Protein AF-A0A949SUU3-F1 (afdb_monomer)

Nearest PDB structures (foldseek):
  8pkp-assembly1_J  TM=4.947E-01  e=9.428E-07  Homo sapiens
  9gaw-assembly1_P  TM=3.288E-01  e=1.091E-07  Homo sapiens
  5dse-assembly1_A  TM=3.500E-01  e=6.026E-07  Homo sapiens
  5w5h-assembly1_C  TM=3.975E-01  e=6.923E-06  Homo sapiens
  3cvq-assembly1_A  TM=5.437E-01  e=7.454E-04  unclassified

Radius of gyration: 53.49 Å; Cα contacts (8 Å, |Δi|>4): 1576; chains: 1; bounding box: 116×85×164 Å

Structure (mmCIF, N/CA/C/O backbone):
data_AF-A0A949SUU3-F1
#
_entry.id   AF-A0A949SUU3-F1
#
loop_
_atom_site.group_PDB
_atom_site.id
_atom_site.type_symbol
_atom_site.label_atom_id
_atom_site.label_alt_id
_atom_site.label_comp_id
_atom_site.label_asym_id
_atom_site.label_entity_id
_atom_site.label_seq_id
_atom_site.pdbx_PDB_ins_code
_atom_site.Cartn_x
_atom_site.Cartn_y
_atom_site.Cartn_z
_atom_site.occupancy
_atom_site.B_iso_or_equiv
_atom_site.auth_seq_id
_atom_site.auth_comp_id
_atom_site.auth_asym_id
_atom_site.auth_atom_id
_atom_site.pdbx_PDB_model_num
ATOM 1 N N . MET A 1 1 ? 72.155 25.365 -31.871 1.00 32.31 1 MET A N 1
ATOM 2 C CA . MET A 1 1 ? 72.146 26.796 -32.247 1.00 32.31 1 MET A CA 1
ATOM 3 C C . MET A 1 1 ? 71.647 26.925 -33.678 1.00 32.31 1 MET A C 1
ATOM 5 O O . MET A 1 1 ? 71.960 26.063 -34.484 1.00 32.31 1 MET A O 1
ATOM 9 N N . THR A 1 2 ? 70.917 28.015 -33.933 1.00 30.42 2 THR A N 1
ATOM 10 C CA . THR A 1 2 ? 70.588 28.657 -35.224 1.00 30.42 2 THR A CA 1
ATOM 11 C C . THR A 1 2 ? 69.490 28.093 -36.150 1.00 30.42 2 THR A C 1
ATOM 13 O O . THR A 1 2 ? 69.734 27.182 -36.927 1.00 30.42 2 THR A O 1
ATOM 16 N N . ARG A 1 3 ? 68.389 28.880 -36.162 1.00 31.88 3 ARG A N 1
ATOM 17 C CA . ARG A 1 3 ? 67.504 29.305 -37.277 1.00 31.88 3 ARG A CA 1
ATOM 18 C C . ARG A 1 3 ? 66.413 28.346 -37.765 1.00 31.88 3 ARG A C 1
ATOM 20 O O . ARG A 1 3 ? 66.667 27.168 -37.917 1.00 31.88 3 ARG A O 1
ATOM 27 N N . LEU A 1 4 ? 65.226 28.791 -38.186 1.00 30.41 4 LEU A N 1
ATOM 28 C CA . LEU A 1 4 ? 64.354 29.962 -37.956 1.00 30.41 4 LEU A CA 1
ATOM 29 C C . LEU A 1 4 ? 63.080 29.631 -38.770 1.00 30.41 4 LEU A C 1
ATOM 31 O O . LEU A 1 4 ? 63.202 29.422 -39.970 1.00 30.41 4 LEU A O 1
ATOM 35 N N . LEU A 1 5 ? 61.917 29.675 -38.112 1.00 32.53 5 LEU A N 1
ATOM 36 C CA . LEU A 1 5 ? 60.579 30.043 -38.620 1.00 32.53 5 LEU A CA 1
ATOM 37 C C . LEU A 1 5 ? 59.870 29.224 -39.748 1.00 32.53 5 LEU A C 1
ATOM 39 O O . LEU A 1 5 ? 60.489 28.421 -40.437 1.00 32.53 5 LEU A O 1
ATOM 43 N N . PRO A 1 6 ? 58.526 29.365 -39.866 1.00 53.47 6 PRO A N 1
ATOM 44 C CA . PRO A 1 6 ? 57.589 28.335 -40.302 1.00 53.47 6 PRO A CA 1
ATOM 45 C C . PRO A 1 6 ? 56.978 28.627 -41.678 1.00 53.47 6 PRO A C 1
ATOM 47 O O . PRO A 1 6 ? 56.997 29.763 -42.135 1.00 53.47 6 PRO A O 1
ATOM 50 N N . TRP A 1 7 ? 56.342 27.619 -42.276 1.00 25.58 7 TRP A N 1
ATOM 51 C CA . TRP A 1 7 ? 55.120 27.753 -43.074 1.00 25.58 7 TRP A CA 1
ATOM 52 C C . TRP A 1 7 ? 54.517 26.365 -43.332 1.00 25.58 7 TRP A C 1
ATOM 54 O O . TRP A 1 7 ? 55.214 25.444 -43.736 1.00 25.58 7 TRP A O 1
ATOM 64 N N . LEU A 1 8 ? 53.213 26.286 -43.059 1.00 27.47 8 LEU A N 1
ATOM 65 C CA . LEU A 1 8 ? 52.173 25.602 -43.827 1.00 27.47 8 LEU A CA 1
ATOM 66 C C . LEU A 1 8 ? 52.361 24.141 -44.285 1.00 27.47 8 LEU A C 1
ATOM 68 O O . LEU A 1 8 ? 53.174 23.825 -45.140 1.00 27.47 8 LEU A O 1
ATOM 72 N N . VAL A 1 9 ? 51.409 23.317 -43.824 1.00 38.44 9 VAL A N 1
ATOM 73 C CA . VAL A 1 9 ? 50.543 22.475 -44.673 1.00 38.44 9 VAL A CA 1
ATOM 74 C C . VAL A 1 9 ? 51.281 21.611 -45.698 1.00 38.44 9 VAL A C 1
ATOM 76 O O . VAL A 1 9 ? 51.485 22.039 -46.826 1.00 38.44 9 VAL A O 1
ATOM 79 N N . LEU A 1 10 ? 51.606 20.376 -45.293 1.00 31.59 10 LEU A N 1
ATOM 80 C CA . LEU A 1 10 ? 51.608 19.124 -46.076 1.00 31.59 10 LEU A CA 1
ATOM 81 C C . LEU A 1 10 ? 52.492 18.104 -45.342 1.00 31.59 10 LEU A C 1
ATOM 83 O O . LEU A 1 10 ? 53.701 18.136 -45.520 1.00 31.59 10 LEU A O 1
ATOM 87 N N . LEU A 1 11 ? 51.899 17.242 -44.501 1.00 29.17 11 LEU A N 1
ATOM 88 C CA . LEU A 1 11 ? 52.388 15.892 -44.140 1.00 29.17 11 LEU A CA 1
ATOM 89 C C . LEU A 1 11 ? 51.470 15.273 -43.059 1.00 29.17 11 LEU A C 1
ATOM 91 O O . LEU A 1 11 ? 51.722 15.398 -41.864 1.00 29.17 11 LEU A O 1
ATOM 95 N N . PRO A 1 12 ? 50.395 14.589 -43.487 1.00 34.94 12 PRO A N 1
ATOM 96 C CA . PRO A 1 12 ? 50.188 13.216 -43.041 1.00 34.94 12 PRO A CA 1
ATOM 97 C C . PRO A 1 12 ? 50.059 12.320 -44.276 1.00 34.94 12 PRO A C 1
ATOM 99 O O . PRO A 1 12 ? 49.056 11.661 -44.508 1.00 34.94 12 PRO A O 1
ATOM 102 N N . LEU A 1 13 ? 51.084 12.343 -45.120 1.00 38.03 13 LEU A N 1
ATOM 103 C CA . LEU A 1 13 ? 51.287 11.392 -46.206 1.00 38.03 13 LEU A CA 1
ATOM 104 C C . LEU A 1 13 ? 52.779 11.084 -46.202 1.00 38.03 13 LEU A C 1
ATOM 106 O O . LEU A 1 13 ? 53.523 11.752 -46.905 1.00 38.03 13 LEU A O 1
ATOM 110 N N . LEU A 1 14 ? 53.186 10.172 -45.309 1.00 37.16 14 LEU A N 1
ATOM 111 C CA . LEU A 1 14 ? 54.427 9.371 -45.285 1.00 37.16 14 LEU A CA 1
ATOM 112 C C . LEU A 1 14 ? 54.864 9.100 -43.834 1.00 37.16 14 LEU A C 1
ATOM 114 O O . LEU A 1 14 ? 55.772 9.747 -43.325 1.00 37.16 14 LEU A O 1
ATOM 118 N N . ALA A 1 15 ? 54.200 8.134 -43.188 1.00 27.91 15 ALA A N 1
ATOM 119 C CA . ALA A 1 15 ? 54.829 7.165 -42.279 1.00 27.91 15 ALA A CA 1
ATOM 120 C C . ALA A 1 15 ? 53.819 6.088 -41.815 1.00 27.91 15 ALA A C 1
ATOM 122 O O . ALA A 1 15 ? 53.267 6.189 -40.722 1.00 27.91 15 ALA A O 1
ATOM 123 N N . PRO A 1 16 ? 53.617 5.009 -42.590 1.00 38.44 16 PRO A N 1
ATOM 124 C CA . PRO A 1 16 ? 53.361 3.698 -42.020 1.00 38.44 16 PRO A CA 1
ATOM 125 C C . PRO A 1 16 ? 54.525 2.794 -42.423 1.00 38.44 16 PRO A C 1
ATOM 127 O O . PRO A 1 16 ? 54.472 2.090 -43.424 1.00 38.44 16 PRO A O 1
ATOM 130 N N . ALA A 1 17 ? 55.628 2.863 -41.689 1.00 41.75 17 ALA A N 1
ATOM 131 C CA . ALA A 1 17 ? 56.696 1.887 -41.830 1.00 41.75 17 ALA A CA 1
ATOM 132 C C . ALA A 1 17 ? 57.518 1.857 -40.546 1.00 41.75 17 ALA A C 1
ATOM 134 O O . ALA A 1 17 ? 57.966 2.902 -40.083 1.00 41.75 17 ALA A O 1
ATOM 135 N N . LEU A 1 18 ? 57.754 0.638 -40.054 1.00 37.72 18 LEU A N 1
ATOM 136 C CA . LEU A 1 18 ? 58.714 0.259 -39.009 1.00 37.72 18 LEU A CA 1
ATOM 137 C C . LEU A 1 18 ? 58.188 0.140 -37.568 1.00 37.72 18 LEU A C 1
ATOM 139 O O . LEU A 1 18 ? 58.906 0.463 -36.637 1.00 37.72 18 LEU A O 1
ATOM 143 N N . PHE A 1 19 ? 57.008 -0.457 -37.377 1.00 39.97 19 PHE A N 1
ATOM 144 C CA . PHE A 1 19 ? 56.815 -1.491 -36.344 1.00 39.97 19 PHE A CA 1
ATOM 145 C C . PHE A 1 19 ? 55.882 -2.565 -36.927 1.00 39.97 19 PHE A C 1
ATOM 147 O O . PHE A 1 19 ? 54.781 -2.260 -37.374 1.00 39.97 19 PHE A O 1
ATOM 154 N N . GLY A 1 20 ? 56.401 -3.791 -37.056 1.00 47.00 20 GLY A N 1
ATOM 155 C CA . GLY A 1 20 ? 55.924 -4.822 -37.983 1.00 47.00 20 GLY A CA 1
ATOM 156 C C . GLY A 1 20 ? 54.469 -5.240 -37.796 1.00 47.00 20 GLY A C 1
ATOM 157 O O . GLY A 1 20 ? 54.159 -5.971 -36.862 1.00 47.00 20 GLY A O 1
ATOM 158 N N . GLN A 1 21 ? 53.605 -4.820 -38.718 1.00 52.97 21 GLN A N 1
ATOM 159 C CA . GLN A 1 21 ? 52.291 -5.422 -38.920 1.00 52.97 21 GLN A CA 1
ATOM 160 C C . GLN A 1 21 ? 52.477 -6.761 -39.642 1.00 52.97 21 GLN A C 1
ATOM 162 O O . GLN A 1 21 ? 53.215 -6.831 -40.628 1.00 52.97 21 GLN A O 1
ATOM 167 N N . ALA A 1 22 ? 51.813 -7.814 -39.162 1.00 56.56 22 ALA A N 1
ATOM 168 C CA . ALA A 1 22 ? 51.680 -9.035 -39.946 1.00 56.56 22 ALA A CA 1
ATOM 169 C C . ALA A 1 22 ? 50.938 -8.683 -41.251 1.00 56.56 22 ALA A C 1
ATOM 171 O O . ALA A 1 22 ? 49.958 -7.933 -41.195 1.00 56.56 22 ALA A O 1
ATOM 172 N N . PRO A 1 23 ? 51.399 -9.155 -42.421 1.00 61.25 23 PRO A N 1
ATOM 173 C CA . PRO A 1 23 ? 50.730 -8.870 -43.685 1.00 61.25 23 PRO A CA 1
ATOM 174 C C . PRO A 1 23 ? 49.283 -9.360 -43.615 1.00 61.25 23 PRO A C 1
ATOM 176 O O . PRO A 1 23 ? 49.043 -10.479 -43.158 1.00 61.25 23 PRO A O 1
ATOM 179 N N . LEU A 1 24 ? 48.327 -8.532 -44.049 1.00 60.06 24 LEU A N 1
ATOM 180 C CA . LEU A 1 24 ? 46.928 -8.950 -44.168 1.00 60.06 24 LEU A CA 1
ATOM 181 C C . LEU A 1 24 ? 46.867 -10.240 -45.004 1.00 60.06 24 LEU A C 1
ATOM 183 O O . LEU A 1 24 ? 47.617 -10.348 -45.982 1.00 60.06 24 LEU A O 1
ATOM 187 N N . PRO A 1 25 ? 46.028 -11.225 -44.630 1.00 62.03 25 PRO A N 1
ATOM 188 C CA . PRO A 1 25 ? 45.826 -12.397 -45.471 1.00 62.03 25 PRO A CA 1
ATOM 189 C C . PRO A 1 25 ? 45.420 -11.932 -46.877 1.00 62.03 25 PRO A C 1
ATOM 191 O O . PRO A 1 25 ? 44.693 -10.948 -47.017 1.00 62.03 25 PRO A O 1
ATOM 194 N N . ASP A 1 26 ? 45.962 -12.598 -47.900 1.00 56.84 26 ASP A N 1
ATOM 195 C CA . ASP A 1 26 ? 45.840 -12.197 -49.306 1.00 56.84 26 ASP A CA 1
ATOM 196 C C . ASP A 1 26 ? 44.380 -11.860 -49.665 1.00 56.84 26 ASP A C 1
ATOM 198 O O . ASP A 1 26 ? 43.456 -12.544 -49.215 1.00 56.84 26 ASP A O 1
ATOM 202 N N . ALA A 1 27 ? 44.153 -10.807 -50.463 1.00 47.91 27 ALA A N 1
ATOM 203 C CA . ALA A 1 27 ? 42.823 -10.206 -50.679 1.00 47.91 27 ALA A CA 1
ATOM 204 C C . ALA A 1 27 ? 41.784 -11.175 -51.287 1.00 47.91 27 ALA A C 1
ATOM 206 O O . ALA A 1 27 ? 40.587 -10.888 -51.324 1.00 47.91 27 ALA A O 1
ATOM 207 N N . THR A 1 28 ? 42.233 -12.345 -51.739 1.00 52.50 28 THR A N 1
ATOM 208 C CA . THR A 1 28 ? 41.409 -13.500 -52.082 1.00 52.50 28 THR A CA 1
ATOM 209 C C . THR A 1 28 ? 41.752 -14.669 -51.163 1.00 52.50 28 THR A C 1
ATOM 211 O O . THR A 1 28 ? 42.466 -15.590 -51.559 1.00 52.50 28 THR A O 1
ATOM 214 N N . LEU A 1 29 ? 41.241 -14.641 -49.931 1.00 59.34 29 LEU A N 1
ATOM 215 C CA . LEU A 1 29 ? 41.254 -15.804 -49.045 1.00 59.34 29 LEU A CA 1
ATOM 216 C C . LEU A 1 29 ? 40.692 -17.018 -49.792 1.00 59.34 29 LEU A C 1
ATOM 218 O O . LEU A 1 29 ? 39.578 -16.978 -50.328 1.00 59.34 29 LEU A O 1
ATOM 222 N N . GLU A 1 30 ? 41.468 -18.099 -49.848 1.00 63.09 30 GLU A N 1
ATOM 223 C CA . GLU A 1 30 ? 40.966 -19.343 -50.410 1.00 63.09 30 GLU A CA 1
ATOM 224 C C . GLU A 1 30 ? 39.794 -19.827 -49.561 1.00 63.09 30 GLU A C 1
ATOM 226 O O . GLU A 1 30 ? 39.931 -20.057 -48.362 1.00 63.09 30 GLU A O 1
ATOM 231 N N . LYS A 1 31 ? 38.630 -19.999 -50.183 1.00 71.62 31 LYS A N 1
ATOM 232 C CA . LYS A 1 31 ? 37.445 -20.496 -49.487 1.00 71.62 31 LYS A CA 1
ATOM 233 C C . LYS A 1 31 ? 37.677 -21.926 -48.986 1.00 71.62 31 LYS A C 1
ATOM 235 O O . LYS A 1 31 ? 38.454 -22.675 -49.600 1.00 71.62 31 LYS A O 1
ATOM 240 N N . PRO A 1 32 ? 36.993 -22.341 -47.905 1.00 76.44 32 PRO A N 1
ATOM 241 C CA . PRO A 1 32 ? 36.918 -23.747 -47.558 1.00 76.44 32 PRO A CA 1
ATOM 242 C C . PRO A 1 32 ? 36.422 -24.541 -48.760 1.00 76.44 32 PRO A C 1
ATOM 244 O O . PRO A 1 32 ? 35.521 -24.121 -49.482 1.00 76.44 32 PRO A O 1
ATOM 247 N N . ARG A 1 33 ? 37.010 -25.709 -48.974 1.00 79.06 33 ARG A N 1
ATOM 248 C CA . ARG A 1 33 ? 36.628 -26.602 -50.070 1.00 79.06 33 ARG A CA 1
ATOM 249 C C . ARG A 1 33 ? 36.589 -28.023 -49.571 1.00 79.06 33 ARG A C 1
ATOM 251 O O . ARG A 1 33 ? 37.419 -28.448 -48.772 1.00 79.06 33 ARG A O 1
ATOM 258 N N . THR A 1 34 ? 35.609 -28.768 -50.053 1.00 77.19 34 THR A N 1
ATOM 259 C CA . THR A 1 34 ? 35.357 -30.147 -49.623 1.00 77.19 34 THR A CA 1
ATOM 260 C C . THR A 1 34 ? 36.027 -31.182 -50.525 1.00 77.19 34 THR A C 1
ATOM 262 O O . THR A 1 34 ? 36.172 -32.334 -50.119 1.00 77.19 34 THR A O 1
ATOM 265 N N . ASN A 1 35 ? 36.474 -30.781 -51.721 1.00 87.94 35 ASN A N 1
ATOM 266 C CA . ASN A 1 35 ? 37.019 -31.662 -52.755 1.00 87.94 35 ASN A CA 1
ATOM 267 C C . ASN A 1 35 ? 38.428 -31.235 -53.193 1.00 87.94 35 ASN A C 1
ATOM 269 O O . ASN A 1 35 ? 38.845 -30.097 -52.974 1.00 87.94 35 ASN A O 1
ATOM 273 N N . LEU A 1 36 ? 39.157 -32.163 -53.819 1.00 90.06 36 LEU A N 1
ATOM 274 C CA . LEU A 1 36 ? 40.449 -31.884 -54.444 1.00 90.06 36 LEU A CA 1
ATOM 275 C C . LEU A 1 36 ? 40.214 -31.059 -55.709 1.00 90.06 36 LEU A C 1
ATOM 277 O O . LEU A 1 36 ? 39.346 -31.405 -56.508 1.00 90.06 36 LEU A O 1
ATOM 281 N N . VAL A 1 37 ? 41.000 -30.009 -55.916 1.00 90.81 37 VAL A N 1
ATOM 282 C CA . VAL A 1 37 ? 40.966 -29.213 -57.142 1.00 90.81 37 VAL A CA 1
ATOM 283 C C . VAL A 1 37 ? 42.176 -29.565 -57.981 1.00 90.81 37 VAL A C 1
ATOM 285 O O . VAL A 1 37 ? 43.317 -29.439 -57.532 1.00 90.81 37 VAL A O 1
ATOM 288 N N . ILE A 1 38 ? 41.925 -29.995 -59.209 1.00 91.88 38 ILE A N 1
ATOM 289 C CA . ILE A 1 38 ? 42.966 -30.334 -60.170 1.00 91.88 38 ILE A CA 1
ATOM 290 C C . ILE A 1 38 ? 42.775 -29.564 -61.472 1.00 91.88 38 ILE A C 1
ATOM 292 O O . ILE A 1 38 ? 41.660 -29.207 -61.854 1.00 91.88 38 ILE A O 1
ATOM 296 N N . ARG A 1 39 ? 43.873 -29.370 -62.196 1.00 91.50 39 ARG A N 1
ATOM 297 C CA . ARG A 1 39 ? 43.867 -28.927 -63.586 1.00 91.50 39 ARG A CA 1
ATOM 298 C C . ARG A 1 39 ? 44.523 -29.986 -64.442 1.00 91.50 39 ARG A C 1
ATOM 300 O O . ARG A 1 39 ? 45.684 -30.333 -64.250 1.00 91.50 39 ARG A O 1
ATOM 307 N N . VAL A 1 40 ? 43.763 -30.489 -65.404 1.00 91.00 40 VAL A N 1
ATOM 308 C CA . VAL A 1 40 ? 44.292 -31.394 -66.420 1.00 91.00 40 VAL A CA 1
ATOM 309 C C . VAL A 1 40 ? 44.917 -30.565 -67.537 1.00 91.00 40 VAL A C 1
ATOM 311 O O . VAL A 1 40 ? 44.355 -29.554 -67.959 1.00 91.00 40 VAL A O 1
ATOM 314 N N . GLN A 1 41 ? 46.088 -30.970 -68.019 1.00 88.06 41 GLN A N 1
ATOM 315 C CA . GLN A 1 41 ? 46.790 -30.292 -69.102 1.00 88.06 41 GLN A CA 1
ATOM 316 C C . GLN A 1 41 ? 45.894 -30.184 -70.347 1.00 88.06 41 GLN A C 1
ATOM 318 O O . GLN A 1 41 ? 45.417 -31.191 -70.867 1.00 88.06 41 GLN A O 1
ATOM 323 N N . GLY A 1 42 ? 45.671 -28.956 -70.823 1.00 83.94 42 GLY A N 1
ATOM 324 C CA . GLY A 1 42 ? 44.778 -28.659 -71.951 1.00 83.94 42 GLY A CA 1
ATOM 325 C C . GLY A 1 42 ? 43.311 -28.416 -71.572 1.00 83.94 42 GLY A C 1
ATOM 326 O O . GLY A 1 42 ? 42.526 -28.037 -72.437 1.00 83.94 42 GLY A O 1
ATOM 327 N N . ALA A 1 43 ? 42.924 -28.583 -70.302 1.00 86.62 43 ALA A N 1
ATOM 328 C CA . ALA A 1 43 ? 41.595 -28.203 -69.830 1.00 86.62 43 ALA A CA 1
ATOM 329 C C . ALA A 1 43 ? 41.458 -26.675 -69.704 1.00 86.62 43 ALA A C 1
ATOM 331 O O . ALA A 1 43 ? 42.377 -25.985 -69.265 1.00 86.62 43 ALA A O 1
ATOM 332 N N . THR A 1 44 ? 40.280 -26.150 -70.048 1.00 82.19 44 THR A N 1
ATOM 333 C CA . THR A 1 44 ? 39.958 -24.710 -70.003 1.00 82.19 44 THR A CA 1
ATOM 334 C C . THR A 1 44 ? 39.447 -24.222 -68.644 1.00 82.19 44 THR A C 1
ATOM 336 O O . THR A 1 44 ? 39.295 -23.021 -68.447 1.00 82.19 44 THR A O 1
ATOM 339 N N . ARG A 1 45 ? 39.164 -25.134 -67.706 1.00 86.12 45 ARG A N 1
ATOM 340 C CA . ARG A 1 45 ? 38.680 -24.832 -66.350 1.00 86.12 45 ARG A CA 1
ATOM 341 C C . ARG A 1 45 ? 39.208 -25.841 -65.337 1.00 86.12 45 ARG A C 1
ATOM 343 O O . ARG A 1 45 ? 39.531 -26.968 -65.713 1.00 86.12 45 ARG A O 1
ATOM 350 N N . ASP A 1 46 ? 39.205 -25.442 -64.071 1.00 91.62 46 ASP A N 1
ATOM 351 C CA . ASP A 1 46 ? 39.573 -26.293 -62.937 1.00 91.62 46 ASP A CA 1
ATOM 352 C C . ASP A 1 46 ? 38.483 -27.292 -62.607 1.00 91.62 46 ASP A C 1
ATOM 354 O O . ASP A 1 46 ? 37.293 -27.015 -62.790 1.00 91.62 46 ASP A O 1
ATOM 358 N N . TRP A 1 47 ? 38.902 -28.476 -62.169 1.00 91.81 47 TRP A N 1
ATOM 359 C CA . TRP A 1 47 ? 38.004 -29.573 -61.854 1.00 91.81 47 TRP A CA 1
ATOM 360 C C . TRP A 1 47 ? 38.057 -29.889 -60.370 1.00 91.81 47 TRP A C 1
ATOM 362 O O . TRP A 1 47 ? 39.113 -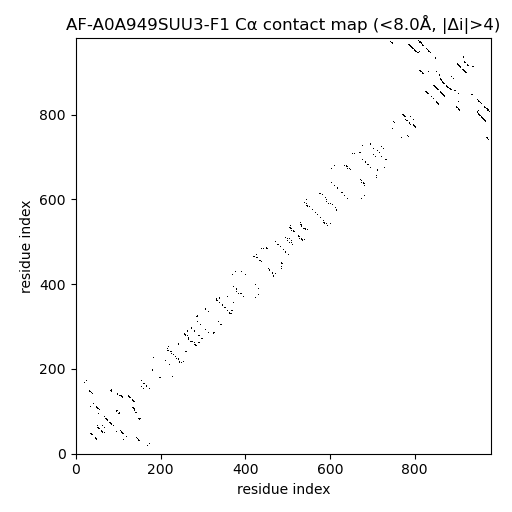30.205 -59.826 1.00 91.81 47 TRP A O 1
ATOM 372 N N . GLU A 1 48 ? 36.892 -29.868 -59.738 1.00 91.38 48 GLU A N 1
ATOM 373 C CA . GLU A 1 48 ? 36.698 -30.404 -58.400 1.00 91.38 48 GLU A CA 1
ATOM 374 C C . GLU A 1 48 ? 36.395 -31.891 -58.484 1.00 91.38 48 GLU A C 1
ATOM 376 O O . GLU A 1 48 ? 35.455 -32.321 -59.165 1.00 91.38 48 GLU A O 1
ATOM 381 N N . VAL A 1 49 ? 37.191 -32.685 -57.778 1.00 92.25 49 VAL A N 1
ATOM 382 C CA . VAL A 1 49 ? 37.183 -34.137 -57.890 1.00 92.25 49 VAL A CA 1
ATOM 383 C C . VAL A 1 49 ? 37.314 -34.807 -56.527 1.00 92.25 49 VAL A C 1
ATOM 385 O O . VAL A 1 49 ? 37.955 -34.306 -55.602 1.00 92.25 49 VAL A O 1
ATOM 388 N N . MET A 1 50 ? 36.709 -35.983 -56.412 1.00 91.12 50 MET A N 1
ATOM 389 C CA . MET A 1 50 ? 36.903 -36.895 -55.295 1.00 91.12 50 MET A CA 1
ATOM 390 C C . MET A 1 50 ? 37.839 -38.024 -55.751 1.00 91.12 50 MET A C 1
ATOM 392 O O . MET A 1 50 ? 37.457 -38.798 -56.634 1.00 91.12 50 MET A O 1
ATOM 396 N N . PRO A 1 51 ? 39.058 -38.124 -55.202 1.00 91.75 51 PRO A N 1
ATOM 397 C CA . PRO A 1 51 ? 40.032 -39.123 -55.633 1.00 91.75 51 PRO A CA 1
ATOM 398 C C . PRO A 1 51 ? 39.596 -40.549 -55.277 1.00 91.75 51 PRO A C 1
ATOM 400 O O . PRO A 1 51 ? 39.191 -40.821 -54.143 1.00 91.75 51 PRO A O 1
ATOM 403 N N . LEU A 1 52 ? 39.704 -41.460 -56.248 1.00 91.12 52 LEU A N 1
ATOM 404 C CA . LEU A 1 52 ? 39.351 -42.874 -56.098 1.00 91.12 52 LEU A CA 1
ATOM 405 C C . LEU A 1 52 ? 40.583 -43.770 -55.998 1.00 91.12 52 LEU A C 1
ATOM 407 O O . LEU A 1 52 ? 40.716 -44.544 -55.048 1.00 91.12 52 LEU A O 1
ATOM 411 N N . ALA A 1 53 ? 41.491 -43.667 -56.966 1.00 92.12 53 ALA A N 1
ATOM 412 C CA . ALA A 1 53 ? 42.713 -44.461 -56.992 1.00 92.12 53 ALA A CA 1
ATOM 413 C C . ALA A 1 53 ? 43.807 -43.814 -57.848 1.00 92.12 53 ALA A C 1
ATOM 415 O O . ALA A 1 53 ? 43.522 -43.062 -58.773 1.00 92.12 53 ALA A O 1
ATOM 416 N N . ILE A 1 54 ? 45.064 -44.161 -57.581 1.00 92.50 54 ILE A N 1
ATOM 417 C CA . ILE A 1 54 ? 46.171 -44.009 -58.529 1.00 92.50 54 ILE A CA 1
ATOM 418 C C . ILE A 1 54 ? 46.652 -45.410 -58.887 1.00 92.50 54 ILE A C 1
ATOM 420 O O . ILE A 1 54 ? 46.918 -46.222 -58.000 1.00 92.50 54 ILE A O 1
ATOM 424 N N . LYS A 1 55 ? 46.747 -45.712 -60.183 1.00 91.81 55 LYS A N 1
ATOM 425 C CA . LYS A 1 55 ? 47.124 -47.039 -60.689 1.00 91.81 55 LYS A CA 1
ATOM 426 C C . LYS A 1 55 ? 48.255 -46.954 -61.701 1.00 91.81 55 LYS A C 1
ATOM 428 O O . LYS A 1 55 ? 48.247 -46.074 -62.554 1.00 91.81 55 LYS A O 1
ATOM 433 N N . LYS A 1 56 ? 49.178 -47.913 -61.677 1.00 89.88 56 LYS A N 1
ATOM 434 C CA . LYS A 1 56 ? 50.270 -48.041 -62.656 1.00 89.88 56 LYS A CA 1
ATOM 435 C C . LYS A 1 56 ? 50.427 -49.510 -63.038 1.00 89.88 56 LYS A C 1
ATOM 437 O O . LYS A 1 56 ? 50.553 -50.358 -62.163 1.00 89.88 56 LYS A O 1
ATOM 442 N N . GLY A 1 57 ? 50.349 -49.823 -64.334 1.00 79.19 57 GLY A N 1
ATOM 443 C CA . GLY A 1 57 ? 50.502 -51.200 -64.835 1.00 79.19 57 GLY A CA 1
ATOM 444 C C . GLY A 1 57 ? 49.503 -52.224 -64.269 1.00 79.19 57 GLY A C 1
ATOM 445 O O . GLY A 1 57 ? 49.865 -53.376 -64.080 1.00 79.19 57 GLY A O 1
ATOM 446 N N . GLY A 1 58 ? 48.268 -51.812 -63.951 1.00 76.00 58 GLY A N 1
ATOM 447 C CA . GLY A 1 58 ? 47.237 -52.679 -63.352 1.00 76.00 58 GLY A CA 1
ATOM 448 C C . GLY A 1 58 ? 47.275 -52.766 -61.820 1.00 76.00 58 GLY A C 1
ATOM 449 O O . GLY A 1 58 ? 46.272 -53.132 -61.209 1.00 76.00 58 GLY A O 1
ATOM 450 N N . THR A 1 59 ? 48.371 -52.343 -61.188 1.00 85.38 59 THR A N 1
ATOM 451 C CA . THR A 1 59 ? 48.518 -52.290 -59.728 1.00 85.38 59 THR A CA 1
ATOM 452 C C . THR A 1 59 ? 47.924 -50.999 -59.166 1.00 85.38 59 THR A C 1
ATOM 454 O O . THR A 1 59 ? 48.154 -49.916 -59.710 1.00 85.38 59 THR A O 1
ATOM 457 N N . THR A 1 60 ? 47.180 -51.103 -58.061 1.00 90.06 60 THR A N 1
ATOM 458 C CA . THR A 1 60 ? 46.697 -49.935 -57.306 1.00 90.06 60 THR A CA 1
ATOM 459 C C . THR A 1 60 ? 47.795 -49.446 -56.375 1.00 90.06 60 THR A C 1
ATOM 461 O O . THR A 1 60 ? 48.207 -50.169 -55.476 1.00 90.06 60 THR A O 1
ATOM 464 N N . ILE A 1 61 ? 48.276 -48.232 -56.631 1.00 90.75 61 ILE A N 1
ATOM 465 C CA . ILE A 1 61 ? 49.350 -47.571 -55.885 1.00 90.75 61 ILE A CA 1
ATOM 466 C C . ILE A 1 61 ? 48.785 -46.859 -54.658 1.00 90.75 61 ILE A C 1
ATOM 468 O O . ILE A 1 61 ? 49.340 -46.974 -53.573 1.00 90.75 61 ILE A O 1
ATOM 472 N N . ALA A 1 62 ? 47.670 -46.153 -54.839 1.00 90.38 62 ALA A N 1
ATOM 473 C CA . ALA A 1 62 ? 46.952 -45.474 -53.770 1.00 90.38 62 ALA A CA 1
ATOM 474 C C . ALA A 1 62 ? 45.444 -45.551 -54.017 1.00 90.38 62 ALA A C 1
ATOM 476 O O . ALA A 1 62 ? 45.013 -45.640 -55.169 1.00 90.38 62 ALA A O 1
ATOM 477 N N . SER A 1 63 ? 44.627 -45.529 -52.964 1.00 91.25 63 SER A N 1
ATOM 478 C CA . SER A 1 63 ? 43.162 -45.637 -53.089 1.00 91.25 63 SER A CA 1
ATOM 479 C C . SER A 1 63 ? 42.393 -44.908 -51.991 1.00 91.25 63 SER A C 1
ATOM 481 O O . SER A 1 63 ? 42.937 -44.630 -50.925 1.00 91.25 63 SER A O 1
ATOM 483 N N . THR A 1 64 ? 41.095 -44.652 -52.192 1.00 85.12 64 THR A N 1
ATOM 484 C CA . THR A 1 64 ? 40.217 -44.062 -51.158 1.00 85.12 64 THR A CA 1
ATOM 485 C C . THR A 1 64 ? 40.139 -44.892 -49.884 1.00 85.12 64 THR A C 1
ATOM 487 O O . THR A 1 64 ? 39.928 -44.332 -48.812 1.00 85.12 64 THR A O 1
ATOM 490 N N . ALA A 1 65 ? 40.314 -46.213 -49.972 1.00 82.75 65 ALA A N 1
ATOM 491 C CA . ALA A 1 65 ? 40.251 -47.085 -48.804 1.00 82.75 65 ALA A CA 1
ATOM 492 C C . ALA A 1 65 ? 41.405 -46.829 -47.818 1.00 82.75 65 ALA A C 1
ATOM 494 O O . ALA A 1 65 ? 41.187 -46.886 -46.608 1.00 82.75 65 ALA A O 1
ATOM 495 N N . ASN A 1 66 ? 42.596 -46.500 -48.333 1.00 80.88 66 ASN A N 1
ATOM 496 C CA . ASN A 1 66 ? 43.831 -46.452 -47.546 1.00 80.88 66 ASN A CA 1
ATOM 497 C C . ASN A 1 66 ? 44.471 -45.056 -47.490 1.00 80.88 66 ASN A C 1
ATOM 499 O O . ASN A 1 66 ? 44.909 -44.621 -46.426 1.00 80.88 66 ASN A O 1
ATOM 503 N N . ASP A 1 67 ? 44.498 -44.345 -48.616 1.00 86.88 67 ASP A N 1
ATOM 504 C CA . ASP A 1 67 ? 45.347 -43.166 -48.819 1.00 86.88 67 ASP A CA 1
ATOM 505 C C . ASP A 1 67 ? 44.526 -41.892 -49.003 1.00 86.88 67 ASP A C 1
ATOM 507 O O . ASP A 1 67 ? 44.864 -40.847 -48.451 1.00 86.88 67 ASP A O 1
ATOM 511 N N . PHE A 1 68 ? 43.406 -41.991 -49.729 1.00 86.19 68 PHE A N 1
ATOM 512 C CA . PHE A 1 68 ? 42.511 -40.862 -49.992 1.00 86.19 68 PHE A CA 1
ATOM 513 C C . PHE A 1 68 ? 41.306 -40.805 -49.052 1.00 86.19 68 PHE A C 1
ATOM 515 O O . PHE A 1 68 ? 40.276 -40.210 -49.369 1.00 86.19 68 PHE A O 1
ATOM 522 N N . ARG A 1 69 ? 41.406 -41.423 -47.873 1.00 84.50 69 ARG A N 1
ATOM 523 C CA . ARG A 1 69 ? 40.411 -41.232 -46.819 1.00 84.50 69 ARG A CA 1
ATOM 524 C C . ARG A 1 69 ? 40.657 -39.876 -46.169 1.00 84.50 69 ARG A C 1
ATOM 526 O O . ARG A 1 69 ? 41.762 -39.601 -45.714 1.00 84.50 69 ARG A O 1
ATOM 533 N N . LEU A 1 70 ? 39.639 -39.019 -46.141 1.00 80.44 70 LEU A N 1
ATOM 534 C CA . LEU A 1 70 ? 39.753 -37.711 -45.500 1.00 80.44 70 LEU A CA 1
ATOM 535 C C . LEU A 1 70 ? 39.709 -37.889 -43.977 1.00 80.44 70 LEU A C 1
ATOM 537 O O . LEU A 1 70 ? 38.633 -38.044 -43.392 1.00 80.44 70 LEU A O 1
ATOM 541 N N . GLU A 1 71 ? 40.881 -37.912 -43.347 1.00 82.31 71 GLU A N 1
ATOM 542 C CA . GLU A 1 71 ? 41.013 -37.950 -41.892 1.00 82.31 71 GLU A CA 1
ATOM 543 C C . GLU A 1 71 ? 40.596 -36.597 -41.301 1.00 82.31 71 GLU A C 1
ATOM 545 O O . GLU A 1 71 ? 40.976 -35.532 -41.793 1.00 82.31 71 GLU A O 1
ATOM 550 N N . ARG A 1 72 ? 39.765 -36.639 -40.254 1.00 83.94 72 ARG A N 1
ATOM 551 C CA . ARG A 1 72 ? 39.182 -35.447 -39.631 1.00 83.94 72 ARG A CA 1
ATOM 552 C C . ARG A 1 72 ? 39.559 -35.428 -38.165 1.00 83.94 72 ARG A C 1
ATOM 554 O O . ARG A 1 72 ? 39.144 -36.320 -37.425 1.00 83.94 72 ARG A O 1
ATOM 561 N N . ASP A 1 73 ? 40.261 -34.387 -37.747 1.00 79.56 73 ASP A N 1
ATOM 562 C CA . ASP A 1 73 ? 40.294 -34.058 -36.329 1.00 79.56 73 ASP A CA 1
ATOM 563 C C . ASP A 1 73 ? 38.965 -33.426 -35.972 1.00 79.56 73 ASP A C 1
ATOM 565 O O . ASP A 1 73 ? 38.440 -32.605 -36.726 1.00 79.56 73 ASP A O 1
ATOM 569 N N . LYS A 1 74 ? 38.406 -33.830 -34.841 1.00 75.75 74 LYS A N 1
ATOM 570 C CA . LYS A 1 74 ? 37.121 -33.339 -34.360 1.00 75.75 74 LYS A CA 1
ATOM 571 C C . LYS A 1 74 ? 37.331 -32.477 -33.128 1.00 75.75 74 LYS A C 1
ATOM 573 O O . LYS A 1 74 ? 38.280 -32.680 -32.378 1.00 75.75 74 LYS A O 1
ATOM 578 N N . TRP A 1 75 ? 36.438 -31.522 -32.918 1.00 60.53 75 TRP A N 1
ATOM 579 C CA . TRP A 1 75 ? 36.362 -30.817 -31.644 1.00 60.53 75 TRP A CA 1
ATOM 580 C C . TRP A 1 75 ? 35.948 -31.801 -30.546 1.00 60.53 75 TRP A C 1
ATOM 582 O O . TRP A 1 75 ? 34.920 -32.461 -30.692 1.00 60.53 75 TRP A O 1
ATOM 592 N N . GLU A 1 76 ? 36.716 -31.886 -29.455 1.00 60.91 76 GLU A N 1
ATOM 593 C CA . GLU A 1 76 ? 36.448 -32.816 -28.340 1.00 60.91 76 GLU A CA 1
ATOM 594 C C . GLU A 1 76 ? 35.032 -32.660 -27.778 1.00 60.91 76 GLU A C 1
ATOM 596 O O . GLU A 1 76 ? 34.366 -33.648 -27.488 1.00 60.91 76 GLU A O 1
ATOM 601 N N . ARG A 1 77 ? 34.539 -31.419 -27.697 1.00 47.31 77 ARG A N 1
ATOM 602 C CA . ARG A 1 77 ? 33.238 -31.106 -27.096 1.00 47.31 77 ARG A CA 1
ATOM 603 C C . ARG A 1 77 ? 32.031 -31.449 -27.975 1.00 47.31 77 ARG A C 1
ATOM 605 O O . ARG A 1 77 ? 30.967 -31.732 -27.443 1.00 47.31 77 ARG A O 1
ATOM 612 N N . THR A 1 78 ? 32.152 -31.377 -29.302 1.00 51.78 78 THR A N 1
ATOM 613 C CA . THR A 1 78 ? 30.984 -31.458 -30.209 1.00 51.78 78 THR A CA 1
ATOM 614 C C . THR A 1 78 ? 31.068 -32.577 -31.238 1.00 51.78 78 THR A C 1
ATOM 616 O O . THR A 1 78 ? 30.079 -32.886 -31.895 1.00 51.78 78 THR A O 1
ATOM 619 N N . GLY A 1 79 ? 32.244 -33.174 -31.440 1.00 58.28 79 GLY A N 1
ATOM 620 C CA . GLY A 1 79 ? 32.458 -34.177 -32.482 1.00 58.28 79 GLY A CA 1
ATOM 621 C C . GLY A 1 79 ? 32.419 -33.627 -33.917 1.00 58.28 79 GLY A C 1
ATOM 622 O O . GLY A 1 79 ? 32.580 -34.407 -34.862 1.00 58.28 79 GLY A O 1
ATOM 623 N N . ALA A 1 80 ? 32.237 -32.312 -34.102 1.00 61.41 80 ALA A N 1
ATOM 624 C CA . ALA A 1 80 ? 32.248 -31.664 -35.411 1.00 61.41 80 ALA A CA 1
ATOM 625 C C . ALA A 1 80 ? 33.670 -31.658 -36.010 1.00 61.41 80 ALA A C 1
ATOM 627 O O . ALA A 1 80 ? 34.634 -31.499 -35.251 1.00 61.41 80 ALA A O 1
ATOM 628 N N . PRO A 1 81 ? 33.838 -31.810 -37.340 1.00 65.00 81 PRO A N 1
ATOM 629 C CA . PRO A 1 81 ? 35.144 -31.719 -37.989 1.00 65.00 81 PRO A CA 1
ATOM 630 C C . PRO A 1 81 ? 35.799 -30.357 -37.721 1.00 65.00 81 PRO A C 1
ATOM 632 O O . PRO A 1 81 ? 35.275 -29.317 -38.099 1.00 65.00 81 PRO A O 1
ATOM 635 N N . LYS A 1 82 ? 36.949 -30.371 -37.054 1.00 71.38 82 LYS A N 1
ATOM 636 C CA . LYS A 1 82 ? 37.802 -29.211 -36.797 1.00 71.38 82 LYS A CA 1
ATOM 637 C C . LYS A 1 82 ? 38.687 -28.934 -38.007 1.00 71.38 82 LYS A C 1
ATOM 639 O O . LYS A 1 82 ? 38.624 -27.861 -38.593 1.00 71.38 82 LYS A O 1
ATOM 644 N N . ARG A 1 83 ? 39.491 -29.917 -38.405 1.00 79.38 83 ARG A N 1
ATOM 645 C CA . ARG A 1 83 ? 40.450 -29.783 -39.509 1.00 79.38 83 ARG A CA 1
ATOM 646 C C . ARG A 1 83 ? 40.590 -31.082 -40.281 1.00 79.38 83 ARG A C 1
ATOM 648 O O . ARG A 1 83 ? 40.442 -32.168 -39.709 1.00 79.38 83 ARG A O 1
ATOM 655 N N . TYR A 1 84 ? 40.898 -30.964 -41.565 1.00 85.38 84 TYR A N 1
ATOM 656 C CA . TYR A 1 84 ? 41.269 -32.102 -42.397 1.00 85.38 84 TYR A CA 1
ATOM 657 C C . TYR A 1 84 ? 42.775 -32.351 -42.304 1.00 85.38 84 TYR A C 1
ATOM 659 O O . TYR A 1 84 ? 43.566 -31.416 -42.436 1.00 85.38 84 TYR A O 1
ATOM 667 N N . ARG A 1 85 ? 43.169 -33.609 -42.062 1.00 83.06 85 ARG A N 1
ATOM 668 C CA . ARG A 1 85 ? 44.571 -34.045 -42.128 1.00 83.06 85 ARG A CA 1
ATOM 669 C C . ARG A 1 85 ? 44.868 -34.532 -43.537 1.00 83.06 85 ARG A C 1
ATOM 671 O O . ARG A 1 85 ? 44.259 -35.491 -44.009 1.00 83.06 85 ARG A O 1
ATOM 678 N N . LEU A 1 86 ? 45.792 -33.853 -44.209 1.00 83.94 86 LEU A N 1
ATOM 679 C CA . LEU A 1 86 ? 46.064 -34.052 -45.634 1.00 83.94 86 LEU A CA 1
ATOM 680 C C . LEU A 1 86 ? 47.471 -34.569 -45.923 1.00 83.94 86 LEU A C 1
ATOM 682 O O . LEU A 1 86 ? 47.835 -34.679 -47.087 1.00 83.94 86 LEU A O 1
ATOM 686 N N . ASP A 1 87 ? 48.259 -34.919 -44.908 1.00 84.31 87 ASP A N 1
ATOM 687 C CA . ASP A 1 87 ? 49.667 -35.301 -45.082 1.00 84.31 87 ASP A CA 1
ATOM 688 C C . ASP A 1 87 ? 49.829 -36.486 -46.044 1.00 84.31 87 ASP A C 1
ATOM 690 O O . ASP A 1 87 ? 50.667 -36.463 -46.946 1.00 84.31 87 ASP A O 1
ATOM 694 N N . LYS A 1 88 ? 48.955 -37.495 -45.914 1.00 85.12 88 LYS A N 1
ATOM 695 C CA . LYS A 1 88 ? 48.917 -38.659 -46.813 1.00 85.12 88 LYS A CA 1
ATOM 696 C C . LYS A 1 88 ? 48.529 -38.277 -48.238 1.00 85.12 88 LYS A C 1
ATOM 698 O O . LYS A 1 88 ? 49.178 -38.725 -49.179 1.00 85.12 88 LYS A O 1
ATOM 703 N N . TRP A 1 89 ? 47.511 -37.428 -48.395 1.00 88.81 89 TRP A N 1
ATOM 704 C CA . TRP A 1 89 ? 47.081 -36.949 -49.708 1.00 88.81 89 TRP A CA 1
ATOM 705 C C . TRP A 1 89 ? 48.215 -36.174 -50.377 1.00 88.81 89 TRP A C 1
ATOM 707 O O . TRP A 1 89 ? 48.610 -36.521 -51.484 1.00 88.81 89 TRP A O 1
ATOM 717 N N . ARG A 1 90 ? 48.779 -35.178 -49.684 1.00 88.12 90 ARG A N 1
ATOM 718 C CA . ARG A 1 90 ? 49.871 -34.339 -50.191 1.00 88.12 90 ARG A CA 1
ATOM 719 C C . ARG A 1 90 ? 51.071 -35.180 -50.603 1.00 88.12 90 ARG A C 1
ATOM 721 O O . ARG A 1 90 ? 51.579 -34.987 -51.698 1.00 88.12 90 ARG A O 1
ATOM 728 N N . LYS A 1 91 ? 51.482 -36.148 -49.780 1.00 87.44 91 LYS A N 1
ATOM 729 C CA . LYS A 1 91 ? 52.581 -37.061 -50.119 1.00 87.44 91 LYS A CA 1
ATOM 730 C C . LYS A 1 91 ? 52.298 -37.838 -51.408 1.00 87.44 91 LYS A C 1
ATOM 732 O O . LYS A 1 91 ? 53.087 -37.774 -52.341 1.00 87.44 91 LYS A O 1
ATOM 737 N N . VAL A 1 92 ? 51.155 -38.522 -51.478 1.00 88.94 92 VAL A N 1
ATOM 738 C CA . VAL A 1 92 ? 50.801 -39.356 -52.637 1.00 88.94 92 VAL A CA 1
ATOM 739 C C . VAL A 1 92 ? 50.681 -38.528 -53.915 1.00 88.94 92 VAL A C 1
ATOM 741 O O . VAL A 1 92 ? 51.192 -38.933 -54.957 1.00 88.94 92 VAL A O 1
ATOM 744 N N . PHE A 1 93 ? 50.021 -37.372 -53.856 1.00 90.06 93 PHE A N 1
ATOM 745 C CA . PHE A 1 93 ? 49.871 -36.512 -55.025 1.00 90.06 93 PHE A CA 1
ATOM 746 C C . PHE A 1 93 ? 51.200 -35.869 -55.437 1.00 90.06 93 PHE A C 1
ATOM 748 O O . PHE A 1 93 ? 51.499 -35.857 -56.625 1.00 90.06 93 PHE A O 1
ATOM 755 N N . ASN A 1 94 ? 52.053 -35.439 -54.509 1.00 86.56 94 ASN A N 1
ATOM 756 C CA . ASN A 1 94 ? 53.380 -34.925 -54.865 1.00 86.56 94 ASN A CA 1
ATOM 757 C C . ASN A 1 94 ? 54.269 -35.994 -55.525 1.00 86.56 94 ASN A C 1
ATOM 759 O O . ASN A 1 94 ? 55.047 -35.675 -56.418 1.00 86.56 94 ASN A O 1
ATOM 763 N N . ASP A 1 95 ? 54.144 -37.257 -55.109 1.00 87.19 95 ASP A N 1
ATOM 764 C CA . ASP A 1 95 ? 54.938 -38.356 -55.667 1.00 87.19 95 ASP A CA 1
ATOM 765 C C . ASP A 1 95 ? 54.431 -38.795 -57.054 1.00 87.19 95 ASP A C 1
ATOM 767 O O . ASP A 1 95 ? 55.222 -39.214 -57.901 1.00 87.19 95 ASP A O 1
ATOM 771 N N . PHE A 1 96 ? 53.121 -38.695 -57.313 1.00 86.88 96 PHE A N 1
ATOM 772 C CA . PHE A 1 96 ? 52.487 -39.285 -58.498 1.00 86.88 96 PHE A CA 1
ATOM 773 C C . PHE A 1 96 ? 51.776 -38.308 -59.429 1.00 86.88 96 PHE A C 1
ATOM 775 O O . PHE A 1 96 ? 51.275 -38.769 -60.445 1.00 86.88 96 PHE A O 1
ATOM 782 N N . THR A 1 97 ? 51.737 -37.009 -59.151 1.00 81.88 97 THR A N 1
ATOM 783 C CA . THR A 1 97 ? 51.217 -35.955 -60.049 1.00 81.88 97 THR A CA 1
ATOM 784 C C . THR A 1 97 ? 52.260 -34.840 -60.211 1.00 81.88 97 THR A C 1
ATOM 786 O O . THR A 1 97 ? 53.351 -34.961 -59.669 1.00 81.88 97 THR A O 1
ATOM 789 N N . ASP A 1 98 ? 51.993 -33.795 -61.002 1.00 72.56 98 ASP A N 1
ATOM 790 C CA . ASP A 1 98 ? 52.903 -32.642 -61.173 1.00 72.56 98 ASP A CA 1
ATOM 791 C C . ASP A 1 98 ? 54.340 -32.985 -61.620 1.00 72.56 98 ASP A C 1
ATOM 793 O O . ASP A 1 98 ? 55.295 -32.918 -60.854 1.00 72.56 98 ASP A O 1
ATOM 797 N N . THR A 1 99 ? 54.540 -33.326 -62.899 1.00 72.88 99 THR A N 1
ATOM 798 C CA . THR A 1 99 ? 55.858 -33.649 -63.515 1.00 72.88 99 THR A CA 1
ATOM 799 C C . THR A 1 99 ? 56.724 -34.678 -62.767 1.00 72.88 99 THR A C 1
ATOM 801 O O . THR A 1 99 ? 57.870 -34.915 -63.157 1.00 72.88 99 THR A O 1
ATOM 804 N N . ALA A 1 100 ? 56.193 -35.323 -61.726 1.00 80.00 100 ALA A N 1
ATOM 805 C CA . ALA A 1 100 ? 56.940 -36.240 -60.895 1.00 80.00 100 ALA A CA 1
ATOM 806 C C . ALA A 1 100 ? 57.398 -37.445 -61.732 1.00 80.00 100 ALA A C 1
ATOM 808 O O . ALA A 1 100 ? 56.598 -38.018 -62.480 1.00 80.00 100 ALA A O 1
ATOM 809 N N . PRO A 1 101 ? 58.658 -37.897 -61.597 1.00 80.44 101 PRO A N 1
ATOM 810 C CA . PRO A 1 101 ? 59.169 -39.021 -62.382 1.00 80.44 101 PRO A CA 1
ATOM 811 C C . PRO A 1 101 ? 58.320 -40.293 -62.241 1.00 80.44 101 PRO A C 1
ATOM 813 O O . PRO A 1 101 ? 58.189 -41.078 -63.180 1.00 80.44 101 PRO A O 1
ATOM 816 N N . GLN A 1 102 ? 57.699 -40.496 -61.074 1.00 81.38 102 GLN A N 1
ATOM 817 C CA . GLN A 1 102 ? 56.888 -41.681 -60.789 1.00 81.38 102 GLN A CA 1
ATOM 818 C C . GLN A 1 102 ? 55.495 -41.621 -61.446 1.00 81.38 102 GLN A C 1
ATOM 820 O O . GLN A 1 102 ? 54.892 -42.680 -61.663 1.00 81.38 102 GLN A O 1
ATOM 825 N N . ALA A 1 103 ? 55.032 -40.426 -61.843 1.00 82.50 103 ALA A N 1
ATOM 826 C CA . ALA A 1 103 ? 53.755 -40.186 -62.518 1.00 82.50 103 ALA A CA 1
ATOM 827 C C . ALA A 1 103 ? 53.700 -40.787 -63.933 1.00 82.50 103 ALA A C 1
ATOM 829 O O . ALA A 1 103 ? 52.622 -41.132 -64.418 1.00 82.50 103 ALA A O 1
ATOM 830 N N . GLN A 1 104 ? 54.855 -40.966 -64.590 1.00 84.75 104 GLN A N 1
ATOM 831 C CA . GLN A 1 104 ? 54.917 -41.544 -65.934 1.00 84.75 104 GLN A CA 1
ATOM 832 C C . GLN A 1 104 ? 54.340 -42.966 -65.950 1.00 84.75 104 GLN A C 1
ATOM 834 O O . GLN A 1 104 ? 54.783 -43.853 -65.211 1.00 84.75 104 GLN A O 1
ATOM 839 N N . GLY A 1 105 ? 53.328 -43.185 -66.793 1.00 84.25 105 GLY A N 1
ATOM 840 C CA . GLY A 1 105 ? 52.604 -44.456 -66.907 1.00 84.25 105 GLY A CA 1
ATOM 841 C C . GLY A 1 105 ? 51.605 -44.745 -65.776 1.00 84.25 105 GLY A C 1
ATOM 842 O O . GLY A 1 105 ? 50.997 -45.820 -65.775 1.00 84.25 105 GLY A O 1
ATOM 843 N N . ALA A 1 106 ? 51.427 -43.825 -64.821 1.00 92.19 106 ALA A N 1
ATOM 844 C CA . ALA A 1 106 ? 50.388 -43.894 -63.798 1.00 92.19 106 ALA A CA 1
ATOM 845 C C . ALA A 1 106 ? 49.112 -43.163 -64.251 1.00 92.19 106 ALA A C 1
ATOM 847 O O . ALA A 1 106 ? 49.151 -42.241 -65.064 1.00 92.19 106 ALA A O 1
ATOM 848 N N . PHE A 1 107 ? 47.970 -43.579 -63.711 1.00 92.19 107 PHE A N 1
ATOM 849 C CA . PHE A 1 107 ? 46.665 -42.998 -63.996 1.00 92.19 107 PHE A CA 1
ATOM 850 C C . PHE A 1 107 ? 45.917 -42.679 -62.710 1.00 92.19 107 PHE A C 1
ATOM 852 O O . PHE A 1 107 ? 45.829 -43.522 -61.815 1.00 92.19 107 PHE A O 1
ATOM 859 N N . PHE A 1 108 ? 45.334 -41.489 -62.672 1.00 93.81 108 PHE A N 1
ATOM 860 C CA . PHE A 1 108 ? 44.494 -40.989 -61.604 1.00 93.81 108 PHE A CA 1
ATOM 861 C C . PHE A 1 108 ? 43.029 -41.270 -61.938 1.00 93.81 108 PHE A C 1
ATOM 863 O O . PHE A 1 108 ? 42.515 -40.810 -62.958 1.00 93.81 108 PHE A O 1
ATOM 870 N N . GLU A 1 109 ? 42.374 -42.050 -61.085 1.00 93.06 109 GLU A N 1
ATOM 871 C CA . GLU A 1 109 ? 40.943 -42.324 -61.115 1.00 93.06 109 GLU A CA 1
ATOM 872 C C . GLU A 1 109 ? 40.232 -41.441 -60.086 1.00 93.06 109 GLU A C 1
ATOM 874 O O . GLU A 1 109 ? 40.617 -41.405 -58.913 1.00 93.06 109 GLU A O 1
ATOM 879 N N . PHE A 1 110 ? 39.168 -40.757 -60.501 1.00 92.62 110 PHE A N 1
ATOM 880 C CA . PHE A 1 110 ? 38.398 -39.871 -59.632 1.00 92.62 110 PHE A CA 1
ATOM 881 C C . PHE A 1 110 ? 36.919 -39.808 -60.007 1.00 92.62 110 PHE A C 1
ATOM 883 O O . PHE A 1 110 ? 36.524 -40.087 -61.137 1.00 92.62 110 PHE A O 1
ATOM 890 N N . GLN A 1 111 ? 36.089 -39.375 -59.063 1.00 91.50 111 GLN A N 1
ATOM 891 C CA . GLN A 1 111 ? 34.706 -38.987 -59.317 1.00 91.50 111 GLN A CA 1
ATOM 892 C C . GLN A 1 111 ? 34.609 -37.465 -59.439 1.00 91.50 111 GLN A C 1
ATOM 894 O O . GLN A 1 111 ? 35.133 -36.737 -58.598 1.00 91.50 111 GLN A O 1
ATOM 899 N N . ALA A 1 112 ? 33.939 -36.968 -60.474 1.00 89.25 112 ALA A N 1
ATOM 900 C CA . ALA A 1 112 ? 33.847 -35.534 -60.719 1.00 89.25 112 ALA A CA 1
ATOM 901 C C . ALA A 1 112 ? 32.729 -34.870 -59.900 1.00 89.25 112 ALA A C 1
ATOM 903 O O . ALA A 1 112 ? 31.625 -35.408 -59.777 1.00 89.25 112 ALA A O 1
ATOM 904 N N . ARG A 1 113 ? 33.008 -33.684 -59.351 1.00 90.31 113 ARG A N 1
ATOM 905 C CA . ARG A 1 113 ? 32.046 -32.848 -58.615 1.00 90.31 113 ARG A CA 1
ATOM 906 C C . ARG A 1 113 ? 31.652 -31.625 -59.428 1.00 90.31 113 ARG A C 1
ATOM 908 O O . ARG A 1 113 ? 30.459 -31.391 -59.626 1.00 90.31 113 ARG A O 1
ATOM 915 N N . ALA A 1 114 ? 32.639 -30.920 -59.968 1.00 86.31 114 ALA A N 1
ATOM 916 C CA . ALA A 1 114 ? 32.435 -29.793 -60.865 1.00 86.31 114 ALA A CA 1
ATOM 917 C C . ALA A 1 114 ? 33.559 -29.752 -61.917 1.00 86.31 114 ALA A C 1
ATOM 919 O O . ALA A 1 114 ? 34.721 -29.659 -61.539 1.00 86.31 114 ALA A O 1
ATOM 920 N N . PRO A 1 115 ? 33.250 -29.815 -63.226 1.00 85.00 115 PRO A N 1
ATOM 921 C CA . PRO A 1 115 ? 31.948 -30.186 -63.789 1.00 85.00 115 PRO A CA 1
ATOM 922 C C . PRO A 1 115 ? 31.580 -31.645 -63.488 1.00 85.00 115 PRO A C 1
ATOM 924 O O . PRO A 1 115 ? 32.457 -32.476 -63.296 1.00 85.00 115 PRO A O 1
ATOM 927 N N . ARG A 1 116 ? 30.283 -31.984 -63.497 1.00 82.56 116 ARG A N 1
ATOM 928 C CA . ARG A 1 116 ? 29.815 -33.364 -63.236 1.00 82.56 116 ARG A CA 1
ATOM 929 C C . ARG A 1 116 ? 30.255 -34.380 -64.300 1.00 82.56 116 ARG A C 1
ATOM 931 O O . ARG A 1 116 ? 30.400 -35.556 -63.993 1.00 82.56 116 ARG A O 1
ATOM 938 N N . THR A 1 117 ? 30.480 -33.919 -65.527 1.00 82.62 117 THR A N 1
ATOM 939 C CA . THR A 1 117 ? 30.934 -34.720 -66.674 1.00 82.62 117 THR A CA 1
ATOM 940 C C . THR A 1 117 ? 32.164 -34.053 -67.302 1.00 82.62 117 THR A C 1
ATOM 942 O O . THR A 1 117 ? 32.033 -33.286 -68.262 1.00 82.62 117 THR A O 1
ATOM 945 N N . PRO A 1 118 ? 33.362 -34.224 -66.720 1.00 84.38 118 PRO A N 1
ATOM 946 C CA . PRO A 1 118 ? 34.591 -33.664 -67.261 1.00 84.38 118 PRO A CA 1
ATOM 947 C C . PRO A 1 118 ? 34.975 -34.390 -68.551 1.00 84.38 118 PRO A C 1
ATOM 949 O O . PRO A 1 118 ? 35.272 -35.580 -68.551 1.00 84.38 118 PRO A O 1
ATOM 952 N N . THR A 1 119 ? 34.991 -33.659 -69.663 1.00 79.75 119 THR A N 1
ATOM 953 C CA . THR A 1 119 ? 35.364 -34.188 -70.978 1.00 79.75 119 THR A CA 1
ATOM 954 C C . THR A 1 119 ? 36.598 -33.465 -71.499 1.00 79.75 119 THR A C 1
ATOM 956 O O . THR A 1 119 ? 36.577 -32.242 -71.652 1.00 79.75 119 THR A O 1
ATOM 959 N N . LEU A 1 120 ? 37.656 -34.214 -71.811 1.00 84.81 120 LEU A N 1
ATOM 960 C CA . LEU A 1 120 ? 38.819 -33.718 -72.548 1.00 84.81 120 LEU A CA 1
ATOM 961 C C . LEU A 1 120 ? 39.288 -34.815 -73.507 1.00 84.81 120 LEU A C 1
ATOM 963 O O . LEU A 1 120 ? 39.847 -35.831 -73.083 1.00 84.81 120 LEU A O 1
ATOM 967 N N . ALA A 1 121 ? 38.995 -34.627 -74.794 1.00 79.69 121 ALA A N 1
ATOM 968 C CA . ALA A 1 121 ? 39.205 -35.641 -75.819 1.00 79.69 121 ALA A CA 1
ATOM 969 C C . ALA A 1 121 ? 40.667 -36.119 -75.848 1.00 79.69 121 ALA A C 1
ATOM 971 O O . ALA A 1 121 ? 41.597 -35.315 -75.868 1.00 79.69 121 ALA A O 1
ATOM 972 N N . GLY A 1 122 ? 40.863 -37.440 -75.827 1.00 78.12 122 GLY A N 1
ATOM 973 C CA . GLY A 1 122 ? 42.188 -38.069 -75.880 1.00 78.12 122 GLY A CA 1
ATOM 974 C C . GLY A 1 122 ? 43.012 -37.991 -74.588 1.00 78.12 122 GLY A C 1
ATOM 975 O O . GLY A 1 122 ? 44.154 -38.450 -74.573 1.00 78.12 122 GLY A O 1
ATOM 976 N N . VAL A 1 123 ? 42.469 -37.423 -73.507 1.00 82.69 123 VAL A N 1
ATOM 977 C CA . VAL A 1 123 ? 43.172 -37.297 -72.217 1.00 82.69 123 VAL A CA 1
ATOM 978 C C . VAL A 1 123 ? 42.363 -37.879 -71.064 1.00 82.69 123 VAL A C 1
ATOM 980 O O . VAL A 1 123 ? 42.947 -38.475 -70.161 1.00 82.69 123 VAL A O 1
ATOM 983 N N . VAL A 1 124 ? 41.038 -37.728 -71.090 1.00 89.19 124 VAL A N 1
ATOM 984 C CA . VAL A 1 124 ? 40.154 -38.204 -70.022 1.00 89.19 124 VAL A CA 1
ATOM 985 C C . VAL A 1 124 ? 39.259 -39.312 -70.536 1.00 89.19 124 VAL A C 1
ATOM 987 O O . VAL A 1 124 ? 38.513 -39.125 -71.495 1.00 89.19 124 VAL A O 1
ATOM 990 N N . GLU A 1 125 ? 39.337 -40.462 -69.876 1.00 88.62 125 GLU A N 1
ATOM 991 C CA . GLU A 1 125 ? 38.492 -41.619 -70.149 1.00 88.62 125 GLU A CA 1
ATOM 992 C C . GLU A 1 125 ? 37.381 -41.713 -69.105 1.00 88.62 125 GLU A C 1
ATOM 994 O O . GLU A 1 125 ? 37.651 -41.777 -67.905 1.00 88.62 125 GLU A O 1
ATOM 999 N N . GLU A 1 126 ? 36.132 -41.776 -69.557 1.00 88.69 126 GLU A N 1
ATOM 1000 C CA . GLU A 1 126 ? 34.997 -42.116 -68.704 1.00 88.69 126 GLU A CA 1
ATOM 1001 C C . GLU A 1 126 ? 34.898 -43.637 -68.542 1.00 88.69 126 GLU A C 1
ATOM 1003 O O . GLU A 1 126 ? 35.008 -44.401 -69.505 1.00 88.69 126 GLU A O 1
ATOM 1008 N N . ARG A 1 127 ? 34.701 -44.092 -67.305 1.00 83.50 127 ARG A N 1
ATOM 1009 C CA . ARG A 1 127 ? 34.508 -45.499 -66.959 1.00 83.50 127 ARG A CA 1
ATOM 1010 C C . ARG A 1 127 ? 33.299 -45.626 -66.046 1.00 83.50 127 ARG A C 1
ATOM 1012 O O . ARG A 1 127 ? 33.186 -44.943 -65.030 1.00 83.50 127 ARG A O 1
ATOM 1019 N N . THR A 1 128 ? 32.412 -46.549 -66.384 1.00 77.06 128 THR A N 1
ATOM 1020 C CA . THR A 1 128 ? 31.231 -46.848 -65.574 1.00 77.06 128 THR A CA 1
ATOM 1021 C C . THR A 1 128 ? 31.389 -48.234 -64.973 1.00 77.06 128 THR A C 1
ATOM 1023 O O . THR A 1 128 ? 31.633 -49.204 -65.690 1.00 77.06 128 THR A O 1
ATOM 1026 N N . SER A 1 129 ? 31.260 -48.332 -63.652 1.00 72.81 129 SER A N 1
ATOM 1027 C CA . SER A 1 129 ? 31.235 -49.606 -62.935 1.00 72.81 129 SER A CA 1
ATOM 1028 C C . SER A 1 129 ? 30.010 -49.637 -62.025 1.00 72.81 129 SER A C 1
ATOM 1030 O O . SER A 1 129 ? 29.901 -48.872 -61.064 1.00 72.81 129 SER A O 1
ATOM 1032 N N . GLY A 1 130 ? 29.037 -50.486 -62.366 1.00 77.38 130 GLY A N 1
ATOM 1033 C CA . GLY A 1 130 ? 27.740 -50.532 -61.689 1.00 77.38 130 GLY A CA 1
ATOM 1034 C C . GLY A 1 130 ? 26.962 -49.215 -61.825 1.00 77.38 130 GLY A C 1
ATOM 1035 O O . GLY A 1 130 ? 26.749 -48.731 -62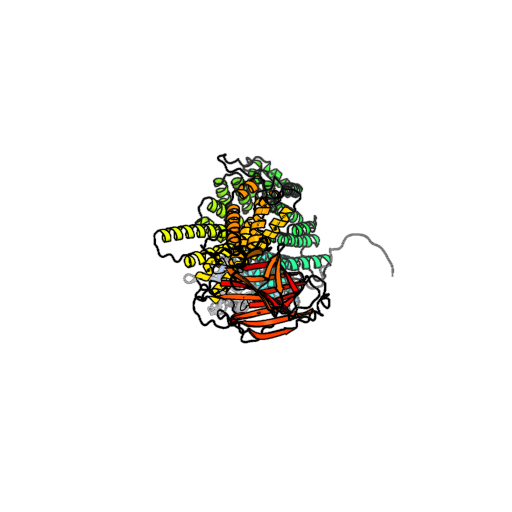.931 1.00 77.38 130 GLY A O 1
ATOM 1036 N N . ARG A 1 131 ? 26.531 -48.634 -60.694 1.00 67.38 131 ARG A N 1
ATOM 1037 C CA . ARG A 1 131 ? 25.827 -47.332 -60.637 1.00 67.38 131 ARG A CA 1
ATOM 1038 C C . ARG A 1 131 ? 26.764 -46.116 -60.547 1.00 67.38 131 ARG A C 1
ATOM 1040 O O . ARG A 1 131 ? 26.274 -44.995 -60.449 1.00 67.38 131 ARG A O 1
ATOM 1047 N N . SER A 1 132 ? 28.082 -46.321 -60.555 1.00 70.88 132 SER A N 1
ATOM 1048 C CA . SER A 1 132 ? 29.066 -45.257 -60.335 1.00 70.88 132 SER A CA 1
ATOM 1049 C C . SER A 1 132 ? 29.881 -44.986 -61.597 1.00 70.88 132 SER A C 1
ATOM 1051 O O . SER A 1 132 ? 30.552 -45.876 -62.122 1.00 70.88 132 SER A O 1
ATOM 1053 N N . THR A 1 133 ? 29.859 -43.734 -62.050 1.00 83.62 133 THR A N 1
ATOM 1054 C CA . THR A 1 133 ? 30.741 -43.226 -63.107 1.00 83.62 133 THR A CA 1
ATOM 1055 C C . THR A 1 133 ? 31.969 -42.577 -62.480 1.00 83.62 133 THR A C 1
ATOM 1057 O O . THR A 1 133 ? 31.850 -41.761 -61.562 1.00 83.62 133 THR A O 1
ATOM 1060 N N . TYR A 1 134 ? 33.146 -42.932 -62.984 1.00 89.75 134 TYR A N 1
ATOM 1061 C CA . TYR A 1 134 ? 34.416 -42.322 -62.622 1.00 89.75 134 TYR A CA 1
ATOM 1062 C C . TYR A 1 134 ? 35.255 -42.040 -63.866 1.00 89.75 134 TYR A C 1
ATOM 1064 O O . TYR A 1 134 ? 35.027 -42.588 -64.942 1.00 89.75 134 TYR A O 1
ATOM 1072 N N . PHE A 1 135 ? 36.230 -41.158 -63.714 1.00 93.19 135 PHE A N 1
ATOM 1073 C CA . PHE A 1 135 ? 37.064 -40.662 -64.795 1.00 93.19 135 PHE A CA 1
ATOM 1074 C C . PHE A 1 135 ? 38.511 -41.030 -64.529 1.00 93.19 135 PHE A C 1
ATOM 1076 O O . PHE A 1 135 ? 38.953 -41.043 -63.379 1.00 93.19 135 PHE A O 1
ATOM 1083 N N . ARG A 1 136 ? 39.240 -41.340 -65.597 1.00 91.50 136 ARG A N 1
ATOM 1084 C CA . ARG A 1 136 ? 40.645 -41.731 -65.557 1.00 91.50 136 ARG A CA 1
ATOM 1085 C C . ARG A 1 136 ? 41.475 -40.775 -66.400 1.00 91.50 136 ARG A C 1
ATOM 1087 O O . ARG A 1 136 ? 41.129 -40.511 -67.550 1.00 91.50 136 ARG A O 1
ATOM 1094 N N . VAL A 1 137 ? 42.582 -40.296 -65.839 1.00 92.75 137 VAL A N 1
ATOM 1095 C CA . VAL A 1 137 ? 43.501 -39.347 -66.488 1.00 92.75 137 VAL A CA 1
ATOM 1096 C C . VAL A 1 137 ? 44.948 -39.767 -66.222 1.00 92.75 137 VAL A C 1
ATOM 1098 O O . VAL A 1 137 ? 45.241 -40.164 -65.096 1.00 92.75 137 VAL A O 1
ATOM 1101 N N . PRO A 1 138 ? 45.866 -39.711 -67.205 1.00 92.06 138 PRO A N 1
ATOM 1102 C CA . PRO A 1 138 ? 47.296 -39.906 -66.956 1.00 92.06 138 PRO A CA 1
ATOM 1103 C C . PRO A 1 138 ? 47.801 -38.929 -65.891 1.00 92.06 138 PRO A C 1
ATOM 1105 O O . PRO A 1 138 ? 47.547 -37.728 -65.993 1.00 92.06 138 PRO A O 1
ATOM 1108 N N . CYS A 1 139 ? 48.475 -39.423 -64.851 1.00 92.19 139 CYS A N 1
ATOM 1109 C CA . CYS A 1 139 ? 48.816 -38.575 -63.711 1.00 92.19 139 CYS A CA 1
ATOM 1110 C C . CYS A 1 139 ? 49.828 -37.471 -64.052 1.00 92.19 139 CYS A C 1
ATOM 1112 O O . CYS A 1 139 ? 49.793 -36.403 -63.450 1.00 92.19 139 CYS A O 1
ATOM 1114 N N . ASP A 1 140 ? 50.699 -37.702 -65.033 1.00 89.06 140 ASP A N 1
ATOM 1115 C CA . ASP A 1 140 ? 51.666 -36.727 -65.554 1.00 89.06 140 ASP A CA 1
ATOM 1116 C C . ASP A 1 140 ? 51.002 -35.527 -66.251 1.00 89.06 140 ASP A C 1
ATOM 1118 O O . ASP A 1 140 ? 51.626 -34.480 -66.415 1.00 89.06 140 ASP A O 1
ATOM 1122 N N . LYS A 1 141 ? 49.719 -35.655 -66.611 1.00 90.50 141 LYS A N 1
ATOM 1123 C CA . LYS A 1 141 ? 48.882 -34.580 -67.159 1.00 90.50 141 LYS A CA 1
ATOM 1124 C C . LYS A 1 141 ? 48.008 -33.899 -66.107 1.00 90.50 141 LYS A C 1
ATOM 1126 O O . LYS A 1 141 ? 47.212 -33.033 -66.467 1.00 90.50 141 LYS A O 1
ATOM 1131 N N . VAL A 1 142 ? 48.104 -34.290 -64.838 1.00 91.69 142 VAL A N 1
ATOM 1132 C CA . VAL A 1 142 ? 47.315 -33.725 -63.739 1.00 91.69 142 VAL A CA 1
ATOM 1133 C C . VAL A 1 142 ? 48.205 -32.819 -62.899 1.00 91.69 142 VAL A C 1
ATOM 1135 O O . VAL A 1 142 ? 49.233 -33.252 -62.382 1.00 91.69 142 VAL A O 1
ATOM 1138 N N . LYS A 1 143 ? 47.765 -31.572 -62.733 1.00 91.31 143 LYS A N 1
ATOM 1139 C CA . LYS A 1 143 ? 48.318 -30.620 -61.775 1.00 91.31 143 LYS A CA 1
ATOM 1140 C C . LYS A 1 143 ? 47.362 -30.448 -60.609 1.00 91.31 143 LYS A C 1
ATOM 1142 O O . LYS A 1 143 ? 46.180 -30.171 -60.833 1.00 91.31 143 LYS A O 1
ATOM 1147 N N . VAL A 1 144 ? 47.847 -30.583 -59.380 1.00 90.44 144 VAL A N 1
ATOM 1148 C CA . VAL A 1 144 ? 47.019 -30.310 -58.201 1.00 90.44 144 VAL A CA 1
ATOM 1149 C C . VAL A 1 144 ? 47.043 -28.812 -57.921 1.00 90.44 144 VAL A C 1
ATOM 1151 O O . VAL A 1 144 ? 48.100 -28.194 -57.835 1.00 90.44 144 VAL A O 1
ATOM 1154 N N . LEU A 1 145 ? 45.861 -28.209 -57.817 1.00 86.81 145 LEU A N 1
ATOM 1155 C CA . LEU A 1 145 ? 45.705 -26.775 -57.566 1.00 86.81 145 LEU A CA 1
ATOM 1156 C C . LEU A 1 145 ? 45.285 -26.461 -56.134 1.00 86.81 145 LEU A C 1
ATOM 1158 O O . LEU A 1 145 ? 45.553 -25.368 -55.653 1.00 86.81 145 LEU A O 1
ATOM 1162 N N . GLY A 1 146 ? 44.628 -27.393 -55.448 1.00 85.81 146 GLY A N 1
ATOM 1163 C CA . GLY A 1 146 ? 44.235 -27.187 -54.062 1.00 85.81 146 GLY A CA 1
ATOM 1164 C C . GLY A 1 146 ? 43.644 -28.433 -53.429 1.00 85.81 146 GLY A C 1
ATOM 1165 O O . GLY A 1 146 ? 43.040 -29.266 -54.104 1.00 85.81 146 GLY A O 1
ATOM 1166 N N . TYR A 1 147 ? 43.819 -28.554 -52.118 1.00 88.19 147 TYR A N 1
ATOM 1167 C CA . TYR A 1 147 ? 43.334 -29.684 -51.332 1.00 88.19 147 TYR A CA 1
ATOM 1168 C C . TYR A 1 147 ? 42.075 -29.302 -50.533 1.00 88.19 147 TYR A C 1
ATOM 1170 O O . TYR A 1 147 ? 41.828 -28.113 -50.325 1.00 88.19 147 TYR A O 1
ATOM 1178 N N . PRO A 1 148 ? 41.276 -30.283 -50.065 1.00 86.75 148 PRO A N 1
ATOM 1179 C CA . PRO A 1 148 ? 40.151 -30.010 -49.175 1.00 86.75 148 PRO A CA 1
ATOM 1180 C C . PRO A 1 148 ? 40.593 -29.314 -47.881 1.00 86.75 148 PRO A C 1
ATOM 1182 O O . PRO A 1 148 ? 41.454 -29.826 -47.175 1.00 86.75 148 PRO A O 1
ATOM 1185 N N . GLN A 1 149 ? 39.971 -28.202 -47.507 1.00 84.62 149 GLN A N 1
ATOM 1186 C CA . GLN A 1 149 ? 40.364 -27.423 -46.328 1.00 84.62 149 GLN A CA 1
ATOM 1187 C C . GLN A 1 149 ? 39.151 -26.851 -45.596 1.00 84.62 149 GLN A C 1
ATOM 1189 O O . GLN A 1 149 ? 38.158 -26.489 -46.228 1.00 84.62 149 GLN A O 1
ATOM 1194 N N . THR A 1 150 ? 39.232 -26.789 -44.264 1.00 82.44 150 THR A N 1
ATOM 1195 C CA . THR A 1 150 ? 38.274 -26.074 -43.404 1.00 82.44 150 THR A CA 1
ATOM 1196 C C . THR A 1 150 ? 38.773 -24.660 -43.092 1.00 82.44 150 THR A C 1
ATOM 1198 O O . THR A 1 150 ? 39.944 -24.348 -43.309 1.00 82.44 150 THR A O 1
ATOM 1201 N N . TRP A 1 151 ? 37.923 -23.819 -42.496 1.00 77.69 151 TRP A N 1
ATOM 1202 C CA . TRP A 1 151 ? 38.342 -22.518 -41.957 1.00 77.69 151 TRP A CA 1
ATOM 1203 C C . TRP A 1 151 ? 39.499 -22.617 -40.951 1.00 77.69 151 TRP A C 1
ATOM 1205 O O . TRP A 1 151 ? 40.368 -21.750 -40.930 1.00 77.69 151 TRP A O 1
ATOM 1215 N N . VAL A 1 152 ? 39.572 -23.710 -40.179 1.00 77.19 152 VAL A N 1
ATOM 1216 C CA . VAL A 1 152 ? 40.698 -23.972 -39.267 1.00 77.19 152 VAL A CA 1
ATOM 1217 C C . VAL A 1 152 ? 41.984 -24.234 -40.040 1.00 77.19 152 VAL A C 1
ATOM 1219 O O . VAL A 1 152 ? 43.017 -23.715 -39.640 1.00 77.19 152 VAL A O 1
ATOM 1222 N N . ASN A 1 153 ? 41.938 -25.011 -41.130 1.00 82.50 153 ASN A N 1
ATOM 1223 C CA . ASN A 1 153 ? 43.121 -25.248 -41.960 1.00 82.50 153 ASN A CA 1
ATOM 1224 C C . ASN A 1 153 ? 43.665 -23.926 -42.524 1.00 82.50 153 ASN A C 1
ATOM 1226 O O . ASN A 1 153 ? 44.855 -23.673 -42.401 1.00 82.50 153 ASN A O 1
ATOM 1230 N N . ILE A 1 154 ? 42.793 -23.064 -43.060 1.00 80.88 154 ILE A N 1
ATOM 1231 C CA . ILE A 1 154 ? 43.195 -21.777 -43.656 1.00 80.88 154 ILE A CA 1
ATOM 1232 C C . ILE A 1 154 ? 43.772 -20.835 -42.585 1.00 80.88 154 ILE A C 1
ATOM 1234 O O . ILE A 1 154 ? 44.807 -20.205 -42.793 1.00 80.88 154 ILE A O 1
ATOM 1238 N N . TYR A 1 155 ? 43.135 -20.771 -41.414 1.00 78.75 155 TYR A N 1
ATOM 1239 C CA . TYR A 1 155 ? 43.614 -19.968 -40.290 1.00 78.75 155 TYR A CA 1
ATOM 1240 C C . TYR A 1 155 ? 44.948 -20.470 -39.725 1.00 78.75 155 TYR A C 1
ATOM 1242 O O . TYR A 1 155 ? 45.845 -19.670 -39.472 1.00 78.75 155 TYR A O 1
ATOM 1250 N N . GLU A 1 156 ? 45.097 -21.782 -39.514 1.00 75.94 156 GLU A N 1
ATOM 1251 C CA . GLU A 1 156 ? 46.344 -22.375 -39.014 1.00 75.94 156 GLU A CA 1
ATOM 1252 C C . GLU A 1 156 ? 47.480 -22.219 -40.033 1.00 75.94 156 GLU A C 1
ATOM 1254 O O . GLU A 1 156 ? 48.592 -21.896 -39.621 1.00 75.94 156 GLU A O 1
ATOM 1259 N N . ASP A 1 157 ? 47.207 -22.362 -41.333 1.00 78.56 157 ASP A N 1
ATOM 1260 C CA . ASP A 1 157 ? 48.194 -22.134 -42.394 1.00 78.56 157 ASP A CA 1
ATOM 1261 C C . ASP A 1 157 ? 48.658 -20.673 -42.431 1.00 78.56 157 ASP A C 1
ATOM 1263 O O . ASP A 1 157 ? 49.828 -20.419 -42.700 1.00 78.56 157 ASP A O 1
ATOM 1267 N N . TYR A 1 158 ? 47.780 -19.710 -42.133 1.00 80.62 158 TYR A N 1
ATOM 1268 C CA . TYR A 1 158 ? 48.142 -18.293 -42.051 1.00 80.62 158 TYR A CA 1
ATOM 1269 C C . TYR A 1 158 ? 48.876 -17.959 -40.744 1.00 80.62 158 TYR A C 1
ATOM 1271 O O . TYR A 1 158 ? 50.029 -17.533 -40.761 1.00 80.62 158 TYR A O 1
ATOM 1279 N N . VAL A 1 159 ? 48.250 -18.189 -39.587 1.00 76.25 159 VAL A N 1
ATOM 1280 C CA . VAL A 1 159 ? 48.808 -17.815 -38.274 1.00 76.25 159 VAL A CA 1
ATOM 1281 C C . VAL A 1 159 ? 50.031 -18.661 -37.910 1.00 76.25 159 VAL A C 1
ATOM 1283 O O . VAL A 1 159 ? 50.919 -18.189 -37.202 1.00 76.25 159 VAL A O 1
ATOM 1286 N N . GLY A 1 160 ? 50.101 -19.906 -38.384 1.00 75.56 160 GLY A N 1
ATOM 1287 C CA . GLY A 1 160 ? 51.207 -20.832 -38.137 1.00 75.56 160 GLY A CA 1
ATOM 1288 C C . GLY A 1 160 ? 52.536 -20.415 -38.768 1.00 75.56 160 GLY A C 1
ATOM 1289 O O . GLY A 1 160 ? 53.567 -20.958 -38.387 1.00 75.56 160 GLY A O 1
ATOM 1290 N N . GLN A 1 161 ? 52.534 -19.432 -39.673 1.00 79.69 161 GLN A N 1
ATOM 1291 C CA . GLN A 1 161 ? 53.751 -18.839 -40.241 1.00 79.69 161 GLN A CA 1
ATOM 1292 C C . GLN A 1 161 ? 54.444 -17.866 -39.278 1.00 79.69 161 GLN A C 1
ATOM 1294 O O . GLN A 1 161 ? 55.562 -17.424 -39.542 1.00 79.69 161 GLN A O 1
ATOM 1299 N N . PHE A 1 162 ? 53.789 -17.521 -38.167 1.00 78.12 162 PHE A N 1
ATOM 1300 C CA . PHE A 1 162 ? 54.245 -16.509 -37.227 1.00 78.12 162 PHE A CA 1
ATOM 1301 C C . PHE A 1 162 ? 54.443 -17.106 -35.828 1.00 78.12 162 PHE A C 1
ATOM 1303 O O . PHE A 1 162 ? 53.623 -17.880 -35.328 1.00 78.12 162 PHE A O 1
ATOM 1310 N N . GLU A 1 163 ? 55.512 -16.688 -35.152 1.00 72.19 163 GLU A N 1
ATOM 1311 C CA . GLU A 1 163 ? 55.831 -17.087 -33.778 1.00 72.19 163 GLU A CA 1
ATOM 1312 C C . GLU A 1 163 ? 55.870 -15.876 -32.832 1.00 72.19 163 GLU A C 1
ATOM 1314 O O . GLU A 1 163 ? 55.956 -14.723 -33.261 1.00 72.19 163 GLU A O 1
ATOM 1319 N N . GLY A 1 164 ? 55.770 -16.129 -31.524 1.00 72.12 164 GLY A N 1
ATOM 1320 C CA . GLY A 1 164 ? 55.843 -15.085 -30.496 1.00 72.12 164 GLY A CA 1
ATOM 1321 C C . GLY A 1 164 ? 54.821 -13.955 -30.688 1.00 72.12 164 GLY A C 1
ATOM 1322 O O . GLY A 1 164 ? 53.644 -14.197 -30.957 1.00 72.12 164 GLY A O 1
ATOM 1323 N N . ASP A 1 165 ? 55.264 -12.706 -30.550 1.00 63.88 165 ASP A N 1
ATOM 1324 C CA . ASP A 1 165 ? 54.397 -11.521 -30.653 1.00 63.88 165 ASP A CA 1
ATOM 1325 C C . ASP A 1 165 ? 53.878 -11.259 -32.070 1.00 63.88 165 ASP A C 1
ATOM 1327 O O . ASP A 1 165 ? 52.770 -10.748 -32.238 1.00 63.88 165 ASP A O 1
ATOM 1331 N N . GLN A 1 166 ? 54.618 -11.690 -33.094 1.00 70.12 166 GLN A N 1
ATOM 1332 C CA . GLN A 1 166 ? 54.169 -11.616 -34.487 1.00 70.12 166 GLN A CA 1
ATOM 1333 C C . GLN A 1 166 ? 52.948 -12.507 -34.729 1.00 70.12 166 GLN A C 1
ATOM 1335 O O . GLN A 1 166 ? 52.049 -12.134 -35.478 1.00 70.12 166 GLN A O 1
ATOM 1340 N N . ARG A 1 167 ? 52.844 -13.634 -34.012 1.00 72.62 167 ARG A N 1
ATOM 1341 C CA . ARG A 1 167 ? 51.650 -14.485 -34.052 1.00 72.62 167 ARG A CA 1
ATOM 1342 C C . ARG A 1 167 ? 50.411 -13.764 -33.532 1.00 72.62 167 ARG A C 1
ATOM 1344 O O . ARG A 1 167 ? 49.347 -13.893 -34.124 1.00 72.62 167 ARG A O 1
ATOM 1351 N N . ARG A 1 168 ? 50.541 -12.978 -32.457 1.00 64.31 168 ARG A N 1
ATOM 1352 C CA . ARG A 1 168 ? 49.425 -12.185 -31.906 1.00 64.31 168 ARG A CA 1
ATOM 1353 C C . ARG A 1 168 ? 48.946 -11.121 -32.893 1.00 64.31 168 ARG A C 1
ATOM 1355 O O . ARG A 1 168 ? 47.748 -10.900 -33.024 1.00 64.31 168 ARG A O 1
ATOM 1362 N N . LEU A 1 169 ? 49.877 -10.483 -33.597 1.00 68.19 169 LEU A N 1
ATOM 1363 C CA . LEU A 1 169 ? 49.563 -9.489 -34.624 1.00 68.19 169 LEU A CA 1
ATOM 1364 C C . LEU A 1 169 ? 48.916 -10.121 -35.862 1.00 68.19 169 LEU A C 1
ATOM 1366 O O . LEU A 1 169 ? 47.992 -9.533 -36.415 1.00 68.19 169 LEU A O 1
ATOM 1370 N N . ALA A 1 170 ? 49.335 -11.328 -36.248 1.00 70.50 170 ALA A N 1
ATOM 1371 C CA . ALA A 1 170 ? 48.695 -12.092 -37.317 1.00 70.50 170 ALA A CA 1
ATOM 1372 C C . ALA A 1 170 ? 47.242 -12.450 -36.973 1.00 70.50 170 ALA A C 1
ATOM 1374 O O . ALA A 1 170 ? 46.362 -12.282 -37.808 1.00 70.50 170 ALA A O 1
ATOM 1375 N N . VAL A 1 171 ? 46.953 -12.857 -35.732 1.00 69.75 171 VAL A N 1
ATOM 1376 C CA . VAL A 1 171 ? 45.563 -13.098 -35.293 1.00 69.75 171 VAL A CA 1
ATOM 1377 C C . VAL A 1 171 ? 44.698 -11.844 -35.470 1.00 69.75 171 VAL A C 1
ATOM 1379 O O . VAL A 1 171 ? 43.640 -11.925 -36.085 1.00 69.75 171 VAL A O 1
ATOM 1382 N N . LYS A 1 172 ? 45.188 -10.671 -35.049 1.00 66.94 172 LYS A N 1
ATOM 1383 C CA . LYS A 1 172 ? 44.465 -9.401 -35.241 1.00 66.94 172 LYS A CA 1
ATOM 1384 C C . LYS A 1 172 ? 44.270 -9.036 -36.713 1.00 66.94 172 LYS A C 1
ATOM 1386 O O . LYS A 1 172 ? 43.206 -8.569 -37.103 1.00 66.94 172 LYS A O 1
ATOM 1391 N N . ALA A 1 173 ? 45.292 -9.246 -37.541 1.00 73.12 173 ALA A N 1
ATOM 1392 C CA . ALA A 1 173 ? 45.201 -8.994 -38.977 1.00 73.12 173 ALA A CA 1
ATOM 1393 C C . ALA A 1 173 ? 44.182 -9.927 -39.657 1.00 73.12 173 ALA A C 1
ATOM 1395 O O . ALA A 1 173 ? 43.451 -9.500 -40.549 1.00 73.12 173 ALA A O 1
ATOM 1396 N N . TRP A 1 174 ? 44.094 -11.182 -39.205 1.00 75.88 174 TRP A N 1
ATOM 1397 C CA . TRP A 1 174 ? 43.075 -12.132 -39.647 1.00 75.88 174 TRP A CA 1
ATOM 1398 C C . TRP A 1 174 ? 41.662 -11.679 -39.264 1.00 75.88 174 TRP A C 1
ATOM 1400 O O . TRP A 1 174 ? 40.755 -11.744 -40.092 1.00 75.88 174 TRP A O 1
ATOM 1410 N N . GLU A 1 175 ? 41.467 -11.207 -38.035 1.00 69.50 175 GLU A N 1
ATOM 1411 C CA . GLU A 1 175 ? 40.178 -10.690 -37.557 1.00 69.50 175 GLU A CA 1
ATOM 1412 C C . GLU A 1 175 ? 39.722 -9.470 -38.363 1.00 69.50 175 GLU A C 1
ATOM 1414 O O . GLU A 1 175 ? 38.596 -9.447 -38.860 1.00 69.50 175 GLU A O 1
ATOM 1419 N N . GLU A 1 176 ? 40.613 -8.499 -38.574 1.00 69.81 176 GLU A N 1
ATOM 1420 C CA . GLU A 1 176 ? 40.333 -7.289 -39.356 1.00 69.81 176 GLU A CA 1
ATOM 1421 C C . GLU A 1 176 ? 39.933 -7.626 -40.799 1.00 69.81 176 GLU A C 1
ATOM 1423 O O . GLU A 1 176 ? 38.921 -7.137 -41.302 1.00 69.81 176 GLU A O 1
ATOM 1428 N N . ALA A 1 177 ? 40.688 -8.516 -41.453 1.00 72.44 177 ALA A N 1
ATOM 1429 C CA . ALA A 1 177 ? 40.438 -8.912 -42.837 1.00 72.44 177 ALA A CA 1
ATOM 1430 C C . ALA A 1 177 ? 39.096 -9.637 -43.031 1.00 72.44 177 ALA A C 1
ATOM 1432 O O . ALA A 1 177 ? 38.539 -9.618 -44.128 1.00 72.44 177 ALA A O 1
ATOM 1433 N N . ASN A 1 178 ? 38.565 -10.263 -41.978 1.00 71.88 178 ASN A N 1
ATOM 1434 C CA . ASN A 1 178 ? 37.332 -11.045 -42.035 1.00 71.88 178 ASN A CA 1
ATOM 1435 C C . ASN A 1 178 ? 36.149 -10.388 -41.305 1.00 71.88 178 ASN A C 1
ATOM 1437 O O . ASN A 1 178 ? 35.073 -10.985 -41.250 1.00 71.88 178 ASN A O 1
ATOM 1441 N N . ARG A 1 179 ? 36.299 -9.158 -40.791 1.00 69.00 179 ARG A N 1
ATOM 1442 C CA . ARG A 1 179 ? 35.260 -8.445 -40.024 1.00 69.00 179 ARG A CA 1
ATOM 1443 C C . ARG A 1 179 ? 33.910 -8.398 -40.744 1.00 69.00 179 ARG A C 1
ATOM 1445 O O . ARG A 1 179 ? 32.883 -8.714 -40.153 1.00 69.00 179 ARG A O 1
ATOM 1452 N N . SER A 1 180 ? 33.913 -8.114 -42.044 1.00 66.25 180 SER A N 1
ATOM 1453 C CA . SER A 1 180 ? 32.688 -8.041 -42.853 1.00 66.25 180 SER A CA 1
ATOM 1454 C C . SER A 1 180 ? 31.926 -9.372 -42.957 1.00 66.25 180 SER A C 1
ATOM 1456 O O . SER A 1 180 ? 30.704 -9.358 -43.115 1.00 66.25 180 SER A O 1
ATOM 1458 N N . LEU A 1 181 ? 32.615 -10.516 -42.844 1.00 67.00 181 LEU A N 1
ATOM 1459 C CA . LEU A 1 181 ? 32.003 -11.850 -42.802 1.00 67.00 181 LEU A CA 1
ATOM 1460 C C . LEU A 1 181 ? 31.422 -12.170 -41.417 1.00 67.00 181 LEU A C 1
ATOM 1462 O O . LEU A 1 181 ? 30.428 -12.889 -41.333 1.00 67.00 181 LEU A O 1
ATOM 1466 N N . ILE A 1 182 ? 32.018 -11.626 -40.351 1.00 62.41 182 ILE A N 1
ATOM 1467 C CA . ILE A 1 182 ? 31.545 -11.755 -38.961 1.00 62.41 182 ILE A CA 1
ATOM 1468 C C . ILE A 1 182 ? 30.245 -10.959 -38.768 1.00 62.41 182 ILE A C 1
ATOM 1470 O O . ILE A 1 182 ? 29.280 -11.475 -38.192 1.00 62.41 182 ILE A O 1
ATOM 1474 N N . GLU A 1 183 ? 30.215 -9.733 -39.298 1.00 57.25 183 GLU A N 1
ATOM 1475 C CA . GLU A 1 183 ? 29.095 -8.788 -39.194 1.00 57.25 183 GLU A CA 1
ATOM 1476 C C . GLU A 1 183 ? 27.890 -9.185 -40.074 1.00 57.25 183 GLU A C 1
ATOM 1478 O O . GLU A 1 183 ? 26.748 -8.984 -39.672 1.00 57.25 183 GLU A O 1
ATOM 1483 N N . ASN A 1 184 ? 28.106 -9.809 -41.244 1.00 59.31 184 ASN A N 1
ATOM 1484 C CA . ASN A 1 184 ? 27.051 -10.100 -42.237 1.00 59.31 184 ASN A CA 1
ATOM 1485 C C . ASN A 1 184 ? 26.702 -11.595 -42.394 1.00 59.31 184 ASN A C 1
ATOM 1487 O O . ASN A 1 184 ? 26.527 -12.096 -43.512 1.00 59.31 184 ASN A O 1
ATOM 1491 N N . ALA A 1 185 ? 26.573 -12.349 -41.301 1.00 54.62 185 ALA A N 1
ATOM 1492 C CA . ALA A 1 185 ? 26.136 -13.749 -41.409 1.00 54.62 185 ALA A CA 1
ATOM 1493 C C . ALA A 1 185 ? 24.704 -13.885 -41.974 1.00 54.62 185 ALA A C 1
ATOM 1495 O O . ALA A 1 185 ? 24.439 -14.823 -42.724 1.00 54.62 185 ALA A O 1
ATOM 1496 N N . ASP A 1 186 ? 23.835 -12.897 -41.721 1.00 52.09 186 ASP A N 1
ATOM 1497 C CA . ASP A 1 186 ? 22.407 -12.939 -42.078 1.00 52.09 186 ASP A CA 1
ATOM 1498 C C . ASP A 1 186 ? 22.044 -12.161 -43.369 1.00 52.09 186 ASP A C 1
ATOM 1500 O O . ASP A 1 186 ? 20.916 -12.251 -43.852 1.00 52.09 186 ASP A O 1
ATOM 1504 N N . GLN A 1 187 ? 22.987 -11.432 -43.990 1.00 55.03 187 GLN A N 1
ATOM 1505 C CA . GLN A 1 187 ? 22.780 -10.660 -45.237 1.00 55.03 187 GLN A CA 1
ATOM 1506 C C . GLN A 1 187 ? 23.865 -10.927 -46.283 1.00 55.03 187 GLN A C 1
ATOM 1508 O O . GLN A 1 187 ? 24.958 -11.336 -45.933 1.00 55.03 187 GLN A O 1
ATOM 1513 N N . VAL A 1 188 ? 23.583 -10.733 -47.577 1.00 52.25 188 VAL A N 1
ATOM 1514 C CA . VAL A 1 188 ? 24.450 -11.142 -48.705 1.00 52.25 188 VAL A CA 1
ATOM 1515 C C . VAL A 1 188 ? 25.814 -10.427 -48.697 1.00 52.25 188 VAL A C 1
ATOM 1517 O O . VAL A 1 188 ? 26.011 -9.436 -49.396 1.00 52.25 188 VAL A O 1
ATOM 1520 N N . ALA A 1 189 ? 26.795 -10.969 -47.970 1.00 56.88 189 ALA A N 1
ATOM 1521 C CA . ALA A 1 189 ? 28.203 -10.717 -48.254 1.00 56.88 189 ALA A CA 1
ATOM 1522 C C . ALA A 1 189 ? 28.497 -11.280 -49.654 1.00 56.88 189 ALA A C 1
ATOM 1524 O O . ALA A 1 189 ? 28.275 -12.467 -49.920 1.00 56.88 189 ALA A O 1
ATOM 1525 N N . SER A 1 190 ? 28.919 -10.424 -50.586 1.00 58.16 190 SER A N 1
ATOM 1526 C CA . SER A 1 190 ? 29.113 -10.828 -51.977 1.00 58.16 190 SER A CA 1
ATOM 1527 C C . SER A 1 190 ? 30.175 -11.929 -52.070 1.00 58.16 190 SER A C 1
ATOM 1529 O O . SER A 1 190 ? 31.297 -11.802 -51.592 1.00 58.16 190 SER A O 1
ATOM 1531 N N . GLY A 1 191 ? 29.802 -13.056 -52.679 1.00 64.25 191 GLY A N 1
ATOM 1532 C CA . GLY A 1 191 ? 30.725 -14.154 -52.951 1.00 64.25 191 GLY A CA 1
ATOM 1533 C C . GLY A 1 191 ? 30.751 -15.312 -51.947 1.00 64.25 191 GLY A C 1
ATOM 1534 O O . GLY A 1 191 ? 31.415 -16.290 -52.270 1.00 64.25 191 GLY A O 1
ATOM 1535 N N . PHE A 1 192 ? 30.031 -15.295 -50.819 1.00 65.31 192 PHE A N 1
ATOM 1536 C CA . PHE A 1 192 ? 29.941 -16.451 -49.900 1.00 65.31 192 PHE A CA 1
ATOM 1537 C C . PHE A 1 192 ? 28.509 -16.988 -49.774 1.00 65.31 192 PHE A C 1
ATOM 1539 O O . PHE A 1 192 ? 27.539 -16.227 -49.707 1.00 65.31 192 PHE A O 1
ATOM 1546 N N . SER A 1 193 ? 28.361 -18.311 -49.709 1.00 67.81 193 SER A N 1
ATOM 1547 C CA . SER A 1 193 ? 27.077 -18.955 -49.423 1.00 67.81 193 SER A CA 1
ATOM 1548 C C . SER A 1 193 ? 26.661 -18.734 -47.959 1.00 67.81 193 SER A C 1
ATOM 1550 O O . SER A 1 193 ? 27.462 -18.326 -47.117 1.00 67.81 193 SER A O 1
ATOM 1552 N N . ALA A 1 194 ? 25.381 -18.945 -47.639 1.00 62.91 194 ALA A N 1
ATOM 1553 C CA . ALA A 1 194 ? 24.906 -18.869 -46.251 1.00 62.91 194 ALA A CA 1
ATOM 1554 C C . ALA A 1 194 ? 25.523 -19.976 -45.372 1.00 62.91 194 ALA A C 1
ATOM 1556 O O . ALA A 1 194 ? 25.846 -19.742 -44.212 1.00 62.91 194 ALA A O 1
ATOM 1557 N N . GLU A 1 195 ? 25.749 -21.160 -45.946 1.00 67.31 195 GLU A N 1
ATOM 1558 C CA . GLU A 1 195 ? 26.367 -22.304 -45.268 1.00 67.31 195 GLU A CA 1
ATOM 1559 C C . GLU A 1 195 ? 27.831 -22.014 -44.903 1.00 67.31 195 GLU A C 1
ATOM 1561 O O . GLU A 1 195 ? 28.222 -22.171 -43.752 1.00 67.31 195 GLU A O 1
ATOM 1566 N N . GLU A 1 196 ? 28.612 -21.453 -45.833 1.00 69.44 196 GLU A N 1
ATOM 1567 C CA . GLU A 1 196 ? 30.019 -21.081 -45.598 1.00 69.44 196 GLU A CA 1
ATOM 1568 C C . GLU A 1 196 ? 30.182 -20.024 -44.496 1.00 69.44 196 GLU A C 1
ATOM 1570 O O . GLU A 1 196 ? 31.177 -20.032 -43.766 1.00 69.44 196 GLU A O 1
ATOM 1575 N N . ARG A 1 197 ? 29.208 -19.115 -44.373 1.00 68.38 197 ARG A N 1
ATOM 1576 C CA . ARG A 1 197 ? 29.183 -18.071 -43.340 1.00 68.38 197 ARG A CA 1
ATOM 1577 C C . ARG A 1 197 ? 28.779 -18.614 -41.980 1.00 68.38 197 ARG A C 1
ATOM 1579 O O . ARG A 1 197 ? 29.379 -18.225 -40.983 1.00 68.38 197 ARG A O 1
ATOM 1586 N N . ASN A 1 198 ? 27.828 -19.542 -41.936 1.00 67.31 198 ASN A N 1
ATOM 1587 C CA . ASN A 1 198 ? 27.486 -20.251 -40.706 1.00 67.31 198 ASN A CA 1
ATOM 1588 C C . ASN A 1 198 ? 28.670 -21.086 -40.202 1.00 67.31 198 ASN A C 1
ATOM 1590 O O . ASN A 1 198 ? 29.002 -21.014 -39.020 1.00 67.31 198 ASN A O 1
ATOM 1594 N N . ASP A 1 199 ? 29.370 -21.781 -41.101 1.00 69.00 199 ASP A N 1
ATOM 1595 C CA . ASP A 1 199 ? 30.596 -22.517 -40.778 1.00 69.00 199 ASP A CA 1
ATOM 1596 C C . ASP A 1 199 ? 31.711 -21.585 -40.276 1.00 69.00 199 ASP A C 1
ATOM 1598 O O . ASP A 1 199 ? 32.448 -21.933 -39.349 1.00 69.00 199 ASP A O 1
ATOM 1602 N N . PHE A 1 200 ? 31.839 -20.387 -40.860 1.00 71.12 200 PHE A N 1
ATOM 1603 C CA . PHE A 1 200 ? 32.805 -19.379 -40.415 1.00 71.12 200 PHE A CA 1
ATOM 1604 C C . PHE A 1 200 ? 32.460 -18.820 -39.030 1.00 71.12 200 PHE A C 1
ATOM 1606 O O . PHE A 1 200 ? 33.329 -18.745 -38.163 1.00 71.12 200 PHE A O 1
ATOM 1613 N N . ALA A 1 201 ? 31.191 -18.483 -38.792 1.00 66.81 201 ALA A N 1
ATOM 1614 C CA . ALA A 1 201 ? 30.707 -18.010 -37.499 1.00 66.81 201 ALA A CA 1
ATOM 1615 C C . ALA A 1 201 ? 30.894 -19.073 -36.402 1.00 66.81 201 ALA A C 1
ATOM 1617 O O . ALA A 1 201 ? 31.354 -18.758 -35.303 1.00 66.81 201 ALA A O 1
ATOM 1618 N N . GLU A 1 202 ? 30.612 -20.345 -36.706 1.00 69.12 202 GLU A N 1
ATOM 1619 C CA . GLU A 1 202 ? 30.827 -21.457 -35.776 1.00 69.12 202 GLU A CA 1
ATOM 1620 C C . GLU A 1 202 ? 32.326 -21.679 -35.498 1.00 69.12 202 GLU A C 1
ATOM 1622 O O . GLU A 1 202 ? 32.728 -21.917 -34.356 1.00 69.12 202 GLU A O 1
ATOM 1627 N N . PHE A 1 203 ? 33.181 -21.567 -36.518 1.00 72.62 203 PHE A N 1
ATOM 1628 C CA . PHE A 1 203 ? 34.634 -21.571 -36.350 1.00 72.62 203 PHE A CA 1
ATOM 1629 C C . PHE A 1 203 ? 35.109 -20.427 -35.444 1.00 72.62 203 PHE A C 1
ATOM 1631 O O . PHE A 1 203 ? 35.893 -20.674 -34.525 1.00 72.62 203 PHE A O 1
ATOM 1638 N N . TYR A 1 204 ? 34.622 -19.206 -35.667 1.00 70.12 204 TYR A N 1
ATOM 1639 C CA . TYR A 1 204 ? 35.027 -18.013 -34.925 1.00 70.12 204 TYR A CA 1
ATOM 1640 C C . TYR A 1 204 ? 34.623 -18.090 -33.445 1.00 70.12 204 TYR A C 1
ATOM 1642 O O . TYR A 1 204 ? 35.457 -17.897 -32.562 1.00 70.12 204 TYR A O 1
ATOM 1650 N N . GLN A 1 205 ? 33.392 -18.521 -33.146 1.00 66.44 205 GLN A N 1
ATOM 1651 C CA . GLN A 1 205 ? 32.962 -18.805 -31.769 1.00 66.44 205 GLN A CA 1
ATOM 1652 C C . GLN A 1 205 ? 33.833 -19.874 -31.089 1.00 66.44 205 GLN A C 1
ATOM 1654 O O . GLN A 1 205 ? 34.139 -19.782 -29.901 1.00 66.44 205 GLN A O 1
ATOM 1659 N N . LYS A 1 206 ? 34.271 -20.901 -31.826 1.00 69.56 206 LYS A N 1
ATOM 1660 C CA . LYS A 1 206 ? 35.161 -21.944 -31.285 1.00 69.56 206 LYS A CA 1
ATOM 1661 C C . LYS A 1 206 ? 36.595 -21.449 -31.082 1.00 69.56 206 LYS A C 1
ATOM 1663 O O . LYS A 1 206 ? 37.250 -21.895 -30.139 1.00 69.56 206 LYS A O 1
ATOM 1668 N N . GLN A 1 207 ? 37.082 -20.539 -31.928 1.00 67.75 207 GLN A N 1
ATOM 1669 C CA . GLN A 1 207 ? 38.354 -19.842 -31.714 1.00 67.75 207 GLN A CA 1
ATOM 1670 C C . GLN A 1 207 ? 38.301 -19.009 -30.438 1.00 67.75 207 GLN A C 1
ATOM 1672 O O . GLN A 1 207 ? 39.199 -19.151 -29.615 1.00 67.75 207 GLN A O 1
ATOM 1677 N N . PHE A 1 208 ? 37.225 -18.246 -30.221 1.00 65.00 208 PHE A N 1
ATOM 1678 C CA . PHE A 1 208 ? 37.011 -17.514 -28.972 1.00 65.00 208 PHE A CA 1
ATOM 1679 C C . PHE A 1 208 ? 37.174 -18.429 -27.755 1.00 65.00 208 PHE A C 1
ATOM 1681 O O . PHE A 1 208 ? 37.992 -18.137 -26.890 1.00 65.00 208 PHE A O 1
ATOM 1688 N N . VAL A 1 209 ? 36.468 -19.570 -27.715 1.00 65.94 209 VAL A N 1
ATOM 1689 C CA . VAL A 1 209 ? 36.527 -20.502 -26.571 1.00 65.94 209 VAL A CA 1
ATOM 1690 C C . VAL A 1 209 ? 37.962 -20.966 -26.330 1.00 65.94 209 VAL A C 1
ATOM 1692 O O . VAL A 1 209 ? 38.447 -20.938 -25.207 1.00 65.94 209 VAL A O 1
ATOM 1695 N N . TYR A 1 210 ? 38.677 -21.324 -27.395 1.00 66.19 210 TYR A N 1
ATOM 1696 C CA . TYR A 1 210 ? 40.068 -21.749 -27.298 1.00 66.19 210 TYR A CA 1
ATOM 1697 C C . TYR A 1 210 ? 41.018 -20.637 -26.818 1.00 66.19 210 TYR A C 1
ATOM 1699 O O . TYR A 1 210 ? 41.907 -20.898 -26.004 1.00 66.19 210 TYR A O 1
ATOM 1707 N N . VAL A 1 211 ? 40.868 -19.406 -27.319 1.00 64.44 211 VAL A N 1
ATOM 1708 C CA . VAL A 1 211 ? 41.724 -18.273 -26.929 1.00 64.44 211 VAL A CA 1
ATOM 1709 C C . VAL A 1 211 ? 41.408 -17.832 -25.500 1.00 64.44 211 VAL A C 1
ATOM 1711 O O . VAL A 1 211 ? 42.350 -17.599 -24.739 1.00 64.44 211 VAL A O 1
ATOM 1714 N N . ARG A 1 212 ? 40.125 -17.797 -25.120 1.00 70.62 212 ARG A N 1
ATOM 1715 C CA . ARG A 1 212 ? 39.639 -17.556 -23.756 1.00 70.62 212 ARG A CA 1
ATOM 1716 C C . ARG A 1 212 ? 40.211 -18.581 -22.785 1.00 70.62 212 ARG A C 1
ATOM 1718 O O . ARG A 1 212 ? 40.850 -18.187 -21.822 1.00 70.62 212 ARG A O 1
ATOM 1725 N N . ASP A 1 213 ? 40.079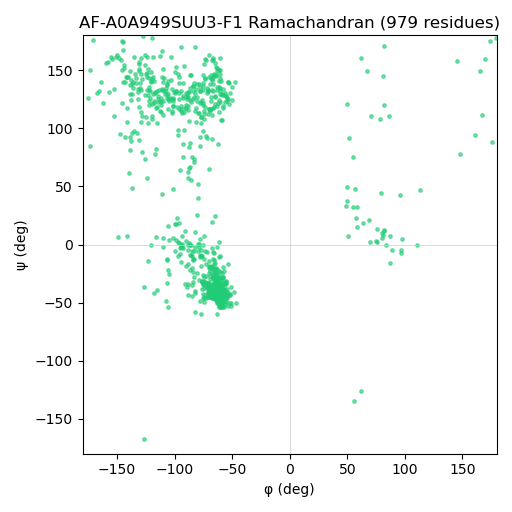 -19.878 -23.062 1.00 72.75 213 ASP A N 1
ATOM 1726 C CA . ASP A 1 213 ? 40.578 -20.937 -22.168 1.00 72.75 213 ASP A CA 1
ATOM 1727 C C . ASP A 1 213 ? 42.102 -20.852 -21.960 1.00 72.75 213 ASP A C 1
ATOM 1729 O O . ASP A 1 213 ? 42.623 -21.236 -20.914 1.00 72.75 213 ASP A O 1
ATOM 1733 N N . ARG A 1 214 ? 42.838 -20.316 -22.942 1.00 71.94 214 ARG A N 1
ATOM 1734 C CA . ARG A 1 214 ? 44.284 -20.065 -22.828 1.00 71.94 214 ARG A CA 1
ATOM 1735 C C . ARG A 1 214 ? 44.643 -18.721 -22.198 1.00 71.94 214 ARG A C 1
ATOM 1737 O O . ARG A 1 214 ? 45.765 -18.577 -21.722 1.00 71.94 214 ARG A O 1
ATOM 1744 N N . ASN A 1 215 ? 43.739 -17.746 -22.222 1.00 74.00 215 ASN A N 1
ATOM 1745 C CA . ASN A 1 215 ? 43.948 -16.384 -21.728 1.00 74.00 215 ASN A CA 1
ATOM 1746 C C . ASN A 1 215 ? 42.688 -15.887 -20.992 1.00 74.00 215 ASN A C 1
ATOM 1748 O O . ASN A 1 215 ? 42.083 -14.898 -21.411 1.00 74.00 215 ASN A O 1
ATOM 1752 N N . PRO A 1 216 ? 42.281 -16.545 -19.890 1.00 78.81 216 PRO A N 1
ATOM 1753 C CA . PRO A 1 216 ? 40.963 -16.337 -19.280 1.00 78.81 216 PRO A CA 1
ATOM 1754 C C . PRO A 1 216 ? 40.764 -14.925 -18.718 1.00 78.81 216 PRO A C 1
ATOM 1756 O O . PRO A 1 216 ? 39.636 -14.467 -18.580 1.00 78.81 216 PRO A O 1
ATOM 1759 N N . GLN A 1 217 ? 41.856 -14.211 -18.442 1.00 86.69 217 GLN A N 1
ATOM 1760 C CA . GLN A 1 217 ? 41.858 -12.855 -17.890 1.00 86.69 217 GLN A CA 1
ATOM 1761 C C . GLN A 1 217 ? 41.939 -11.744 -18.952 1.00 86.69 217 GLN A C 1
ATOM 1763 O O . GLN A 1 217 ? 41.977 -10.566 -18.599 1.00 86.69 217 GLN A O 1
ATOM 1768 N N . LEU A 1 218 ? 41.993 -12.074 -20.248 1.00 84.12 218 LEU A N 1
ATOM 1769 C CA . LEU A 1 218 ? 42.099 -11.069 -21.306 1.00 84.12 218 LEU A CA 1
ATOM 1770 C C . LEU A 1 218 ? 40.721 -10.470 -21.633 1.00 84.12 218 LEU A C 1
ATOM 1772 O O . LEU A 1 218 ? 39.904 -11.095 -22.302 1.00 84.12 218 LEU A O 1
ATOM 1776 N N . ALA A 1 219 ? 40.483 -9.235 -21.187 1.00 83.19 219 ALA A N 1
ATOM 1777 C CA . ALA A 1 219 ? 39.184 -8.563 -21.282 1.00 83.19 219 ALA A CA 1
ATOM 1778 C C . ALA A 1 219 ? 38.643 -8.390 -22.714 1.00 83.19 219 ALA A C 1
ATOM 1780 O O . ALA A 1 219 ? 37.447 -8.577 -22.936 1.00 83.19 219 ALA A O 1
ATOM 1781 N N . SER A 1 220 ? 39.512 -8.056 -23.680 1.00 79.50 220 SER A N 1
ATOM 1782 C CA . SER A 1 220 ? 39.102 -7.720 -25.055 1.00 79.50 220 SER A CA 1
ATOM 1783 C C . SER A 1 220 ? 38.320 -8.847 -25.729 1.00 79.50 220 SER A C 1
ATOM 1785 O O . SER A 1 220 ? 37.372 -8.587 -26.459 1.00 79.50 220 SER A O 1
ATOM 1787 N N . ILE A 1 221 ? 38.666 -10.096 -25.404 1.00 79.81 221 ILE A N 1
ATOM 1788 C CA . ILE A 1 221 ? 37.993 -11.300 -25.895 1.00 79.81 221 ILE A CA 1
ATOM 1789 C C . ILE A 1 221 ? 36.496 -11.248 -25.547 1.00 79.81 221 ILE A C 1
ATOM 1791 O O . ILE A 1 221 ? 35.646 -11.350 -26.430 1.00 79.81 221 ILE A O 1
ATOM 1795 N N . TYR A 1 222 ? 36.167 -11.041 -24.269 1.00 85.44 222 TYR A N 1
ATOM 1796 C CA . TYR A 1 222 ? 34.781 -10.995 -23.796 1.00 85.44 222 TYR A CA 1
ATOM 1797 C C . TYR A 1 222 ? 34.022 -9.775 -24.327 1.00 85.44 222 TYR A C 1
ATOM 1799 O O . TYR A 1 222 ? 32.844 -9.898 -24.648 1.00 85.44 222 TYR A O 1
ATOM 1807 N N . GLN A 1 223 ? 34.677 -8.615 -24.446 1.00 84.38 223 GLN A N 1
ATOM 1808 C CA . GLN A 1 223 ? 34.052 -7.403 -24.994 1.00 84.38 223 GLN A CA 1
ATOM 1809 C C . GLN A 1 223 ? 33.618 -7.603 -26.449 1.00 84.38 223 GLN A C 1
ATOM 1811 O O . GLN A 1 223 ? 32.473 -7.311 -26.790 1.00 84.38 223 GLN A O 1
ATOM 1816 N N . GLU A 1 224 ? 34.501 -8.150 -27.285 1.00 79.44 224 GLU A N 1
ATOM 1817 C CA . GLU A 1 224 ? 34.218 -8.405 -28.701 1.00 79.44 224 GLU A CA 1
ATOM 1818 C C . GLU A 1 224 ? 33.108 -9.447 -28.882 1.00 79.44 224 GLU A C 1
ATOM 1820 O O . GLU A 1 224 ? 32.204 -9.255 -29.698 1.00 79.44 224 GLU A O 1
ATOM 1825 N N . LEU A 1 225 ? 33.112 -10.523 -28.086 1.00 78.75 225 LEU A N 1
ATOM 1826 C CA . LEU A 1 225 ? 32.055 -11.532 -28.167 1.00 78.75 225 LEU A CA 1
ATOM 1827 C C . LEU A 1 225 ? 30.707 -11.014 -27.644 1.00 78.75 225 LEU A C 1
ATOM 1829 O O . LEU A 1 225 ? 29.664 -11.312 -28.230 1.00 78.75 225 LEU A O 1
ATOM 1833 N N . ALA A 1 226 ? 30.704 -10.237 -26.561 1.00 83.94 226 ALA A N 1
ATOM 1834 C CA . ALA A 1 226 ? 29.477 -9.648 -26.039 1.00 83.94 226 ALA A CA 1
ATOM 1835 C C . ALA A 1 226 ? 28.859 -8.676 -27.054 1.00 83.94 226 ALA A C 1
ATOM 1837 O O . ALA A 1 226 ? 27.653 -8.729 -27.291 1.00 83.94 226 ALA A O 1
ATOM 1838 N N . GLU A 1 227 ? 29.680 -7.857 -27.716 1.00 80.75 227 GLU A N 1
ATOM 1839 C CA . GLU A 1 227 ? 29.235 -6.970 -28.793 1.00 80.75 227 GLU A CA 1
ATOM 1840 C C . GLU A 1 227 ? 28.693 -7.765 -29.992 1.00 80.75 227 GLU A C 1
ATOM 1842 O O . GLU A 1 227 ? 27.611 -7.468 -30.498 1.00 80.75 227 GLU A O 1
ATOM 1847 N N . TYR A 1 228 ? 29.362 -8.855 -30.379 1.00 75.12 228 TYR A N 1
ATOM 1848 C CA . TYR A 1 228 ? 28.858 -9.777 -31.400 1.00 75.12 228 TYR A CA 1
ATOM 1849 C C . TYR A 1 228 ? 27.474 -10.353 -31.044 1.00 75.12 228 TYR A C 1
ATOM 1851 O O . TYR A 1 228 ? 26.582 -10.425 -31.894 1.00 75.12 228 TYR A O 1
ATOM 1859 N N . HIS A 1 229 ? 27.257 -10.754 -29.788 1.00 78.62 229 HIS A N 1
ATOM 1860 C CA . HIS A 1 229 ? 25.956 -11.252 -29.334 1.00 78.62 229 HIS A CA 1
ATOM 1861 C C . HIS A 1 229 ? 24.892 -10.154 -29.275 1.00 78.62 229 HIS A C 1
ATOM 1863 O O . HIS A 1 229 ? 23.753 -10.391 -29.693 1.00 78.62 229 HIS A O 1
ATOM 1869 N N . ARG A 1 230 ? 25.268 -8.950 -28.836 1.00 81.00 230 ARG A N 1
ATOM 1870 C CA . ARG A 1 230 ? 24.400 -7.770 -28.793 1.00 81.00 230 ARG A CA 1
ATOM 1871 C C . ARG A 1 230 ? 23.870 -7.407 -30.174 1.00 81.00 230 ARG A C 1
ATOM 1873 O O . ARG A 1 230 ? 22.666 -7.209 -30.320 1.00 81.00 230 ARG A O 1
ATOM 1880 N N . GLN A 1 231 ? 24.735 -7.369 -31.187 1.00 75.81 231 GLN A N 1
ATOM 1881 C CA . GLN A 1 231 ? 24.356 -7.040 -32.569 1.00 75.81 231 GLN A CA 1
ATOM 1882 C C . GLN A 1 231 ? 23.342 -8.026 -33.157 1.00 75.81 231 GLN A C 1
ATOM 1884 O O . GLN A 1 231 ? 22.510 -7.652 -33.979 1.00 75.81 231 GLN A O 1
ATOM 1889 N N . ARG A 1 232 ? 23.360 -9.277 -32.689 1.00 72.75 232 ARG A N 1
ATOM 1890 C CA . ARG A 1 232 ? 22.402 -10.322 -33.081 1.00 72.75 232 ARG A CA 1
ATOM 1891 C C . ARG A 1 232 ? 21.158 -10.381 -32.196 1.00 72.75 232 ARG A C 1
ATOM 1893 O O . ARG A 1 232 ? 20.344 -11.286 -32.354 1.00 72.75 232 ARG A O 1
ATOM 1900 N N . GLY A 1 233 ? 21.029 -9.469 -31.232 1.00 75.00 233 GLY A N 1
ATOM 1901 C CA . GLY A 1 233 ? 19.938 -9.471 -30.260 1.00 75.00 233 GLY A CA 1
ATOM 1902 C C . GLY A 1 233 ? 19.924 -10.700 -29.344 1.00 75.00 233 GLY A C 1
ATOM 1903 O O . GLY A 1 233 ? 18.892 -10.993 -28.743 1.00 75.00 233 GLY A O 1
ATOM 1904 N N . ASN A 1 234 ? 21.037 -11.435 -29.227 1.00 80.38 234 ASN A N 1
ATOM 1905 C CA . ASN A 1 234 ? 21.120 -12.633 -28.393 1.00 80.38 234 ASN A CA 1
ATOM 1906 C C . ASN A 1 234 ? 21.505 -12.260 -26.956 1.00 80.38 234 ASN A C 1
ATOM 1908 O O . ASN A 1 234 ? 22.675 -12.302 -26.572 1.00 80.38 234 ASN A O 1
ATOM 1912 N N . LEU A 1 235 ? 20.490 -11.887 -26.175 1.00 83.69 235 LEU A N 1
ATOM 1913 C CA . LEU A 1 235 ? 20.650 -11.423 -24.799 1.00 83.69 235 LEU A CA 1
ATOM 1914 C C . LEU A 1 235 ? 21.297 -12.465 -23.878 1.00 83.69 235 LEU A C 1
ATOM 1916 O O . LEU A 1 235 ? 22.178 -12.114 -23.096 1.00 83.69 235 LEU A O 1
ATOM 1920 N N . ASP A 1 236 ? 20.886 -13.730 -23.973 1.00 78.44 236 ASP A N 1
ATOM 1921 C CA . ASP A 1 236 ? 21.381 -14.788 -23.085 1.00 78.44 236 ASP A CA 1
ATOM 1922 C C . ASP A 1 236 ? 22.884 -15.008 -23.274 1.00 78.44 236 ASP A C 1
ATOM 1924 O O . ASP A 1 236 ? 23.634 -15.153 -22.307 1.00 78.44 236 ASP A O 1
ATOM 1928 N N . ALA A 1 237 ? 23.342 -14.975 -24.527 1.00 78.88 237 ALA A N 1
ATOM 1929 C CA . ALA A 1 237 ? 24.749 -15.138 -24.854 1.00 78.88 237 ALA A CA 1
ATOM 1930 C C . ALA A 1 237 ? 25.584 -13.887 -24.518 1.00 78.88 237 ALA A C 1
ATOM 1932 O O . ALA A 1 237 ? 26.706 -14.022 -24.026 1.00 78.88 237 ALA A O 1
ATOM 1933 N N . GLU A 1 238 ? 25.038 -12.680 -24.713 1.00 89.00 238 GLU A N 1
ATOM 1934 C CA . GLU A 1 238 ? 25.659 -11.419 -24.272 1.00 89.00 238 GLU A CA 1
ATOM 1935 C C . GLU A 1 238 ? 25.883 -11.431 -22.750 1.00 89.00 238 GLU A C 1
ATOM 1937 O O . GLU A 1 238 ? 27.004 -11.250 -22.272 1.00 89.00 238 GLU A O 1
ATOM 1942 N N . LEU A 1 239 ? 24.829 -11.730 -21.988 1.00 91.12 239 LEU A N 1
ATOM 1943 C CA . LEU A 1 239 ? 24.871 -11.817 -20.532 1.00 91.12 239 LEU A CA 1
ATOM 1944 C C . LEU A 1 239 ? 25.848 -12.898 -20.054 1.00 91.12 239 LEU A C 1
ATOM 1946 O O . LEU A 1 239 ? 26.683 -12.635 -19.187 1.00 91.12 239 LEU A O 1
ATOM 1950 N N . SER A 1 240 ? 25.768 -14.102 -20.631 1.00 88.00 240 SER A N 1
ATOM 1951 C CA . SER A 1 240 ? 26.662 -15.210 -20.283 1.00 88.00 240 SER A CA 1
ATOM 1952 C C . SER A 1 240 ? 28.128 -14.858 -20.524 1.00 88.00 240 SER A C 1
ATOM 1954 O O . SER A 1 240 ? 28.976 -15.302 -19.759 1.00 88.00 240 SER A O 1
ATOM 1956 N N . THR A 1 241 ? 28.433 -14.063 -21.553 1.00 88.88 241 THR A N 1
ATOM 1957 C CA . THR A 1 241 ? 29.808 -13.656 -21.877 1.00 88.88 241 THR A CA 1
ATOM 1958 C C . THR A 1 241 ? 30.386 -12.728 -20.810 1.00 88.88 241 THR A C 1
ATOM 1960 O O . THR A 1 241 ? 31.517 -12.928 -20.369 1.00 88.88 241 THR A O 1
ATOM 1963 N N . TYR A 1 242 ? 29.613 -11.741 -20.341 1.00 94.25 242 TYR A N 1
ATOM 1964 C CA . TYR A 1 242 ? 30.067 -10.862 -19.259 1.00 94.25 242 TYR A CA 1
ATOM 1965 C C . TYR A 1 242 ? 30.213 -11.605 -17.927 1.00 94.25 242 TYR A C 1
ATOM 1967 O O . TYR A 1 242 ? 31.195 -11.390 -17.216 1.00 94.25 242 TYR A O 1
ATOM 1975 N N . LEU A 1 243 ? 29.275 -12.501 -17.600 1.00 93.56 243 LEU A N 1
ATOM 1976 C CA . LEU A 1 243 ? 29.351 -13.330 -16.392 1.00 93.56 243 LEU A CA 1
ATOM 1977 C C . LEU A 1 243 ? 30.584 -14.242 -16.401 1.00 93.56 243 LEU A C 1
ATOM 1979 O O . LEU A 1 243 ? 31.283 -14.321 -15.394 1.00 93.56 243 LEU A O 1
ATOM 1983 N N . ASP A 1 244 ? 30.892 -14.854 -17.543 1.00 89.62 244 ASP A N 1
ATOM 1984 C CA . ASP A 1 244 ? 32.083 -15.687 -17.731 1.00 89.62 244 ASP A CA 1
ATOM 1985 C C . ASP A 1 244 ? 33.375 -14.868 -17.552 1.00 89.62 244 ASP A C 1
ATOM 1987 O O . ASP A 1 244 ? 34.297 -15.292 -16.857 1.00 89.62 244 ASP A O 1
ATOM 1991 N N . GLY A 1 245 ? 33.431 -13.636 -18.072 1.00 90.75 245 GLY A N 1
ATOM 1992 C CA . GLY A 1 245 ? 34.557 -12.726 -17.825 1.00 90.75 245 GLY A CA 1
ATOM 1993 C C . GLY A 1 245 ? 34.742 -12.364 -16.344 1.00 90.75 245 GLY A C 1
ATOM 1994 O O . GLY A 1 245 ? 35.873 -12.298 -15.851 1.00 90.75 245 GLY A O 1
ATOM 1995 N N . ILE A 1 246 ? 33.642 -12.171 -15.609 1.00 94.31 246 ILE A N 1
ATOM 1996 C CA . ILE A 1 246 ? 33.667 -11.918 -14.158 1.00 94.31 246 ILE A CA 1
ATOM 1997 C C . ILE A 1 246 ? 34.161 -13.161 -13.403 1.00 94.31 246 ILE A C 1
ATOM 1999 O O . ILE A 1 246 ? 35.041 -13.046 -12.545 1.00 94.31 246 ILE A O 1
ATOM 2003 N N . GLU A 1 247 ? 33.651 -14.347 -13.739 1.00 93.56 247 GLU A N 1
ATOM 2004 C CA . GLU A 1 247 ? 34.041 -15.623 -13.122 1.00 93.56 247 GLU A CA 1
ATOM 2005 C C . GLU A 1 247 ? 35.535 -15.920 -13.320 1.00 93.56 247 GLU A C 1
ATOM 2007 O O . GLU A 1 247 ? 36.232 -16.325 -12.384 1.00 93.56 247 GLU A O 1
ATOM 2012 N N . ASN A 1 248 ? 36.060 -15.606 -14.505 1.00 90.06 248 ASN A N 1
ATOM 2013 C CA . ASN A 1 248 ? 37.474 -15.758 -14.847 1.00 90.06 248 ASN A CA 1
ATOM 2014 C C . ASN A 1 248 ? 38.390 -14.655 -14.282 1.00 90.06 248 ASN A C 1
ATOM 2016 O O . ASN A 1 248 ? 39.600 -14.666 -14.529 1.00 90.06 248 ASN A O 1
ATOM 2020 N N . LYS A 1 249 ? 37.852 -13.734 -13.472 1.00 92.12 249 LYS A N 1
ATOM 2021 C CA . LYS A 1 249 ? 38.599 -12.679 -12.769 1.00 92.12 249 LYS A CA 1
ATOM 2022 C C . LYS A 1 249 ? 39.409 -11.781 -13.708 1.00 92.12 249 LYS A C 1
ATOM 2024 O O . LYS A 1 249 ? 40.590 -11.528 -13.460 1.00 92.12 249 LYS A O 1
ATOM 2029 N N . VAL A 1 250 ? 38.779 -11.304 -14.782 1.00 90.56 250 VAL A N 1
ATOM 2030 C CA . VAL A 1 250 ? 39.351 -10.258 -15.646 1.00 90.56 250 VAL A CA 1
ATOM 2031 C C . VAL A 1 250 ? 39.834 -9.072 -14.786 1.00 90.56 250 VAL A C 1
ATOM 2033 O O . VAL A 1 250 ? 39.123 -8.685 -13.867 1.00 90.56 250 VAL A O 1
ATOM 2036 N N . PRO A 1 251 ? 41.025 -8.492 -15.014 1.00 87.12 251 PRO A N 1
ATOM 2037 C CA . PRO A 1 251 ? 41.524 -7.386 -14.197 1.00 87.12 251 PRO A CA 1
ATOM 2038 C C . PRO A 1 251 ? 40.649 -6.123 -14.287 1.00 87.12 251 PRO A C 1
ATOM 2040 O O . PRO A 1 251 ? 40.051 -5.833 -15.323 1.00 87.12 251 PRO A O 1
ATOM 2043 N N . SER A 1 252 ? 40.603 -5.334 -13.209 1.00 82.56 252 SER A N 1
ATOM 2044 C CA . SER A 1 252 ? 40.031 -3.979 -13.240 1.00 82.56 252 SER A CA 1
ATOM 2045 C C . SER A 1 252 ? 40.871 -3.049 -14.135 1.00 82.56 252 SER A C 1
ATOM 2047 O O . SER A 1 252 ? 42.097 -3.198 -14.168 1.00 82.56 252 SER A O 1
ATOM 2049 N N . PRO A 1 253 ? 40.255 -2.070 -14.831 1.00 83.62 253 PRO A N 1
ATOM 2050 C CA . PRO A 1 253 ? 38.869 -1.594 -14.679 1.00 83.62 253 PRO A CA 1
ATOM 2051 C C . PRO A 1 253 ? 37.802 -2.375 -15.468 1.00 83.62 253 PRO A C 1
ATOM 2053 O O . PRO A 1 253 ? 36.613 -2.175 -15.231 1.00 83.62 253 PRO A O 1
ATOM 2056 N N . GLN A 1 254 ? 38.178 -3.290 -16.367 1.00 90.56 254 GLN A N 1
ATOM 2057 C CA . GLN A 1 254 ? 37.213 -3.982 -17.239 1.00 90.56 254 GLN A CA 1
ATOM 2058 C C . GLN A 1 254 ? 36.247 -4.886 -16.463 1.00 90.56 254 GLN A C 1
ATOM 2060 O O . GLN A 1 254 ? 35.099 -5.050 -16.864 1.00 90.56 254 GLN A O 1
ATOM 2065 N N . MET A 1 255 ? 36.665 -5.418 -15.311 1.00 92.25 255 MET A N 1
ATOM 2066 C CA . MET A 1 255 ? 35.753 -6.122 -14.404 1.00 92.25 255 MET A CA 1
ATOM 2067 C C . MET A 1 255 ? 34.571 -5.248 -13.965 1.00 92.25 255 MET A C 1
ATOM 2069 O O . MET A 1 255 ? 33.439 -5.726 -13.914 1.00 92.25 255 MET A O 1
ATOM 2073 N N . GLU A 1 256 ? 34.815 -3.982 -13.633 1.00 92.12 256 GLU A N 1
ATOM 2074 C CA . GLU A 1 256 ? 33.771 -3.060 -13.174 1.00 92.12 256 GLU A CA 1
ATOM 2075 C C . GLU A 1 256 ? 32.821 -2.709 -14.325 1.00 92.12 256 GLU A C 1
ATOM 2077 O O . GLU A 1 256 ? 31.607 -2.687 -14.141 1.00 92.12 256 GLU A O 1
ATOM 2082 N N . GLU A 1 257 ? 33.357 -2.554 -15.537 1.00 93.25 257 GLU A N 1
ATOM 2083 C CA . GLU A 1 257 ? 32.575 -2.376 -16.765 1.00 93.25 257 GLU A CA 1
ATOM 2084 C C . GLU A 1 257 ? 31.682 -3.598 -17.064 1.00 93.25 257 GLU A C 1
ATOM 2086 O O . GLU A 1 257 ? 30.511 -3.454 -17.419 1.00 93.25 257 GLU A O 1
ATOM 2091 N N . PHE A 1 258 ? 32.191 -4.820 -16.870 1.00 95.81 258 PHE A N 1
ATOM 2092 C CA . PHE A 1 258 ? 31.404 -6.045 -17.072 1.00 95.81 258 PHE A CA 1
ATOM 2093 C C . PHE A 1 258 ? 30.273 -6.139 -16.050 1.00 95.81 258 PHE A C 1
ATOM 2095 O O . PHE A 1 258 ? 29.138 -6.440 -16.414 1.00 95.81 258 PHE A O 1
ATOM 2102 N N . ASN A 1 259 ? 30.558 -5.815 -14.787 1.00 96.88 259 ASN A N 1
ATOM 2103 C CA . ASN A 1 259 ? 29.547 -5.734 -13.737 1.00 96.88 259 ASN A CA 1
ATOM 2104 C C . ASN A 1 259 ? 28.474 -4.674 -14.052 1.00 96.88 259 ASN A C 1
ATOM 2106 O O . ASN A 1 259 ? 27.284 -4.947 -13.881 1.00 96.88 259 ASN A O 1
ATOM 2110 N N . LEU A 1 260 ? 28.858 -3.503 -14.578 1.00 96.12 260 LEU A N 1
ATOM 2111 C CA . LEU A 1 260 ? 27.908 -2.482 -15.032 1.00 96.12 260 LEU A CA 1
ATOM 2112 C C . LEU A 1 260 ? 27.008 -3.018 -16.150 1.00 96.12 260 LEU A C 1
ATOM 2114 O O . LEU A 1 260 ? 25.793 -2.847 -16.081 1.00 96.12 260 LEU A O 1
ATOM 2118 N N . ASN A 1 261 ? 27.569 -3.697 -17.153 1.00 95.44 261 ASN A N 1
ATOM 2119 C CA . ASN A 1 261 ? 26.795 -4.240 -18.274 1.00 95.44 261 ASN A CA 1
ATOM 2120 C C . ASN A 1 261 ? 25.841 -5.368 -17.847 1.00 95.44 261 ASN A C 1
ATOM 2122 O O . ASN A 1 261 ? 24.689 -5.385 -18.285 1.00 95.44 261 ASN A O 1
ATOM 2126 N N . VAL A 1 262 ? 26.258 -6.254 -16.935 1.00 96.69 262 VAL A N 1
ATOM 2127 C CA . VAL A 1 262 ? 25.358 -7.250 -16.318 1.00 96.69 262 VAL A CA 1
ATOM 2128 C C . VAL A 1 262 ? 24.228 -6.552 -15.560 1.00 96.69 262 VAL A C 1
ATOM 2130 O O . VAL A 1 262 ? 23.056 -6.874 -15.761 1.00 96.69 262 VAL A O 1
ATOM 2133 N N . GLY A 1 263 ? 24.559 -5.547 -14.743 1.00 96.50 263 GLY A N 1
ATOM 2134 C CA . GLY A 1 263 ? 23.576 -4.739 -14.023 1.00 96.50 263 GLY A CA 1
ATOM 2135 C C . GLY A 1 263 ? 22.583 -4.045 -14.962 1.00 96.50 263 GLY A C 1
ATOM 2136 O O . GLY A 1 263 ? 21.375 -4.143 -14.755 1.00 96.50 263 GLY A O 1
ATOM 2137 N N . ARG A 1 264 ? 23.065 -3.419 -16.044 1.00 95.12 264 ARG A N 1
ATOM 2138 C CA . ARG A 1 264 ? 22.238 -2.812 -17.104 1.00 95.12 264 ARG A CA 1
ATOM 2139 C C . ARG A 1 264 ? 21.268 -3.831 -17.693 1.00 95.12 264 ARG A C 1
ATOM 2141 O O . ARG A 1 264 ? 20.075 -3.542 -17.765 1.00 95.12 264 ARG A O 1
ATOM 2148 N N . ILE A 1 265 ? 21.739 -5.020 -18.073 1.00 93.50 265 ILE A N 1
ATOM 2149 C CA . ILE A 1 265 ? 20.897 -6.089 -18.634 1.00 93.50 265 ILE A CA 1
ATOM 2150 C C . ILE A 1 265 ? 19.820 -6.525 -17.634 1.00 93.50 265 ILE A C 1
ATOM 2152 O O . ILE A 1 265 ? 18.640 -6.589 -17.991 1.00 93.50 265 ILE A O 1
ATOM 2156 N N . PHE A 1 266 ? 20.200 -6.773 -16.379 1.00 94.06 266 PHE A N 1
ATOM 2157 C CA . PHE A 1 266 ? 19.262 -7.206 -15.342 1.00 94.06 266 PHE A CA 1
ATOM 2158 C C . PHE A 1 266 ? 18.178 -6.168 -15.079 1.00 94.06 266 PHE A C 1
ATOM 2160 O O . PHE A 1 266 ? 17.012 -6.535 -14.957 1.00 94.06 266 PHE A O 1
ATOM 2167 N N . VAL A 1 267 ? 18.530 -4.883 -15.047 1.00 92.06 267 VAL A N 1
ATOM 2168 C CA . VAL A 1 267 ? 17.563 -3.807 -14.800 1.00 92.06 267 VAL A CA 1
ATOM 2169 C C . VAL A 1 267 ? 16.694 -3.520 -16.016 1.00 92.06 267 VAL A C 1
ATOM 2171 O O . VAL A 1 267 ? 15.489 -3.360 -15.869 1.00 92.06 267 VAL A O 1
ATOM 2174 N N . THR A 1 268 ? 17.284 -3.413 -17.207 1.00 88.38 268 THR A N 1
ATOM 2175 C CA . THR A 1 268 ? 16.582 -2.868 -18.384 1.00 88.38 268 THR A CA 1
ATOM 2176 C C . THR A 1 268 ? 15.873 -3.923 -19.220 1.00 88.38 268 THR A C 1
ATOM 2178 O O . THR A 1 268 ? 14.821 -3.626 -19.776 1.00 88.38 268 THR A O 1
ATOM 2181 N N . ARG A 1 269 ? 16.425 -5.140 -19.320 1.00 86.81 269 ARG A N 1
ATOM 2182 C CA . ARG A 1 269 ? 15.876 -6.199 -20.182 1.00 86.81 269 ARG A CA 1
ATOM 2183 C C . ARG A 1 269 ? 15.183 -7.314 -19.405 1.00 86.81 269 ARG A C 1
ATOM 2185 O O . ARG A 1 269 ? 14.222 -7.874 -19.918 1.00 86.81 269 ARG A O 1
ATOM 2192 N N . LEU A 1 270 ? 15.650 -7.634 -18.194 1.00 87.38 270 LEU A N 1
ATOM 2193 C CA . LEU A 1 270 ? 15.121 -8.759 -17.406 1.00 87.38 270 LEU A CA 1
ATOM 2194 C C . LEU A 1 270 ? 14.253 -8.349 -16.203 1.00 87.38 270 LEU A C 1
ATOM 2196 O O . LEU A 1 270 ? 13.587 -9.208 -15.636 1.00 87.38 270 LEU A O 1
ATOM 2200 N N . LEU A 1 271 ? 14.251 -7.067 -15.812 1.00 87.31 271 LEU A N 1
ATOM 2201 C CA . LEU A 1 271 ? 13.525 -6.539 -14.640 1.00 87.31 271 LEU A CA 1
ATOM 2202 C C . LEU A 1 271 ? 13.861 -7.271 -13.318 1.00 87.31 271 LEU A C 1
ATOM 2204 O O . LEU A 1 271 ? 13.043 -7.400 -12.409 1.00 87.31 271 LEU A O 1
ATOM 2208 N N . LEU A 1 272 ? 15.100 -7.750 -13.197 1.00 89.81 272 LEU A N 1
ATOM 2209 C CA . LEU A 1 272 ? 15.624 -8.504 -12.056 1.00 89.81 272 LEU A CA 1
ATOM 2210 C C . LEU A 1 272 ? 16.348 -7.574 -11.069 1.00 89.81 272 LEU A C 1
ATOM 2212 O O . LEU A 1 272 ? 17.561 -7.658 -10.865 1.00 89.81 272 LEU A O 1
ATOM 2216 N N . HIS A 1 273 ? 15.597 -6.651 -10.459 1.00 91.25 273 HIS A N 1
ATOM 2217 C CA . HIS A 1 273 ? 16.147 -5.557 -9.642 1.00 91.25 273 HIS A CA 1
ATOM 2218 C C . HIS A 1 273 ? 17.016 -6.036 -8.476 1.00 91.25 273 HIS A C 1
ATOM 2220 O O . HIS A 1 273 ? 18.100 -5.499 -8.248 1.00 91.25 273 HIS A O 1
ATOM 2226 N N . ARG A 1 274 ? 16.586 -7.085 -7.763 1.00 93.75 274 ARG A N 1
ATOM 2227 C CA . ARG A 1 274 ? 17.333 -7.604 -6.609 1.00 93.75 274 ARG A CA 1
ATOM 2228 C C . ARG A 1 274 ? 18.609 -8.334 -7.016 1.00 93.75 274 ARG A C 1
ATOM 2230 O O . ARG A 1 274 ? 19.623 -8.191 -6.340 1.00 93.75 274 ARG A O 1
ATOM 2237 N N . GLN A 1 275 ? 18.582 -9.081 -8.122 1.00 94.75 275 GLN A N 1
ATOM 2238 C CA . GLN A 1 275 ? 19.777 -9.737 -8.655 1.00 94.75 275 GLN A CA 1
ATOM 2239 C C . GLN A 1 275 ? 20.775 -8.735 -9.250 1.00 94.75 275 GLN A C 1
ATOM 2241 O O . GLN A 1 275 ? 21.959 -9.044 -9.305 1.00 94.75 275 GLN A O 1
ATOM 2246 N N . ALA A 1 276 ? 20.332 -7.548 -9.684 1.00 96.12 276 ALA A N 1
ATOM 2247 C CA . ALA A 1 276 ? 21.207 -6.522 -10.257 1.00 96.12 276 ALA A CA 1
ATOM 2248 C C . ALA A 1 276 ? 22.114 -5.843 -9.219 1.00 96.12 276 ALA A C 1
ATOM 2250 O O . ALA A 1 276 ? 23.240 -5.468 -9.544 1.00 96.12 276 ALA A O 1
ATOM 2251 N N . LEU A 1 277 ? 21.642 -5.692 -7.976 1.00 96.69 277 LEU A N 1
ATOM 2252 C CA . LEU A 1 277 ? 22.314 -4.900 -6.938 1.00 96.69 277 LEU A CA 1
ATOM 2253 C C . LEU A 1 277 ? 23.782 -5.297 -6.674 1.00 96.69 277 LEU A C 1
ATOM 2255 O O . LEU A 1 277 ? 24.612 -4.389 -6.653 1.00 96.69 277 LEU A O 1
ATOM 2259 N N . PRO A 1 278 ? 24.161 -6.586 -6.533 1.00 97.25 278 PRO A N 1
ATOM 2260 C CA . PRO A 1 278 ? 25.558 -6.960 -6.291 1.00 97.25 278 PRO A CA 1
ATOM 2261 C C . PRO A 1 278 ? 26.503 -6.530 -7.421 1.00 97.25 278 PRO A C 1
ATOM 2263 O O . PRO A 1 278 ? 27.600 -6.043 -7.155 1.00 97.25 278 PRO A O 1
ATOM 2266 N N . TYR A 1 279 ? 26.060 -6.654 -8.676 1.00 97.44 279 TYR A N 1
ATOM 2267 C CA . TYR A 1 279 ? 26.841 -6.250 -9.847 1.00 97.44 279 TYR A CA 1
ATOM 2268 C C . TYR A 1 279 ? 26.960 -4.724 -9.926 1.00 97.44 279 TYR A C 1
ATOM 2270 O O . TYR A 1 279 ? 28.049 -4.183 -10.091 1.00 97.44 279 TYR A O 1
ATOM 2278 N N . LEU A 1 280 ? 25.862 -3.998 -9.709 1.00 97.12 280 LEU A N 1
ATOM 2279 C CA . LEU A 1 280 ? 25.883 -2.532 -9.698 1.00 97.12 280 LEU A CA 1
ATOM 2280 C C . LEU A 1 280 ? 26.740 -1.974 -8.548 1.00 97.12 280 LEU A C 1
ATOM 2282 O O . LEU A 1 280 ? 27.436 -0.976 -8.722 1.00 97.12 280 LEU A O 1
ATOM 2286 N N . GLN A 1 281 ? 26.759 -2.645 -7.394 1.00 95.56 281 GLN A N 1
ATOM 2287 C CA . GLN A 1 281 ? 27.629 -2.292 -6.273 1.00 95.56 281 GLN A CA 1
ATOM 2288 C C . GLN A 1 281 ? 29.109 -2.552 -6.587 1.00 95.56 281 GLN A C 1
ATOM 2290 O O . GLN A 1 281 ? 29.960 -1.737 -6.223 1.00 95.56 281 GLN A O 1
ATOM 2295 N N . ALA A 1 282 ? 29.422 -3.647 -7.285 1.00 94.31 282 ALA A N 1
ATOM 2296 C CA . ALA A 1 282 ? 30.769 -3.923 -7.782 1.00 94.31 282 ALA A CA 1
ATOM 2297 C C . ALA A 1 282 ? 31.222 -2.899 -8.840 1.00 94.31 282 ALA A C 1
ATOM 2299 O O . ALA A 1 282 ? 32.407 -2.598 -8.924 1.00 94.31 282 ALA A O 1
ATOM 2300 N N . ALA A 1 283 ? 30.284 -2.302 -9.580 1.00 95.44 283 ALA A N 1
ATOM 2301 C CA . ALA A 1 283 ? 30.527 -1.254 -10.572 1.00 95.44 283 ALA A CA 1
ATOM 2302 C C . ALA A 1 283 ? 30.333 0.182 -10.042 1.00 95.44 283 ALA A C 1
ATOM 2304 O O . ALA A 1 283 ? 30.169 1.119 -10.822 1.00 95.44 283 ALA A O 1
ATOM 2305 N N . ARG A 1 284 ? 30.351 0.399 -8.718 1.00 93.12 284 ARG A N 1
ATOM 2306 C CA . ARG A 1 284 ? 30.044 1.705 -8.092 1.00 93.12 284 ARG A CA 1
ATOM 2307 C C . ARG A 1 284 ? 30.974 2.861 -8.484 1.00 93.12 284 ARG A C 1
ATOM 2309 O O . ARG A 1 284 ? 30.692 3.995 -8.095 1.00 93.12 284 ARG A O 1
ATOM 2316 N N . ALA A 1 285 ? 32.089 2.605 -9.165 1.00 91.94 285 ALA A N 1
ATOM 2317 C CA . ALA A 1 285 ? 32.924 3.660 -9.737 1.00 91.94 285 ALA A CA 1
ATOM 2318 C C . ALA A 1 285 ? 32.183 4.424 -10.846 1.00 91.94 285 ALA A C 1
ATOM 2320 O O . ALA A 1 285 ? 32.430 5.606 -11.039 1.00 91.94 285 ALA A O 1
ATOM 2321 N N . PHE A 1 286 ? 31.218 3.795 -11.520 1.00 95.50 286 PHE A N 1
ATOM 2322 C CA . PHE A 1 286 ? 30.409 4.430 -12.553 1.00 95.50 286 PHE A CA 1
ATOM 2323 C C . PHE A 1 286 ? 29.173 5.109 -11.955 1.00 95.50 286 PHE A C 1
ATOM 2325 O O . PHE A 1 286 ? 28.402 4.509 -11.199 1.00 95.50 286 PHE A O 1
ATOM 2332 N N . SER A 1 287 ? 28.949 6.364 -12.336 1.00 95.06 287 SER A N 1
ATOM 2333 C CA . SER A 1 287 ? 27.744 7.131 -11.986 1.00 95.06 287 SER A CA 1
ATOM 2334 C C . SER A 1 287 ? 26.454 6.398 -12.370 1.00 95.06 287 SER A C 1
ATOM 2336 O O . SER A 1 287 ? 25.547 6.281 -11.545 1.00 95.06 287 SER A O 1
ATOM 2338 N N . GLU A 1 288 ? 26.397 5.809 -13.568 1.00 94.94 288 GLU A N 1
ATOM 2339 C CA . GLU A 1 288 ? 25.232 5.049 -14.021 1.00 94.94 288 GLU A CA 1
ATOM 2340 C C . GLU A 1 288 ? 24.944 3.820 -13.154 1.00 94.94 288 GLU A C 1
ATOM 2342 O O . GLU A 1 288 ? 23.777 3.538 -12.885 1.00 94.94 288 GLU A O 1
ATOM 2347 N N . ALA A 1 289 ? 25.971 3.129 -12.643 1.00 96.06 289 ALA A N 1
ATOM 2348 C CA . ALA A 1 289 ? 25.765 1.995 -11.745 1.00 96.06 289 ALA A CA 1
ATOM 2349 C C . ALA A 1 289 ? 25.017 2.422 -10.474 1.00 96.06 289 ALA A C 1
ATOM 2351 O O . ALA A 1 289 ? 24.081 1.748 -10.045 1.00 96.06 289 ALA A O 1
ATOM 2352 N N . ARG A 1 290 ? 25.385 3.580 -9.905 1.00 95.94 290 ARG A N 1
ATOM 2353 C CA . ARG A 1 290 ? 24.719 4.151 -8.722 1.00 95.94 290 ARG A CA 1
ATOM 2354 C C . ARG A 1 290 ? 23.295 4.608 -9.037 1.00 95.94 290 ARG A C 1
ATOM 2356 O O . ARG A 1 290 ? 22.396 4.379 -8.236 1.00 95.94 290 ARG A O 1
ATOM 2363 N N . VAL A 1 291 ? 23.067 5.204 -10.209 1.00 95.88 291 VAL A N 1
ATOM 2364 C CA . VAL A 1 291 ? 21.721 5.595 -10.670 1.00 95.88 291 VAL A CA 1
ATOM 2365 C C . VAL A 1 291 ? 20.818 4.367 -10.848 1.00 95.88 291 VAL A C 1
ATOM 2367 O O . VAL A 1 291 ? 19.681 4.364 -10.375 1.00 95.88 291 VAL A O 1
ATOM 2370 N N . LEU A 1 292 ? 21.315 3.307 -11.491 1.00 96.31 292 LEU A N 1
ATOM 2371 C CA . LEU A 1 292 ? 20.573 2.058 -11.682 1.00 96.31 292 LEU A CA 1
ATOM 2372 C C . LEU A 1 292 ? 20.330 1.329 -10.358 1.00 96.31 292 LEU A C 1
ATOM 2374 O O . LEU A 1 292 ? 19.236 0.812 -10.155 1.00 96.31 292 LEU A O 1
ATOM 2378 N N . ALA A 1 293 ? 21.301 1.322 -9.442 1.00 96.44 293 ALA A N 1
ATOM 2379 C CA . ALA A 1 293 ? 21.134 0.715 -8.124 1.00 96.44 293 ALA A CA 1
ATOM 2380 C C . ALA A 1 293 ? 20.093 1.473 -7.291 1.00 96.44 293 ALA A C 1
ATOM 2382 O O . ALA A 1 293 ? 19.209 0.847 -6.709 1.00 96.44 293 ALA A O 1
ATOM 2383 N N . ALA A 1 294 ? 20.114 2.810 -7.314 1.00 96.12 294 ALA A N 1
ATOM 2384 C CA . ALA A 1 294 ? 19.067 3.620 -6.698 1.00 96.12 294 ALA A CA 1
ATOM 2385 C C . ALA A 1 294 ? 17.689 3.305 -7.296 1.00 96.12 294 ALA A C 1
ATOM 2387 O O . ALA A 1 294 ? 16.723 3.146 -6.554 1.00 96.12 294 ALA A O 1
ATOM 2388 N N . ARG A 1 295 ? 17.593 3.134 -8.623 1.00 94.56 295 ARG A N 1
ATOM 2389 C CA . ARG A 1 295 ? 16.351 2.695 -9.271 1.00 94.56 295 ARG A CA 1
ATOM 2390 C C . ARG A 1 295 ? 15.909 1.313 -8.787 1.00 94.56 295 ARG A C 1
ATOM 2392 O O . ARG A 1 295 ? 14.742 1.157 -8.460 1.00 94.56 295 ARG A O 1
ATOM 2399 N N . CYS A 1 296 ? 16.812 0.337 -8.679 1.00 94.06 296 CYS A N 1
ATOM 2400 C CA . CYS A 1 296 ? 16.484 -0.976 -8.113 1.00 94.06 296 CYS A CA 1
ATOM 2401 C C . CYS A 1 296 ? 15.919 -0.867 -6.696 1.00 94.06 296 CYS A C 1
ATOM 2403 O O . CYS A 1 296 ? 14.908 -1.495 -6.407 1.00 94.06 296 CYS A O 1
ATOM 2405 N N . HIS A 1 297 ? 16.533 -0.055 -5.833 1.00 93.12 297 HIS A N 1
ATOM 2406 C CA . HIS A 1 297 ? 16.027 0.177 -4.480 1.00 93.12 297 HIS A CA 1
ATOM 2407 C C . HIS A 1 297 ? 14.635 0.822 -4.487 1.00 93.12 297 HIS A C 1
ATOM 2409 O O . HIS A 1 297 ? 13.784 0.415 -3.702 1.00 93.12 297 HIS A O 1
ATOM 2415 N N . ILE A 1 298 ? 14.359 1.761 -5.401 1.00 88.81 298 ILE A N 1
ATOM 2416 C CA . ILE A 1 298 ? 13.015 2.343 -5.571 1.00 88.81 298 ILE A CA 1
ATOM 2417 C C . ILE A 1 298 ? 11.993 1.262 -5.942 1.00 88.81 298 ILE A C 1
ATOM 2419 O O . ILE A 1 298 ? 10.964 1.158 -5.280 1.00 88.81 298 ILE A O 1
ATOM 2423 N N . GLU A 1 299 ? 12.286 0.431 -6.946 1.00 85.69 299 GLU A N 1
ATOM 2424 C CA . GLU A 1 299 ? 11.386 -0.652 -7.386 1.00 85.69 299 GLU A CA 1
ATOM 2425 C C . GLU A 1 299 ? 11.185 -1.724 -6.296 1.00 85.69 299 GLU A C 1
ATOM 2427 O O . GLU A 1 299 ? 10.137 -2.361 -6.221 1.00 85.69 299 GLU A O 1
ATOM 2432 N N . LEU A 1 300 ? 12.169 -1.907 -5.409 1.00 85.50 300 LEU A N 1
ATOM 2433 C CA . LEU A 1 300 ? 12.080 -2.794 -4.244 1.00 85.50 300 LEU A CA 1
ATOM 2434 C C . LEU A 1 300 ? 11.397 -2.142 -3.024 1.00 85.50 300 LEU A C 1
ATOM 2436 O O . LEU A 1 300 ? 11.166 -2.823 -2.025 1.00 85.50 300 LEU A O 1
ATOM 2440 N N . GLY A 1 301 ? 11.066 -0.847 -3.085 1.00 81.75 301 GLY A N 1
ATOM 2441 C CA . GLY A 1 301 ? 10.482 -0.085 -1.974 1.00 81.75 301 GLY A CA 1
ATOM 2442 C C . GLY A 1 301 ? 11.474 0.299 -0.866 1.00 81.75 301 GLY A C 1
ATOM 2443 O O . GLY A 1 301 ? 11.065 0.718 0.215 1.00 81.75 301 GLY A O 1
ATOM 2444 N N . GLU A 1 302 ? 12.776 0.176 -1.114 1.00 90.00 302 GLU A N 1
ATOM 2445 C CA . GLU A 1 302 ? 13.883 0.489 -0.200 1.00 90.00 302 GLU A CA 1
ATOM 2446 C C . GLU A 1 302 ? 14.289 1.974 -0.331 1.00 90.00 302 GLU A C 1
ATOM 2448 O O . GLU A 1 302 ? 15.427 2.320 -0.655 1.00 90.00 302 GLU A O 1
ATOM 2453 N N . LEU A 1 303 ? 13.325 2.873 -0.107 1.00 89.31 303 LEU A N 1
ATOM 2454 C CA . LEU A 1 303 ? 13.428 4.304 -0.432 1.00 89.31 303 LEU A CA 1
ATOM 2455 C C . LEU A 1 303 ? 14.572 5.035 0.290 1.00 89.31 303 LEU A C 1
ATOM 2457 O O . LEU A 1 303 ? 15.239 5.877 -0.314 1.00 89.31 303 LEU A O 1
ATOM 2461 N N . ASP A 1 304 ? 14.859 4.681 1.544 1.00 90.56 304 ASP A N 1
ATOM 2462 C CA . ASP A 1 304 ? 15.969 5.274 2.299 1.00 90.56 304 ASP A CA 1
ATOM 2463 C C . ASP A 1 304 ? 17.339 4.934 1.702 1.00 90.56 304 ASP A C 1
ATOM 2465 O O . ASP A 1 304 ? 18.202 5.808 1.594 1.00 90.56 304 ASP A O 1
ATOM 2469 N N . GLN A 1 305 ? 17.520 3.694 1.236 1.00 93.31 305 GLN A N 1
ATOM 2470 C CA . GLN A 1 305 ? 18.759 3.264 0.582 1.00 93.31 305 GLN A CA 1
ATOM 2471 C C . GLN A 1 305 ? 18.938 3.988 -0.755 1.00 93.31 305 GLN A C 1
ATOM 2473 O O . GLN A 1 305 ? 20.028 4.478 -1.060 1.00 93.31 305 GLN A O 1
ATOM 2478 N N . ALA A 1 306 ? 17.851 4.135 -1.522 1.00 95.38 306 ALA A N 1
ATOM 2479 C CA . ALA A 1 306 ? 17.858 4.924 -2.751 1.00 95.38 306 ALA A CA 1
ATOM 2480 C C . ALA A 1 306 ? 18.243 6.389 -2.478 1.00 95.38 306 ALA A C 1
ATOM 2482 O O . ALA A 1 306 ? 19.107 6.946 -3.160 1.00 95.38 306 ALA A O 1
ATOM 2483 N N . ARG A 1 307 ? 17.647 7.010 -1.452 1.00 95.00 307 ARG A N 1
ATOM 2484 C CA . ARG A 1 307 ? 17.921 8.395 -1.044 1.00 95.00 307 ARG A CA 1
ATOM 2485 C C . ARG A 1 307 ? 19.381 8.597 -0.646 1.00 95.00 307 ARG A C 1
ATOM 2487 O O . ARG A 1 307 ? 20.004 9.556 -1.106 1.00 95.00 307 ARG A O 1
ATOM 2494 N N . GLU A 1 308 ? 19.923 7.734 0.210 1.00 95.50 308 GLU A N 1
ATOM 2495 C CA . GLU A 1 308 ? 21.316 7.816 0.664 1.00 95.50 308 GLU A CA 1
ATOM 2496 C C . GLU A 1 308 ? 22.285 7.693 -0.517 1.00 95.50 308 GLU A C 1
ATOM 2498 O O . GLU A 1 308 ? 23.192 8.515 -0.677 1.00 95.50 308 GLU A O 1
ATOM 2503 N N . MET A 1 309 ? 22.035 6.729 -1.404 1.00 95.31 309 MET A N 1
ATOM 2504 C CA . MET A 1 309 ? 22.856 6.490 -2.586 1.00 95.31 309 MET A CA 1
ATOM 2505 C C . MET A 1 309 ? 22.851 7.678 -3.556 1.00 95.31 309 MET A C 1
ATOM 2507 O O . MET A 1 309 ? 23.913 8.097 -4.021 1.00 95.31 309 MET A O 1
ATOM 2511 N N . LEU A 1 310 ? 21.681 8.264 -3.830 1.00 97.12 310 LEU A N 1
ATOM 2512 C CA . LEU A 1 310 ? 21.554 9.431 -4.710 1.00 97.12 310 LEU A CA 1
ATOM 2513 C C . LEU A 1 310 ? 22.233 10.668 -4.114 1.00 97.12 310 LEU A C 1
ATOM 2515 O O . LEU A 1 310 ? 22.947 11.376 -4.824 1.00 97.12 310 LEU A O 1
ATOM 2519 N N . LYS A 1 311 ? 22.081 10.909 -2.805 1.00 96.50 311 LYS A N 1
ATOM 2520 C CA . LYS A 1 311 ? 22.776 12.009 -2.112 1.00 96.50 311 LYS A CA 1
ATOM 2521 C C . LYS A 1 311 ? 24.293 11.823 -2.130 1.00 96.50 311 LYS A C 1
ATOM 2523 O O . LYS A 1 311 ? 25.018 12.788 -2.365 1.00 96.50 311 LYS A O 1
ATOM 2528 N N . SER A 1 312 ? 24.772 10.594 -1.935 1.00 95.56 312 SER A N 1
ATOM 2529 C CA . SER A 1 312 ? 26.195 10.255 -2.038 1.00 95.56 312 SER A CA 1
ATOM 2530 C C . SER A 1 312 ? 26.743 10.498 -3.450 1.00 95.56 312 SER A C 1
ATOM 2532 O O . SER A 1 312 ? 27.805 11.102 -3.601 1.00 95.56 312 SER A O 1
ATOM 2534 N N . LEU A 1 313 ? 26.005 10.097 -4.493 1.00 96.25 313 LEU A N 1
ATOM 2535 C CA . LEU A 1 313 ? 26.370 10.374 -5.886 1.00 96.25 313 LEU A CA 1
ATOM 2536 C C . LEU A 1 313 ? 26.438 11.882 -6.161 1.00 96.25 313 LEU A C 1
ATOM 2538 O O . LEU A 1 313 ? 27.439 12.350 -6.694 1.00 96.25 313 LEU A O 1
ATOM 2542 N N . LEU A 1 314 ? 25.421 12.648 -5.759 1.00 96.62 314 LEU A N 1
ATOM 2543 C CA . LEU A 1 314 ? 25.396 14.104 -5.933 1.00 96.62 314 LEU A CA 1
ATOM 2544 C C . LEU A 1 314 ? 26.583 14.788 -5.241 1.00 96.62 314 LEU A C 1
ATOM 2546 O O . LEU A 1 314 ? 27.204 15.675 -5.825 1.00 96.62 314 LEU A O 1
ATOM 2550 N N . ALA A 1 315 ? 26.941 14.351 -4.030 1.00 95.81 315 ALA A N 1
ATOM 2551 C CA . ALA A 1 315 ? 28.111 14.861 -3.319 1.00 95.81 315 ALA A CA 1
ATOM 2552 C C . ALA A 1 315 ? 29.424 14.547 -4.057 1.00 95.81 315 ALA A C 1
ATOM 2554 O O . ALA A 1 315 ? 30.297 15.409 -4.133 1.00 95.81 315 ALA A O 1
ATOM 2555 N N . ALA A 1 316 ? 29.551 13.344 -4.627 1.00 95.00 316 ALA A N 1
ATOM 2556 C CA . ALA A 1 316 ? 30.724 12.934 -5.397 1.00 95.00 316 ALA A CA 1
ATOM 2557 C C . ALA A 1 316 ? 30.852 13.681 -6.739 1.00 95.00 316 ALA A C 1
ATOM 2559 O O . ALA A 1 316 ? 31.962 14.030 -7.138 1.00 95.00 316 ALA A O 1
ATOM 2560 N N . ILE A 1 317 ? 29.731 13.974 -7.410 1.00 95.06 317 ILE A N 1
ATOM 2561 C CA . ILE A 1 317 ? 29.715 14.820 -8.615 1.00 95.06 317 ILE A CA 1
ATOM 2562 C C . ILE A 1 317 ? 30.144 16.247 -8.253 1.00 95.06 317 ILE A C 1
ATOM 2564 O O . ILE A 1 317 ? 31.002 16.818 -8.919 1.00 95.06 317 ILE A O 1
ATOM 2568 N N . ALA A 1 318 ? 29.589 16.813 -7.176 1.00 93.44 318 ALA A N 1
ATOM 2569 C CA . ALA A 1 318 ? 29.883 18.181 -6.749 1.00 93.44 318 ALA A CA 1
ATOM 2570 C C . ALA A 1 318 ? 31.347 18.385 -6.324 1.00 93.44 318 ALA A C 1
ATOM 2572 O O . ALA A 1 318 ? 31.888 19.477 -6.494 1.00 93.44 318 ALA A O 1
ATOM 2573 N N . SER A 1 319 ? 31.990 17.352 -5.773 1.00 94.19 319 SER A N 1
ATOM 2574 C CA . SER A 1 319 ? 33.405 17.384 -5.392 1.00 94.19 319 SER A CA 1
ATOM 2575 C C . SER A 1 319 ? 34.363 16.979 -6.515 1.00 94.19 319 SER A C 1
ATOM 2577 O O . SER A 1 319 ? 35.573 16.987 -6.289 1.00 94.19 319 SER A O 1
ATOM 2579 N N . SER A 1 320 ? 33.853 16.635 -7.706 1.00 91.69 320 SER A N 1
ATOM 2580 C CA . SER A 1 320 ? 34.643 16.090 -8.819 1.00 91.69 320 SER A CA 1
ATOM 2581 C C . SER A 1 320 ? 35.527 14.919 -8.375 1.00 91.69 320 SER A C 1
ATOM 2583 O O . SER A 1 320 ? 36.737 14.912 -8.613 1.00 91.69 320 SER A O 1
ATOM 2585 N N . ALA A 1 321 ? 34.928 13.958 -7.666 1.00 89.62 321 ALA A N 1
ATOM 2586 C CA . ALA A 1 321 ? 35.636 12.817 -7.097 1.00 89.62 321 ALA A CA 1
ATOM 2587 C C . ALA A 1 321 ? 36.445 12.062 -8.170 1.00 89.62 321 ALA A C 1
ATOM 2589 O O . ALA A 1 321 ? 35.908 11.658 -9.199 1.00 89.62 321 ALA A O 1
ATOM 2590 N N . ALA A 1 322 ? 37.746 11.876 -7.927 1.00 83.19 322 ALA A N 1
ATOM 2591 C CA . ALA A 1 322 ? 38.680 11.329 -8.916 1.00 83.19 322 ALA A CA 1
ATOM 2592 C C . ALA A 1 322 ? 38.421 9.852 -9.273 1.00 83.19 322 ALA A C 1
ATOM 2594 O O . ALA A 1 322 ? 38.881 9.381 -10.309 1.00 83.19 322 ALA A O 1
ATOM 2595 N N . ASP A 1 323 ? 37.710 9.125 -8.413 1.00 86.69 323 ASP A N 1
ATOM 2596 C CA . ASP A 1 323 ? 37.328 7.719 -8.562 1.00 86.69 323 ASP A CA 1
ATOM 2597 C C . ASP A 1 323 ? 35.929 7.527 -9.179 1.00 86.69 323 ASP A C 1
ATOM 2599 O O . ASP A 1 323 ? 35.489 6.390 -9.355 1.00 86.69 323 ASP A O 1
ATOM 2603 N N . LEU A 1 324 ? 35.223 8.617 -9.505 1.00 92.69 324 LEU A N 1
ATOM 2604 C CA . LEU A 1 324 ? 33.902 8.579 -10.127 1.00 92.69 324 LEU A CA 1
ATOM 2605 C C . LEU A 1 324 ? 34.006 8.766 -11.647 1.00 92.69 324 LEU A C 1
ATOM 2607 O O . LEU A 1 324 ? 34.400 9.822 -12.139 1.00 92.69 324 LEU A O 1
ATOM 2611 N N . VAL A 1 325 ? 33.563 7.760 -12.394 1.00 93.81 325 VAL A N 1
ATOM 2612 C CA . VAL A 1 325 ? 33.420 7.808 -13.850 1.00 93.81 325 VAL A CA 1
ATOM 2613 C C . VAL A 1 325 ? 32.018 8.308 -14.203 1.00 93.81 325 VAL A C 1
ATOM 2615 O O . VAL A 1 325 ? 31.000 7.699 -13.852 1.00 93.81 325 VAL A O 1
ATOM 2618 N N . LEU A 1 326 ? 31.958 9.452 -14.884 1.00 92.38 326 LEU A N 1
ATOM 2619 C CA . LEU A 1 326 ? 30.712 10.023 -15.391 1.00 92.38 326 LEU A CA 1
ATOM 2620 C C . LEU A 1 326 ? 30.425 9.482 -16.796 1.00 92.38 326 LEU A C 1
ATOM 2622 O O . LEU A 1 326 ? 31.270 9.611 -17.678 1.00 92.38 326 LEU A O 1
ATOM 2626 N N . GLU A 1 327 ? 29.244 8.892 -17.001 1.00 90.62 327 GLU A N 1
ATOM 2627 C CA . GLU A 1 327 ? 28.810 8.418 -18.328 1.00 90.62 327 GLU A CA 1
ATOM 2628 C C . GLU A 1 327 ? 28.214 9.570 -19.155 1.00 90.62 327 GLU A C 1
ATOM 2630 O O . GLU A 1 327 ? 28.289 9.578 -20.383 1.00 90.62 327 GLU A O 1
ATOM 2635 N N . LEU A 1 328 ? 27.644 10.573 -18.478 1.00 92.62 328 LEU A N 1
ATOM 2636 C CA . LEU A 1 328 ? 27.126 11.805 -19.068 1.00 92.62 328 LEU A CA 1
ATOM 2637 C C . LEU A 1 328 ? 27.849 13.039 -18.513 1.00 92.62 328 LEU A C 1
ATOM 2639 O O . LEU A 1 328 ? 28.702 12.959 -17.631 1.00 92.62 328 LEU A O 1
ATOM 2643 N N . THR A 1 329 ? 27.490 14.222 -19.018 1.00 94.19 329 THR A N 1
ATOM 2644 C CA . THR A 1 329 ? 28.014 15.474 -18.456 1.00 94.19 329 THR A CA 1
ATOM 2645 C C . THR A 1 329 ? 27.612 15.615 -16.978 1.00 94.19 329 THR A C 1
ATOM 2647 O O . THR A 1 329 ? 26.534 15.137 -16.599 1.00 94.19 329 THR A O 1
ATOM 2650 N N . PRO A 1 330 ? 28.416 16.297 -16.136 1.00 93.75 330 PRO A N 1
ATOM 2651 C CA . PRO A 1 330 ? 28.090 16.507 -14.724 1.00 93.75 330 PRO A CA 1
ATOM 2652 C C . PRO A 1 330 ? 26.680 17.069 -14.504 1.00 93.75 330 PRO A C 1
ATOM 2654 O O . PRO A 1 330 ? 25.983 16.671 -13.572 1.00 93.75 330 PRO A O 1
ATOM 2657 N N . GLU A 1 331 ? 26.218 17.950 -15.393 1.00 94.12 331 GLU A N 1
ATOM 2658 C CA . GLU A 1 331 ? 24.883 18.553 -15.349 1.00 94.12 331 GLU A CA 1
ATOM 2659 C C . GLU A 1 331 ? 23.778 17.526 -15.628 1.00 94.12 331 GLU A C 1
ATOM 2661 O O . GLU A 1 331 ? 22.727 17.548 -14.983 1.00 94.12 331 GLU A O 1
ATOM 2666 N N . ASN A 1 332 ? 24.002 16.611 -16.575 1.00 94.69 332 ASN A N 1
ATOM 2667 C CA . ASN A 1 332 ? 23.048 15.554 -16.901 1.00 94.69 332 ASN A CA 1
ATOM 2668 C C . ASN A 1 332 ? 22.976 14.499 -15.794 1.00 94.69 332 ASN A C 1
ATOM 2670 O O . ASN A 1 332 ? 21.870 14.121 -15.409 1.00 94.69 332 ASN A O 1
ATOM 2674 N N . GLU A 1 333 ? 24.110 14.090 -15.219 1.00 94.50 333 GLU A N 1
ATOM 2675 C CA . GLU A 1 333 ? 24.110 13.163 -14.077 1.00 94.50 333 GLU A CA 1
ATOM 2676 C C . GLU A 1 333 ? 23.474 13.789 -12.832 1.00 94.50 333 GLU A C 1
ATOM 2678 O O . GLU A 1 333 ? 22.651 13.158 -12.165 1.00 94.50 333 GLU A O 1
ATOM 2683 N N . THR A 1 334 ? 23.765 15.066 -12.567 1.00 95.81 334 THR A N 1
ATOM 2684 C CA . THR A 1 334 ? 23.112 15.830 -11.492 1.00 95.81 334 THR A CA 1
ATOM 2685 C C . THR A 1 334 ? 21.600 15.888 -11.701 1.00 95.81 334 THR A C 1
ATOM 2687 O O . THR A 1 334 ? 20.833 15.684 -10.759 1.00 95.81 334 THR A O 1
ATOM 2690 N N . GLY A 1 335 ? 21.152 16.134 -12.936 1.00 95.88 335 GLY A N 1
ATOM 2691 C CA . GLY A 1 335 ? 19.731 16.165 -13.271 1.00 95.88 335 GLY A CA 1
ATOM 2692 C C . GLY A 1 335 ? 19.035 14.818 -13.080 1.00 95.88 335 GLY A C 1
ATOM 2693 O O . GLY A 1 335 ? 17.989 14.777 -12.434 1.00 95.88 335 GLY A O 1
ATOM 2694 N N . ARG A 1 336 ? 19.631 13.714 -13.555 1.00 95.62 336 ARG A N 1
ATOM 2695 C CA . ARG A 1 336 ? 19.096 12.350 -13.374 1.00 95.62 336 ARG A CA 1
ATOM 2696 C C . ARG A 1 336 ? 18.986 11.971 -11.900 1.00 95.62 336 ARG A C 1
ATOM 2698 O O . ARG A 1 336 ? 17.952 11.457 -11.471 1.00 95.62 336 ARG A O 1
ATOM 2705 N N . ALA A 1 337 ? 20.033 12.243 -11.122 1.00 96.31 337 ALA A N 1
ATOM 2706 C CA . ALA A 1 337 ? 20.066 11.914 -9.702 1.00 96.31 337 ALA A CA 1
ATOM 2707 C C . ALA A 1 337 ? 19.036 12.727 -8.901 1.00 96.31 337 ALA A C 1
ATOM 2709 O O . ALA A 1 337 ? 18.287 12.154 -8.108 1.00 96.31 337 ALA A O 1
ATOM 2710 N N . ASN A 1 338 ? 18.934 14.039 -9.150 1.00 97.56 338 ASN A N 1
ATOM 2711 C CA . ASN A 1 338 ? 17.915 14.880 -8.517 1.00 97.56 338 ASN A CA 1
ATOM 2712 C C . ASN A 1 338 ? 16.494 14.500 -8.955 1.00 97.56 338 ASN A C 1
ATOM 2714 O O . ASN A 1 338 ? 15.593 14.502 -8.123 1.00 97.56 338 ASN A O 1
ATOM 2718 N N . LEU A 1 339 ? 16.272 14.115 -10.215 1.00 96.44 339 LEU A N 1
ATOM 2719 C CA . LEU A 1 339 ? 14.958 13.652 -10.667 1.00 96.44 339 LEU A CA 1
ATOM 2720 C C . LEU A 1 339 ? 14.508 12.389 -9.920 1.00 96.44 339 LEU A C 1
ATOM 2722 O O . LEU A 1 339 ? 13.377 12.333 -9.440 1.00 96.44 339 LEU A O 1
ATOM 2726 N N . LEU A 1 340 ? 15.381 11.385 -9.782 1.00 95.81 340 LEU A N 1
ATOM 2727 C CA . LEU A 1 340 ? 15.067 10.176 -9.011 1.00 95.81 340 LEU A CA 1
ATOM 2728 C C . LEU A 1 340 ? 14.857 10.485 -7.528 1.00 95.81 340 LEU A C 1
ATOM 2730 O O . LEU A 1 340 ? 13.924 9.963 -6.925 1.00 95.81 340 LEU A O 1
ATOM 2734 N N . LEU A 1 341 ? 15.669 11.375 -6.955 1.00 96.25 341 LEU A N 1
ATOM 2735 C CA . LEU A 1 341 ? 15.514 11.793 -5.564 1.00 96.25 341 LEU A CA 1
ATOM 2736 C C . LEU A 1 341 ? 14.173 12.510 -5.356 1.00 96.25 341 LEU A C 1
ATOM 2738 O O . LEU A 1 341 ? 13.464 12.209 -4.403 1.00 96.25 341 LEU A O 1
ATOM 2742 N N . ALA A 1 342 ? 13.768 13.382 -6.282 1.00 95.31 342 ALA A N 1
ATOM 2743 C CA . ALA A 1 342 ? 12.460 14.025 -6.248 1.00 95.31 342 ALA A CA 1
ATOM 2744 C C . ALA A 1 342 ? 11.310 13.010 -6.345 1.00 95.31 342 ALA A C 1
ATOM 2746 O O . ALA A 1 342 ? 10.301 13.177 -5.665 1.00 95.31 342 ALA A O 1
ATOM 2747 N N . ARG A 1 343 ? 11.458 11.939 -7.142 1.00 93.50 343 ARG A N 1
ATOM 2748 C CA . ARG A 1 343 ? 10.476 10.840 -7.201 1.00 93.50 343 ARG A CA 1
ATOM 2749 C C . ARG A 1 343 ? 10.380 10.089 -5.874 1.00 93.50 343 ARG A C 1
ATOM 2751 O O . ARG A 1 343 ? 9.268 9.777 -5.462 1.00 93.50 343 ARG A O 1
ATOM 2758 N N . VAL A 1 344 ? 11.506 9.850 -5.196 1.00 90.81 344 VAL A N 1
ATOM 2759 C CA . VAL A 1 344 ? 11.525 9.257 -3.846 1.00 90.81 344 VAL A CA 1
ATOM 2760 C C . VAL A 1 344 ? 10.765 10.147 -2.865 1.00 90.81 344 VAL A C 1
ATOM 2762 O O . VAL A 1 344 ? 9.801 9.688 -2.257 1.00 90.81 344 VAL A O 1
ATOM 2765 N N . GLU A 1 345 ? 11.117 11.433 -2.776 1.00 90.44 345 GLU A N 1
ATOM 2766 C CA . GLU A 1 345 ? 10.432 12.376 -1.878 1.00 90.44 345 GLU A CA 1
ATOM 2767 C C . GLU A 1 345 ? 8.929 12.475 -2.198 1.00 90.44 345 GLU A C 1
ATOM 2769 O O . GLU A 1 345 ? 8.090 12.493 -1.296 1.00 90.44 345 GLU A O 1
ATOM 2774 N N . PHE A 1 346 ? 8.562 12.479 -3.482 1.00 87.44 346 PHE A N 1
ATOM 2775 C CA . PHE A 1 346 ? 7.164 12.505 -3.905 1.00 87.44 346 PHE A CA 1
ATOM 2776 C C . PHE A 1 346 ? 6.408 11.223 -3.529 1.00 87.44 346 PHE A C 1
ATOM 2778 O O . PHE A 1 346 ? 5.268 11.306 -3.070 1.00 87.44 346 PHE A O 1
ATOM 2785 N N . SER A 1 347 ? 7.036 10.051 -3.668 1.00 81.31 347 SER A N 1
ATOM 2786 C CA . SER A 1 347 ? 6.429 8.762 -3.307 1.00 81.31 347 SER A CA 1
ATOM 2787 C C . SER A 1 347 ? 6.096 8.648 -1.815 1.00 81.31 347 SER A C 1
ATOM 2789 O O . SER A 1 347 ? 5.126 7.987 -1.454 1.00 81.31 347 SER A O 1
ATOM 2791 N N . GLU A 1 348 ? 6.825 9.368 -0.958 1.00 78.19 348 GLU A N 1
ATOM 2792 C CA . GLU A 1 348 ? 6.566 9.472 0.484 1.00 78.19 348 GLU A CA 1
ATOM 2793 C C . GLU A 1 348 ? 5.647 10.651 0.852 1.00 78.19 348 GLU A C 1
ATOM 2795 O O . GLU A 1 348 ? 5.519 11.011 2.021 1.00 78.19 348 GLU A O 1
ATOM 2800 N N . ALA A 1 349 ? 5.008 11.282 -0.141 1.00 76.06 349 ALA A N 1
ATOM 2801 C CA . ALA A 1 349 ? 4.182 12.478 0.020 1.00 76.06 349 ALA A CA 1
ATOM 2802 C C . ALA A 1 349 ? 4.920 13.679 0.658 1.00 76.06 349 ALA A C 1
ATOM 2804 O O . ALA A 1 349 ? 4.287 14.602 1.180 1.00 76.06 349 ALA A O 1
ATOM 2805 N N . ASN A 1 350 ? 6.254 13.730 0.571 1.00 82.25 350 ASN A N 1
ATOM 2806 C CA . ASN A 1 350 ? 7.058 14.882 0.974 1.00 82.25 350 ASN A CA 1
ATOM 2807 C C . ASN A 1 350 ? 7.099 15.935 -0.148 1.00 82.25 350 ASN A C 1
ATOM 2809 O O . ASN A 1 350 ? 8.122 16.166 -0.794 1.00 82.25 350 ASN A O 1
ATOM 2813 N N . TYR A 1 351 ? 5.963 16.600 -0.372 1.00 83.06 351 TYR A N 1
ATOM 2814 C CA . TYR A 1 351 ? 5.785 17.605 -1.429 1.00 83.06 351 TYR A CA 1
ATOM 2815 C C . TYR A 1 351 ? 6.824 18.737 -1.381 1.00 83.06 351 TYR A C 1
ATOM 2817 O O . TYR A 1 351 ? 7.320 19.175 -2.416 1.00 83.06 351 TYR A O 1
ATOM 2825 N N . ALA A 1 352 ? 7.162 19.212 -0.179 1.00 85.81 352 ALA A N 1
ATOM 2826 C CA . ALA A 1 352 ? 8.128 20.294 0.001 1.00 85.81 352 ALA A CA 1
ATOM 2827 C C . ALA A 1 352 ? 9.558 19.847 -0.342 1.00 85.81 352 ALA A C 1
ATOM 2829 O O . ALA A 1 352 ? 10.288 20.584 -1.006 1.00 85.81 352 ALA A O 1
ATOM 2830 N N . GLY A 1 353 ? 9.940 18.634 0.076 1.00 88.31 353 GLY A N 1
ATOM 2831 C CA . GLY A 1 353 ? 11.221 18.029 -0.288 1.00 88.31 353 GLY A CA 1
ATOM 2832 C C . GLY A 1 353 ? 11.332 17.797 -1.792 1.00 88.31 353 GLY A C 1
ATOM 2833 O O . GLY A 1 353 ? 12.306 18.230 -2.401 1.00 88.31 353 GLY A O 1
ATOM 2834 N N . ALA A 1 354 ? 10.300 17.214 -2.404 1.00 91.00 354 ALA A N 1
ATOM 2835 C CA . ALA A 1 354 ? 10.251 16.981 -3.845 1.00 91.00 354 ALA A CA 1
ATOM 2836 C C . ALA A 1 354 ? 10.371 18.289 -4.646 1.00 91.00 354 ALA A C 1
ATOM 2838 O O . ALA A 1 354 ? 11.188 18.370 -5.562 1.00 91.00 354 ALA A O 1
ATOM 2839 N N . GLU A 1 355 ? 9.636 19.345 -4.273 1.00 92.50 355 GLU A N 1
ATOM 2840 C CA . GLU A 1 355 ? 9.759 20.667 -4.905 1.00 92.50 355 GLU A CA 1
ATOM 2841 C C . GLU A 1 355 ? 11.181 21.233 -4.785 1.00 92.50 355 GLU A C 1
ATOM 2843 O O . GLU A 1 355 ? 11.734 21.744 -5.764 1.00 92.50 355 GLU A O 1
ATOM 2848 N N . ALA A 1 356 ? 11.782 21.150 -3.594 1.00 94.31 356 ALA A N 1
ATOM 2849 C CA . ALA A 1 356 ? 13.139 21.629 -3.365 1.00 94.31 356 ALA A CA 1
ATOM 2850 C C . ALA A 1 356 ? 14.145 20.889 -4.256 1.00 94.31 356 ALA A C 1
ATOM 2852 O O . ALA A 1 356 ? 14.983 21.532 -4.883 1.00 94.31 356 ALA A O 1
ATOM 2853 N N . THR A 1 357 ? 14.025 19.566 -4.376 1.00 95.06 357 THR A N 1
ATOM 2854 C CA . THR A 1 357 ? 14.902 18.752 -5.223 1.00 95.06 357 THR A CA 1
ATOM 2855 C C . THR A 1 357 ? 14.697 19.025 -6.714 1.00 95.06 357 THR A C 1
ATOM 2857 O O . THR A 1 357 ? 15.678 19.122 -7.449 1.00 95.06 357 THR A O 1
ATOM 2860 N N . ILE A 1 358 ? 13.459 19.222 -7.181 1.00 95.31 358 ILE A N 1
ATOM 2861 C CA . ILE A 1 358 ? 13.179 19.547 -8.593 1.00 95.31 358 ILE A CA 1
ATOM 2862 C C . ILE A 1 358 ? 13.847 20.866 -8.998 1.00 95.31 358 ILE A C 1
ATOM 2864 O O . ILE A 1 358 ? 14.397 20.966 -10.094 1.00 95.31 358 ILE A O 1
ATOM 2868 N N . LYS A 1 359 ? 13.874 21.865 -8.106 1.00 95.19 359 LYS A N 1
ATOM 2869 C CA . LYS A 1 359 ? 14.570 23.144 -8.347 1.00 95.19 359 LYS A CA 1
ATOM 2870 C C . LYS A 1 359 ? 16.086 22.993 -8.502 1.00 95.19 359 LYS A C 1
ATOM 2872 O O . LYS A 1 359 ? 16.714 23.877 -9.076 1.00 95.19 359 LYS A O 1
ATOM 2877 N N . LEU A 1 360 ? 16.665 21.896 -8.011 1.00 95.69 360 LEU A N 1
ATOM 2878 C CA . LEU A 1 360 ? 18.089 21.583 -8.161 1.00 95.69 360 LEU A CA 1
ATOM 2879 C C . LEU A 1 360 ? 18.412 20.884 -9.490 1.00 95.69 360 LEU A C 1
ATOM 2881 O O . LEU A 1 360 ? 19.588 20.672 -9.785 1.00 95.69 360 LEU A O 1
ATOM 2885 N N . ILE A 1 361 ? 17.412 20.524 -10.303 1.00 96.06 361 ILE A N 1
ATOM 2886 C CA . ILE A 1 361 ? 17.638 19.949 -11.635 1.00 96.06 361 ILE A CA 1
ATOM 2887 C C . ILE A 1 361 ? 18.103 21.070 -12.583 1.00 96.06 361 ILE A C 1
ATOM 2889 O O . ILE A 1 361 ? 17.343 22.017 -12.818 1.00 96.06 361 ILE A O 1
ATOM 2893 N N . PRO A 1 362 ? 19.317 20.991 -13.165 1.00 94.94 362 PRO A N 1
ATOM 2894 C CA . PRO A 1 362 ? 19.819 22.036 -14.058 1.00 94.94 362 PRO A CA 1
ATOM 2895 C C . PRO A 1 362 ? 18.933 22.194 -15.299 1.00 94.94 362 PRO A C 1
ATOM 2897 O O . PRO A 1 362 ? 18.599 21.201 -15.934 1.00 94.94 362 PRO A O 1
ATOM 2900 N N . GLN A 1 363 ? 18.610 23.427 -15.706 1.00 90.56 363 GLN A N 1
ATOM 2901 C CA . GLN A 1 363 ? 17.779 23.683 -16.900 1.00 90.56 363 GLN A CA 1
ATOM 2902 C C . GLN A 1 363 ? 18.373 23.125 -18.201 1.00 90.56 363 GLN A C 1
ATOM 2904 O O . GLN A 1 363 ? 17.634 22.743 -19.102 1.00 90.56 363 GLN A O 1
ATOM 2909 N N . ALA A 1 364 ? 19.704 23.063 -18.292 1.00 90.31 364 ALA A N 1
ATOM 2910 C CA . ALA A 1 364 ? 20.412 22.484 -19.432 1.00 90.31 364 ALA A CA 1
ATOM 2911 C C . ALA A 1 364 ? 20.415 20.940 -19.433 1.00 90.31 364 ALA A C 1
ATOM 2913 O O . ALA A 1 364 ? 20.838 20.335 -20.415 1.00 90.31 364 ALA A O 1
ATOM 2914 N N . SER A 1 365 ? 19.975 20.299 -18.343 1.00 92.88 365 SER A N 1
ATOM 2915 C CA . SER A 1 365 ? 19.890 18.843 -18.245 1.00 92.88 365 SER A CA 1
ATOM 2916 C C . SER A 1 365 ? 18.732 18.301 -19.079 1.00 92.88 365 SER A C 1
ATOM 2918 O O . SER A 1 365 ? 17.631 18.852 -19.087 1.00 92.88 365 SER A O 1
ATOM 2920 N N . THR A 1 366 ? 18.949 17.144 -19.696 1.00 90.88 366 THR A N 1
ATOM 2921 C CA . THR A 1 366 ? 17.900 16.362 -20.371 1.00 90.88 366 THR A CA 1
ATOM 2922 C C . THR A 1 366 ? 16.744 15.979 -19.438 1.00 90.88 366 THR A C 1
ATOM 2924 O O . THR A 1 366 ? 15.602 15.894 -19.883 1.00 90.88 366 THR A O 1
ATOM 2927 N N . SER A 1 367 ? 16.997 15.844 -18.131 1.00 92.38 367 SER A N 1
ATOM 2928 C CA . SER A 1 367 ? 15.985 15.515 -17.116 1.00 92.38 367 SER A CA 1
ATOM 2929 C C . SER A 1 367 ? 15.122 16.703 -16.675 1.00 92.38 367 SER A C 1
ATOM 2931 O O . SER A 1 367 ? 14.183 16.519 -15.901 1.00 92.38 367 SER A O 1
ATOM 2933 N N . TRP A 1 368 ? 15.409 17.929 -17.129 1.00 93.12 368 TRP A N 1
ATOM 2934 C CA . TRP A 1 368 ? 14.701 19.118 -16.645 1.00 93.12 368 TRP A CA 1
ATOM 2935 C C . TRP A 1 368 ? 13.205 19.104 -16.971 1.00 93.12 368 TRP A C 1
ATOM 2937 O O . TRP A 1 368 ? 12.390 19.371 -16.089 1.00 93.12 368 TRP A O 1
ATOM 2947 N N . GLN A 1 369 ? 12.832 18.746 -18.206 1.00 91.00 369 GLN A N 1
ATOM 2948 C CA . GLN A 1 369 ? 11.420 18.686 -18.610 1.00 91.00 369 GLN A CA 1
ATOM 2949 C C . GLN A 1 369 ? 10.651 17.625 -17.816 1.00 91.00 369 GLN A C 1
ATOM 2951 O O . GLN A 1 369 ? 9.542 17.889 -17.361 1.00 91.00 369 GLN A O 1
ATOM 2956 N N . GLU A 1 370 ? 11.256 16.457 -17.588 1.00 91.31 370 GLU A N 1
ATOM 2957 C CA . GLU A 1 370 ? 10.675 15.409 -16.739 1.00 91.31 370 GLU A CA 1
ATOM 2958 C C . GLU A 1 370 ? 10.512 15.875 -15.287 1.00 91.31 370 GLU A C 1
ATOM 2960 O O . GLU A 1 370 ? 9.514 15.554 -14.646 1.00 91.31 370 GLU A O 1
ATOM 2965 N N . GLY A 1 371 ? 11.439 16.694 -14.781 1.00 93.56 371 GLY A N 1
ATOM 2966 C CA . GLY A 1 371 ? 11.300 17.356 -13.484 1.00 93.56 371 GLY A CA 1
ATOM 2967 C C . GLY A 1 371 ? 10.094 18.297 -13.420 1.00 93.56 371 GLY A C 1
ATOM 2968 O O . GLY A 1 371 ? 9.374 18.296 -12.423 1.00 93.56 371 GLY A O 1
ATOM 2969 N N . GLN A 1 372 ? 9.826 19.060 -14.487 1.00 94.31 372 GLN A N 1
ATOM 2970 C CA . GLN A 1 372 ? 8.642 19.928 -14.565 1.00 94.31 372 GLN A CA 1
ATOM 2971 C C . GLN A 1 372 ? 7.337 19.122 -14.652 1.00 94.31 372 GLN A C 1
ATOM 2973 O O . GLN A 1 372 ? 6.353 19.481 -14.005 1.00 94.31 372 GLN A O 1
ATOM 2978 N N . LEU A 1 373 ? 7.330 18.009 -15.393 1.00 93.25 373 LEU A N 1
ATOM 2979 C CA . LEU A 1 373 ? 6.188 17.087 -15.436 1.00 93.25 373 LEU A CA 1
ATOM 2980 C C . LEU A 1 373 ? 5.915 16.472 -14.063 1.00 93.25 373 LEU A C 1
ATOM 2982 O O . LEU A 1 373 ? 4.776 16.500 -13.602 1.00 93.25 373 LEU A O 1
ATOM 2986 N N . LEU A 1 374 ? 6.958 16.018 -13.362 1.00 93.06 374 LEU A N 1
ATOM 2987 C CA . LEU A 1 374 ? 6.839 15.508 -11.996 1.00 93.06 374 LEU A CA 1
ATOM 2988 C C . LEU A 1 374 ? 6.293 16.578 -11.038 1.00 93.06 374 LEU A C 1
ATOM 2990 O O . LEU A 1 374 ? 5.433 16.279 -10.211 1.00 93.06 374 LEU A O 1
ATOM 2994 N N . PHE A 1 375 ? 6.737 17.832 -11.173 1.00 93.38 375 PHE A N 1
ATOM 2995 C CA . PHE A 1 375 ? 6.209 18.948 -10.386 1.00 93.38 375 PHE A CA 1
ATOM 2996 C C . PHE A 1 375 ? 4.717 19.184 -10.659 1.00 93.38 375 PHE A C 1
ATOM 2998 O O . PHE A 1 375 ? 3.926 19.310 -9.725 1.00 93.38 375 PHE A O 1
ATOM 3005 N N . ALA A 1 376 ? 4.305 19.175 -11.927 1.00 92.62 376 ALA A N 1
ATOM 3006 C CA . ALA A 1 376 ? 2.904 19.304 -12.319 1.00 92.62 376 ALA A CA 1
ATOM 3007 C C . ALA A 1 376 ? 2.042 18.122 -11.831 1.00 92.62 376 ALA A C 1
ATOM 3009 O O . ALA A 1 376 ? 0.927 18.335 -11.342 1.00 92.62 376 ALA A O 1
ATOM 3010 N N . ALA A 1 377 ? 2.560 16.891 -11.892 1.00 89.88 377 ALA A N 1
ATOM 3011 C CA . ALA A 1 377 ? 1.901 15.697 -11.362 1.00 89.88 377 ALA A CA 1
ATOM 3012 C C . ALA A 1 377 ? 1.687 15.810 -9.853 1.00 89.88 377 ALA A C 1
ATOM 3014 O O . ALA A 1 377 ? 0.588 15.583 -9.345 1.00 89.88 377 ALA A O 1
ATOM 3015 N N . MET A 1 378 ? 2.722 16.260 -9.151 1.00 89.00 378 MET A N 1
ATOM 3016 C CA . MET A 1 378 ? 2.698 16.496 -7.720 1.00 89.00 378 MET A CA 1
ATOM 3017 C C . MET A 1 378 ? 1.660 17.556 -7.321 1.00 89.00 378 MET A C 1
ATOM 3019 O O . MET A 1 378 ? 0.868 17.326 -6.406 1.00 89.00 378 MET A O 1
ATOM 3023 N N . LEU A 1 379 ? 1.619 18.693 -8.019 1.00 86.25 379 LEU A N 1
ATOM 3024 C CA . LEU A 1 379 ? 0.618 19.744 -7.802 1.00 86.25 379 LEU A CA 1
ATOM 3025 C C . LEU A 1 379 ? -0.805 19.233 -8.057 1.00 86.25 379 LEU A C 1
ATOM 3027 O O . LEU A 1 379 ? -1.715 19.498 -7.275 1.00 86.25 379 LEU A O 1
ATOM 3031 N N . THR A 1 380 ? -0.992 18.451 -9.119 1.00 85.00 380 THR A N 1
ATOM 3032 C CA . THR A 1 380 ? -2.297 17.869 -9.453 1.00 85.00 380 THR A CA 1
ATOM 3033 C C . THR A 1 380 ? -2.767 16.869 -8.398 1.00 85.00 380 THR A C 1
ATOM 3035 O O . THR A 1 380 ? -3.949 16.849 -8.054 1.00 85.00 380 THR A O 1
ATOM 3038 N N . GLN A 1 381 ? -1.850 16.072 -7.842 1.00 82.00 381 GLN A N 1
ATOM 3039 C CA . GLN A 1 381 ? -2.147 15.143 -6.752 1.00 82.00 381 GLN A CA 1
ATOM 3040 C C . GLN A 1 381 ? -2.462 15.867 -5.437 1.00 82.00 381 GLN A C 1
ATOM 3042 O O . GLN A 1 381 ? -3.357 15.435 -4.713 1.00 82.00 381 GLN A O 1
ATOM 3047 N N . ARG A 1 382 ? -1.759 16.967 -5.137 1.00 79.88 382 ARG A N 1
ATOM 3048 C CA . ARG A 1 382 ? -2.011 17.787 -3.943 1.00 79.88 382 ARG A CA 1
ATOM 3049 C C . ARG A 1 382 ? -3.358 18.511 -4.021 1.00 79.88 382 ARG A C 1
ATOM 3051 O O . ARG A 1 382 ? -4.063 18.594 -3.020 1.00 79.88 382 ARG A O 1
ATOM 3058 N N . GLY A 1 383 ? -3.728 18.990 -5.210 1.00 71.25 383 GLY A N 1
ATOM 3059 C CA . GLY A 1 383 ? -5.086 19.423 -5.536 1.00 71.25 383 GLY A CA 1
ATOM 3060 C C . GLY A 1 383 ? -5.569 20.692 -4.828 1.00 71.25 383 GLY A C 1
ATOM 3061 O O . GLY A 1 383 ? -6.782 20.897 -4.747 1.00 71.25 383 GLY A O 1
ATOM 3062 N N . LEU A 1 384 ? -4.669 21.548 -4.325 1.00 75.25 384 LEU A N 1
ATOM 3063 C CA . LEU A 1 384 ? -5.068 22.831 -3.733 1.00 75.25 384 LEU A CA 1
ATOM 3064 C C . LEU A 1 384 ? -5.631 23.768 -4.808 1.00 75.25 384 LEU A C 1
ATOM 3066 O O . LEU A 1 384 ? -5.333 23.646 -5.997 1.00 75.25 384 LEU A O 1
ATOM 3070 N N . ARG A 1 385 ? -6.422 24.760 -4.386 1.00 68.25 385 ARG A N 1
ATOM 3071 C CA . ARG A 1 385 ? -7.070 25.723 -5.293 1.00 68.25 385 ARG A CA 1
ATOM 3072 C C . ARG A 1 385 ? -6.087 26.394 -6.262 1.00 68.25 385 ARG A C 1
ATOM 3074 O O . ARG A 1 385 ? -6.392 26.499 -7.449 1.00 68.25 385 ARG A O 1
ATOM 3081 N N . ASP A 1 386 ? -4.913 26.781 -5.769 1.00 77.00 386 ASP A N 1
ATOM 3082 C CA . ASP A 1 386 ? -3.885 27.478 -6.553 1.00 77.00 386 ASP A CA 1
ATOM 3083 C C . ASP A 1 386 ? -2.997 26.527 -7.377 1.00 77.00 386 ASP A C 1
ATOM 3085 O O . ASP A 1 386 ? -2.270 26.968 -8.269 1.00 77.00 386 ASP A O 1
ATOM 3089 N N . ASP A 1 387 ? -3.051 25.217 -7.116 1.00 83.94 387 ASP A N 1
ATOM 3090 C CA . ASP A 1 387 ? -2.152 24.240 -7.739 1.00 83.94 387 ASP A CA 1
ATOM 3091 C C . ASP A 1 387 ? -2.453 24.054 -9.221 1.00 83.94 387 ASP A C 1
ATOM 3093 O O . ASP A 1 387 ? -1.538 23.998 -10.034 1.00 83.94 387 ASP A O 1
ATOM 3097 N N . PHE A 1 388 ? -3.727 24.044 -9.608 1.00 84.00 388 PHE A N 1
ATOM 3098 C CA . PHE A 1 388 ? -4.115 23.854 -11.007 1.00 84.00 388 PHE A CA 1
ATOM 3099 C C . PHE A 1 388 ? -3.673 25.000 -11.919 1.00 84.00 388 PHE A C 1
ATOM 3101 O O . PHE A 1 388 ? -3.389 24.775 -13.094 1.00 84.00 388 PHE A O 1
ATOM 3108 N N . GLN A 1 389 ? -3.611 26.224 -11.390 1.00 87.81 389 GLN A N 1
ATOM 3109 C CA . GLN A 1 389 ? -3.087 27.364 -12.136 1.00 87.81 389 GLN A CA 1
ATOM 3110 C C . GLN A 1 389 ? -1.567 27.234 -12.302 1.00 87.81 389 GLN A C 1
ATOM 3112 O O . GLN A 1 389 ? -1.061 27.359 -13.416 1.00 87.81 389 GLN A O 1
ATOM 3117 N N . LYS A 1 390 ? -0.861 26.852 -11.231 1.00 89.81 390 LYS A N 1
ATOM 3118 C CA . LYS A 1 390 ? 0.581 26.565 -11.276 1.00 89.81 390 LYS A CA 1
ATOM 3119 C C . LYS A 1 390 ? 0.931 25.407 -12.212 1.00 89.81 390 LYS A C 1
ATOM 3121 O O . LYS A 1 390 ? 1.962 25.462 -12.873 1.00 89.81 390 LYS A O 1
ATOM 3126 N N . VAL A 1 391 ? 0.081 24.382 -12.317 1.00 91.56 391 VAL A N 1
ATOM 3127 C CA . VAL A 1 391 ? 0.244 23.292 -13.297 1.00 91.56 391 VAL A CA 1
ATOM 3128 C C . VAL A 1 391 ? 0.270 23.856 -14.714 1.00 91.56 391 VAL A C 1
ATOM 3130 O O . VAL A 1 391 ? 1.183 23.542 -15.472 1.00 91.56 391 VAL A O 1
ATOM 3133 N N . LYS A 1 392 ? -0.672 24.739 -15.071 1.00 90.75 392 LYS A N 1
ATOM 3134 C CA . LYS A 1 392 ? -0.671 25.381 -16.395 1.00 90.75 392 LYS A CA 1
ATOM 3135 C C . LYS A 1 392 ? 0.586 26.216 -16.614 1.00 90.75 392 LYS A C 1
ATOM 3137 O O . LYS A 1 392 ? 1.236 26.054 -17.637 1.00 90.75 392 LYS A O 1
ATOM 3142 N N . GLU A 1 393 ? 0.963 27.039 -15.639 1.00 92.81 393 GLU A N 1
ATOM 3143 C CA . GLU A 1 393 ? 2.173 27.876 -15.697 1.00 92.81 393 GLU A CA 1
ATOM 3144 C C . GLU A 1 393 ? 3.461 27.055 -15.843 1.00 92.81 393 GLU A C 1
ATOM 3146 O O . GLU A 1 393 ? 4.391 27.486 -16.520 1.00 92.81 393 GLU A O 1
ATOM 3151 N N . THR A 1 394 ? 3.500 25.862 -15.247 1.00 92.81 394 THR A N 1
ATOM 3152 C CA . THR A 1 394 ? 4.627 24.924 -15.345 1.00 92.81 394 THR A CA 1
ATOM 3153 C C . THR A 1 394 ? 4.682 24.253 -16.716 1.00 92.81 394 THR A C 1
ATOM 3155 O O . THR A 1 394 ? 5.759 24.107 -17.290 1.00 92.81 394 THR A O 1
ATOM 3158 N N . LEU A 1 395 ? 3.531 23.827 -17.247 1.00 93.50 395 LEU A N 1
ATOM 3159 C CA . LEU A 1 395 ? 3.463 23.037 -18.478 1.00 93.50 395 LEU A CA 1
ATOM 3160 C C . LEU A 1 395 ? 3.475 23.893 -19.749 1.00 93.50 395 LEU A C 1
ATOM 3162 O O . LEU A 1 395 ? 4.061 23.481 -20.746 1.00 93.50 395 LEU A O 1
ATOM 3166 N N . ASP A 1 396 ? 2.860 25.077 -19.740 1.00 91.62 396 ASP A N 1
ATOM 3167 C CA . ASP A 1 396 ? 2.707 25.938 -20.922 1.00 91.62 396 ASP A CA 1
ATOM 3168 C C . ASP A 1 396 ? 4.028 26.318 -21.624 1.00 91.62 396 ASP A C 1
ATOM 3170 O O . ASP A 1 396 ? 4.040 26.327 -22.859 1.00 91.62 396 ASP A O 1
ATOM 3174 N N . PRO A 1 397 ? 5.137 26.599 -20.910 1.00 90.88 397 PRO A N 1
ATOM 3175 C CA . PRO A 1 397 ? 6.426 26.911 -21.530 1.00 90.88 397 PRO A CA 1
ATOM 3176 C C . PRO A 1 397 ? 7.147 25.694 -22.123 1.00 90.88 397 PRO A C 1
ATOM 3178 O O . PRO A 1 397 ? 8.144 25.866 -22.827 1.00 90.88 397 PRO A O 1
ATOM 3181 N N . LEU A 1 398 ? 6.706 24.467 -21.821 1.00 89.75 398 LEU A N 1
ATOM 3182 C CA . LEU A 1 398 ? 7.411 23.264 -22.254 1.00 89.75 398 LEU A CA 1
ATOM 3183 C C . LEU A 1 398 ? 7.252 23.064 -23.771 1.00 89.75 398 LEU A C 1
ATOM 3185 O O . LEU A 1 398 ? 6.123 23.071 -24.272 1.00 89.75 398 LEU A O 1
ATOM 3189 N N . PRO A 1 399 ? 8.344 22.792 -24.515 1.00 86.25 399 PRO A N 1
ATOM 3190 C CA . PRO A 1 399 ? 8.275 22.535 -25.955 1.00 86.25 399 PRO A CA 1
ATOM 3191 C C . PRO A 1 399 ? 7.272 21.433 -26.321 1.00 86.25 399 PRO A C 1
ATOM 3193 O O . PRO A 1 399 ? 6.471 21.606 -27.241 1.00 86.25 399 PRO A O 1
ATOM 3196 N N . LYS A 1 400 ? 7.248 20.347 -25.534 1.00 83.31 400 LYS A N 1
ATOM 3197 C CA . LYS A 1 400 ? 6.304 19.232 -25.698 1.00 83.31 400 LYS A CA 1
ATOM 3198 C C . LYS A 1 400 ? 4.847 19.669 -25.564 1.00 83.31 400 LYS A C 1
ATOM 3200 O O . LYS A 1 400 ? 3.996 19.200 -26.309 1.00 83.31 400 LYS A O 1
ATOM 3205 N N . MET A 1 401 ? 4.551 20.602 -24.659 1.00 88.75 401 MET A N 1
ATOM 3206 C CA . MET A 1 401 ? 3.193 21.111 -24.474 1.00 88.75 401 MET A CA 1
ATOM 3207 C C . MET A 1 401 ? 2.758 22.007 -25.639 1.00 88.75 401 MET A C 1
ATOM 3209 O O . MET A 1 401 ? 1.603 21.961 -26.062 1.00 88.75 401 MET A O 1
ATOM 3213 N N . ALA A 1 402 ? 3.674 22.804 -26.196 1.00 85.88 402 ALA A N 1
ATOM 3214 C CA . ALA A 1 402 ? 3.391 23.609 -27.382 1.00 85.88 402 ALA A CA 1
ATOM 3215 C C . ALA A 1 402 ? 3.028 22.730 -28.593 1.00 85.88 402 ALA A C 1
ATOM 3217 O O . ALA A 1 402 ? 2.088 23.046 -29.326 1.00 85.88 402 ALA A O 1
ATOM 3218 N N . GLU A 1 403 ? 3.732 21.613 -28.780 1.00 84.50 403 GLU A N 1
ATOM 3219 C CA . GLU A 1 403 ? 3.415 20.607 -29.798 1.00 84.50 403 GLU A CA 1
ATOM 3220 C C . GLU A 1 403 ? 2.089 19.890 -29.509 1.00 84.50 403 GLU A C 1
ATOM 3222 O O . GLU A 1 403 ? 1.220 19.831 -30.381 1.00 84.50 403 GLU A O 1
ATOM 3227 N N . ALA A 1 404 ? 1.871 19.460 -28.263 1.00 85.75 404 ALA A N 1
ATOM 3228 C CA . ALA A 1 404 ? 0.629 18.824 -27.830 1.00 85.75 404 ALA A CA 1
ATOM 3229 C C . ALA A 1 404 ? -0.601 19.701 -28.119 1.00 85.75 404 ALA A C 1
ATOM 3231 O O . ALA A 1 404 ? -1.597 19.244 -28.683 1.00 85.75 404 ALA A O 1
ATOM 3232 N N . LYS A 1 405 ? -0.523 21.005 -27.815 1.00 84.38 405 LYS A N 1
ATOM 3233 C CA . LYS A 1 405 ? -1.606 21.960 -28.098 1.00 84.38 405 LYS A CA 1
ATOM 3234 C C . LYS A 1 405 ? -1.919 22.059 -29.590 1.00 84.38 405 LYS A C 1
ATOM 3236 O O . LYS A 1 405 ? -3.096 22.134 -29.945 1.00 84.38 405 LYS A O 1
ATOM 3241 N N . ARG A 1 406 ? -0.912 22.000 -30.470 1.00 83.88 406 ARG A N 1
ATOM 3242 C CA . ARG A 1 406 ? -1.136 21.975 -31.928 1.00 83.88 406 ARG A CA 1
ATOM 3243 C C . ARG A 1 406 ? -1.970 20.757 -32.329 1.00 83.88 406 ARG A C 1
ATOM 3245 O O . ARG A 1 406 ? -3.001 20.947 -32.973 1.00 83.88 406 ARG A O 1
ATOM 3252 N N . LEU A 1 407 ? -1.601 19.562 -31.862 1.00 83.81 407 LEU A N 1
ATOM 3253 C CA . LEU A 1 407 ? -2.323 18.306 -32.132 1.00 83.81 407 LEU A CA 1
ATOM 3254 C C . LEU A 1 407 ? -3.762 18.308 -31.590 1.00 83.81 407 LEU A C 1
ATOM 3256 O O . LEU A 1 407 ? -4.664 17.746 -32.207 1.00 83.81 407 LEU A O 1
ATOM 3260 N N . THR A 1 408 ? -4.016 18.978 -30.464 1.00 83.12 408 THR A N 1
ATOM 3261 C CA . THR A 1 408 ? -5.386 19.103 -29.921 1.00 83.12 408 THR A CA 1
ATOM 3262 C C . THR A 1 408 ? -6.259 20.101 -30.696 1.00 83.12 408 THR A C 1
ATOM 3264 O O . THR A 1 408 ? -7.486 19.973 -30.710 1.00 83.12 408 THR A O 1
ATOM 3267 N N . SER A 1 409 ? -5.642 21.089 -31.360 1.00 75.50 409 SER A N 1
ATOM 3268 C CA . SER A 1 409 ? -6.339 22.139 -32.121 1.00 75.50 409 SER A CA 1
ATOM 3269 C C . SER A 1 409 ? -6.714 21.739 -33.550 1.00 75.50 409 SER A C 1
ATOM 3271 O O . SER A 1 409 ? -7.665 22.287 -34.115 1.00 75.50 409 SER A O 1
ATOM 3273 N N . THR A 1 410 ? -6.020 20.763 -34.137 1.00 64.94 410 THR A N 1
ATOM 3274 C CA . THR A 1 410 ? -6.417 20.167 -35.414 1.00 64.94 410 THR A CA 1
ATOM 3275 C C . THR A 1 410 ? -7.750 19.443 -35.225 1.00 64.94 410 THR A C 1
ATOM 3277 O O . THR A 1 410 ? -7.894 18.576 -34.364 1.00 64.94 410 THR A O 1
ATOM 3280 N N . LYS A 1 411 ? -8.790 19.825 -35.980 1.00 56.47 411 LYS A N 1
ATOM 3281 C CA . LYS A 1 411 ? -10.055 19.072 -35.985 1.00 56.47 411 LYS A CA 1
ATOM 3282 C C . LYS A 1 411 ? -9.735 17.625 -36.379 1.00 56.47 411 LYS A C 1
ATOM 3284 O O . LYS A 1 411 ? -9.064 17.437 -37.385 1.00 56.47 411 LYS A O 1
ATOM 3289 N N . SER A 1 412 ? -10.195 16.642 -35.593 1.00 52.69 412 SER A N 1
ATOM 3290 C CA . SER A 1 412 ? -9.893 15.198 -35.712 1.00 52.69 412 SER A CA 1
ATOM 3291 C C . SER A 1 412 ? -10.419 14.532 -36.998 1.00 52.69 412 SER A C 1
ATOM 3293 O O . SER A 1 412 ? -10.699 13.339 -37.032 1.00 52.69 412 SER A O 1
ATOM 3295 N N . THR A 1 413 ? -10.617 15.315 -38.054 1.00 52.62 413 THR A N 1
ATOM 3296 C CA . THR A 1 413 ? -11.147 14.912 -39.352 1.00 52.62 413 THR A CA 1
ATOM 3297 C C . THR A 1 413 ? -10.052 14.678 -40.387 1.00 52.62 413 THR A C 1
ATOM 3299 O O . THR A 1 413 ? -10.397 14.444 -41.539 1.00 52.62 413 THR A O 1
ATOM 3302 N N . ASP A 1 414 ? -8.767 14.772 -40.024 1.00 61.38 414 ASP A N 1
ATOM 3303 C CA . ASP A 1 414 ? -7.676 14.331 -40.896 1.00 61.38 414 ASP A CA 1
ATOM 3304 C C . ASP A 1 414 ? -7.335 12.860 -40.589 1.00 61.38 414 ASP A C 1
ATOM 3306 O O . ASP A 1 414 ? -6.623 12.588 -39.620 1.00 61.38 414 ASP A O 1
ATOM 3310 N N . PRO A 1 415 ? -7.848 11.893 -41.374 1.00 58.69 415 PRO A N 1
ATOM 3311 C CA . PRO A 1 415 ? -7.565 10.472 -41.179 1.00 58.69 415 PRO A CA 1
ATOM 3312 C C . PRO A 1 415 ? -6.094 10.100 -41.428 1.00 58.69 415 PRO A C 1
ATOM 3314 O O . PRO A 1 415 ? -5.718 8.964 -41.154 1.00 58.69 415 PRO A O 1
ATOM 3317 N N . ASN A 1 416 ? -5.265 11.027 -41.927 1.00 66.38 416 ASN A N 1
ATOM 3318 C CA . ASN A 1 416 ? -3.831 10.825 -42.143 1.00 66.38 416 ASN A CA 1
ATOM 3319 C C . ASN A 1 416 ? -2.959 11.458 -41.045 1.00 66.38 416 ASN A C 1
ATOM 3321 O O . ASN A 1 416 ? -1.734 11.461 -41.176 1.00 66.38 416 ASN A O 1
ATOM 3325 N N . LEU A 1 417 ? -3.554 12.014 -39.983 1.00 70.94 417 LEU A N 1
ATOM 3326 C CA . LEU A 1 417 ? -2.795 12.587 -38.875 1.00 70.94 417 LEU A CA 1
ATOM 3327 C C . LEU A 1 417 ? -2.060 11.474 -38.112 1.00 70.94 417 LEU A C 1
ATOM 3329 O O . LEU A 1 417 ? -2.677 10.643 -37.447 1.00 70.94 417 LEU A O 1
ATOM 3333 N N . ILE A 1 418 ? -0.731 11.467 -38.210 1.00 76.12 418 ILE A N 1
ATOM 3334 C CA . ILE A 1 418 ? 0.135 10.534 -37.484 1.00 76.12 418 ILE A CA 1
ATOM 3335 C C . ILE A 1 418 ? 0.510 11.171 -36.148 1.00 76.12 418 ILE A C 1
ATOM 3337 O O . ILE A 1 418 ? 1.135 12.232 -36.115 1.00 76.12 418 ILE A O 1
ATOM 3341 N N . TYR A 1 419 ? 0.146 10.513 -35.049 1.00 83.00 419 TYR A N 1
ATOM 3342 C CA . TYR A 1 419 ? 0.553 10.928 -33.711 1.00 83.00 419 TYR A CA 1
ATOM 3343 C C . TYR A 1 419 ? 1.962 10.402 -33.403 1.00 83.00 419 TYR A C 1
ATOM 3345 O O . TYR A 1 419 ? 2.222 9.214 -33.617 1.00 83.00 419 TYR A O 1
ATOM 3353 N N . PRO A 1 420 ? 2.886 11.251 -32.918 1.00 85.44 420 PRO A N 1
ATOM 3354 C CA . PRO A 1 420 ? 4.188 10.782 -32.469 1.00 85.44 420 PRO A CA 1
ATOM 3355 C C . PRO A 1 420 ? 4.022 9.948 -31.196 1.00 85.44 420 PRO A C 1
ATOM 3357 O O . PRO A 1 420 ? 3.206 10.290 -30.341 1.00 85.44 420 PRO A O 1
ATOM 3360 N N . TYR A 1 421 ? 4.814 8.885 -31.050 1.00 88.69 421 TYR A N 1
ATOM 3361 C CA . TYR A 1 421 ? 4.920 8.188 -29.772 1.00 88.69 421 TYR A CA 1
ATOM 3362 C C . TYR A 1 421 ? 5.759 9.029 -28.796 1.00 88.69 421 TYR A C 1
ATOM 3364 O O . TYR A 1 421 ? 6.971 9.151 -28.981 1.00 88.69 421 TYR A O 1
ATOM 3372 N N . ASP A 1 422 ? 5.128 9.628 -27.781 1.00 89.19 422 ASP A N 1
ATOM 3373 C CA . ASP A 1 422 ? 5.806 10.418 -26.735 1.00 89.19 422 ASP A CA 1
ATOM 3374 C C . ASP A 1 422 ? 5.075 10.304 -25.377 1.00 89.19 422 ASP A C 1
ATOM 3376 O O . ASP A 1 422 ? 4.159 11.083 -25.086 1.00 89.19 422 ASP A O 1
ATOM 3380 N N . PRO A 1 423 ? 5.502 9.381 -24.493 1.00 89.31 423 PRO A N 1
ATOM 3381 C CA . PRO A 1 423 ? 4.897 9.196 -23.170 1.00 89.31 423 PRO A CA 1
ATOM 3382 C C . PRO A 1 423 ? 4.849 10.468 -22.313 1.00 89.31 423 PRO A C 1
ATOM 3384 O O . PRO A 1 423 ? 3.887 10.695 -21.580 1.00 89.31 423 PRO A O 1
ATOM 3387 N N . ALA A 1 424 ? 5.850 11.345 -22.432 1.00 88.19 424 ALA A N 1
ATOM 3388 C CA . ALA A 1 424 ? 5.906 12.575 -21.645 1.00 88.19 424 ALA A CA 1
ATOM 3389 C C . ALA A 1 424 ? 4.890 13.613 -22.151 1.00 88.19 424 ALA A C 1
ATOM 3391 O O . ALA A 1 424 ? 4.341 14.390 -21.370 1.00 88.19 424 ALA A O 1
ATOM 3392 N N . MET A 1 425 ? 4.616 13.624 -23.460 1.00 91.81 425 MET A N 1
ATOM 3393 C CA . MET A 1 425 ? 3.535 14.423 -24.038 1.00 91.81 425 MET A CA 1
ATOM 3394 C C . MET A 1 425 ? 2.163 13.895 -23.601 1.00 91.81 425 MET A C 1
ATOM 3396 O O . MET A 1 425 ? 1.298 14.696 -23.241 1.00 91.81 425 MET A O 1
ATOM 3400 N N . CYS A 1 426 ? 1.972 12.571 -23.585 1.00 92.62 426 CYS A N 1
ATOM 3401 C CA . CYS A 1 426 ? 0.767 11.951 -23.029 1.00 92.62 426 CYS A CA 1
ATOM 3402 C C . CYS A 1 426 ? 0.550 12.382 -21.568 1.00 92.62 426 CYS A C 1
ATOM 3404 O O . CYS A 1 426 ? -0.523 12.884 -21.228 1.00 92.62 426 CYS A O 1
ATOM 3406 N N . GLU A 1 427 ? 1.576 12.264 -20.719 1.00 92.25 427 GLU A N 1
ATOM 3407 C CA . GLU A 1 427 ? 1.518 12.701 -19.318 1.00 92.25 427 GLU A CA 1
ATOM 3408 C C . GLU A 1 427 ? 1.172 14.194 -19.200 1.00 92.25 427 GLU A C 1
ATOM 3410 O O . GLU A 1 427 ? 0.245 14.555 -18.472 1.00 92.25 427 GLU A O 1
ATOM 3415 N N . ALA A 1 428 ? 1.834 15.064 -19.972 1.00 92.88 428 ALA A N 1
ATOM 3416 C CA . ALA A 1 428 ? 1.555 16.501 -19.985 1.00 92.88 428 ALA A CA 1
ATOM 3417 C C . ALA A 1 428 ? 0.092 16.811 -20.338 1.00 92.88 428 ALA A C 1
ATOM 3419 O O . ALA A 1 428 ? -0.545 17.624 -19.667 1.00 92.88 428 ALA A O 1
ATOM 3420 N N . LEU A 1 429 ? -0.457 16.153 -21.365 1.00 93.62 429 LEU A N 1
ATOM 3421 C CA . LEU A 1 429 ? -1.848 16.322 -21.791 1.00 93.62 429 LEU A CA 1
ATOM 3422 C C . LEU A 1 429 ? -2.835 15.876 -20.714 1.00 93.62 429 LEU A C 1
ATOM 3424 O O . LEU A 1 429 ? -3.813 16.580 -20.463 1.00 93.62 429 LEU A O 1
ATOM 3428 N N . VAL A 1 430 ? -2.574 14.745 -20.054 1.00 94.19 430 VAL A N 1
ATOM 3429 C CA . VAL A 1 430 ? -3.415 14.244 -18.958 1.00 94.19 430 VAL A CA 1
ATOM 3430 C C . VAL A 1 430 ? -3.407 15.214 -17.777 1.00 94.19 430 VAL A C 1
ATOM 3432 O O . VAL A 1 430 ? -4.475 15.582 -17.281 1.00 94.19 430 VAL A O 1
ATOM 3435 N N . LEU A 1 431 ? -2.228 15.674 -17.351 1.00 92.81 431 LEU A N 1
ATOM 3436 C CA . LEU A 1 431 ? -2.090 16.638 -16.257 1.00 92.81 431 LEU A CA 1
ATOM 3437 C C . LEU A 1 431 ? -2.764 17.968 -16.595 1.00 92.81 431 LEU A C 1
ATOM 3439 O O . LEU A 1 431 ? -3.491 18.529 -15.774 1.00 92.81 431 LEU A O 1
ATOM 3443 N N . TYR A 1 432 ? -2.589 18.452 -17.824 1.00 92.62 432 TYR A N 1
ATOM 3444 C CA . TYR A 1 432 ? -3.227 19.681 -18.277 1.00 92.62 432 TYR A CA 1
ATOM 3445 C C . TYR A 1 432 ? -4.750 19.549 -18.324 1.00 92.62 432 TYR A C 1
ATOM 3447 O O . TYR A 1 432 ? -5.456 20.430 -17.832 1.00 92.62 432 TYR A O 1
ATOM 3455 N N . ALA A 1 433 ? -5.271 18.436 -18.846 1.00 92.12 433 ALA A N 1
ATOM 3456 C CA . ALA A 1 433 ? -6.700 18.135 -18.870 1.00 92.12 433 ALA A CA 1
ATOM 3457 C C . ALA A 1 433 ? -7.308 18.151 -17.456 1.00 92.12 433 ALA A C 1
ATOM 3459 O O . ALA A 1 433 ? -8.378 18.722 -17.247 1.00 92.12 433 ALA A O 1
ATOM 3460 N N . GLN A 1 434 ? -6.591 17.617 -16.462 1.00 90.31 434 GLN A N 1
ATOM 3461 C CA . GLN A 1 434 ? -7.015 17.592 -15.056 1.00 90.31 434 GLN A CA 1
ATOM 3462 C C . GLN A 1 434 ? -7.114 18.983 -14.403 1.00 90.31 434 GLN A C 1
ATOM 3464 O O . GLN A 1 434 ? -7.731 19.121 -13.344 1.00 90.31 434 GLN A O 1
ATOM 3469 N N . THR A 1 435 ? -6.575 20.034 -15.032 1.00 88.88 435 THR A N 1
ATOM 3470 C CA . THR A 1 435 ? -6.740 21.424 -14.566 1.00 88.88 435 THR A CA 1
ATOM 3471 C C . THR A 1 435 ? -8.099 22.038 -14.905 1.00 88.88 435 THR A C 1
ATOM 3473 O O . THR A 1 435 ? -8.425 23.121 -14.391 1.00 88.88 435 THR A O 1
ATOM 3476 N N . ASP A 1 436 ? -8.901 21.378 -15.744 1.00 88.56 436 ASP A N 1
ATOM 3477 C CA . ASP A 1 436 ? -10.238 21.838 -16.108 1.00 88.56 436 ASP A CA 1
ATOM 3478 C C . ASP A 1 436 ? -11.160 21.939 -14.878 1.00 88.56 436 ASP A C 1
ATOM 3480 O O . ASP A 1 436 ? -11.056 21.184 -13.908 1.00 88.56 436 ASP A O 1
ATOM 3484 N N . ALA A 1 437 ? -12.070 22.914 -14.891 1.00 81.94 437 ALA A N 1
ATOM 3485 C CA . ALA A 1 437 ? -12.981 23.148 -13.775 1.00 81.94 437 ALA A CA 1
ATOM 3486 C C . ALA A 1 437 ? -13.941 21.974 -13.528 1.00 81.94 437 ALA A C 1
ATOM 3488 O O . ALA A 1 437 ? -14.356 21.781 -12.386 1.00 81.94 437 ALA A O 1
ATOM 3489 N N . GLN A 1 438 ? -14.249 21.163 -14.541 1.00 84.56 438 GLN A N 1
ATOM 3490 C CA . GLN A 1 438 ? -15.091 19.971 -14.417 1.00 84.56 438 GLN A CA 1
ATOM 3491 C C . GLN A 1 438 ? -14.459 18.873 -13.556 1.00 84.56 438 GLN A C 1
ATOM 3493 O O . GLN A 1 438 ? -15.176 18.072 -12.964 1.00 84.56 438 GLN A O 1
ATOM 3498 N N . PHE A 1 439 ? -13.133 18.879 -13.381 1.00 81.50 439 PHE A N 1
ATOM 3499 C CA . PHE A 1 439 ? -12.493 18.043 -12.369 1.00 81.50 439 PHE A CA 1
ATOM 3500 C C . PHE A 1 439 ? -12.735 18.573 -10.946 1.00 81.50 439 PHE A C 1
ATOM 3502 O O . PHE A 1 439 ? -12.546 17.827 -9.996 1.00 81.50 439 PHE A O 1
ATOM 3509 N N . ARG A 1 440 ? -13.158 19.822 -10.742 1.00 72.25 440 ARG A N 1
ATOM 3510 C CA . ARG A 1 440 ? -13.334 20.412 -9.402 1.00 72.25 440 ARG A CA 1
ATOM 3511 C C . ARG A 1 440 ? -14.784 20.562 -8.958 1.00 72.25 440 ARG A C 1
ATOM 3513 O O . ARG A 1 440 ? -15.011 20.690 -7.761 1.00 72.25 440 ARG A O 1
ATOM 3520 N N . GLN A 1 441 ? -15.746 20.603 -9.879 1.00 62.50 441 GLN A N 1
ATOM 3521 C CA . GLN A 1 441 ? -17.137 20.894 -9.527 1.00 62.50 441 GLN A CA 1
ATOM 3522 C C . GLN A 1 441 ? -17.737 19.766 -8.666 1.00 62.50 441 GLN A C 1
ATOM 3524 O O . GLN A 1 441 ? -17.839 18.636 -9.147 1.00 62.50 441 GLN A O 1
ATOM 3529 N N . PRO A 1 442 ? -18.146 20.037 -7.410 1.00 51.59 442 PRO A N 1
ATOM 3530 C CA . PRO A 1 442 ? -18.949 19.091 -6.656 1.00 51.59 442 PRO A CA 1
ATOM 3531 C C . PRO A 1 442 ? -20.328 19.035 -7.310 1.00 51.59 442 PRO A C 1
ATOM 3533 O O . PRO A 1 442 ? -21.050 20.032 -7.336 1.00 51.59 442 PRO A O 1
ATOM 3536 N N . ILE A 1 443 ? -20.694 17.886 -7.868 1.00 54.78 443 ILE A N 1
ATOM 3537 C CA . ILE A 1 443 ? -22.059 17.694 -8.345 1.00 54.78 443 ILE A CA 1
ATOM 3538 C C . ILE A 1 443 ? -22.923 17.325 -7.149 1.00 54.78 443 ILE A C 1
ATOM 3540 O O . ILE A 1 443 ? -22.709 16.303 -6.498 1.00 54.78 443 ILE A O 1
ATOM 3544 N N . GLU A 1 444 ? -23.901 18.181 -6.860 1.00 48.50 444 GLU A N 1
ATOM 3545 C CA . GLU A 1 444 ? -25.019 17.832 -5.995 1.00 48.50 444 GLU A CA 1
ATOM 3546 C C . GLU A 1 444 ? -25.742 16.639 -6.620 1.00 48.50 444 GLU A C 1
ATOM 3548 O O . GLU A 1 444 ? -26.420 16.768 -7.642 1.00 48.50 444 GLU A O 1
ATOM 3553 N N . THR A 1 445 ? -25.579 15.469 -6.013 1.00 45.97 445 THR A N 1
ATOM 3554 C CA . THR A 1 445 ? -26.360 14.279 -6.332 1.00 45.97 445 THR A CA 1
ATOM 3555 C C . THR A 1 445 ? -27.806 14.522 -5.901 1.00 45.97 445 THR A C 1
ATOM 3557 O O . THR A 1 445 ? -28.175 14.299 -4.750 1.00 45.97 445 THR A O 1
ATOM 3560 N N . GLY A 1 446 ? -28.597 15.047 -6.829 1.00 53.22 446 GLY A N 1
ATOM 3561 C CA . GLY A 1 446 ? -30.053 14.942 -6.874 1.00 53.22 446 GLY A CA 1
ATOM 3562 C C . GLY A 1 446 ? -30.465 14.392 -8.243 1.00 53.22 446 GLY A C 1
ATOM 3563 O O . GLY A 1 446 ? -29.602 13.980 -9.014 1.00 53.22 446 GLY A O 1
ATOM 3564 N N . ASP A 1 447 ? -31.750 14.455 -8.594 1.00 54.56 447 ASP A N 1
ATOM 3565 C CA . ASP A 1 447 ? -32.308 13.953 -9.872 1.00 54.56 447 ASP A CA 1
ATOM 3566 C C . ASP A 1 447 ? -31.860 14.726 -11.138 1.00 54.56 447 ASP A C 1
ATOM 3568 O O . ASP A 1 447 ? -32.519 14.694 -12.180 1.00 54.56 447 ASP A O 1
ATOM 3572 N N . LYS A 1 448 ? -30.756 15.479 -11.078 1.00 61.72 448 LYS A N 1
ATOM 3573 C CA . LYS A 1 448 ? -30.248 16.236 -12.225 1.00 61.72 448 LYS A CA 1
ATOM 3574 C C . LYS A 1 448 ? -29.496 15.294 -13.180 1.00 61.72 448 LYS A C 1
ATOM 3576 O O . LYS A 1 448 ? -28.721 14.457 -12.720 1.00 61.72 448 LYS A O 1
ATOM 3581 N N . PRO A 1 449 ? -29.684 15.437 -14.504 1.00 61.44 449 PRO A N 1
ATOM 3582 C CA . PRO A 1 449 ? -28.966 14.633 -15.486 1.00 61.44 449 PRO A CA 1
ATOM 3583 C C . PRO A 1 449 ? -27.450 14.896 -15.423 1.00 61.44 449 PRO A C 1
ATOM 3585 O O . PRO A 1 449 ? -27.041 16.005 -15.061 1.00 61.44 449 PRO A O 1
ATOM 3588 N N . PRO A 1 450 ? -26.615 13.908 -15.802 1.00 67.38 450 PRO A N 1
ATOM 3589 C CA . PRO A 1 450 ? -25.164 14.050 -15.786 1.00 67.38 450 PRO A CA 1
ATOM 3590 C C . PRO A 1 450 ? -24.715 15.202 -16.689 1.00 67.38 450 PRO A C 1
ATOM 3592 O O . PRO A 1 450 ? -25.253 15.424 -17.780 1.00 67.38 450 PRO A O 1
ATOM 3595 N N . VAL A 1 451 ? -23.712 15.947 -16.230 1.00 78.69 451 VAL A N 1
ATOM 3596 C CA . VAL A 1 451 ? -23.139 17.065 -16.986 1.00 78.69 451 VAL A CA 1
ATOM 3597 C C . VAL A 1 451 ? -22.212 16.498 -18.062 1.00 78.69 451 VAL A C 1
ATOM 3599 O O . VAL A 1 451 ? -21.376 15.645 -17.782 1.00 78.69 451 VAL A O 1
ATOM 3602 N N . LYS A 1 452 ? -22.331 16.959 -19.311 1.00 81.81 452 LYS A N 1
ATOM 3603 C CA . LYS A 1 452 ? -21.462 16.468 -20.391 1.00 81.81 452 LYS A CA 1
ATOM 3604 C C . LYS A 1 452 ? -20.009 16.948 -20.208 1.00 81.81 452 LYS A C 1
ATOM 3606 O O . LYS A 1 452 ? -19.809 18.124 -19.882 1.00 81.81 452 LYS A O 1
ATOM 3611 N N . PRO A 1 453 ? -18.998 16.087 -20.441 1.00 85.00 453 PRO A N 1
ATOM 3612 C CA . PRO A 1 453 ? -17.599 16.506 -20.441 1.00 85.00 453 PRO A CA 1
ATOM 3613 C C . PRO A 1 453 ? -17.308 17.561 -21.518 1.00 85.00 453 PRO A C 1
ATOM 3615 O O . PRO A 1 453 ? -17.941 17.579 -22.570 1.00 85.00 453 PRO A O 1
ATOM 3618 N N . SER A 1 454 ? -16.335 18.428 -21.255 1.00 86.88 454 SER A N 1
ATOM 3619 C CA . SER A 1 454 ? -15.837 19.440 -22.185 1.00 86.88 454 SER A CA 1
ATOM 3620 C C . SER A 1 454 ? -15.182 18.787 -23.401 1.00 86.88 454 SER A C 1
ATOM 3622 O O . SER A 1 454 ? -14.252 17.990 -23.255 1.00 86.88 454 SER A O 1
ATOM 3624 N N . ASP A 1 455 ? -15.604 19.183 -24.605 1.00 85.38 455 ASP A N 1
ATOM 3625 C CA . ASP A 1 455 ? -15.025 18.699 -25.867 1.00 85.38 455 ASP A CA 1
ATOM 3626 C C . ASP A 1 455 ? -13.510 18.947 -25.943 1.00 85.38 455 ASP A C 1
ATOM 3628 O O . ASP A 1 455 ? -12.769 18.146 -26.510 1.00 85.38 455 ASP A O 1
ATOM 3632 N N . ALA A 1 456 ? -13.028 20.046 -25.353 1.00 87.06 456 ALA A N 1
ATOM 3633 C CA . ALA A 1 456 ? -11.602 20.357 -25.310 1.00 87.06 456 ALA A CA 1
ATOM 3634 C C . ALA A 1 456 ? -10.827 19.355 -24.440 1.00 87.06 456 ALA A C 1
ATOM 3636 O O . ALA A 1 456 ? -9.742 18.920 -24.820 1.00 87.06 456 ALA A O 1
ATOM 3637 N N . VAL A 1 457 ? -11.400 18.961 -23.300 1.00 90.25 457 VAL A N 1
ATOM 3638 C CA . VAL A 1 457 ? -10.799 17.991 -22.374 1.00 90.25 457 VAL A CA 1
ATOM 3639 C C . VAL A 1 457 ? -10.801 16.594 -22.986 1.00 90.25 457 VAL A C 1
ATOM 3641 O O . VAL A 1 457 ? -9.772 15.923 -22.965 1.00 90.25 457 VAL A O 1
ATOM 3644 N N . LEU A 1 458 ? -11.920 16.170 -23.584 1.00 90.31 458 LEU A N 1
ATOM 3645 C CA . LEU A 1 458 ? -12.004 14.874 -24.262 1.00 90.31 458 LEU A CA 1
ATOM 3646 C C . LEU A 1 458 ? -10.981 14.768 -25.393 1.00 90.31 458 LEU A C 1
ATOM 3648 O O . LEU A 1 458 ? -10.260 13.778 -25.456 1.00 90.31 458 LEU A O 1
ATOM 3652 N N . ARG A 1 459 ? -10.820 15.819 -26.206 1.00 88.19 459 ARG A N 1
ATOM 3653 C CA . ARG A 1 459 ? -9.784 15.858 -27.250 1.00 88.19 459 ARG A CA 1
ATOM 3654 C C . ARG A 1 459 ? -8.371 15.740 -26.700 1.00 88.19 459 ARG A C 1
ATOM 3656 O O . ARG A 1 459 ? -7.558 15.037 -27.286 1.00 88.19 459 ARG A O 1
ATOM 3663 N N . MET A 1 460 ? -8.053 16.420 -25.598 1.00 91.62 460 MET A N 1
ATOM 3664 C CA . MET A 1 460 ? -6.735 16.283 -24.965 1.00 91.62 460 MET A CA 1
ATOM 3665 C C . MET A 1 460 ? -6.468 14.836 -24.545 1.00 91.62 460 MET A C 1
ATOM 3667 O O . MET A 1 460 ? -5.377 14.327 -24.785 1.00 91.62 460 MET A O 1
ATOM 3671 N N . LEU A 1 461 ? -7.469 14.164 -23.972 1.00 93.50 461 LEU A N 1
ATOM 3672 C CA . LEU A 1 461 ? -7.361 12.763 -23.567 1.00 93.50 461 LEU A CA 1
ATOM 3673 C C . LEU A 1 461 ? -7.302 11.809 -24.771 1.00 93.50 461 LEU A C 1
ATOM 3675 O O . LEU A 1 461 ? -6.564 10.832 -24.722 1.00 93.50 461 LEU A O 1
ATOM 3679 N N . GLU A 1 462 ? -8.021 12.088 -25.860 1.00 91.75 462 GLU A N 1
ATOM 3680 C CA . GLU A 1 462 ? -7.929 11.333 -27.119 1.00 91.75 462 GLU A CA 1
ATOM 3681 C C . GLU A 1 462 ? -6.535 11.431 -27.743 1.00 91.75 462 GLU A C 1
ATOM 3683 O O . GLU A 1 462 ? -5.949 10.407 -28.091 1.00 91.75 462 GLU A O 1
ATOM 3688 N N . VAL A 1 463 ? -5.973 12.641 -27.826 1.00 90.62 463 VAL A N 1
ATOM 3689 C CA . VAL A 1 463 ? -4.597 12.839 -28.304 1.00 90.62 463 VAL A CA 1
ATOM 3690 C C . VAL A 1 463 ? -3.611 12.132 -27.376 1.00 90.62 463 VAL A C 1
ATOM 3692 O O . VAL A 1 463 ? -2.732 11.437 -27.868 1.00 90.62 463 VAL A O 1
ATOM 3695 N N . ALA A 1 464 ? -3.788 12.214 -26.053 1.00 92.62 464 ALA A N 1
ATOM 3696 C CA . ALA A 1 464 ? -2.925 11.511 -25.103 1.00 92.62 464 ALA A CA 1
ATOM 3697 C C . ALA A 1 464 ? -2.921 9.987 -25.335 1.00 92.62 464 ALA A C 1
ATOM 3699 O O . ALA A 1 464 ? -1.850 9.388 -25.398 1.00 92.62 464 ALA A O 1
ATOM 3700 N N . LYS A 1 465 ? -4.094 9.372 -25.552 1.00 93.06 465 LYS A N 1
ATOM 3701 C CA . LYS A 1 465 ? -4.210 7.941 -25.901 1.00 93.06 465 LYS A CA 1
ATOM 3702 C C . LYS A 1 465 ? -3.528 7.592 -27.223 1.00 93.06 465 LYS A C 1
ATOM 3704 O O . LYS A 1 465 ? -2.997 6.498 -27.358 1.00 93.06 465 LYS A O 1
ATOM 3709 N N . ALA A 1 466 ? -3.587 8.484 -28.211 1.00 89.88 466 ALA A N 1
ATOM 3710 C CA . ALA A 1 466 ? -2.972 8.251 -29.514 1.00 89.88 466 ALA A CA 1
ATOM 3711 C C . ALA A 1 466 ? -1.442 8.408 -29.473 1.00 89.88 466 ALA A C 1
ATOM 3713 O O . ALA A 1 466 ? -0.728 7.688 -30.166 1.00 89.88 466 ALA A O 1
ATOM 3714 N N . THR A 1 467 ? -0.950 9.330 -28.646 1.00 89.25 467 THR A N 1
ATOM 3715 C CA . THR A 1 467 ? 0.475 9.601 -28.427 1.00 89.25 467 THR A CA 1
ATOM 3716 C C . THR A 1 467 ? 1.150 8.533 -27.562 1.00 89.25 467 THR A C 1
ATOM 3718 O O . THR A 1 467 ? 2.326 8.245 -27.762 1.00 89.25 467 THR A O 1
ATOM 3721 N N . ASP A 1 468 ? 0.434 7.915 -26.623 1.00 90.50 468 ASP A N 1
ATOM 3722 C CA . ASP A 1 468 ? 0.924 6.742 -25.893 1.00 90.50 468 ASP A CA 1
ATOM 3723 C C . ASP A 1 468 ? -0.181 5.682 -25.739 1.00 90.50 468 ASP A C 1
ATOM 3725 O O . ASP A 1 468 ? -0.904 5.661 -24.736 1.00 90.50 468 ASP A O 1
ATOM 3729 N N . PRO A 1 469 ? -0.309 4.766 -26.720 1.00 89.25 469 PRO A N 1
ATOM 3730 C CA . PRO A 1 469 ? -1.314 3.705 -26.687 1.00 89.25 469 PRO A CA 1
ATOM 3731 C C . PRO A 1 469 ? -1.129 2.689 -25.554 1.00 89.25 469 PRO A C 1
ATOM 3733 O O . PRO A 1 469 ? -2.049 1.921 -25.274 1.00 89.25 469 PRO A O 1
ATOM 3736 N N . LEU A 1 470 ? 0.050 2.656 -24.923 1.00 90.12 470 LEU A N 1
ATOM 3737 C CA . LEU A 1 470 ? 0.373 1.743 -23.826 1.00 90.12 470 LEU A CA 1
ATOM 3738 C C . LEU A 1 470 ? 0.127 2.380 -22.451 1.00 90.12 470 LEU A C 1
ATOM 3740 O O . LEU A 1 470 ? 0.275 1.710 -21.429 1.00 90.12 470 LEU A O 1
ATOM 3744 N N . SER A 1 471 ? -0.282 3.651 -22.404 1.00 90.81 471 SER A N 1
ATOM 3745 C CA . SER A 1 471 ? -0.593 4.337 -21.155 1.00 90.81 471 SER A CA 1
ATOM 3746 C C . SER A 1 471 ? -2.044 4.144 -20.733 1.00 90.81 471 SER A C 1
ATOM 3748 O O . SER A 1 471 ? -2.992 4.463 -21.454 1.00 90.81 471 SER A O 1
ATOM 3750 N N . ALA A 1 472 ? -2.228 3.693 -19.493 1.00 94.06 472 ALA A N 1
ATOM 3751 C CA . ALA A 1 472 ? -3.539 3.599 -18.860 1.00 94.06 472 ALA A CA 1
ATOM 3752 C C . ALA A 1 472 ? -4.004 4.931 -18.222 1.00 94.06 472 ALA A C 1
ATOM 3754 O O . ALA A 1 472 ? -5.180 5.081 -17.875 1.00 94.06 472 ALA A O 1
ATOM 3755 N N . GLU A 1 473 ? -3.116 5.926 -18.078 1.00 92.94 473 GLU A N 1
ATOM 3756 C CA . GLU A 1 473 ? -3.416 7.198 -17.396 1.00 92.94 473 GLU A CA 1
ATOM 3757 C C . GLU A 1 473 ? -4.513 8.041 -18.071 1.00 92.94 473 GLU A C 1
ATOM 3759 O O . GLU A 1 473 ? -5.372 8.560 -17.348 1.00 92.94 473 GLU A O 1
ATOM 3764 N N . PRO A 1 474 ? -4.574 8.173 -19.413 1.00 95.06 474 PRO A N 1
ATOM 3765 C CA . PRO A 1 474 ? -5.655 8.912 -20.066 1.00 95.06 474 PRO A CA 1
ATOM 3766 C C . PRO A 1 474 ? -7.038 8.316 -19.783 1.00 95.06 474 PRO A C 1
ATOM 3768 O O . PRO A 1 474 ? -8.001 9.051 -19.568 1.00 95.06 474 PRO A O 1
ATOM 3771 N N . TYR A 1 475 ? -7.133 6.985 -19.727 1.00 96.38 475 TYR A N 1
ATOM 3772 C CA . TYR A 1 475 ? -8.366 6.265 -19.406 1.00 96.38 475 TYR A CA 1
ATOM 3773 C C . TYR A 1 475 ? -8.782 6.471 -17.946 1.00 96.38 475 TYR A C 1
ATOM 3775 O O . TYR A 1 475 ? -9.954 6.724 -17.661 1.00 96.38 475 TYR A O 1
ATOM 3783 N N . LEU A 1 476 ? -7.820 6.441 -17.017 1.00 94.75 476 LEU A N 1
ATOM 3784 C CA . LEU A 1 476 ? -8.052 6.781 -15.612 1.00 94.75 476 LEU A CA 1
ATOM 3785 C C . LEU A 1 476 ? -8.548 8.227 -15.460 1.00 94.75 476 LEU A C 1
ATOM 3787 O O . LEU A 1 476 ? -9.476 8.486 -14.693 1.00 94.75 476 LEU A O 1
ATOM 3791 N N . ALA A 1 477 ? -7.951 9.178 -16.179 1.00 93.50 477 ALA A N 1
ATOM 3792 C CA . ALA A 1 477 ? -8.358 10.579 -16.135 1.00 93.50 477 ALA A CA 1
ATOM 3793 C C . ALA A 1 477 ? -9.764 10.794 -16.716 1.00 93.50 477 ALA A C 1
ATOM 3795 O O . ALA A 1 477 ? -10.570 11.495 -16.101 1.00 93.50 477 ALA A O 1
ATOM 3796 N N . GLU A 1 478 ? -10.087 10.156 -17.843 1.00 94.94 478 GLU A N 1
ATOM 3797 C CA . GLU A 1 478 ? -11.425 10.211 -18.441 1.00 94.94 478 GLU A CA 1
ATOM 3798 C C . GLU A 1 478 ? -12.484 9.599 -17.521 1.00 94.94 478 GLU A C 1
ATOM 3800 O O . GLU A 1 478 ? -13.526 10.212 -17.284 1.00 94.94 478 GLU A O 1
ATOM 3805 N N . GLY A 1 479 ? -12.214 8.419 -16.957 1.00 93.75 479 GLY A N 1
ATOM 3806 C CA . GLY A 1 479 ? -13.140 7.776 -16.031 1.00 93.75 479 GLY A CA 1
ATOM 3807 C C . GLY A 1 479 ? -13.379 8.628 -14.785 1.00 93.75 479 GLY A C 1
ATOM 3808 O O . GLY A 1 479 ? -14.524 8.803 -14.371 1.00 93.75 479 GLY A O 1
ATOM 3809 N N . ARG A 1 480 ? -12.330 9.266 -14.241 1.00 90.81 480 ARG A N 1
ATOM 3810 C CA . ARG A 1 480 ? -12.453 10.207 -13.111 1.00 90.81 480 ARG A CA 1
ATOM 3811 C C . ARG A 1 480 ? -13.308 11.414 -13.460 1.00 90.81 480 ARG A C 1
ATOM 3813 O O . ARG A 1 480 ? -14.117 11.833 -12.634 1.00 90.81 480 ARG A O 1
ATOM 3820 N N . LEU A 1 481 ? -13.136 11.966 -14.659 1.00 91.06 481 LEU A N 1
ATOM 3821 C CA . LEU A 1 481 ? -13.946 13.076 -15.149 1.00 91.06 481 LEU A CA 1
ATOM 3822 C C . LEU A 1 481 ? -15.419 12.672 -15.230 1.00 91.06 481 LEU A C 1
ATOM 3824 O O . LEU A 1 481 ? -16.257 13.316 -14.608 1.00 91.06 481 LEU A O 1
ATOM 3828 N N . LYS A 1 482 ? -15.735 11.572 -15.920 1.00 90.31 482 LYS A N 1
ATOM 3829 C CA . LYS A 1 482 ? -17.113 11.072 -16.061 1.00 90.31 482 LYS A CA 1
ATOM 3830 C C . LYS A 1 482 ? -17.750 10.738 -14.713 1.00 90.31 482 LYS A C 1
ATOM 3832 O O . LYS A 1 482 ? -18.880 11.143 -14.457 1.00 90.31 482 LYS A O 1
ATOM 3837 N N . GLN A 1 483 ? -16.996 10.107 -13.810 1.00 88.62 483 GLN A N 1
ATOM 3838 C CA . GLN A 1 483 ? -17.456 9.794 -12.458 1.00 88.62 483 GLN A CA 1
ATOM 3839 C C . GLN A 1 483 ? -17.789 11.065 -11.673 1.00 88.62 483 GLN A C 1
ATOM 3841 O O . GLN A 1 483 ? -18.822 11.122 -11.009 1.00 88.62 483 GLN A O 1
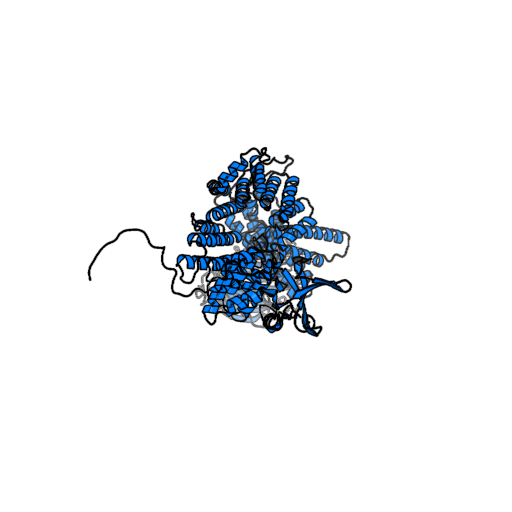ATOM 3846 N N . ARG A 1 484 ? -16.931 12.093 -11.746 1.00 84.19 484 ARG A N 1
ATOM 3847 C CA . ARG A 1 484 ? -17.199 13.403 -11.132 1.00 84.19 484 ARG A CA 1
ATOM 3848 C C . ARG A 1 484 ? -18.417 14.080 -11.750 1.00 84.19 484 ARG A C 1
ATOM 3850 O O . ARG A 1 484 ? -19.158 14.737 -11.032 1.00 84.19 484 ARG A O 1
ATOM 3857 N N . LEU A 1 485 ? -18.636 13.873 -13.047 1.00 86.00 485 LEU A N 1
ATOM 3858 C CA . LEU A 1 485 ? -19.764 14.414 -13.797 1.00 86.00 485 LEU A CA 1
ATOM 3859 C C . LEU A 1 485 ? -21.091 13.643 -13.612 1.00 86.00 485 LEU A C 1
ATOM 3861 O O . LEU A 1 485 ? -22.115 14.042 -14.171 1.00 86.00 485 LEU A O 1
ATOM 3865 N N . GLY A 1 486 ? -21.090 12.580 -12.800 1.00 83.75 486 GLY A N 1
ATOM 3866 C CA . GLY A 1 486 ? -22.260 11.745 -12.508 1.00 83.75 486 GLY A CA 1
ATOM 3867 C C . GLY A 1 486 ? -22.541 10.657 -13.551 1.00 83.75 486 GLY A C 1
ATOM 3868 O O . GLY A 1 486 ? -23.477 9.879 -13.382 1.00 83.75 486 GLY A O 1
ATOM 3869 N N . ASP A 1 487 ? -21.729 10.557 -14.605 1.00 87.75 487 ASP A N 1
ATOM 3870 C CA . ASP A 1 487 ? -21.796 9.485 -15.601 1.00 87.75 487 ASP A CA 1
ATOM 3871 C C . ASP A 1 487 ? -21.034 8.248 -15.098 1.00 87.75 487 ASP A C 1
ATOM 3873 O O . ASP A 1 487 ? -19.914 7.945 -15.517 1.00 87.75 487 ASP A O 1
ATOM 3877 N N . PHE A 1 488 ? -21.629 7.546 -14.131 1.00 88.56 488 PHE A N 1
ATOM 3878 C CA . PHE A 1 488 ? -21.054 6.323 -13.566 1.00 88.56 488 PHE A CA 1
ATOM 3879 C C . PHE A 1 488 ? -20.880 5.189 -14.594 1.00 88.56 488 PHE A C 1
ATOM 3881 O O . PHE A 1 488 ? -19.826 4.549 -14.561 1.00 88.56 488 PHE A O 1
ATOM 3888 N N . PRO A 1 489 ? -21.832 4.926 -15.516 1.00 90.00 489 PRO A N 1
ATOM 3889 C CA . PRO A 1 489 ? -21.643 3.914 -16.555 1.00 90.00 489 PRO A CA 1
ATOM 3890 C C . PRO A 1 489 ? -20.467 4.242 -17.480 1.00 90.00 489 PRO A C 1
ATOM 3892 O O . PRO A 1 489 ? -19.575 3.411 -17.646 1.00 90.00 489 PRO A O 1
ATOM 3895 N N . GLY A 1 490 ? -20.397 5.470 -18.006 1.00 90.94 490 GLY A N 1
ATOM 3896 C CA . GLY A 1 490 ? -19.299 5.879 -18.880 1.00 90.94 490 GLY A CA 1
ATOM 3897 C C . GLY A 1 490 ? -17.949 5.939 -18.161 1.00 90.94 490 GLY A C 1
ATOM 3898 O O . GLY A 1 490 ? -16.907 5.714 -18.783 1.00 90.94 490 GLY A O 1
ATOM 3899 N N . ALA A 1 491 ? -17.940 6.214 -16.852 1.00 93.00 491 ALA A N 1
ATOM 3900 C CA . ALA A 1 491 ? -16.739 6.122 -16.027 1.00 93.00 491 ALA A CA 1
ATOM 3901 C C . ALA A 1 491 ? -16.226 4.685 -15.914 1.00 93.00 491 ALA A C 1
ATOM 3903 O O . ALA A 1 491 ? -15.030 4.447 -16.083 1.00 93.00 491 ALA A O 1
ATOM 3904 N N . LEU A 1 492 ? -17.128 3.732 -15.658 1.00 94.31 492 LEU A N 1
ATOM 3905 C CA . LEU A 1 492 ? -16.792 2.314 -15.582 1.00 94.31 492 LEU A CA 1
ATOM 3906 C C . LEU A 1 492 ? -16.215 1.813 -16.909 1.00 94.31 492 LEU A C 1
ATOM 3908 O O . LEU A 1 492 ? -15.182 1.151 -16.897 1.00 94.31 492 LEU A O 1
ATOM 3912 N N . GLU A 1 493 ? -16.829 2.173 -18.038 1.00 95.25 493 GLU A N 1
ATOM 3913 C CA . GLU A 1 493 ? -16.324 1.831 -19.375 1.00 95.25 493 GLU A CA 1
ATOM 3914 C C . GLU A 1 493 ? -14.903 2.358 -19.604 1.00 95.25 493 GLU A C 1
ATOM 3916 O O . GLU A 1 493 ? -14.023 1.605 -20.024 1.00 95.25 493 GLU A O 1
ATOM 3921 N N . ALA A 1 494 ? -14.649 3.630 -19.274 1.00 95.56 494 ALA A N 1
ATOM 3922 C CA . ALA A 1 494 ? -13.323 4.225 -19.410 1.00 95.56 494 ALA A CA 1
ATOM 3923 C C . ALA A 1 494 ? -12.290 3.531 -18.507 1.00 95.56 494 ALA A C 1
ATOM 3925 O O . ALA A 1 494 ? -11.200 3.194 -18.969 1.00 95.56 494 ALA A O 1
ATOM 3926 N N . TYR A 1 495 ? -12.628 3.253 -17.243 1.00 96.75 495 TYR A N 1
ATOM 3927 C CA . TYR A 1 495 ? -11.727 2.535 -16.340 1.00 96.75 495 TYR A CA 1
ATOM 3928 C C . TYR A 1 495 ? -11.440 1.106 -16.809 1.00 96.75 495 TYR A C 1
ATOM 3930 O O . TYR A 1 495 ? -10.291 0.669 -16.767 1.00 96.75 495 TYR A O 1
ATOM 3938 N N . MET A 1 496 ? -12.458 0.385 -17.284 1.00 95.44 496 MET A N 1
ATOM 3939 C CA . MET A 1 496 ? -12.293 -0.964 -17.822 1.00 95.44 496 MET A CA 1
ATOM 3940 C C . MET A 1 496 ? -11.420 -0.968 -19.077 1.00 95.44 496 MET A C 1
ATOM 3942 O O . MET A 1 496 ? -10.563 -1.838 -19.197 1.00 95.44 496 MET A O 1
ATOM 3946 N N . ALA A 1 497 ? -11.566 0.017 -19.968 1.00 95.31 497 ALA A N 1
ATOM 3947 C CA . ALA A 1 497 ? -10.679 0.174 -21.120 1.00 95.31 497 ALA A CA 1
ATOM 3948 C C . ALA A 1 497 ? -9.218 0.390 -20.689 1.00 95.31 497 ALA A C 1
ATOM 3950 O O . ALA A 1 497 ? -8.319 -0.231 -21.247 1.00 95.31 497 ALA A O 1
ATOM 3951 N N . GLY A 1 498 ? -8.977 1.183 -19.640 1.00 94.88 498 GLY A N 1
ATOM 3952 C CA . GLY A 1 498 ? -7.643 1.328 -19.051 1.00 94.88 498 GLY A CA 1
ATOM 3953 C C . GLY A 1 498 ? -7.086 0.019 -18.476 1.00 94.88 498 GLY A C 1
ATOM 3954 O O . GLY A 1 498 ? -5.908 -0.272 -18.654 1.00 94.88 498 GLY A O 1
ATOM 3955 N N . LEU A 1 499 ? -7.929 -0.801 -17.838 1.00 93.75 499 LEU A N 1
ATOM 3956 C CA . LEU A 1 499 ? -7.533 -2.113 -17.301 1.00 93.75 499 LEU A CA 1
ATOM 3957 C C . LEU A 1 499 ? -7.237 -3.156 -18.386 1.00 93.75 499 LEU A C 1
ATOM 3959 O O . LEU A 1 499 ? -6.561 -4.139 -18.097 1.00 93.75 499 LEU A O 1
ATOM 3963 N N . VAL A 1 500 ? -7.724 -2.969 -19.617 1.00 95.38 500 VAL A N 1
ATOM 3964 C CA . VAL A 1 500 ? -7.302 -3.793 -20.764 1.00 95.38 500 VAL A CA 1
ATOM 3965 C C . VAL A 1 500 ? -5.847 -3.494 -21.134 1.00 95.38 500 VAL A C 1
ATOM 3967 O O . VAL A 1 500 ? -5.121 -4.414 -21.500 1.00 95.38 500 VAL A O 1
ATOM 3970 N N . ILE A 1 501 ? -5.421 -2.232 -21.016 1.00 92.25 501 ILE A N 1
ATOM 3971 C CA . ILE A 1 501 ? -4.043 -1.802 -21.294 1.00 92.25 501 ILE A CA 1
ATOM 3972 C C . ILE A 1 501 ? -3.102 -2.237 -20.167 1.00 92.25 501 ILE A C 1
ATOM 3974 O O . ILE A 1 501 ? -2.074 -2.858 -20.423 1.00 92.25 501 ILE A O 1
ATOM 3978 N N . ASP A 1 502 ? -3.480 -1.952 -18.920 1.00 89.12 502 ASP A N 1
ATOM 3979 C CA . ASP A 1 502 ? -2.716 -2.318 -17.728 1.00 89.12 502 ASP A CA 1
ATOM 3980 C C . ASP A 1 502 ? -3.627 -2.990 -16.681 1.00 89.12 502 ASP A C 1
ATOM 3982 O O . ASP A 1 502 ? -4.187 -2.321 -15.802 1.00 89.12 502 ASP A O 1
ATOM 3986 N N . PRO A 1 503 ? -3.767 -4.331 -16.726 1.00 89.38 503 PRO A N 1
ATOM 3987 C CA . PRO A 1 503 ? -4.508 -5.088 -15.712 1.00 89.38 503 PRO A CA 1
ATOM 3988 C C . PRO A 1 503 ? -3.895 -4.956 -14.308 1.00 89.38 503 PRO A C 1
ATOM 3990 O O . PRO A 1 503 ? -4.566 -5.173 -13.291 1.00 89.38 503 PRO A O 1
ATOM 3993 N N . GLY A 1 504 ? -2.603 -4.615 -14.264 1.00 86.31 504 GLY A N 1
ATOM 3994 C CA . GLY A 1 504 ? -1.774 -4.397 -13.090 1.00 86.31 504 GLY A CA 1
ATOM 3995 C C . GLY A 1 504 ? -1.975 -3.038 -12.419 1.00 86.31 504 GLY A C 1
ATOM 3996 O O . GLY A 1 504 ? -1.338 -2.755 -11.408 1.00 86.31 504 GLY A O 1
ATOM 3997 N N . ASN A 1 505 ? -2.832 -2.173 -12.966 1.00 88.75 505 ASN A N 1
ATOM 3998 C CA . ASN A 1 505 ? -2.902 -0.798 -12.506 1.00 88.75 505 ASN A CA 1
ATOM 3999 C C . ASN A 1 505 ? -3.668 -0.672 -11.182 1.00 88.75 505 ASN A C 1
ATOM 4001 O O . ASN A 1 505 ? -4.898 -0.791 -11.132 1.00 88.75 505 ASN A O 1
ATOM 4005 N N . VAL A 1 506 ? -2.951 -0.360 -10.103 1.00 90.94 506 VAL A N 1
ATOM 4006 C CA . VAL A 1 506 ? -3.516 -0.238 -8.749 1.00 90.94 506 VAL A CA 1
ATOM 4007 C C . VAL A 1 506 ? -4.620 0.827 -8.673 1.00 90.94 506 VAL A C 1
ATOM 4009 O O . VAL A 1 506 ? -5.654 0.601 -8.041 1.00 90.94 506 VAL A O 1
ATOM 4012 N N . ARG A 1 507 ? -4.438 1.979 -9.339 1.00 91.38 507 ARG A N 1
ATOM 4013 C CA . ARG A 1 507 ? -5.391 3.105 -9.296 1.00 91.38 507 ARG A CA 1
ATOM 4014 C C . ARG A 1 507 ? -6.688 2.787 -10.032 1.00 91.38 507 ARG A C 1
ATOM 4016 O O . ARG A 1 507 ? -7.753 3.157 -9.541 1.00 91.38 507 ARG A O 1
ATOM 4023 N N . LEU A 1 508 ? -6.607 2.113 -11.178 1.00 94.50 508 LEU A N 1
ATOM 4024 C CA . LEU A 1 508 ? -7.788 1.688 -11.931 1.00 94.50 508 LEU A CA 1
ATOM 4025 C C . LEU A 1 508 ? -8.542 0.562 -11.224 1.00 94.50 508 LEU A C 1
ATOM 4027 O O . LEU A 1 508 ? -9.759 0.662 -11.085 1.00 94.50 508 LEU A O 1
ATOM 4031 N N . ASN A 1 509 ? -7.839 -0.460 -10.716 1.00 95.00 509 ASN A N 1
ATOM 4032 C CA . ASN A 1 509 ? -8.468 -1.529 -9.931 1.00 95.00 509 ASN A CA 1
ATOM 4033 C C . ASN A 1 509 ? -9.240 -0.939 -8.739 1.00 95.00 509 ASN A C 1
ATOM 4035 O O . ASN A 1 509 ? -10.396 -1.294 -8.519 1.00 95.00 509 ASN A O 1
ATOM 4039 N N . TYR A 1 510 ? -8.653 0.036 -8.035 1.00 95.94 510 TYR A N 1
ATOM 4040 C CA . TYR A 1 510 ? -9.327 0.744 -6.947 1.00 95.94 510 TYR A CA 1
ATOM 4041 C C . TYR A 1 510 ? -10.524 1.575 -7.423 1.00 95.94 510 TYR A C 1
ATOM 4043 O O . TYR A 1 510 ? -11.580 1.530 -6.797 1.00 95.94 510 TYR A O 1
ATOM 4051 N N . ALA A 1 511 ? -10.390 2.325 -8.521 1.00 94.25 511 ALA A N 1
ATOM 4052 C CA . ALA A 1 511 ? -11.479 3.151 -9.041 1.00 94.25 511 ALA A CA 1
ATOM 4053 C C . ALA A 1 511 ? -12.706 2.303 -9.419 1.00 94.25 511 ALA A C 1
ATOM 4055 O O . ALA A 1 511 ? -13.834 2.661 -9.072 1.00 94.25 511 ALA A O 1
ATOM 4056 N N . VAL A 1 512 ? -12.485 1.147 -10.054 1.00 95.94 512 VAL A N 1
ATOM 4057 C CA . VAL A 1 512 ? -13.549 0.179 -10.351 1.00 95.94 512 VAL A CA 1
ATOM 4058 C C . VAL A 1 512 ? -14.093 -0.437 -9.063 1.00 95.94 512 VAL A C 1
ATOM 4060 O O . VAL A 1 512 ? -15.309 -0.469 -8.892 1.00 95.94 512 VAL A O 1
ATOM 4063 N N . ALA A 1 513 ? -13.233 -0.856 -8.127 1.00 95.69 513 ALA A N 1
ATOM 4064 C CA . ALA A 1 513 ? -13.660 -1.415 -6.843 1.00 95.69 513 ALA A CA 1
ATOM 4065 C C . ALA A 1 513 ? -14.582 -0.456 -6.076 1.00 95.69 513 ALA A C 1
ATOM 4067 O O . ALA A 1 513 ? -15.672 -0.841 -5.659 1.00 95.69 513 ALA A O 1
ATOM 4068 N N . ALA A 1 514 ? -14.187 0.812 -5.950 1.00 92.81 514 ALA A N 1
ATOM 4069 C CA . ALA A 1 514 ? -14.964 1.839 -5.266 1.00 92.81 514 ALA A CA 1
ATOM 4070 C C . ALA A 1 514 ? -16.315 2.090 -5.955 1.00 92.81 514 ALA A C 1
ATOM 4072 O O . ALA A 1 514 ? -17.332 2.276 -5.285 1.00 92.81 514 ALA A O 1
ATOM 4073 N N . LEU A 1 515 ? -16.351 2.074 -7.291 1.00 92.00 515 LEU A N 1
ATOM 4074 C CA . LEU A 1 515 ? -17.587 2.257 -8.049 1.00 92.00 515 LEU A CA 1
ATOM 4075 C C . LEU A 1 515 ? -18.525 1.047 -7.920 1.00 92.00 515 LEU A C 1
ATOM 4077 O O . LEU A 1 515 ? -19.726 1.221 -7.720 1.00 92.00 515 LEU A O 1
ATOM 4081 N N . ARG A 1 516 ? -17.979 -0.173 -7.965 1.00 93.12 516 ARG A N 1
ATOM 4082 C CA . ARG A 1 516 ? -18.719 -1.424 -7.738 1.00 93.12 516 ARG A CA 1
ATOM 4083 C C . ARG A 1 516 ? -19.271 -1.515 -6.323 1.00 93.12 516 ARG A C 1
ATOM 4085 O O . ARG A 1 516 ? -20.424 -1.906 -6.162 1.00 93.12 516 ARG A O 1
ATOM 4092 N N . TYR A 1 517 ? -18.496 -1.092 -5.326 1.00 93.38 517 TYR A N 1
ATOM 4093 C CA . TYR A 1 517 ? -18.944 -1.036 -3.938 1.00 93.38 517 TYR A CA 1
ATOM 4094 C C . TYR A 1 517 ? -20.137 -0.089 -3.780 1.00 93.38 517 TYR A C 1
ATOM 4096 O O . TYR A 1 517 ? -21.172 -0.488 -3.253 1.00 93.38 517 TYR A O 1
ATOM 4104 N N . LYS A 1 518 ? -20.056 1.122 -4.352 1.00 88.06 518 LYS A N 1
ATOM 4105 C CA . LYS A 1 518 ? -21.184 2.073 -4.383 1.00 88.06 518 LYS A CA 1
ATOM 4106 C C . LYS A 1 518 ? -22.406 1.545 -5.135 1.00 88.06 518 LYS A C 1
ATOM 4108 O O . LYS A 1 518 ? -23.526 1.892 -4.783 1.00 88.06 518 LYS A O 1
ATOM 4113 N N . ALA A 1 519 ? -22.200 0.706 -6.148 1.00 87.88 519 ALA A N 1
ATOM 4114 C CA . ALA A 1 519 ? -23.271 0.030 -6.877 1.00 87.88 519 ALA A CA 1
ATOM 4115 C C . ALA A 1 519 ? -23.843 -1.203 -6.140 1.00 87.88 519 ALA A C 1
ATOM 4117 O O . ALA A 1 519 ? -24.731 -1.864 -6.672 1.00 87.88 519 ALA A O 1
ATOM 4118 N N . GLY A 1 520 ? -23.338 -1.541 -4.946 1.00 89.00 520 GLY A N 1
ATOM 4119 C CA . GLY A 1 520 ? -23.774 -2.697 -4.154 1.00 89.00 520 GLY A CA 1
ATOM 4120 C C . GLY A 1 520 ? -23.181 -4.042 -4.594 1.00 89.00 520 GLY A C 1
ATOM 4121 O O . GLY A 1 520 ? -23.533 -5.080 -4.037 1.00 89.00 520 GLY A O 1
ATOM 4122 N N . VAL A 1 521 ? -22.256 -4.057 -5.559 1.00 93.38 521 VAL A N 1
ATOM 4123 C CA . VAL A 1 521 ? -21.585 -5.276 -6.047 1.00 93.38 521 VAL A CA 1
ATOM 4124 C C . VAL A 1 521 ? -20.358 -5.573 -5.174 1.00 93.38 521 VAL A C 1
ATOM 4126 O O . VAL A 1 521 ? -19.207 -5.460 -5.601 1.00 93.38 521 VAL A O 1
ATOM 4129 N N . VAL A 1 522 ? -20.611 -5.920 -3.909 1.00 93.12 522 VAL A N 1
ATOM 4130 C CA . VAL A 1 522 ? -19.582 -6.020 -2.854 1.00 93.12 522 VAL A CA 1
ATOM 4131 C C . VAL A 1 522 ? -18.515 -7.080 -3.159 1.00 93.12 522 VAL A C 1
ATOM 4133 O O . VAL A 1 522 ? -17.331 -6.836 -2.942 1.00 93.12 522 VAL A O 1
ATOM 4136 N N . SER A 1 523 ? -18.893 -8.236 -3.714 1.00 91.94 523 SER A N 1
ATOM 4137 C CA . SER A 1 523 ? -17.949 -9.331 -3.989 1.00 91.94 523 SER A CA 1
ATOM 4138 C C . SER A 1 523 ? -16.884 -8.959 -5.026 1.00 91.94 523 SER A C 1
ATOM 4140 O O . SER A 1 523 ? -15.706 -9.254 -4.836 1.00 91.94 523 SER A O 1
ATOM 4142 N N . GLU A 1 524 ? -17.285 -8.282 -6.107 1.00 93.44 524 GLU A N 1
ATOM 4143 C CA . GLU A 1 524 ? -16.366 -7.803 -7.148 1.00 93.44 524 GLU A CA 1
ATOM 4144 C C . GLU A 1 524 ? -15.474 -6.681 -6.604 1.00 93.44 524 GLU A C 1
ATOM 4146 O O . GLU A 1 524 ? -14.265 -6.680 -6.837 1.00 93.44 524 GLU A O 1
ATOM 4151 N N . ALA A 1 525 ? -16.046 -5.768 -5.810 1.00 94.88 525 ALA A N 1
ATOM 4152 C CA . ALA A 1 525 ? -15.289 -4.709 -5.155 1.00 94.88 525 ALA A CA 1
ATOM 4153 C C . ALA A 1 525 ? -14.197 -5.262 -4.224 1.00 94.88 525 ALA A C 1
ATOM 4155 O O . ALA A 1 525 ? -13.056 -4.801 -4.283 1.00 94.88 525 ALA A O 1
ATOM 4156 N N . LYS A 1 526 ? -14.516 -6.284 -3.416 1.00 95.06 526 LYS A N 1
ATOM 4157 C CA . LYS A 1 526 ? -13.556 -6.931 -2.508 1.00 95.06 526 LYS A CA 1
ATOM 4158 C C . LYS A 1 526 ? -12.416 -7.611 -3.271 1.00 95.06 526 LYS A C 1
ATOM 4160 O O . LYS A 1 526 ? -11.261 -7.456 -2.872 1.00 95.06 526 LYS A O 1
ATOM 4165 N N . ASP A 1 527 ? -12.692 -8.313 -4.375 1.00 94.81 527 ASP A N 1
ATOM 4166 C CA . ASP A 1 527 ? -11.629 -8.926 -5.193 1.00 94.81 527 ASP A CA 1
ATOM 4167 C C . ASP A 1 527 ? -10.716 -7.869 -5.826 1.00 94.81 527 ASP A C 1
ATOM 4169 O O . ASP A 1 527 ? -9.492 -7.955 -5.703 1.00 94.81 527 ASP A O 1
ATOM 4173 N N . LEU A 1 528 ? -11.291 -6.835 -6.445 1.00 94.69 528 LEU A N 1
ATOM 4174 C CA . LEU A 1 528 ? -10.524 -5.763 -7.084 1.00 94.69 528 LEU A CA 1
ATOM 4175 C C . LEU A 1 528 ? -9.676 -4.975 -6.075 1.00 94.69 528 LEU A C 1
ATOM 4177 O O . LEU A 1 528 ? -8.493 -4.742 -6.320 1.00 94.69 528 LEU A O 1
ATOM 4181 N N . ALA A 1 529 ? -10.222 -4.634 -4.905 1.00 94.44 529 ALA A N 1
ATOM 4182 C CA . ALA A 1 529 ? -9.454 -3.980 -3.846 1.00 94.44 529 ALA A CA 1
ATOM 4183 C C . ALA A 1 529 ? -8.353 -4.901 -3.282 1.00 94.44 529 ALA A C 1
ATOM 4185 O O . ALA A 1 529 ? -7.249 -4.449 -2.982 1.00 94.44 529 ALA A O 1
ATOM 4186 N N . SER A 1 530 ? -8.598 -6.213 -3.220 1.00 93.25 530 SER A N 1
ATOM 4187 C CA . SER A 1 530 ? -7.571 -7.192 -2.843 1.00 93.25 530 SER A CA 1
ATOM 4188 C C . SER A 1 530 ? -6.457 -7.301 -3.892 1.00 93.25 530 SER A C 1
ATOM 4190 O O . SER A 1 530 ? -5.298 -7.497 -3.527 1.00 93.25 530 SER A O 1
ATOM 4192 N N . ARG A 1 531 ? -6.758 -7.143 -5.192 1.00 91.56 531 ARG A N 1
ATOM 4193 C CA . ARG A 1 531 ? -5.734 -7.045 -6.256 1.00 91.56 531 ARG A CA 1
ATOM 4194 C C . ARG A 1 531 ? -4.835 -5.832 -6.050 1.00 91.56 531 ARG A C 1
ATOM 4196 O O . ARG A 1 531 ? -3.622 -5.980 -6.176 1.00 91.56 531 ARG A O 1
ATOM 4203 N N . CYS A 1 532 ? -5.405 -4.686 -5.665 1.00 92.12 532 CYS A N 1
ATOM 4204 C CA . CYS A 1 532 ? -4.624 -3.495 -5.326 1.00 92.12 532 CYS A CA 1
ATOM 4205 C C . CYS A 1 532 ? -3.587 -3.801 -4.243 1.00 92.12 532 CYS A C 1
ATOM 4207 O O . CYS A 1 532 ? -2.426 -3.449 -4.415 1.00 92.12 532 CYS A O 1
ATOM 4209 N N . LEU A 1 533 ? -3.974 -4.503 -3.170 1.00 90.56 533 LEU A N 1
ATOM 4210 C CA . LEU A 1 533 ? -3.049 -4.853 -2.085 1.00 90.56 533 LEU A CA 1
ATOM 4211 C C . LEU A 1 533 ? -2.043 -5.948 -2.457 1.00 90.56 533 LEU A C 1
ATOM 4213 O O . LEU A 1 533 ? -0.940 -5.961 -1.920 1.00 90.56 533 LEU A O 1
ATOM 4217 N N . ARG A 1 534 ? -2.373 -6.847 -3.394 1.00 88.00 534 ARG A N 1
ATOM 4218 C CA . ARG A 1 534 ? -1.395 -7.810 -3.935 1.00 88.00 534 ARG A CA 1
ATOM 4219 C C . ARG A 1 534 ? -0.281 -7.119 -4.720 1.00 88.00 534 ARG A C 1
ATOM 4221 O O . ARG A 1 534 ? 0.857 -7.566 -4.664 1.00 88.00 534 ARG A O 1
ATOM 4228 N N . GLN A 1 535 ? -0.617 -6.062 -5.455 1.00 81.38 535 GLN A N 1
ATOM 4229 C CA . GLN A 1 535 ? 0.337 -5.285 -6.254 1.00 81.38 535 GLN A CA 1
ATOM 4230 C C . GLN A 1 535 ? 1.085 -4.251 -5.410 1.00 81.38 535 GLN A C 1
ATOM 4232 O O . GLN A 1 535 ? 2.290 -4.085 -5.552 1.00 81.38 535 GLN A O 1
ATOM 4237 N N . ASN A 1 536 ? 0.375 -3.566 -4.517 1.00 80.50 536 ASN A N 1
ATOM 4238 C CA . ASN A 1 536 ? 0.931 -2.594 -3.591 1.00 80.50 536 ASN A CA 1
ATOM 4239 C C . ASN A 1 536 ? 0.298 -2.791 -2.200 1.00 80.50 536 ASN A C 1
ATOM 4241 O O . ASN A 1 536 ? -0.766 -2.230 -1.922 1.00 80.50 536 ASN A O 1
ATOM 4245 N N . PRO A 1 537 ? 0.961 -3.546 -1.302 1.00 85.81 537 PRO A N 1
ATOM 4246 C CA . PRO A 1 537 ? 0.448 -3.840 0.040 1.00 85.81 537 PRO A CA 1
ATOM 4247 C C . PRO A 1 537 ? 0.178 -2.604 0.902 1.00 85.81 537 PRO A C 1
ATOM 4249 O O . PRO A 1 537 ? -0.644 -2.656 1.812 1.00 85.81 537 PRO A O 1
ATOM 4252 N N . LYS A 1 538 ? 0.852 -1.487 0.610 1.00 84.38 538 LYS A N 1
ATOM 4253 C CA . LYS A 1 538 ? 0.702 -0.207 1.312 1.00 84.38 538 LYS A CA 1
ATOM 4254 C C . LYS A 1 538 ? -0.217 0.762 0.561 1.00 84.38 538 LYS A C 1
ATOM 4256 O O . LYS A 1 538 ? -0.189 1.963 0.818 1.00 84.38 538 LYS A O 1
ATOM 4261 N N . PHE A 1 539 ? -1.035 0.283 -0.381 1.00 85.94 539 PHE A N 1
ATOM 4262 C CA . PHE A 1 539 ? -1.958 1.149 -1.107 1.00 85.94 539 PHE A CA 1
ATOM 4263 C C . PHE A 1 539 ? -3.127 1.584 -0.218 1.00 85.94 539 PHE A C 1
ATOM 4265 O O . PHE A 1 539 ? -4.159 0.918 -0.111 1.00 85.94 539 PHE A O 1
ATOM 4272 N N . HIS A 1 540 ? -2.943 2.749 0.396 1.00 88.75 540 HIS A N 1
ATOM 4273 C CA . HIS A 1 540 ? -3.832 3.321 1.395 1.00 88.75 540 HIS A CA 1
ATOM 4274 C C . HIS A 1 540 ? -5.335 3.293 1.022 1.00 88.75 540 HIS A C 1
ATOM 4276 O O . HIS A 1 540 ? -6.120 2.771 1.815 1.00 88.75 540 HIS A O 1
ATOM 4282 N N . PRO A 1 541 ? -5.774 3.752 -0.172 1.00 90.44 541 PRO A N 1
ATOM 4283 C CA . PRO A 1 541 ? -7.201 3.773 -0.497 1.00 90.44 541 PRO A CA 1
ATOM 4284 C C . PRO A 1 541 ? -7.860 2.386 -0.522 1.00 90.44 541 PRO A C 1
ATOM 4286 O O . PRO A 1 541 ? -9.035 2.267 -0.181 1.00 90.44 541 PRO A O 1
ATOM 4289 N N . ALA A 1 542 ? -7.126 1.330 -0.896 1.00 93.12 542 ALA A N 1
ATOM 4290 C CA . ALA A 1 542 ? -7.667 -0.030 -0.874 1.00 93.12 542 ALA A CA 1
ATOM 4291 C C . ALA A 1 542 ? -7.754 -0.603 0.545 1.00 93.12 542 ALA A C 1
ATOM 4293 O O . ALA A 1 542 ? -8.708 -1.323 0.825 1.00 93.12 542 ALA A O 1
ATOM 4294 N N . LEU A 1 543 ? -6.816 -0.262 1.439 1.00 95.56 543 LEU A N 1
ATOM 4295 C CA . LEU A 1 543 ? -6.900 -0.632 2.859 1.00 95.56 543 LEU A CA 1
ATOM 4296 C C . LEU A 1 543 ? -8.158 -0.036 3.499 1.00 95.56 543 LEU A C 1
ATOM 4298 O O . LEU A 1 543 ? -8.911 -0.760 4.143 1.00 95.56 543 LEU A O 1
ATOM 4302 N N . VAL A 1 544 ? -8.431 1.251 3.258 1.00 93.88 544 VAL A N 1
ATOM 4303 C CA . VAL A 1 544 ? -9.653 1.907 3.755 1.00 93.88 544 VAL A CA 1
ATOM 4304 C C . VAL A 1 544 ? -10.906 1.262 3.167 1.00 93.88 544 VAL A C 1
ATOM 4306 O O . VAL A 1 544 ? -11.791 0.882 3.925 1.00 93.88 544 VAL A O 1
ATOM 4309 N N . LEU A 1 545 ? -10.964 1.056 1.845 1.00 94.94 545 LEU A N 1
ATOM 4310 C CA . LEU A 1 545 ? -12.129 0.447 1.192 1.00 94.94 545 LEU A CA 1
ATOM 4311 C C . LEU A 1 545 ? -12.401 -0.984 1.685 1.00 94.94 545 LEU A C 1
ATOM 4313 O O . LEU A 1 545 ? -13.551 -1.351 1.901 1.00 94.94 545 LEU A O 1
ATOM 4317 N N . LEU A 1 546 ? -11.363 -1.800 1.882 1.00 97.06 546 LEU A N 1
ATOM 4318 C CA . LEU A 1 546 ? -11.522 -3.143 2.447 1.00 97.06 546 LEU A CA 1
ATOM 4319 C C . LEU A 1 546 ? -11.949 -3.098 3.916 1.00 97.06 546 LEU A C 1
ATOM 4321 O O . LEU A 1 546 ? -12.759 -3.927 4.322 1.00 97.06 546 LEU A O 1
ATOM 4325 N N . GLY A 1 547 ? -11.466 -2.120 4.686 1.00 95.88 547 GLY A N 1
ATOM 4326 C CA . GLY A 1 547 ? -11.952 -1.846 6.037 1.00 95.88 547 GLY A CA 1
ATOM 4327 C C . GLY A 1 547 ? -13.437 -1.477 6.056 1.00 95.88 547 GLY A C 1
ATOM 4328 O O . GLY A 1 547 ? -14.190 -2.039 6.845 1.00 95.88 547 GLY A O 1
ATOM 4329 N N . GLU A 1 548 ? -13.887 -0.599 5.156 1.00 94.31 548 GLU A N 1
ATOM 4330 C CA . GLU A 1 548 ? -15.301 -0.223 5.001 1.00 94.31 548 GLU A CA 1
ATOM 4331 C C . GLU A 1 548 ? -16.177 -1.414 4.592 1.00 94.31 548 GLU A C 1
ATOM 4333 O O . GLU A 1 548 ? -17.242 -1.620 5.174 1.00 94.31 548 GLU A O 1
ATOM 4338 N N . ILE A 1 549 ? -15.720 -2.227 3.633 1.00 95.69 549 ILE A N 1
ATOM 4339 C CA . ILE A 1 549 ? -16.406 -3.464 3.232 1.00 95.69 549 ILE A CA 1
ATOM 4340 C C . ILE A 1 549 ? -16.509 -4.416 4.431 1.00 95.69 549 ILE A C 1
ATOM 4342 O O . ILE A 1 549 ? -17.591 -4.921 4.716 1.00 95.69 549 ILE A O 1
ATOM 4346 N N . ALA A 1 550 ? -15.413 -4.620 5.168 1.00 95.50 550 ALA A N 1
ATOM 4347 C CA . ALA A 1 550 ? -15.390 -5.491 6.339 1.00 95.50 550 ALA A CA 1
ATOM 4348 C C . ALA A 1 550 ? -16.305 -4.985 7.467 1.00 95.50 550 ALA A C 1
ATOM 4350 O O . ALA A 1 550 ? -16.944 -5.794 8.135 1.00 95.50 550 ALA A O 1
ATOM 4351 N N . LEU A 1 551 ? -16.421 -3.666 7.663 1.00 93.62 551 LEU A N 1
ATOM 4352 C CA . LEU A 1 551 ? -17.396 -3.080 8.590 1.00 93.62 551 LEU A CA 1
ATOM 4353 C C . LEU A 1 551 ? -18.834 -3.334 8.156 1.00 93.62 551 LEU A C 1
ATOM 4355 O O . LEU A 1 551 ? -19.656 -3.710 8.983 1.00 93.62 551 LEU A O 1
ATOM 4359 N N . SER A 1 552 ? -19.140 -3.148 6.872 1.00 92.62 552 SER A N 1
ATOM 4360 C CA . SER A 1 552 ? -20.488 -3.395 6.358 1.00 92.62 552 SER A CA 1
ATOM 4361 C C . SER A 1 552 ? -20.875 -4.872 6.479 1.00 92.62 552 SER A C 1
ATOM 4363 O O . SER A 1 552 ? -21.993 -5.182 6.897 1.00 92.62 552 SER A O 1
ATOM 4365 N N . ASP A 1 553 ? -19.941 -5.781 6.184 1.00 92.50 553 ASP A N 1
ATOM 4366 C CA . ASP A 1 553 ? -20.118 -7.223 6.378 1.00 92.50 553 ASP A CA 1
ATOM 4367 C C . ASP A 1 553 ? -20.309 -7.568 7.866 1.00 92.50 553 ASP A C 1
ATOM 4369 O O . ASP A 1 553 ? -21.181 -8.371 8.205 1.00 92.50 553 ASP A O 1
ATOM 4373 N N . LEU A 1 554 ? -19.542 -6.933 8.760 1.00 93.00 554 LEU A N 1
ATOM 4374 C CA . LEU A 1 554 ? -19.663 -7.081 10.213 1.00 93.00 554 LEU A CA 1
ATOM 4375 C C . LEU A 1 554 ? -21.029 -6.603 10.726 1.00 93.00 554 LEU A C 1
ATOM 4377 O O . LEU A 1 554 ? -21.652 -7.299 11.526 1.00 93.00 554 LEU A O 1
ATOM 4381 N N . ASP A 1 555 ? -21.508 -5.445 10.272 1.00 89.81 555 ASP A N 1
ATOM 4382 C CA . ASP A 1 555 ? -22.813 -4.905 10.662 1.00 89.81 555 ASP A CA 1
ATOM 4383 C C . ASP A 1 555 ? -23.950 -5.816 10.186 1.00 89.81 555 ASP A C 1
ATOM 4385 O O . ASP A 1 555 ? -24.831 -6.167 10.971 1.00 89.81 555 ASP A O 1
ATOM 4389 N N . ARG A 1 556 ? -23.886 -6.289 8.935 1.00 91.81 556 ARG A N 1
ATOM 4390 C CA . ARG A 1 556 ? -24.855 -7.251 8.393 1.00 91.81 556 ARG A CA 1
ATOM 4391 C C . ARG A 1 556 ? -24.841 -8.571 9.161 1.00 91.81 556 ARG A C 1
ATOM 4393 O O . ARG A 1 556 ? -25.906 -9.119 9.441 1.00 91.81 556 ARG A O 1
ATOM 4400 N N . LEU A 1 557 ? -23.658 -9.092 9.487 1.00 93.56 557 LEU A N 1
ATOM 4401 C CA . LEU A 1 557 ? -23.525 -10.296 10.304 1.00 93.56 557 LEU A CA 1
ATOM 4402 C C . LEU A 1 557 ? -24.146 -10.071 11.682 1.00 93.56 557 LEU A C 1
ATOM 4404 O O . LEU A 1 557 ? -24.914 -10.900 12.152 1.00 93.56 557 LEU A O 1
ATOM 4408 N N . ARG A 1 558 ? -23.869 -8.934 12.321 1.00 90.62 558 ARG A N 1
ATOM 4409 C CA . ARG A 1 558 ? -24.446 -8.600 13.625 1.00 90.62 558 ARG A CA 1
ATOM 4410 C C . ARG A 1 558 ? -25.975 -8.578 13.578 1.00 90.62 558 ARG A C 1
ATOM 4412 O O . ARG A 1 558 ? -26.605 -9.126 14.481 1.00 90.62 558 ARG A O 1
ATOM 4419 N N . ASP A 1 559 ? -26.559 -7.987 12.541 1.00 90.38 559 ASP A N 1
ATOM 4420 C CA . ASP A 1 559 ? -28.011 -7.939 12.354 1.00 90.38 559 ASP A CA 1
ATOM 4421 C C . ASP A 1 559 ? -28.613 -9.336 12.141 1.00 90.38 559 ASP A C 1
ATOM 4423 O O . ASP A 1 559 ? -29.617 -9.668 12.776 1.00 90.38 559 ASP A O 1
ATOM 4427 N N . ASP A 1 560 ? -27.972 -10.186 11.332 1.00 93.69 560 ASP A N 1
ATOM 4428 C CA . ASP A 1 560 ? -28.358 -11.595 11.152 1.00 93.69 560 ASP A CA 1
ATOM 4429 C C . ASP A 1 560 ? -28.324 -12.368 12.480 1.00 93.69 560 ASP A C 1
ATOM 4431 O O . ASP A 1 560 ? -29.307 -13.002 12.871 1.00 93.69 560 ASP A O 1
ATOM 4435 N N . LEU A 1 561 ? -27.230 -12.247 13.237 1.00 91.62 561 LEU A N 1
ATOM 4436 C CA . LEU A 1 561 ? -27.079 -12.900 14.539 1.00 91.62 561 LEU A CA 1
ATOM 4437 C C . LEU A 1 561 ? -28.122 -12.404 15.550 1.00 91.62 561 LEU A C 1
ATOM 4439 O O . LEU A 1 561 ? -28.649 -13.199 16.334 1.00 91.62 561 LEU A O 1
ATOM 4443 N N . MET A 1 562 ? -28.455 -11.108 15.532 1.00 87.62 562 MET A N 1
ATOM 4444 C CA . MET A 1 562 ? -29.523 -10.545 16.363 1.00 87.62 562 MET A CA 1
ATOM 4445 C C . MET A 1 562 ? -30.896 -11.119 15.990 1.00 87.62 562 MET A C 1
ATOM 4447 O O . MET A 1 562 ? -31.660 -11.482 16.888 1.00 87.62 562 MET A O 1
ATOM 4451 N N . GLN A 1 563 ? -31.204 -11.258 14.698 1.00 91.50 563 GLN A N 1
ATOM 4452 C CA . GLN A 1 563 ? -32.461 -11.854 14.232 1.00 91.50 563 GLN A CA 1
ATOM 4453 C C . GLN A 1 563 ? -32.567 -13.335 14.605 1.00 91.50 563 GLN A C 1
ATOM 4455 O O . GLN A 1 563 ? -33.586 -13.758 15.152 1.00 91.50 563 GLN A O 1
ATOM 4460 N N . ARG A 1 564 ? -31.502 -14.113 14.392 1.00 92.19 564 ARG A N 1
ATOM 4461 C CA . ARG A 1 564 ? -31.431 -15.535 14.767 1.00 92.19 564 ARG A CA 1
ATOM 4462 C C . ARG A 1 564 ? -31.606 -15.736 16.271 1.00 92.19 564 ARG A C 1
ATOM 4464 O O . ARG A 1 564 ? -32.394 -16.579 16.701 1.00 92.19 564 ARG A O 1
ATOM 4471 N N . ARG A 1 565 ? -30.956 -14.900 17.089 1.00 89.00 565 ARG A N 1
ATOM 4472 C CA . ARG A 1 565 ? -31.138 -14.901 18.550 1.00 89.00 565 ARG A CA 1
ATOM 4473 C C . ARG A 1 565 ? -32.575 -14.556 18.945 1.00 89.00 565 ARG A C 1
ATOM 4475 O O . ARG A 1 565 ? -33.129 -15.208 19.828 1.00 89.00 565 ARG A O 1
ATOM 4482 N N . ALA A 1 566 ? -33.191 -13.564 18.300 1.00 88.44 566 ALA A N 1
ATOM 4483 C CA . ALA A 1 566 ? -34.591 -13.207 18.536 1.00 88.44 566 ALA A CA 1
ATOM 4484 C C . ALA A 1 566 ? -35.564 -14.330 18.124 1.00 88.44 566 ALA A C 1
ATOM 4486 O O . ALA A 1 566 ? -36.602 -14.501 18.759 1.00 88.44 566 ALA A O 1
ATOM 4487 N N . ALA A 1 567 ? -35.202 -15.136 17.122 1.00 92.44 567 ALA A N 1
ATOM 4488 C CA . ALA A 1 567 ? -35.926 -16.342 16.716 1.00 92.44 567 ALA A CA 1
ATOM 4489 C C . ALA A 1 567 ? -35.719 -17.545 17.664 1.00 92.44 567 ALA A C 1
ATOM 4491 O O . ALA A 1 567 ? -36.301 -18.607 17.448 1.00 92.44 567 ALA A O 1
ATOM 4492 N N . GLY A 1 568 ? -34.922 -17.392 18.728 1.00 90.62 568 GLY A N 1
ATOM 4493 C CA . GLY A 1 568 ? -34.667 -18.429 19.729 1.00 90.62 568 GLY A CA 1
ATOM 4494 C C . GLY A 1 568 ? -33.517 -19.380 19.386 1.00 90.62 568 GLY A C 1
ATOM 4495 O O . GLY A 1 568 ? -33.304 -20.353 20.114 1.00 90.62 568 GLY A O 1
ATOM 4496 N N . GLU A 1 569 ? -32.756 -19.121 18.317 1.00 92.88 569 GLU A N 1
ATOM 4497 C CA . GLU A 1 569 ? -31.554 -19.897 18.011 1.00 92.88 569 GLU A CA 1
ATOM 4498 C C . GLU A 1 569 ? -30.464 -19.661 19.065 1.00 92.88 569 GLU A C 1
ATOM 4500 O O . GLU A 1 569 ? -30.247 -18.545 19.548 1.00 92.88 569 GLU A O 1
ATOM 4505 N N . LYS A 1 570 ? -29.723 -20.722 19.402 1.00 89.69 570 LYS A N 1
ATOM 4506 C CA . LYS A 1 570 ? -28.492 -20.592 20.186 1.00 89.69 570 LYS A CA 1
ATOM 4507 C C . LYS A 1 570 ? -27.380 -20.094 19.269 1.00 89.69 570 LYS A C 1
ATOM 4509 O O . LYS A 1 570 ? -26.854 -20.865 18.473 1.00 89.69 570 LYS A O 1
ATOM 4514 N N . VAL A 1 571 ? -27.033 -18.821 19.407 1.00 88.50 571 VAL A N 1
ATOM 4515 C CA . VAL A 1 571 ? -25.994 -18.151 18.617 1.00 88.50 571 VAL A CA 1
ATOM 4516 C C . VAL A 1 571 ? -24.768 -17.896 19.490 1.00 88.50 571 VAL A C 1
ATOM 4518 O O . VAL A 1 571 ? -24.901 -17.378 20.601 1.00 88.50 571 VAL A O 1
ATOM 4521 N N . ALA A 1 572 ? -23.578 -18.234 18.991 1.00 89.12 572 ALA A N 1
ATOM 4522 C CA . ALA A 1 572 ? -22.313 -17.950 19.666 1.00 89.12 572 ALA A CA 1
ATOM 4523 C C . ALA A 1 572 ? -21.818 -16.550 19.267 1.00 89.12 572 ALA A C 1
ATOM 4525 O O . ALA A 1 572 ? -20.806 -16.403 18.583 1.00 89.12 572 ALA A O 1
ATOM 4526 N N . PHE A 1 573 ? -22.575 -15.527 19.674 1.00 88.56 573 PHE A N 1
ATOM 4527 C CA . PHE A 1 573 ? -22.471 -14.150 19.178 1.00 88.56 573 PHE A CA 1
ATOM 4528 C C . PHE A 1 573 ? -21.038 -13.598 19.227 1.00 88.56 573 PHE A C 1
ATOM 4530 O O . PHE A 1 573 ? -20.513 -13.126 18.221 1.00 88.56 573 PHE A O 1
ATOM 4537 N N . GLU A 1 574 ? -20.373 -13.714 20.374 1.00 86.75 574 GLU A N 1
ATOM 4538 C CA . GLU A 1 574 ? -19.017 -13.208 20.586 1.00 86.75 574 GLU A CA 1
ATOM 4539 C C . GLU A 1 574 ? -17.986 -13.952 19.728 1.00 86.75 574 GLU A C 1
ATOM 4541 O O . GLU A 1 574 ? -17.095 -13.338 19.142 1.00 86.75 574 GLU A O 1
ATOM 4546 N N . SER A 1 575 ? -18.127 -15.274 19.601 1.00 88.62 575 SER A N 1
ATOM 4547 C CA . SER A 1 575 ? -17.209 -16.094 18.806 1.00 88.62 575 SER A CA 1
ATOM 4548 C C . SER A 1 575 ? -17.351 -15.842 17.304 1.00 88.62 575 SER A C 1
ATOM 4550 O O . SER A 1 575 ? -16.344 -15.853 16.598 1.00 88.62 575 SER A O 1
ATOM 4552 N N . GLU A 1 576 ? -18.573 -15.639 16.808 1.00 92.81 576 GLU A N 1
ATOM 4553 C CA . GLU A 1 576 ? -18.843 -15.410 15.381 1.00 92.81 576 GLU A CA 1
ATOM 4554 C C . GLU A 1 576 ? -18.403 -14.005 14.932 1.00 92.81 576 GLU A C 1
ATOM 4556 O O . GLU A 1 576 ? -17.900 -13.847 13.820 1.00 92.81 576 GLU A O 1
ATOM 4561 N N . LEU A 1 577 ? -18.501 -12.993 15.805 1.00 92.31 577 LEU A N 1
ATOM 4562 C CA . LEU A 1 577 ? -18.082 -11.619 15.495 1.00 92.31 577 LEU A CA 1
ATOM 4563 C C . LEU A 1 577 ? -16.574 -11.375 15.629 1.00 92.31 577 LEU A C 1
ATOM 4565 O O . LEU A 1 577 ? -16.049 -10.461 14.991 1.00 92.31 577 LEU A O 1
ATOM 4569 N N . LEU A 1 578 ? -15.856 -12.165 16.437 1.00 92.62 578 LEU A N 1
ATOM 4570 C CA . LEU A 1 578 ? -14.444 -11.905 16.743 1.00 92.62 578 LEU A CA 1
ATOM 4571 C C . LEU A 1 578 ? -13.546 -11.889 15.495 1.00 92.62 578 LEU A C 1
ATOM 4573 O O . LEU A 1 578 ? -12.657 -11.044 15.389 1.00 92.62 578 LEU A O 1
ATOM 4577 N N . GLY A 1 579 ? -13.755 -12.824 14.566 1.00 94.44 579 GLY A N 1
ATOM 4578 C CA . GLY A 1 579 ? -12.978 -12.916 13.325 1.00 94.44 579 GLY A CA 1
ATOM 4579 C C . GLY A 1 579 ? -13.161 -11.683 12.430 1.00 94.44 579 GLY A C 1
ATOM 4580 O O . GLY A 1 579 ? -12.180 -10.975 12.192 1.00 94.44 579 GLY A O 1
ATOM 4581 N N . PRO A 1 580 ? -14.397 -11.379 11.995 1.00 94.88 580 PRO A N 1
ATOM 4582 C CA . PRO A 1 580 ? -14.695 -10.202 11.174 1.00 94.88 580 PRO A CA 1
ATOM 4583 C C . PRO A 1 580 ? -14.278 -8.876 11.825 1.00 94.88 580 PRO A C 1
ATOM 4585 O O . PRO A 1 580 ? -13.754 -7.984 11.160 1.00 94.88 580 PRO A O 1
ATOM 4588 N N . LEU A 1 581 ? -14.424 -8.757 13.147 1.00 93.94 581 LEU A N 1
ATOM 4589 C CA . LEU A 1 581 ? -14.002 -7.568 13.882 1.00 93.94 581 LEU A CA 1
ATOM 4590 C C . LEU A 1 581 ? -12.475 -7.379 13.854 1.00 93.94 581 LEU A C 1
ATOM 4592 O O . LEU A 1 581 ? -11.986 -6.257 13.687 1.00 93.94 581 LEU A O 1
ATOM 4596 N N . LYS A 1 582 ? -11.706 -8.472 13.969 1.00 95.31 582 LYS A N 1
ATOM 4597 C CA . LYS A 1 582 ? -10.244 -8.451 13.802 1.00 95.31 582 LYS A CA 1
ATOM 4598 C C . LYS A 1 582 ? -9.835 -8.129 12.364 1.00 95.31 582 LYS A C 1
ATOM 4600 O O . LYS A 1 582 ? -8.880 -7.378 12.189 1.00 95.31 582 LYS A O 1
ATOM 4605 N N . GLU A 1 583 ? -10.550 -8.649 11.365 1.00 95.19 583 GLU A N 1
ATOM 4606 C CA . GLU A 1 583 ? -10.317 -8.344 9.943 1.00 95.19 583 GLU A CA 1
ATOM 4607 C C . GLU A 1 583 ? -10.479 -6.840 9.668 1.00 95.19 583 GLU A C 1
ATOM 4609 O O . GLU A 1 583 ? -9.538 -6.203 9.192 1.00 95.19 583 GLU A O 1
ATOM 4614 N N . ALA A 1 584 ? -11.613 -6.243 10.054 1.00 96.31 584 ALA A N 1
ATOM 4615 C CA . ALA A 1 584 ? -11.847 -4.804 9.893 1.00 96.31 584 ALA A CA 1
ATOM 4616 C C . ALA A 1 584 ? -10.782 -3.963 10.622 1.00 96.31 584 ALA A C 1
ATOM 4618 O O . ALA A 1 584 ? -10.227 -3.015 10.065 1.00 96.31 584 ALA A O 1
ATOM 4619 N N . THR A 1 585 ? -10.443 -4.352 11.857 1.00 96.75 585 THR A N 1
ATOM 4620 C CA . THR A 1 585 ? -9.406 -3.691 12.666 1.00 96.75 585 THR A CA 1
ATOM 4621 C C . THR A 1 585 ? -8.043 -3.712 11.970 1.00 96.75 585 THR A C 1
ATOM 4623 O O . THR A 1 585 ? -7.365 -2.686 11.942 1.00 96.75 585 THR A O 1
ATOM 4626 N N . ALA A 1 586 ? -7.648 -4.845 11.381 1.00 96.00 586 ALA A N 1
ATOM 4627 C CA . ALA A 1 586 ? -6.363 -4.993 10.699 1.00 96.00 586 ALA A CA 1
ATOM 4628 C C . ALA A 1 586 ? -6.249 -4.083 9.466 1.00 96.00 586 ALA A C 1
ATOM 4630 O O . ALA A 1 586 ? -5.209 -3.456 9.260 1.00 96.00 586 ALA A O 1
ATOM 4631 N N . PHE A 1 587 ? -7.319 -3.950 8.675 1.00 96.75 587 PHE A N 1
ATOM 4632 C CA . PHE A 1 587 ? -7.316 -3.059 7.512 1.00 96.75 587 PHE A CA 1
ATOM 4633 C C . PHE A 1 587 ? -7.150 -1.586 7.903 1.00 96.75 587 PHE A C 1
ATOM 4635 O O . PHE A 1 587 ? -6.316 -0.890 7.320 1.00 96.75 587 PHE A O 1
ATOM 4642 N N . PHE A 1 588 ? -7.870 -1.109 8.924 1.00 96.06 588 PHE A N 1
ATOM 4643 C CA . PHE A 1 588 ? -7.717 0.275 9.390 1.00 96.06 588 PHE A CA 1
ATOM 4644 C C . PHE A 1 588 ? -6.391 0.531 10.108 1.00 96.06 588 PHE A C 1
ATOM 4646 O O . PHE A 1 588 ? -5.838 1.621 9.979 1.00 96.06 588 PHE A O 1
ATOM 4653 N N . GLN A 1 589 ? -5.847 -0.458 10.825 1.00 95.44 589 GLN A N 1
ATOM 4654 C CA . GLN A 1 589 ? -4.482 -0.381 11.356 1.00 95.44 589 GLN A CA 1
ATOM 4655 C C . GLN A 1 589 ? -3.473 -0.187 10.224 1.00 95.44 589 GLN A C 1
ATOM 4657 O O . GLN A 1 589 ? -2.729 0.790 10.248 1.00 95.44 589 GLN A O 1
ATOM 4662 N N . GLY A 1 590 ? -3.510 -1.042 9.196 1.00 92.81 590 GLY A N 1
ATOM 4663 C CA . GLY A 1 590 ? -2.638 -0.910 8.029 1.00 92.81 590 GLY A CA 1
ATOM 4664 C C . GLY A 1 590 ? -2.808 0.438 7.323 1.00 92.81 590 GLY A C 1
ATOM 4665 O O . GLY A 1 590 ? -1.827 1.054 6.915 1.00 92.81 590 GLY A O 1
ATOM 4666 N N . ALA A 1 591 ? -4.038 0.954 7.222 1.00 92.00 591 ALA A N 1
ATOM 4667 C CA . ALA A 1 591 ? -4.285 2.276 6.645 1.00 92.00 591 ALA A CA 1
ATOM 4668 C C . ALA A 1 591 ? -3.596 3.402 7.443 1.00 92.00 591 ALA A C 1
ATOM 4670 O O . ALA A 1 591 ? -3.002 4.302 6.845 1.00 92.00 591 ALA A O 1
ATOM 4671 N N . LEU A 1 592 ? -3.624 3.341 8.780 1.00 90.88 592 LEU A N 1
ATOM 4672 C CA . LEU A 1 592 ? -2.959 4.323 9.645 1.00 90.88 592 LEU A CA 1
ATOM 4673 C C . LEU A 1 592 ? -1.439 4.163 9.702 1.00 90.88 592 LEU A C 1
ATOM 4675 O O . LEU A 1 592 ? -0.751 5.161 9.906 1.00 90.88 592 LEU A O 1
ATOM 4679 N N . GLU A 1 593 ? -0.912 2.953 9.504 1.00 89.62 593 GLU A N 1
ATOM 4680 C CA . GLU A 1 593 ? 0.531 2.730 9.340 1.00 89.62 593 GLU A CA 1
ATOM 4681 C C . GLU A 1 593 ? 1.067 3.434 8.089 1.00 89.62 593 GLU A C 1
ATOM 4683 O O . GLU A 1 593 ? 2.176 3.965 8.109 1.00 89.62 593 GLU A O 1
ATOM 4688 N N . VAL A 1 594 ? 0.276 3.473 7.009 1.00 82.12 594 VAL A N 1
ATOM 4689 C CA . VAL A 1 594 ? 0.642 4.184 5.775 1.00 82.12 594 VAL A CA 1
ATOM 4690 C C . VAL A 1 594 ? 0.422 5.689 5.912 1.00 82.12 594 VAL A C 1
ATOM 4692 O O . VAL A 1 594 ? 1.302 6.475 5.570 1.00 82.12 594 VAL A O 1
ATOM 4695 N N . GLN A 1 595 ? -0.746 6.109 6.403 1.00 82.88 595 GLN A N 1
ATOM 4696 C CA . GLN A 1 595 ? -1.090 7.522 6.550 1.00 82.88 595 GLN A CA 1
ATOM 4697 C C . GLN A 1 595 ? -1.683 7.796 7.945 1.00 82.88 595 GLN A C 1
ATOM 4699 O O . GLN A 1 595 ? -2.896 7.682 8.143 1.00 82.88 595 GLN A O 1
ATOM 4704 N N . PRO A 1 596 ? -0.859 8.244 8.915 1.00 84.25 596 PRO A N 1
ATOM 4705 C CA . PRO A 1 596 ? -1.304 8.450 10.297 1.00 84.25 596 PRO A CA 1
ATOM 4706 C C . PRO A 1 596 ? -2.289 9.613 10.489 1.00 84.25 596 PRO A C 1
ATOM 4708 O O . PRO A 1 596 ? -3.019 9.664 11.479 1.00 84.25 596 PRO A O 1
ATOM 4711 N N . ALA A 1 597 ? -2.305 10.593 9.585 1.00 81.62 597 ALA A N 1
ATOM 4712 C CA . ALA A 1 597 ? -3.091 11.820 9.723 1.00 81.62 597 ALA A CA 1
ATOM 4713 C C . ALA A 1 597 ? -4.515 11.671 9.155 1.00 81.62 597 ALA A C 1
ATOM 4715 O O . ALA A 1 597 ? -4.877 12.349 8.196 1.00 81.62 597 ALA A O 1
ATOM 4716 N N . GLN A 1 598 ? -5.317 10.772 9.735 1.00 85.25 598 GLN A N 1
ATOM 4717 C CA . GLN A 1 598 ? -6.681 10.486 9.271 1.00 85.25 598 GLN A CA 1
ATOM 4718 C C . GLN A 1 598 ? -7.680 10.388 10.425 1.00 85.25 598 GLN A C 1
ATOM 4720 O O . GLN A 1 598 ? -7.793 9.338 11.063 1.00 85.25 598 GLN A O 1
ATOM 4725 N N . PRO A 1 599 ? -8.415 11.473 10.712 1.00 89.69 599 PRO A N 1
ATOM 4726 C CA . PRO A 1 599 ? -9.310 11.512 11.859 1.00 89.69 599 PRO A CA 1
ATOM 4727 C C . PRO A 1 599 ? -10.424 10.468 11.850 1.00 89.69 599 PRO A C 1
ATOM 4729 O O . PRO A 1 599 ? -10.692 9.853 12.879 1.00 89.69 599 PRO A O 1
ATOM 4732 N N . GLU A 1 600 ? -11.052 10.253 10.697 1.00 88.56 600 GLU A N 1
ATOM 4733 C CA . GLU A 1 600 ? -12.176 9.326 10.548 1.00 88.56 600 GLU A CA 1
ATOM 4734 C C . GLU A 1 600 ? -11.742 7.866 10.723 1.00 88.56 600 GLU A C 1
ATOM 4736 O O . GLU A 1 600 ? -12.349 7.123 11.497 1.00 88.56 600 GLU A O 1
ATOM 4741 N N . VAL A 1 601 ? -10.626 7.478 10.098 1.00 92.31 601 VAL A N 1
ATOM 4742 C CA . VAL A 1 601 ? -10.039 6.139 10.252 1.00 92.31 601 VAL A CA 1
ATOM 4743 C C . VAL A 1 601 ? -9.605 5.898 11.701 1.00 92.31 601 VAL A C 1
ATOM 4745 O O . VAL A 1 601 ? -9.895 4.840 12.259 1.00 92.31 601 VAL A O 1
ATOM 4748 N N . LYS A 1 602 ? -8.977 6.888 12.356 1.00 94.44 602 LYS A N 1
ATOM 4749 C CA . LYS A 1 602 ? -8.617 6.805 13.784 1.00 94.44 602 LYS A CA 1
ATOM 4750 C C . LYS A 1 602 ? -9.834 6.613 14.680 1.00 94.44 602 LYS A C 1
ATOM 4752 O O . LYS A 1 602 ? -9.796 5.774 15.577 1.00 94.44 602 LYS A O 1
ATOM 4757 N N . LEU A 1 603 ? -10.904 7.374 14.451 1.00 93.44 603 LEU A N 1
ATOM 4758 C CA . LEU A 1 603 ? -12.128 7.286 15.246 1.00 93.44 603 LEU A CA 1
ATOM 4759 C C . LEU A 1 603 ? -12.814 5.925 15.071 1.00 93.44 603 LEU A C 1
ATOM 4761 O O . LEU A 1 603 ? -13.268 5.321 16.046 1.00 93.44 603 LEU A O 1
ATOM 4765 N N . THR A 1 604 ? -12.848 5.436 13.833 1.00 94.25 604 THR A N 1
ATOM 4766 C CA . THR A 1 604 ? -13.390 4.122 13.478 1.00 94.25 604 THR A CA 1
ATOM 4767 C C . THR A 1 604 ? -12.588 3.010 14.147 1.00 94.25 604 THR A C 1
ATOM 4769 O O . THR A 1 604 ? -13.160 2.178 14.848 1.00 94.25 604 THR A O 1
ATOM 4772 N N . LEU A 1 605 ? -11.257 3.046 14.045 1.00 96.44 605 LEU A N 1
ATOM 4773 C CA . LEU A 1 605 ? -10.379 2.078 14.701 1.00 96.44 605 LEU A CA 1
ATOM 4774 C C . LEU A 1 605 ? -10.513 2.111 16.232 1.00 96.44 605 LEU A C 1
ATOM 4776 O O . LEU A 1 605 ? -10.580 1.060 16.867 1.00 96.44 605 LEU A O 1
ATOM 4780 N N . ALA A 1 606 ? -10.605 3.299 16.836 1.00 95.62 606 ALA A N 1
ATOM 4781 C CA . ALA A 1 606 ? -10.834 3.436 18.273 1.00 95.62 606 ALA A CA 1
ATOM 4782 C C . ALA A 1 606 ? -12.177 2.814 18.700 1.00 95.62 606 ALA A C 1
ATOM 4784 O O . ALA A 1 606 ? -12.251 2.144 19.730 1.00 95.62 606 ALA A O 1
ATOM 4785 N N . SER A 1 607 ? -13.220 2.966 17.881 1.00 94.25 607 SER A N 1
ATOM 4786 C CA . SER A 1 607 ? -14.529 2.344 18.114 1.00 94.25 607 SER A CA 1
ATOM 4787 C C . SER A 1 607 ? -14.479 0.818 17.972 1.00 94.25 607 SER A C 1
ATOM 4789 O O . SER A 1 607 ? -15.079 0.110 18.780 1.00 94.25 607 SER A O 1
ATOM 4791 N N . LEU A 1 608 ? -13.719 0.291 17.006 1.00 95.44 608 LEU A N 1
ATOM 4792 C CA . LEU A 1 608 ? -13.499 -1.153 16.860 1.00 95.44 608 LEU A CA 1
ATOM 4793 C C . LEU A 1 608 ? -12.726 -1.741 18.039 1.00 95.44 608 LEU A C 1
ATOM 4795 O O . LEU A 1 608 ? -13.044 -2.837 18.492 1.00 95.44 608 LEU A O 1
ATOM 4799 N N . TYR A 1 609 ? -11.760 -1.006 18.595 1.00 96.94 609 TYR A N 1
ATOM 4800 C CA . TYR A 1 609 ? -11.088 -1.433 19.819 1.00 96.94 609 TYR A CA 1
ATOM 4801 C C . TYR A 1 609 ? -12.022 -1.488 21.028 1.00 96.94 609 TYR A C 1
ATOM 4803 O O . TYR A 1 609 ? -11.874 -2.405 21.831 1.00 96.94 609 TYR A O 1
ATOM 4811 N N . LEU A 1 610 ? -13.001 -0.583 21.154 1.00 91.94 610 LEU A N 1
ATOM 4812 C CA . LEU A 1 610 ? -14.035 -0.716 22.189 1.00 91.94 610 LEU A CA 1
ATOM 4813 C C . LEU A 1 610 ? -14.832 -2.014 22.010 1.00 91.94 610 LEU A C 1
ATOM 4815 O O . LEU A 1 610 ? -14.977 -2.775 22.959 1.00 91.94 610 LEU A O 1
ATOM 4819 N N . GLN A 1 611 ? -15.263 -2.320 20.783 1.00 91.62 611 GLN A N 1
ATOM 4820 C CA . GLN A 1 611 ? -15.976 -3.571 20.500 1.00 91.62 611 GLN A CA 1
ATOM 4821 C C . GLN A 1 611 ? -15.105 -4.809 20.778 1.00 91.62 611 GLN A C 1
ATOM 4823 O O . GLN A 1 611 ? -15.585 -5.794 21.337 1.00 91.62 611 GLN A O 1
ATOM 4828 N N . LEU A 1 612 ? -13.810 -4.764 20.443 1.00 92.12 612 LEU A N 1
ATOM 4829 C CA . LEU A 1 612 ? -12.866 -5.848 20.741 1.00 92.12 612 LEU A CA 1
ATOM 4830 C C . LEU A 1 612 ? -12.643 -6.013 22.244 1.00 92.12 612 LEU A C 1
ATOM 4832 O O . LEU A 1 612 ? -12.477 -7.147 22.695 1.00 92.12 612 LEU A O 1
ATOM 4836 N N . ALA A 1 613 ? -12.646 -4.921 23.009 1.00 88.88 613 ALA A N 1
ATOM 4837 C CA . ALA A 1 613 ? -12.547 -4.964 24.462 1.00 88.88 613 ALA A CA 1
ATOM 4838 C C . ALA A 1 613 ? -13.757 -5.658 25.102 1.00 88.88 613 ALA A C 1
ATOM 4840 O O . ALA A 1 613 ? -13.596 -6.314 26.128 1.00 88.88 613 ALA A O 1
ATOM 4841 N N . ASP A 1 614 ? -14.938 -5.552 24.494 1.00 85.19 614 ASP A N 1
ATOM 4842 C CA . ASP A 1 614 ? -16.153 -6.200 24.993 1.00 85.19 614 ASP A CA 1
ATOM 4843 C C . ASP A 1 614 ? -16.247 -7.673 24.557 1.00 85.19 614 ASP A C 1
ATOM 4845 O O . ASP A 1 614 ? -16.613 -8.533 25.356 1.00 85.19 614 ASP A O 1
ATOM 4849 N N . ILE A 1 615 ? -15.867 -7.988 23.312 1.00 85.31 615 ILE A N 1
ATOM 4850 C CA . ILE A 1 615 ? -16.061 -9.320 22.709 1.00 85.31 615 ILE A CA 1
ATOM 4851 C C . ILE A 1 615 ? -14.897 -10.280 22.988 1.00 85.31 615 ILE A C 1
ATOM 4853 O O . ILE A 1 615 ? -15.119 -11.447 23.307 1.00 85.31 615 ILE A O 1
ATOM 4857 N N . THR A 1 616 ? -13.644 -9.824 22.872 1.00 85.06 616 THR A N 1
ATOM 4858 C CA . THR A 1 616 ? -12.470 -10.717 22.962 1.00 85.06 616 THR A CA 1
ATOM 4859 C C . THR A 1 616 ? -12.394 -11.464 24.299 1.00 85.06 616 THR A C 1
ATOM 4861 O O . THR A 1 616 ? -12.237 -12.687 24.267 1.00 85.06 616 THR A O 1
ATOM 4864 N N . PRO A 1 617 ? -12.562 -10.803 25.465 1.00 82.19 617 PRO A N 1
ATOM 4865 C CA . PRO A 1 617 ? -12.473 -11.467 26.769 1.00 82.19 617 PRO A CA 1
ATOM 4866 C C . PRO A 1 617 ? -13.490 -12.600 26.946 1.00 82.19 617 PRO A C 1
ATOM 4868 O O . PRO A 1 617 ? -13.176 -13.613 27.562 1.00 82.19 617 PRO A O 1
ATOM 4871 N N . ALA A 1 618 ? -14.688 -12.462 26.367 1.00 79.31 618 ALA A N 1
ATOM 4872 C CA . ALA A 1 618 ? -15.758 -13.456 26.460 1.00 79.31 618 ALA A CA 1
ATOM 4873 C C . ALA A 1 618 ? -15.432 -14.776 25.735 1.00 79.31 618 ALA A C 1
ATOM 4875 O O . ALA A 1 618 ? -16.042 -15.804 26.017 1.00 79.31 618 ALA A O 1
ATOM 4876 N N . THR A 1 619 ? -14.456 -14.760 24.824 1.00 81.50 619 THR A N 1
ATOM 4877 C CA . THR A 1 619 ? -13.998 -15.945 24.077 1.00 81.50 619 THR A CA 1
ATOM 4878 C C . THR A 1 619 ? -12.778 -16.630 24.704 1.00 81.50 619 THR A C 1
ATOM 4880 O O . THR A 1 619 ? -12.317 -17.653 24.198 1.00 81.50 619 THR A O 1
ATOM 4883 N N . MET A 1 620 ? -12.228 -16.076 25.791 1.00 75.94 620 MET A N 1
ATOM 4884 C CA . MET A 1 620 ? -11.004 -16.564 26.431 1.00 75.94 620 MET A CA 1
ATOM 4885 C C . MET A 1 620 ? -11.301 -17.493 27.614 1.00 75.94 620 MET A C 1
ATOM 4887 O O . MET A 1 620 ? -12.223 -17.269 28.391 1.00 75.94 620 MET A O 1
ATOM 4891 N N . ASN A 1 621 ? -10.463 -18.520 27.791 1.00 78.38 621 ASN A N 1
ATOM 4892 C CA . ASN A 1 621 ? -10.636 -19.522 28.853 1.00 78.38 621 ASN A CA 1
ATOM 4893 C C . ASN A 1 621 ? -10.041 -19.101 30.211 1.00 78.38 621 ASN A C 1
ATOM 4895 O O . ASN A 1 621 ? -10.408 -19.665 31.241 1.00 78.38 621 ASN A O 1
ATOM 4899 N N . VAL A 1 622 ? -9.108 -18.143 30.227 1.00 74.75 622 VAL A N 1
ATOM 4900 C CA . VAL A 1 622 ? -8.392 -17.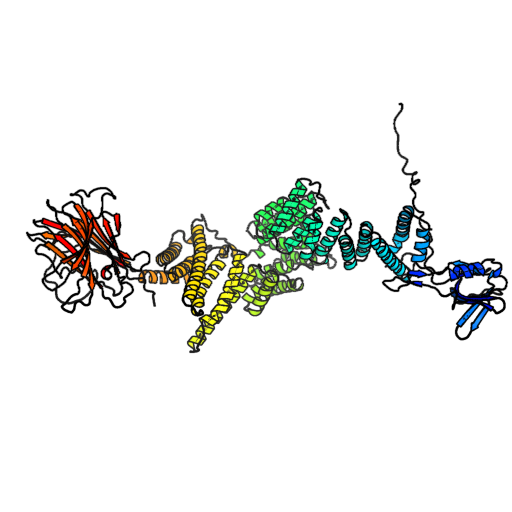701 31.433 1.00 74.75 622 VAL A CA 1
ATOM 4901 C C . VAL A 1 622 ? -8.813 -16.277 31.778 1.00 74.75 622 VAL A C 1
ATOM 4903 O O . VAL A 1 622 ? -8.619 -15.356 30.992 1.00 74.75 622 VAL A O 1
ATOM 4906 N N . LYS A 1 623 ? -9.384 -16.093 32.974 1.00 63.53 623 LYS A N 1
ATOM 4907 C CA . LYS A 1 623 ? -9.970 -14.813 33.400 1.00 63.53 623 LYS A CA 1
ATOM 4908 C C . LYS A 1 623 ? -8.945 -13.682 33.552 1.00 63.53 623 LYS A C 1
ATOM 4910 O O . LYS A 1 623 ? -9.247 -12.559 33.173 1.00 63.53 623 LYS A O 1
ATOM 4915 N N . ALA A 1 624 ? -7.756 -13.973 34.088 1.00 52.59 624 ALA A N 1
ATOM 4916 C CA . ALA A 1 624 ? -6.696 -12.972 34.243 1.00 52.59 624 ALA A CA 1
ATOM 4917 C C . ALA A 1 624 ? -6.248 -12.426 32.874 1.00 52.59 624 ALA A C 1
ATOM 4919 O O . ALA A 1 624 ? -6.297 -11.221 32.646 1.00 52.59 624 ALA A O 1
ATOM 4920 N N . ASP A 1 625 ? -5.957 -13.325 31.930 1.00 75.19 625 ASP A N 1
ATOM 4921 C CA . ASP A 1 625 ? -5.600 -12.964 30.555 1.00 75.19 625 ASP A CA 1
ATOM 4922 C C . ASP A 1 625 ? -6.726 -12.180 29.856 1.00 75.19 625 ASP A C 1
ATOM 4924 O O . ASP A 1 625 ? -6.465 -11.254 29.090 1.00 75.19 625 ASP A O 1
ATOM 4928 N N . ALA A 1 626 ? -7.989 -12.525 30.130 1.00 69.88 626 ALA A N 1
ATOM 4929 C CA . ALA A 1 626 ? -9.156 -11.843 29.576 1.00 69.88 626 ALA A CA 1
ATOM 4930 C C . ALA A 1 626 ? -9.263 -10.379 30.051 1.00 69.88 626 ALA A C 1
ATOM 4932 O O . ALA A 1 626 ? -9.532 -9.489 29.238 1.00 69.88 626 ALA A O 1
ATOM 4933 N N . ASP A 1 627 ? -9.009 -10.112 31.337 1.00 71.62 627 ASP A N 1
ATOM 4934 C CA . ASP A 1 627 ? -9.009 -8.756 31.905 1.00 71.62 627 ASP A CA 1
ATOM 4935 C C . ASP A 1 627 ? -7.829 -7.916 31.378 1.00 71.62 627 ASP A C 1
ATOM 4937 O O . ASP A 1 627 ? -8.004 -6.735 31.053 1.00 71.62 627 ASP A O 1
ATOM 4941 N N . ASP A 1 628 ? -6.651 -8.524 31.209 1.00 78.00 628 ASP A N 1
ATOM 4942 C CA . ASP A 1 628 ? -5.476 -7.863 30.630 1.00 78.00 628 ASP A CA 1
ATOM 4943 C C . ASP A 1 628 ? -5.688 -7.510 29.150 1.00 78.00 628 ASP A C 1
ATOM 4945 O O . ASP A 1 628 ? -5.424 -6.377 28.729 1.00 78.00 628 ASP A O 1
ATOM 4949 N N . VAL A 1 629 ? -6.240 -8.437 28.358 1.00 82.38 629 VAL A N 1
ATOM 4950 C CA . VAL A 1 629 ? -6.582 -8.202 26.944 1.00 82.38 629 VAL A CA 1
ATOM 4951 C C . VAL A 1 629 ? -7.656 -7.125 26.810 1.00 82.38 629 VAL A C 1
ATOM 4953 O O . VAL A 1 629 ? -7.515 -6.219 25.982 1.00 82.38 629 VAL A O 1
ATOM 4956 N N . ARG A 1 630 ? -8.698 -7.167 27.653 1.00 84.62 630 ARG A N 1
ATOM 4957 C CA . ARG A 1 630 ? -9.722 -6.113 27.725 1.00 84.62 630 ARG A CA 1
ATOM 4958 C C . ARG A 1 630 ? -9.074 -4.754 27.944 1.00 84.62 630 ARG A C 1
ATOM 4960 O O . ARG A 1 630 ? -9.317 -3.816 27.185 1.00 84.62 630 ARG A O 1
ATOM 4967 N N . ARG A 1 631 ? -8.223 -4.648 28.967 1.00 82.81 631 ARG A N 1
ATOM 4968 C CA . ARG A 1 631 ? -7.551 -3.397 29.325 1.00 82.81 631 ARG A CA 1
ATOM 4969 C C . ARG A 1 631 ? -6.644 -2.898 28.203 1.00 82.81 631 ARG A C 1
ATOM 4971 O O . ARG A 1 631 ? -6.657 -1.704 27.920 1.00 82.81 631 ARG A O 1
ATOM 4978 N N . ALA A 1 632 ? -5.916 -3.785 27.528 1.00 89.50 632 ALA A N 1
ATOM 4979 C CA . ALA A 1 632 ? -5.053 -3.419 26.407 1.00 89.50 632 ALA A CA 1
ATOM 4980 C C . ALA A 1 632 ? -5.835 -2.763 25.254 1.00 89.50 632 ALA A C 1
ATOM 4982 O O . ALA A 1 632 ? -5.391 -1.753 24.706 1.00 89.50 632 ALA A O 1
ATOM 4983 N N . TYR A 1 633 ? -7.012 -3.289 24.902 1.00 93.81 633 TYR A N 1
ATOM 4984 C CA . TYR A 1 633 ? -7.862 -2.679 23.875 1.00 93.81 633 TYR A CA 1
ATOM 4985 C C . TYR A 1 633 ? -8.476 -1.346 24.322 1.00 93.81 633 TYR A C 1
ATOM 4987 O O . TYR A 1 633 ? -8.480 -0.395 23.540 1.00 93.81 633 TYR A O 1
ATOM 4995 N N . LEU A 1 634 ? -8.917 -1.232 25.580 1.00 88.69 634 LEU A N 1
ATOM 4996 C CA . LEU A 1 634 ? -9.439 0.031 26.125 1.00 88.69 634 LEU A CA 1
ATOM 4997 C C . LEU A 1 634 ? -8.381 1.142 26.129 1.00 88.69 634 LEU A C 1
ATOM 4999 O O . LEU A 1 634 ? -8.696 2.279 25.781 1.00 88.69 634 LEU A O 1
ATOM 5003 N N . VAL A 1 635 ? -7.126 0.818 26.457 1.00 92.06 635 VAL A N 1
ATOM 5004 C CA . VAL A 1 635 ? -6.005 1.770 26.377 1.00 92.06 635 VAL A CA 1
ATOM 5005 C C . VAL A 1 635 ? -5.797 2.232 24.934 1.00 92.06 635 VAL A C 1
ATOM 5007 O O . VAL A 1 635 ? -5.777 3.434 24.686 1.00 92.06 635 VAL A O 1
ATOM 5010 N N . LYS A 1 636 ? -5.757 1.310 23.960 1.00 95.81 636 LYS A N 1
ATOM 5011 C CA . LYS A 1 636 ? -5.637 1.668 22.532 1.00 95.81 636 LYS A CA 1
ATOM 5012 C C . LYS A 1 636 ? -6.779 2.572 22.051 1.00 95.81 636 LYS A C 1
ATOM 5014 O O . LYS A 1 636 ? -6.529 3.527 21.317 1.00 95.81 636 LYS A O 1
ATOM 5019 N N . ALA A 1 637 ? -8.018 2.290 22.463 1.00 94.50 637 ALA A N 1
ATOM 5020 C CA . ALA A 1 637 ? -9.179 3.117 22.135 1.00 94.50 637 ALA A CA 1
ATOM 5021 C C . ALA A 1 637 ? -9.074 4.523 22.751 1.00 94.50 637 ALA A C 1
ATOM 5023 O O . ALA A 1 637 ? -9.283 5.518 22.053 1.00 94.50 637 ALA A O 1
ATOM 5024 N N . ARG A 1 638 ? -8.716 4.607 24.042 1.00 95.88 638 ARG A N 1
ATOM 5025 C CA . ARG A 1 638 ? -8.532 5.872 24.766 1.00 95.88 638 ARG A CA 1
ATOM 5026 C C . ARG A 1 638 ? -7.449 6.727 24.118 1.00 95.88 638 ARG A C 1
ATOM 5028 O O . ARG A 1 638 ? -7.679 7.912 23.896 1.00 95.88 638 ARG A O 1
ATOM 5035 N N . ASP A 1 639 ? -6.296 6.147 23.814 1.00 95.69 639 ASP A N 1
ATOM 5036 C CA . ASP A 1 639 ? -5.139 6.897 23.327 1.00 95.69 639 ASP A CA 1
ATOM 5037 C C . ASP A 1 639 ? -5.411 7.477 21.924 1.00 95.69 639 ASP A C 1
ATOM 5039 O O . ASP A 1 639 ? -5.251 8.682 21.718 1.00 95.69 639 ASP A O 1
ATOM 5043 N N . LEU A 1 640 ? -5.967 6.676 21.000 1.00 94.94 640 LEU A N 1
ATOM 5044 C CA . LEU A 1 640 ? -6.389 7.159 19.675 1.00 94.94 640 LEU A CA 1
ATOM 5045 C C . LEU A 1 640 ? -7.457 8.258 19.762 1.00 94.94 640 LEU A C 1
ATOM 5047 O O . LEU A 1 640 ? -7.368 9.272 19.066 1.00 94.94 640 LEU A O 1
ATOM 5051 N N . ALA A 1 641 ? -8.471 8.083 20.615 1.00 95.12 641 ALA A N 1
ATOM 5052 C CA . ALA A 1 641 ? -9.510 9.091 20.804 1.00 95.12 641 ALA A CA 1
ATOM 5053 C C . ALA A 1 641 ? -8.959 10.374 21.457 1.00 95.12 641 ALA A C 1
ATOM 5055 O O . ALA A 1 641 ? -9.372 11.475 21.092 1.00 95.12 641 ALA A O 1
ATOM 5056 N N . GLY A 1 642 ? -7.990 10.249 22.367 1.00 95.31 642 GLY A N 1
ATOM 5057 C CA . GLY A 1 642 ? -7.310 11.366 23.022 1.00 95.31 642 GLY A CA 1
ATOM 5058 C C . GLY A 1 642 ? -6.490 12.220 22.052 1.00 95.31 642 GLY A C 1
ATOM 5059 O O . GLY A 1 642 ? -6.552 13.451 22.116 1.00 95.31 642 GLY A O 1
ATOM 5060 N N . GLU A 1 643 ? -5.787 11.595 21.100 1.00 93.94 643 GLU A N 1
ATOM 5061 C CA . GLU A 1 643 ? -5.112 12.311 20.007 1.00 93.94 643 GLU A CA 1
ATOM 5062 C C . GLU A 1 643 ? -6.101 13.145 19.180 1.00 93.94 643 GLU A C 1
ATOM 5064 O O . GLU A 1 643 ? -5.834 14.307 18.856 1.00 93.94 643 GLU A O 1
ATOM 5069 N N . LEU A 1 644 ? -7.271 12.579 18.869 1.00 94.25 644 LEU A N 1
ATOM 5070 C CA . LEU A 1 644 ? -8.321 13.289 18.138 1.00 94.25 644 LEU A CA 1
ATOM 5071 C C . LEU A 1 644 ? -8.914 14.438 18.952 1.00 94.25 644 LEU A C 1
ATOM 5073 O O . LEU A 1 644 ? -9.113 15.519 18.401 1.00 94.25 644 LEU A O 1
ATOM 5077 N N . MET A 1 645 ? -9.136 14.260 20.256 1.00 94.88 645 MET A N 1
ATOM 5078 C CA . MET A 1 645 ? -9.593 15.340 21.138 1.00 94.88 645 MET A CA 1
ATOM 5079 C C . MET A 1 645 ? -8.616 16.522 21.131 1.00 94.88 645 MET A C 1
ATOM 5081 O O . MET A 1 645 ? -9.044 17.672 21.039 1.00 94.88 645 MET A O 1
ATOM 5085 N N . ALA A 1 646 ? -7.304 16.264 21.169 1.00 92.94 646 ALA A N 1
ATOM 5086 C CA . ALA A 1 646 ? -6.292 17.315 21.051 1.00 92.94 646 ALA A CA 1
ATOM 5087 C C . ALA A 1 646 ? -6.381 18.052 19.701 1.00 92.94 646 ALA A C 1
ATOM 5089 O O . ALA A 1 646 ? -6.312 19.284 19.661 1.00 92.94 646 ALA A O 1
ATOM 5090 N N . ALA A 1 647 ? -6.612 17.323 18.605 1.00 90.56 647 ALA A N 1
ATOM 5091 C CA . ALA A 1 647 ? -6.824 17.920 17.289 1.00 90.56 647 ALA A CA 1
ATOM 5092 C C . ALA A 1 647 ? -8.109 18.774 17.231 1.00 90.56 647 ALA A C 1
ATOM 5094 O O . ALA A 1 647 ? -8.078 19.885 16.699 1.00 90.56 647 ALA A O 1
ATOM 5095 N N . VAL A 1 648 ? -9.215 18.319 17.834 1.00 92.25 648 VAL A N 1
ATOM 5096 C CA . VAL A 1 648 ? -10.475 19.087 17.928 1.00 92.25 648 VAL A CA 1
ATOM 5097 C C . VAL A 1 648 ? -10.302 20.364 18.752 1.00 92.25 648 VAL A C 1
ATOM 5099 O O . VAL A 1 648 ? -10.844 21.406 18.375 1.00 92.25 648 VAL A O 1
ATOM 5102 N N . ARG A 1 649 ? -9.540 20.322 19.852 1.00 92.44 649 ARG A N 1
ATOM 5103 C CA . ARG A 1 649 ? -9.229 21.514 20.663 1.00 92.44 649 ARG A CA 1
ATOM 5104 C C . ARG A 1 649 ? -8.472 22.556 19.846 1.00 92.44 649 ARG A C 1
ATOM 5106 O O . ARG A 1 649 ? -8.905 23.704 19.791 1.00 92.44 649 ARG A O 1
ATOM 5113 N N . LYS A 1 650 ? -7.431 22.133 19.120 1.00 88.81 650 LYS A N 1
ATOM 5114 C CA . LYS A 1 650 ? -6.636 23.002 18.237 1.00 88.81 650 LYS A CA 1
ATOM 5115 C C . LYS A 1 650 ? -7.482 23.670 17.147 1.00 88.81 650 LYS A C 1
ATOM 5117 O O . LYS A 1 650 ? -7.254 24.829 16.815 1.00 88.81 650 LYS A O 1
ATOM 5122 N N . LEU A 1 651 ? -8.499 22.986 16.612 1.00 86.62 651 LEU A N 1
ATOM 5123 C CA . LEU A 1 651 ? -9.437 23.607 15.665 1.00 86.62 651 LEU A CA 1
ATOM 5124 C C . LEU A 1 651 ? -10.215 24.779 16.277 1.00 86.62 651 LEU A C 1
ATOM 5126 O O . LEU A 1 651 ? -10.498 25.746 15.574 1.00 86.62 651 LEU A O 1
ATOM 5130 N N . GLY A 1 652 ? -10.537 24.727 17.571 1.00 84.25 652 GLY A N 1
ATOM 5131 C CA . GLY A 1 652 ? -11.243 25.804 18.275 1.00 84.25 652 GLY A CA 1
ATOM 5132 C C . GLY A 1 652 ? -10.475 27.126 18.334 1.00 84.25 652 GLY A C 1
ATOM 5133 O O . GLY A 1 652 ? -11.086 28.186 18.488 1.00 84.25 652 GLY A O 1
ATOM 5134 N N . GLU A 1 653 ? -9.154 27.075 18.164 1.00 86.44 653 GLU A N 1
ATOM 5135 C CA . GLU A 1 653 ? -8.247 28.226 18.221 1.00 86.44 653 GLU A CA 1
ATOM 5136 C C . GLU A 1 653 ? -8.144 28.979 16.885 1.00 86.44 653 GLU A C 1
ATOM 5138 O O . GLU A 1 653 ? -7.595 30.081 16.841 1.00 86.44 653 GLU A O 1
ATOM 5143 N N . ARG A 1 654 ? -8.686 28.432 15.785 1.00 83.44 654 ARG A N 1
ATOM 5144 C CA . ARG A 1 654 ? -8.567 29.063 14.461 1.00 83.44 654 ARG A CA 1
ATOM 5145 C C . ARG A 1 654 ? -9.264 30.426 14.396 1.00 83.44 654 ARG A C 1
ATOM 5147 O O . ARG A 1 654 ? -10.313 30.652 15.008 1.00 83.44 654 ARG A O 1
ATOM 5154 N N . SER A 1 655 ? -8.687 31.333 13.609 1.00 76.31 655 SER A N 1
ATOM 5155 C CA . SER A 1 655 ? -9.182 32.704 13.434 1.00 76.31 655 SER A CA 1
ATOM 5156 C C . SER A 1 655 ? -10.496 32.763 12.650 1.00 76.31 655 SER A C 1
ATOM 5158 O O . SER A 1 655 ? -11.401 33.501 13.036 1.00 76.31 655 SER A O 1
ATOM 5160 N N . SER A 1 656 ? -10.634 31.960 11.593 1.00 72.75 656 SER A N 1
ATOM 5161 C CA . SER A 1 656 ? -11.822 31.899 10.735 1.00 72.75 656 SER A CA 1
ATOM 5162 C C . SER A 1 656 ? -12.099 30.478 10.229 1.00 72.75 656 SER A C 1
ATOM 5164 O O . SER A 1 656 ? -11.278 29.571 10.377 1.00 72.75 656 SER A O 1
ATOM 5166 N N . VAL A 1 657 ? -13.291 30.274 9.663 1.00 70.00 657 VAL A N 1
ATOM 5167 C CA . VAL A 1 657 ? -13.687 29.024 9.004 1.00 70.00 657 VAL A CA 1
ATOM 5168 C C . VAL A 1 657 ? -13.773 29.267 7.507 1.00 70.00 657 VAL A C 1
ATOM 5170 O O . VAL A 1 657 ? -14.407 30.236 7.098 1.00 70.00 657 VAL A O 1
ATOM 5173 N N . ASP A 1 658 ? -13.173 28.388 6.708 1.00 67.19 658 ASP A N 1
ATOM 5174 C CA . ASP A 1 658 ? -13.357 28.424 5.261 1.00 67.19 658 ASP A CA 1
ATOM 5175 C C . ASP A 1 658 ? -14.748 27.882 4.901 1.00 67.19 658 ASP A C 1
ATOM 5177 O O . ASP A 1 658 ? -15.054 26.707 5.110 1.00 67.19 658 ASP A O 1
ATOM 5181 N N . GLU A 1 659 ? -15.620 28.755 4.400 1.00 62.56 659 GLU A N 1
ATOM 5182 C CA . GLU A 1 659 ? -16.967 28.379 3.959 1.00 62.56 659 GLU A CA 1
ATOM 5183 C C . GLU A 1 659 ? -16.977 27.693 2.585 1.00 62.56 659 GLU A C 1
ATOM 5185 O O . GLU A 1 659 ? -18.004 27.141 2.194 1.00 62.56 659 GLU A O 1
ATOM 5190 N N . GLN A 1 660 ? -15.841 27.682 1.880 1.00 60.34 660 GLN A N 1
ATOM 5191 C CA . GLN A 1 660 ? -15.641 27.024 0.587 1.00 60.34 660 GLN A CA 1
ATOM 5192 C C . GLN A 1 660 ? -14.802 25.740 0.695 1.00 60.34 660 GLN A C 1
ATOM 5194 O O . GLN A 1 660 ? -14.333 25.242 -0.329 1.00 60.34 660 GLN A O 1
ATOM 5199 N N . ALA A 1 661 ? -14.637 25.193 1.908 1.00 61.12 661 ALA A N 1
ATOM 5200 C CA . ALA A 1 661 ? -13.880 23.966 2.140 1.00 61.12 661 ALA A CA 1
ATOM 5201 C C . ALA A 1 661 ? -14.350 22.821 1.225 1.00 61.12 661 ALA A C 1
ATOM 5203 O O . ALA A 1 661 ? -15.542 22.509 1.121 1.00 61.12 661 ALA A O 1
ATOM 5204 N N . THR A 1 662 ? -13.393 22.182 0.565 1.00 59.62 662 THR A N 1
ATOM 5205 C CA . THR A 1 662 ? -13.600 21.028 -0.309 1.00 59.62 662 THR A CA 1
ATOM 5206 C C . THR A 1 662 ? -14.061 19.803 0.486 1.00 59.62 662 THR A C 1
ATOM 5208 O O . THR A 1 662 ? -13.827 19.687 1.688 1.00 59.62 662 THR A O 1
ATOM 5211 N N . ALA A 1 663 ? -14.663 18.817 -0.188 1.00 57.62 663 ALA A N 1
ATOM 5212 C CA . ALA A 1 663 ? -15.065 17.557 0.449 1.00 57.62 663 ALA A CA 1
ATOM 5213 C C . ALA A 1 663 ? -13.895 16.833 1.153 1.00 57.62 663 ALA A C 1
ATOM 5215 O O . ALA A 1 663 ? -14.091 16.226 2.203 1.00 57.62 663 ALA A O 1
ATOM 5216 N N . SER A 1 664 ? -12.676 16.944 0.612 1.00 59.69 664 SER A N 1
ATOM 5217 C CA . SER A 1 664 ? -11.472 16.362 1.217 1.00 59.69 664 SER A CA 1
ATOM 5218 C C . SER A 1 664 ? -11.065 17.075 2.507 1.00 59.69 664 SER A C 1
ATOM 5220 O O . SER A 1 664 ? -10.649 16.427 3.461 1.00 59.69 664 SER A O 1
ATOM 5222 N N . GLU A 1 665 ? -11.191 18.401 2.558 1.00 64.75 665 GLU A N 1
ATOM 5223 C CA . GLU A 1 665 ? -10.900 19.187 3.765 1.00 64.75 665 GLU A CA 1
ATOM 5224 C C . GLU A 1 665 ? -11.947 18.938 4.858 1.00 64.75 665 GLU A C 1
ATOM 5226 O O . GLU A 1 665 ? -11.614 18.892 6.043 1.00 64.75 665 GLU A O 1
ATOM 5231 N N . ILE A 1 666 ? -13.204 18.700 4.465 1.00 66.38 666 ILE A N 1
ATOM 5232 C CA . ILE A 1 666 ? -14.269 18.280 5.384 1.00 66.38 666 ILE A CA 1
ATOM 5233 C C . ILE A 1 666 ? -13.933 16.913 5.999 1.00 66.38 666 ILE A C 1
ATOM 5235 O O . ILE A 1 666 ? -13.945 16.797 7.222 1.00 66.38 666 ILE A O 1
ATOM 5239 N N . ALA A 1 667 ? -13.581 15.912 5.185 1.00 65.06 667 ALA A N 1
ATOM 5240 C CA . ALA A 1 667 ? -13.216 14.570 5.660 1.00 65.06 667 ALA A CA 1
ATOM 5241 C C . ALA A 1 667 ? -11.949 14.568 6.542 1.00 65.06 667 ALA A C 1
ATOM 5243 O O . ALA A 1 667 ? -11.824 13.787 7.482 1.00 65.06 667 ALA A O 1
ATOM 5244 N N . ALA A 1 668 ? -11.020 15.494 6.291 1.00 72.06 668 ALA A N 1
ATOM 5245 C CA . ALA A 1 668 ? -9.820 15.676 7.105 1.00 72.06 668 ALA A CA 1
ATOM 5246 C C . ALA A 1 668 ? -10.074 16.408 8.441 1.00 72.06 668 ALA A C 1
ATOM 5248 O O . ALA A 1 668 ? -9.149 16.550 9.243 1.00 72.06 668 ALA A O 1
ATOM 5249 N N . THR A 1 669 ? -11.295 16.889 8.702 1.00 82.00 669 THR A N 1
ATOM 5250 C CA . THR A 1 669 ? -11.627 17.614 9.935 1.00 82.00 669 THR A CA 1
ATOM 5251 C C . THR A 1 669 ? -12.066 16.631 11.035 1.00 82.00 669 THR A C 1
ATOM 5253 O O . THR A 1 669 ? -13.107 15.991 10.889 1.00 82.00 669 THR A O 1
ATOM 5256 N N . PRO A 1 670 ? -11.335 16.502 12.163 1.00 88.12 670 PRO A N 1
ATOM 5257 C CA . PRO A 1 670 ? -11.758 15.658 13.281 1.00 88.12 670 PRO A CA 1
ATOM 5258 C C . PRO A 1 670 ? -13.084 16.133 13.884 1.00 88.12 670 PRO A C 1
ATOM 5260 O O . PRO A 1 670 ? -13.311 17.331 14.058 1.00 88.12 670 PRO A O 1
ATOM 5263 N N . THR A 1 671 ? -13.946 15.185 14.251 1.00 86.00 671 THR A N 1
ATOM 5264 C CA . THR A 1 671 ? -15.261 15.476 14.833 1.00 86.00 671 THR A CA 1
ATOM 5265 C C . THR A 1 671 ? -15.240 15.358 16.363 1.00 86.00 671 THR A C 1
ATOM 5267 O O . THR A 1 671 ? -14.476 14.555 16.914 1.00 86.00 671 THR A O 1
ATOM 5270 N N . PRO A 1 672 ? -16.115 16.082 17.091 1.00 92.81 672 PRO A N 1
ATOM 5271 C CA . PRO A 1 672 ? -16.258 15.914 18.540 1.00 92.81 672 PRO A CA 1
ATOM 5272 C C . PRO A 1 672 ? -16.756 14.526 18.992 1.00 92.81 672 PRO A C 1
ATOM 5274 O O . PRO A 1 672 ? -16.829 14.266 20.190 1.00 92.81 672 PRO A O 1
ATOM 5277 N N . ALA A 1 673 ? -17.059 13.599 18.077 1.00 91.06 673 ALA A N 1
ATOM 5278 C CA . ALA A 1 673 ? -17.505 12.252 18.431 1.00 91.06 673 ALA A CA 1
ATOM 5279 C C . ALA A 1 673 ? -16.399 11.437 19.126 1.00 91.06 673 ALA A C 1
ATOM 5281 O O . ALA A 1 673 ? -16.700 10.524 19.897 1.00 91.06 673 ALA A O 1
ATOM 5282 N N . CYS A 1 674 ? -15.125 11.806 18.932 1.00 94.38 674 CYS A N 1
ATOM 5283 C CA . CYS A 1 674 ? -13.989 11.206 19.637 1.00 94.38 674 CYS A CA 1
ATOM 5284 C C . CYS A 1 674 ? -14.106 11.286 21.167 1.00 94.38 674 CYS A C 1
ATOM 5286 O O . CYS A 1 674 ? -13.717 10.344 21.853 1.00 94.38 674 CYS A O 1
ATOM 5288 N N . PHE A 1 675 ? -14.722 12.343 21.706 1.00 96.06 675 PHE A N 1
ATOM 5289 C CA . PHE A 1 675 ? -14.938 12.491 23.146 1.00 96.06 675 PHE A CA 1
ATOM 5290 C C . PHE A 1 675 ? -15.825 11.381 23.720 1.00 96.06 675 PHE A C 1
ATOM 5292 O O . PHE A 1 675 ? -15.601 10.940 24.844 1.00 96.06 675 PHE A O 1
ATOM 5299 N N . ASN A 1 676 ? -16.799 10.883 22.950 1.00 94.00 676 ASN A N 1
ATOM 5300 C CA . ASN A 1 676 ? -17.659 9.782 23.384 1.00 94.00 676 ASN A CA 1
ATOM 5301 C C . ASN A 1 676 ? -16.891 8.459 23.459 1.00 94.00 676 ASN A C 1
ATOM 5303 O O . ASN A 1 676 ? -17.084 7.701 24.406 1.00 94.00 676 ASN A O 1
ATOM 5307 N N . VAL A 1 677 ? -16.022 8.194 22.479 1.00 93.69 677 VAL A N 1
ATOM 5308 C CA . VAL A 1 677 ? -15.178 6.988 22.440 1.00 93.69 677 VAL A CA 1
ATOM 5309 C C . VAL A 1 677 ? -14.163 7.015 23.583 1.00 93.69 677 VAL A C 1
ATOM 5311 O O . VAL A 1 677 ? -14.027 6.031 24.308 1.00 93.69 677 VAL A O 1
ATOM 5314 N N . TYR A 1 678 ? -13.525 8.168 23.812 1.00 95.56 678 TYR A N 1
ATOM 5315 C CA . TYR A 1 678 ? -12.642 8.381 24.959 1.00 95.56 678 TYR A CA 1
ATOM 5316 C C . TYR A 1 678 ? -13.382 8.160 26.282 1.00 95.56 678 TYR A C 1
ATOM 5318 O O . TYR A 1 678 ? -12.923 7.406 27.139 1.00 95.56 678 TYR A O 1
ATOM 5326 N N . ALA A 1 679 ? -14.564 8.766 26.433 1.00 90.44 679 ALA A N 1
ATOM 5327 C CA . ALA A 1 679 ? -15.371 8.623 27.636 1.00 90.44 679 ALA A CA 1
ATOM 5328 C C . ALA A 1 679 ? -15.803 7.174 27.878 1.00 90.44 679 ALA A C 1
ATOM 5330 O O . ALA A 1 679 ? -15.731 6.711 29.012 1.00 90.44 679 ALA A O 1
ATOM 5331 N N . ALA A 1 680 ? -16.202 6.445 26.833 1.00 87.06 680 ALA A N 1
ATOM 5332 C CA . ALA A 1 680 ? -16.554 5.032 26.931 1.00 87.06 680 ALA A CA 1
ATOM 5333 C C . ALA A 1 680 ? -15.358 4.178 27.386 1.00 87.06 680 ALA A C 1
ATOM 5335 O O . ALA A 1 680 ? -15.510 3.355 28.288 1.00 87.06 680 ALA A O 1
ATOM 5336 N N . ALA A 1 681 ? -14.163 4.423 26.835 1.00 85.31 681 ALA A N 1
ATOM 5337 C CA . ALA A 1 681 ? -12.944 3.727 27.240 1.00 85.31 681 ALA A CA 1
ATOM 5338 C C . ALA A 1 681 ? -12.603 3.989 28.718 1.00 85.31 681 ALA A C 1
ATOM 5340 O O . ALA A 1 681 ? -12.423 3.048 29.492 1.00 85.31 681 ALA A O 1
ATOM 5341 N N . CYS A 1 682 ? -12.572 5.261 29.130 1.00 81.44 682 CYS A N 1
ATOM 5342 C CA . CYS A 1 682 ? -12.322 5.657 30.517 1.00 81.44 682 CYS A CA 1
ATOM 5343 C C . CYS A 1 682 ? -13.373 5.076 31.469 1.00 81.44 682 CYS A C 1
ATOM 5345 O O . CYS A 1 682 ? -13.021 4.522 32.509 1.00 81.44 682 CYS A O 1
ATOM 5347 N N . TYR A 1 683 ? -14.654 5.130 31.101 1.00 80.56 683 TYR A N 1
ATOM 5348 C CA . TYR A 1 683 ? -15.739 4.556 31.894 1.00 80.56 683 TYR A CA 1
ATOM 5349 C C . TYR A 1 683 ? -15.549 3.045 32.091 1.00 80.56 683 TYR A C 1
ATOM 5351 O O . TYR A 1 683 ? -15.595 2.557 33.219 1.00 80.56 683 TYR A O 1
ATOM 5359 N N . ALA A 1 684 ? -15.244 2.309 31.018 1.00 74.31 684 ALA A N 1
ATOM 5360 C CA . ALA A 1 684 ? -14.999 0.866 31.049 1.00 74.31 684 ALA A CA 1
ATOM 5361 C C . ALA A 1 684 ? -13.753 0.460 31.865 1.00 74.31 684 ALA A C 1
ATOM 5363 O O . ALA A 1 684 ? -13.691 -0.677 32.353 1.00 74.31 684 ALA A O 1
ATOM 5364 N N . MET A 1 685 ? -12.788 1.376 32.022 1.00 73.94 685 MET A N 1
ATOM 5365 C CA . MET A 1 685 ? -11.601 1.246 32.881 1.00 73.94 685 MET A CA 1
ATOM 5366 C C . MET A 1 685 ? -11.825 1.726 34.328 1.00 73.94 685 MET A C 1
ATOM 5368 O O . MET A 1 685 ? -10.938 1.564 35.163 1.00 73.94 685 MET A O 1
ATOM 5372 N N . GLY A 1 686 ? -12.993 2.293 34.651 1.00 65.12 686 GLY A N 1
ATOM 5373 C CA . GLY A 1 686 ? -13.305 2.844 35.977 1.00 65.12 686 GLY A CA 1
ATOM 5374 C C . GLY A 1 686 ? -12.779 4.266 36.224 1.00 65.12 686 GLY A C 1
ATOM 5375 O O . GLY A 1 686 ? -12.807 4.752 37.354 1.00 65.12 686 GLY A O 1
ATOM 5376 N N . GLU A 1 687 ? -12.317 4.957 35.184 1.00 74.94 687 GLU A N 1
ATOM 5377 C CA . GLU A 1 687 ? -11.818 6.338 35.203 1.00 74.94 687 GLU A CA 1
ATOM 5378 C C . GLU A 1 687 ? -12.985 7.343 35.039 1.00 74.94 687 GLU A C 1
ATOM 5380 O O . GLU A 1 687 ? -13.005 8.177 34.132 1.00 74.94 687 GLU A O 1
ATOM 5385 N N . TYR A 1 688 ? -13.996 7.261 35.912 1.00 73.56 688 TYR A N 1
ATOM 5386 C CA . TYR A 1 688 ? -15.285 7.962 35.758 1.00 73.56 688 TYR A CA 1
ATOM 5387 C C . TYR A 1 688 ? -15.182 9.489 35.666 1.00 73.56 688 TYR A C 1
ATOM 5389 O O . TYR A 1 688 ? -15.853 10.099 34.835 1.00 73.56 688 TYR A O 1
ATOM 5397 N N . ALA A 1 689 ? -14.278 10.102 36.434 1.00 71.69 689 ALA A N 1
ATOM 5398 C CA . ALA A 1 689 ? -14.052 11.544 36.381 1.00 71.69 689 ALA A CA 1
ATOM 5399 C C . ALA A 1 689 ? -13.535 12.005 35.004 1.00 71.69 689 ALA A C 1
ATOM 5401 O O . ALA A 1 689 ? -13.949 13.053 34.505 1.00 71.69 689 ALA A O 1
ATOM 5402 N N . GLN A 1 690 ? -12.665 11.210 34.367 1.00 80.00 690 GLN A N 1
ATOM 5403 C CA . GLN A 1 690 ? -12.168 11.497 33.018 1.00 80.00 690 GLN A CA 1
ATOM 5404 C C . GLN A 1 690 ? -13.282 11.313 31.985 1.00 80.00 690 GLN A C 1
ATOM 5406 O O . GLN A 1 690 ? -13.456 12.165 31.114 1.00 80.00 690 GLN A O 1
ATOM 5411 N N . ALA A 1 691 ? -14.090 10.256 32.132 1.00 81.69 691 ALA A N 1
ATOM 5412 C CA . ALA A 1 691 ? -15.249 10.018 31.278 1.00 81.69 691 ALA A CA 1
ATOM 5413 C C . ALA A 1 691 ? -16.268 11.165 31.358 1.00 81.69 691 ALA A C 1
ATOM 5415 O O . ALA A 1 691 ? -16.704 11.676 30.326 1.00 81.69 691 ALA A O 1
ATOM 5416 N N . ARG A 1 692 ? -16.598 11.630 32.570 1.00 84.62 692 ARG A N 1
ATOM 5417 C CA . ARG A 1 692 ? -17.487 12.779 32.784 1.00 84.62 692 ARG A CA 1
ATOM 5418 C C . ARG A 1 692 ? -16.932 14.046 32.147 1.00 84.62 692 ARG A C 1
ATOM 5420 O O . ARG A 1 692 ? -17.649 14.696 31.393 1.00 84.62 692 ARG A O 1
ATOM 5427 N N . SER A 1 693 ? -15.671 14.370 32.433 1.00 87.56 693 SER A N 1
ATOM 5428 C CA . SER A 1 693 ? -15.004 15.563 31.903 1.00 87.56 693 SER A CA 1
ATOM 5429 C C . SER A 1 693 ? -15.041 15.594 30.371 1.00 87.56 693 SER A C 1
ATOM 5431 O O . SER A 1 693 ? -15.421 16.602 29.781 1.00 87.56 693 SER A O 1
ATOM 5433 N N . ALA A 1 694 ? -14.757 14.462 29.719 1.00 92.12 694 ALA A N 1
ATOM 5434 C CA . ALA A 1 694 ? -14.802 14.356 28.263 1.00 92.12 694 ALA A CA 1
ATOM 5435 C C . ALA A 1 694 ? -16.214 14.579 27.686 1.00 92.12 694 ALA A C 1
ATOM 5437 O O . ALA A 1 694 ? -16.363 15.296 26.697 1.00 92.12 694 ALA A O 1
ATOM 5438 N N . LEU A 1 695 ? -17.264 14.020 28.302 1.00 92.50 695 LEU A N 1
ATOM 5439 C CA . LEU A 1 695 ? -18.647 14.248 27.855 1.00 92.50 695 LEU A CA 1
ATOM 5440 C C . LEU A 1 695 ? -19.118 15.688 28.104 1.00 92.50 695 LEU A C 1
ATOM 5442 O O . LEU A 1 695 ? -19.830 16.259 27.276 1.00 92.50 695 LEU A O 1
ATOM 5446 N N . GLU A 1 696 ? -18.726 16.289 29.227 1.00 94.00 696 GLU A N 1
ATOM 5447 C CA . GLU A 1 696 ? -19.008 17.698 29.521 1.00 94.00 696 GLU A CA 1
ATOM 5448 C C . GLU A 1 696 ? -18.335 18.614 28.497 1.00 94.00 696 GLU A C 1
ATOM 5450 O O . GLU A 1 696 ? -18.982 19.521 27.971 1.00 94.00 696 GLU A O 1
ATOM 5455 N N . GLU A 1 697 ? -17.076 18.337 28.153 1.00 95.19 697 GLU A N 1
ATOM 5456 C CA . GLU A 1 697 ? -16.335 19.075 27.131 1.00 95.19 697 GLU A CA 1
ATOM 5457 C C . GLU A 1 697 ? -16.970 18.922 25.743 1.00 95.19 697 GLU A C 1
ATOM 5459 O O . GLU A 1 697 ? -17.181 19.926 25.059 1.00 95.19 697 GLU A O 1
ATOM 5464 N N . HIS A 1 698 ? -17.368 17.705 25.353 1.00 95.75 698 HIS A N 1
ATOM 5465 C CA . HIS A 1 698 ? -18.085 17.458 24.097 1.00 95.75 698 HIS A CA 1
ATOM 5466 C C . HIS A 1 698 ? -19.319 18.363 23.968 1.00 95.75 698 HIS A C 1
ATOM 5468 O O . HIS A 1 698 ? -19.489 19.058 22.963 1.00 95.75 698 HIS A O 1
ATOM 5474 N N . LEU A 1 699 ? -20.171 18.405 24.995 1.00 95.56 699 LEU A N 1
ATOM 5475 C CA . LEU A 1 699 ? -21.381 19.229 24.978 1.00 95.56 699 LEU A CA 1
ATOM 5476 C C . LEU A 1 699 ? -21.068 20.730 25.073 1.00 95.56 699 LEU A C 1
ATOM 5478 O O . LEU A 1 699 ? -21.763 21.542 24.456 1.00 95.56 699 LEU A O 1
ATOM 5482 N N . ALA A 1 700 ? -20.023 21.115 25.809 1.00 93.88 700 ALA A N 1
ATOM 5483 C CA . ALA A 1 700 ? -19.584 22.503 25.921 1.00 93.88 700 ALA A CA 1
ATOM 5484 C C . ALA A 1 700 ? -19.100 23.061 24.575 1.00 93.88 700 ALA A C 1
ATOM 5486 O O . ALA A 1 700 ? -19.477 24.179 24.220 1.00 93.88 700 ALA A O 1
ATOM 5487 N N . ILE A 1 701 ? -18.356 22.274 23.788 1.00 93.12 701 ILE A N 1
ATOM 5488 C CA . ILE A 1 701 ? -17.923 22.643 22.429 1.00 93.12 701 ILE A CA 1
ATOM 5489 C C . ILE A 1 701 ? -19.128 23.019 21.559 1.00 93.12 701 ILE A C 1
ATOM 5491 O O . ILE A 1 701 ? -19.096 24.023 20.849 1.00 93.12 701 ILE A O 1
ATOM 5495 N N . LEU A 1 702 ? -20.217 22.251 21.636 1.00 91.81 702 LEU A N 1
ATOM 5496 C CA . LEU A 1 702 ? -21.411 22.463 20.809 1.00 91.81 702 LEU A CA 1
ATOM 5497 C C . LEU A 1 702 ? -22.254 23.664 21.246 1.00 91.81 702 LEU A C 1
ATOM 5499 O O . LEU A 1 702 ? -22.906 24.293 20.404 1.00 91.81 702 LEU A O 1
ATOM 5503 N N . ARG A 1 703 ? -22.270 23.958 22.550 1.00 89.00 703 ARG A N 1
ATOM 5504 C CA . ARG A 1 703 ? -23.055 25.044 23.165 1.00 89.00 703 ARG A CA 1
ATOM 5505 C C . ARG A 1 703 ? -22.285 26.367 23.234 1.00 89.00 703 ARG A C 1
ATOM 5507 O O . ARG A 1 703 ? -22.901 27.416 23.400 1.00 89.00 703 ARG A O 1
ATOM 5514 N N . GLY A 1 704 ? -20.961 26.326 23.108 1.00 85.56 704 GLY A N 1
ATOM 5515 C CA . GLY A 1 704 ? -20.089 27.489 23.223 1.00 85.56 704 GLY A CA 1
ATOM 5516 C C . GLY A 1 704 ? -20.165 28.455 22.029 1.00 85.56 704 GLY A C 1
ATOM 5517 O O . GLY A 1 704 ? -20.520 28.060 20.916 1.00 85.56 704 GLY A O 1
ATOM 5518 N N . PRO A 1 705 ? -19.755 29.724 22.218 1.00 81.44 705 PRO A N 1
ATOM 5519 C CA . PRO A 1 705 ? -19.786 30.748 21.167 1.00 81.44 705 PRO A CA 1
ATOM 5520 C C . PRO A 1 705 ? -18.840 30.437 19.995 1.00 81.44 705 PRO A C 1
ATOM 5522 O O . PRO A 1 705 ? -19.049 30.906 18.881 1.00 81.44 705 PRO A O 1
ATOM 5525 N N . ASN A 1 706 ? -17.821 29.604 20.229 1.00 84.75 706 ASN A N 1
ATOM 5526 C CA . ASN A 1 706 ? -16.849 29.174 19.227 1.00 84.75 706 ASN A CA 1
ATOM 5527 C C . ASN A 1 706 ? -17.218 27.847 18.537 1.00 84.75 706 ASN A C 1
ATOM 5529 O O . ASN A 1 706 ? -16.411 27.355 17.755 1.00 84.75 706 ASN A O 1
ATOM 5533 N N . ALA A 1 707 ? -18.413 27.275 18.758 1.00 86.62 707 ALA A N 1
ATOM 5534 C CA . ALA A 1 707 ? -18.808 25.968 18.207 1.00 86.62 707 ALA A CA 1
ATOM 5535 C C . ALA A 1 707 ? -18.515 25.836 16.705 1.00 86.62 707 ALA A C 1
ATOM 5537 O O . ALA A 1 707 ? -17.982 24.831 16.241 1.00 86.62 707 ALA A O 1
ATOM 5538 N N . ARG A 1 708 ? -18.773 26.904 15.942 1.00 85.25 708 ARG A N 1
ATOM 5539 C CA . ARG A 1 708 ? -18.529 26.964 14.497 1.00 85.25 708 ARG A CA 1
ATOM 5540 C C . ARG A 1 708 ? -17.075 26.675 14.106 1.00 85.25 708 ARG A C 1
ATOM 5542 O O . ARG A 1 708 ? -16.827 26.095 13.049 1.00 85.25 708 ARG A O 1
ATOM 5549 N N . LYS A 1 709 ? -16.111 27.023 14.959 1.00 87.06 709 LYS A N 1
ATOM 5550 C CA . LYS A 1 709 ? -14.681 26.795 14.730 1.00 87.06 709 LYS A CA 1
ATOM 5551 C C . LYS A 1 709 ? -14.285 25.319 14.811 1.00 87.06 709 LYS A C 1
ATOM 5553 O O . LYS A 1 709 ? -13.238 24.980 14.292 1.00 87.06 709 LYS A O 1
ATOM 5558 N N . HIS A 1 710 ? -15.124 24.432 15.329 1.00 87.00 710 HIS A N 1
ATOM 5559 C CA . HIS A 1 710 ? -14.811 22.999 15.382 1.00 87.00 710 HIS A CA 1
ATOM 5560 C C . HIS A 1 710 ? -15.348 22.203 14.181 1.00 87.00 710 HIS A C 1
ATOM 5562 O O . HIS A 1 710 ? -15.103 21.007 14.092 1.00 87.00 710 HIS A O 1
ATOM 5568 N N . PHE A 1 711 ? -16.069 22.843 13.251 1.00 86.06 711 PHE A N 1
ATOM 5569 C CA . PHE A 1 711 ? -16.727 22.166 12.125 1.00 86.06 711 PHE A CA 1
ATOM 5570 C C . PHE A 1 711 ? -16.428 22.833 10.789 1.00 86.06 711 PHE A C 1
ATOM 5572 O O . PHE A 1 711 ? -16.288 24.054 10.709 1.00 86.06 711 PHE A O 1
ATOM 5579 N N . ALA A 1 712 ? -16.405 22.053 9.711 1.00 76.00 712 ALA A N 1
ATOM 5580 C CA . ALA A 1 712 ? -16.127 22.582 8.381 1.00 76.00 712 ALA A CA 1
ATOM 5581 C C . ALA A 1 712 ? -17.215 23.560 7.889 1.00 76.00 712 ALA A C 1
ATOM 5583 O O . ALA A 1 712 ? -16.904 24.689 7.522 1.00 76.00 712 ALA A O 1
ATOM 5584 N N . SER A 1 713 ? -18.509 23.234 8.020 1.00 75.94 713 SER A N 1
ATOM 5585 C CA . SER A 1 713 ? -19.617 24.127 7.613 1.00 75.94 713 SER A CA 1
ATOM 5586 C C . SER A 1 713 ? -20.691 24.335 8.702 1.00 75.94 713 SER A C 1
ATOM 5588 O O . SER A 1 713 ? -20.788 23.563 9.657 1.00 75.94 713 SER A O 1
ATOM 5590 N N . ASN A 1 714 ? -21.493 25.406 8.579 1.00 80.25 714 ASN A N 1
ATOM 5591 C CA . ASN A 1 714 ? -22.627 25.674 9.481 1.00 80.25 714 ASN A CA 1
ATOM 5592 C C . ASN A 1 714 ? -23.672 24.558 9.379 1.00 80.25 714 ASN A C 1
ATOM 5594 O O . ASN A 1 714 ? -24.258 24.158 10.382 1.00 80.25 714 ASN A O 1
ATOM 5598 N N . ARG A 1 715 ? -23.853 24.027 8.165 1.00 80.88 715 ARG A N 1
ATOM 5599 C CA . ARG A 1 715 ? -24.701 22.869 7.895 1.00 80.88 715 ARG A CA 1
ATOM 5600 C C . ARG A 1 715 ? -24.218 21.643 8.669 1.00 80.88 715 ARG A C 1
ATOM 5602 O O . ARG A 1 715 ? -24.999 21.078 9.418 1.00 80.88 715 ARG A O 1
ATOM 5609 N N . VAL A 1 716 ? -22.924 21.317 8.595 1.00 82.69 716 VAL A N 1
ATOM 5610 C CA . VAL A 1 716 ? -22.348 20.171 9.325 1.00 82.69 716 VAL A CA 1
ATOM 5611 C C . VAL A 1 716 ? -22.514 20.328 10.840 1.00 82.69 716 VAL A C 1
ATOM 5613 O O . VAL A 1 716 ? -22.879 19.369 11.511 1.00 82.69 716 VAL A O 1
ATOM 5616 N N . LEU A 1 717 ? -22.307 21.529 11.392 1.00 87.88 717 LEU A N 1
ATOM 5617 C CA . LEU A 1 717 ? -22.574 21.789 12.813 1.00 87.88 717 LEU A CA 1
ATOM 5618 C C . LEU A 1 717 ? -24.052 21.549 13.170 1.00 87.88 717 LEU A C 1
ATOM 5620 O O . LEU A 1 717 ? -24.346 20.952 14.205 1.00 87.88 717 LEU A O 1
ATOM 5624 N N . SER A 1 718 ? -24.977 22.031 12.337 1.00 86.38 718 SER A N 1
ATOM 5625 C CA . SER A 1 718 ? -26.417 21.847 12.543 1.00 86.38 718 SER A CA 1
ATOM 5626 C C . SER A 1 718 ? -26.811 20.369 12.515 1.00 86.38 718 SER A C 1
ATOM 5628 O O . SER A 1 718 ? -27.511 19.906 13.413 1.00 86.38 718 SER A O 1
ATOM 5630 N N . ASP A 1 719 ? -26.319 19.621 11.528 1.00 85.81 719 ASP A N 1
ATOM 5631 C CA . ASP A 1 719 ? -26.577 18.186 11.388 1.00 85.81 719 ASP A CA 1
ATOM 5632 C C . ASP A 1 719 ? -25.988 17.413 12.580 1.00 85.81 719 ASP A C 1
ATOM 5634 O O . ASP A 1 719 ? -26.661 16.582 13.192 1.00 85.81 719 ASP A O 1
ATOM 5638 N N . TYR A 1 720 ? -24.765 17.761 12.997 1.00 90.00 720 TYR A N 1
ATOM 5639 C CA . TYR A 1 720 ? -24.098 17.126 14.131 1.00 90.00 720 TYR A CA 1
ATOM 5640 C C . TYR A 1 720 ? -24.831 17.362 15.458 1.00 90.00 720 TYR A C 1
ATOM 5642 O O . TYR A 1 720 ? -24.942 16.435 16.260 1.00 90.00 720 TYR A O 1
ATOM 5650 N N . ARG A 1 721 ? -25.384 18.561 15.694 1.00 92.06 721 ARG A N 1
ATOM 5651 C CA . ARG A 1 721 ? -26.175 18.865 16.906 1.00 92.06 721 ARG A CA 1
ATOM 5652 C C . ARG A 1 721 ? -27.387 17.947 17.080 1.00 92.06 721 ARG A C 1
ATOM 5654 O O . ARG A 1 721 ? -27.783 17.700 18.213 1.00 92.06 721 ARG A O 1
ATOM 5661 N N . ASN A 1 722 ? -27.933 17.428 15.982 1.00 90.12 722 ASN A N 1
ATOM 5662 C CA . ASN A 1 722 ? -29.079 16.517 15.984 1.00 90.12 722 ASN A CA 1
ATOM 5663 C C . ASN A 1 722 ? -28.677 15.030 15.912 1.00 90.12 722 ASN A C 1
ATOM 5665 O O . ASN A 1 722 ? -29.551 14.161 15.877 1.00 90.12 722 ASN A O 1
ATOM 5669 N N . SER A 1 723 ? -27.376 14.724 15.881 1.00 90.88 723 SER A N 1
ATOM 5670 C CA . SER A 1 723 ? -26.862 13.362 15.717 1.00 90.88 723 SER A CA 1
ATOM 5671 C C . SER A 1 723 ? -27.019 12.494 16.972 1.00 90.88 723 SER A C 1
ATOM 5673 O O . SER A 1 723 ? -27.107 12.982 18.103 1.00 90.88 723 SER A O 1
ATOM 5675 N N . GLU A 1 724 ? -26.965 11.173 16.781 1.00 90.06 724 GLU A N 1
ATOM 5676 C CA . GLU A 1 724 ? -26.950 10.201 17.883 1.00 90.06 724 GLU A CA 1
ATOM 5677 C C . GLU A 1 724 ? -25.739 10.368 18.813 1.00 90.06 724 GLU A C 1
ATOM 5679 O O . GLU A 1 724 ? -25.822 10.029 19.991 1.00 90.06 724 GLU A O 1
ATOM 5684 N N . HIS A 1 725 ? -24.634 10.964 18.351 1.00 90.06 725 HIS A N 1
ATOM 5685 C CA . HIS A 1 725 ? -23.471 11.229 19.203 1.00 90.06 725 HIS A CA 1
ATOM 5686 C C . HIS A 1 725 ? -23.782 12.223 20.328 1.00 90.06 725 HIS A C 1
ATOM 5688 O O . HIS A 1 725 ? -23.283 12.063 21.444 1.00 90.06 725 HIS A O 1
ATOM 5694 N N . VAL A 1 726 ? -24.612 13.234 20.063 1.00 93.19 726 VAL A N 1
ATOM 5695 C CA . VAL A 1 726 ? -25.003 14.225 21.078 1.00 93.19 726 VAL A CA 1
ATOM 5696 C C . VAL A 1 726 ? -25.966 13.596 22.075 1.00 93.19 726 VAL A C 1
ATOM 5698 O O . VAL A 1 726 ? -25.744 13.689 23.281 1.00 93.19 726 VAL A O 1
ATOM 5701 N N . LYS A 1 727 ? -26.970 12.860 21.582 1.00 92.44 727 LYS A N 1
ATOM 5702 C CA . LYS A 1 727 ? -27.914 12.121 22.434 1.00 92.44 727 LYS A CA 1
ATOM 5703 C C . LYS A 1 727 ? -27.199 11.097 23.316 1.00 92.44 727 LYS A C 1
ATOM 5705 O O . LYS A 1 727 ? -27.511 10.976 24.499 1.00 92.44 727 LYS A O 1
ATOM 5710 N N . TYR A 1 728 ? -26.207 10.395 22.764 1.00 88.50 728 TYR A N 1
ATOM 5711 C CA . TYR A 1 728 ? -25.343 9.485 23.511 1.00 88.50 728 TYR A CA 1
ATOM 5712 C C . TYR A 1 728 ? -24.636 10.213 24.655 1.00 88.50 728 TYR A C 1
ATOM 5714 O O . TYR A 1 728 ? -24.695 9.746 25.791 1.00 88.50 728 TYR A O 1
ATOM 5722 N N . ALA A 1 729 ? -24.007 11.359 24.372 1.00 90.81 729 ALA A N 1
ATOM 5723 C CA . ALA A 1 729 ? -23.275 12.130 25.371 1.00 90.81 729 ALA A CA 1
ATOM 5724 C C . ALA A 1 729 ? -24.191 12.637 26.489 1.00 90.81 729 ALA A C 1
ATOM 5726 O O . ALA A 1 729 ? -23.850 12.504 27.660 1.00 90.81 729 ALA A O 1
ATOM 5727 N N . GLU A 1 730 ? -25.373 13.157 26.153 1.00 91.69 730 GLU A N 1
ATOM 5728 C CA . GLU A 1 730 ? -26.354 13.618 27.141 1.00 91.69 730 GLU A CA 1
ATOM 5729 C C . GLU A 1 730 ? -26.860 12.469 28.020 1.00 91.69 730 GLU A C 1
ATOM 5731 O O . GLU A 1 730 ? -26.873 12.594 29.247 1.00 91.69 730 GLU A O 1
ATOM 5736 N N . ARG A 1 731 ? -27.203 11.326 27.412 1.00 88.44 731 ARG A N 1
ATOM 5737 C CA . ARG A 1 731 ? -27.666 10.133 28.134 1.00 88.44 731 ARG A CA 1
ATOM 5738 C C . ARG A 1 731 ? -26.592 9.585 29.068 1.00 88.44 731 ARG A C 1
ATOM 5740 O O . ARG A 1 731 ? -26.877 9.321 30.233 1.00 88.44 731 ARG A O 1
ATOM 5747 N N . TRP A 1 732 ? -25.364 9.423 28.578 1.00 81.06 732 TRP A N 1
ATOM 5748 C CA . TRP A 1 732 ? -24.263 8.890 29.380 1.00 81.06 732 TRP A CA 1
ATOM 5749 C C . TRP A 1 732 ? -23.787 9.868 30.441 1.00 81.06 732 TRP A C 1
ATOM 5751 O O . TRP A 1 732 ? -23.488 9.443 31.550 1.00 81.06 732 TRP A O 1
ATOM 5761 N N . LEU A 1 733 ? -23.784 11.172 30.169 1.00 85.31 733 LEU A N 1
ATOM 5762 C CA . LEU A 1 733 ? -23.473 12.168 31.187 1.00 85.31 733 LEU A CA 1
ATOM 5763 C C . LEU A 1 733 ? -24.526 12.161 32.301 1.00 85.31 733 LEU A C 1
ATOM 5765 O O . LEU A 1 733 ? -24.170 12.230 33.476 1.00 85.31 733 LEU A O 1
ATOM 5769 N N . ALA A 1 734 ? -25.811 12.034 31.956 1.00 78.94 734 ALA A N 1
ATOM 5770 C CA . ALA A 1 734 ? -26.878 11.869 32.939 1.00 78.94 734 ALA A CA 1
ATOM 5771 C C . ALA A 1 734 ? -26.708 10.573 33.749 1.00 78.94 734 ALA A C 1
ATOM 5773 O O . ALA A 1 734 ? -26.822 10.611 34.972 1.00 78.94 734 ALA A O 1
ATOM 5774 N N . ALA A 1 735 ? -26.370 9.456 33.096 1.00 70.06 735 ALA A N 1
ATOM 5775 C CA . ALA A 1 735 ? -26.114 8.178 33.760 1.00 70.06 735 ALA A CA 1
ATOM 5776 C C . ALA A 1 735 ? -24.892 8.235 34.694 1.00 70.06 735 ALA A C 1
ATOM 5778 O O . ALA A 1 735 ? -24.974 7.803 35.840 1.00 70.06 735 ALA A O 1
ATOM 5779 N N . ILE A 1 736 ? -23.778 8.828 34.253 1.00 66.44 736 ILE A N 1
ATOM 5780 C CA . ILE A 1 736 ? -22.576 9.015 35.078 1.00 66.44 736 ILE A CA 1
ATOM 5781 C C . ILE A 1 736 ? -22.891 9.910 36.275 1.00 66.44 736 ILE A C 1
ATOM 5783 O O . ILE A 1 736 ? -22.540 9.551 37.387 1.00 66.44 736 ILE A O 1
ATOM 5787 N N . ARG A 1 737 ? -23.625 11.015 36.094 1.00 67.25 737 ARG A N 1
ATOM 5788 C CA . ARG A 1 737 ? -24.059 11.885 37.205 1.00 67.25 737 ARG A CA 1
ATOM 5789 C C . ARG A 1 737 ? -25.056 11.213 38.151 1.00 67.25 737 ARG A C 1
ATOM 5791 O O . ARG A 1 737 ? -25.138 11.584 39.318 1.00 67.25 737 ARG A O 1
ATOM 5798 N N . ALA A 1 738 ? -25.839 10.255 37.662 1.00 60.69 738 ALA A N 1
ATOM 5799 C CA . ALA A 1 738 ? -26.722 9.451 38.499 1.00 60.69 738 ALA A CA 1
ATOM 5800 C C . ALA A 1 738 ? -25.940 8.404 39.318 1.00 60.69 738 ALA A C 1
ATOM 5802 O O . ALA A 1 738 ? -26.309 8.149 40.467 1.00 60.69 738 ALA A O 1
ATOM 5803 N N . ASN A 1 739 ? -24.859 7.855 38.750 1.00 52.47 739 ASN A N 1
ATOM 5804 C CA . ASN A 1 739 ? -23.984 6.848 39.363 1.00 52.47 739 ASN A CA 1
ATOM 5805 C C . ASN A 1 739 ? -22.893 7.447 40.276 1.00 52.47 739 ASN A C 1
ATOM 5807 O O . ASN A 1 739 ? -22.543 6.846 41.288 1.00 52.47 739 ASN A O 1
ATOM 5811 N N . GLU A 1 740 ? -22.380 8.641 39.974 1.00 49.66 740 GLU A N 1
ATOM 5812 C CA . GLU A 1 740 ? -21.487 9.424 40.834 1.00 49.66 740 GLU A CA 1
ATOM 5813 C C . GLU A 1 740 ? -22.309 10.117 41.931 1.00 49.66 740 GLU A C 1
ATOM 5815 O O . GLU A 1 740 ? -22.798 11.232 41.757 1.00 49.66 740 GLU A O 1
ATOM 5820 N N . ARG A 1 741 ? -22.453 9.493 43.102 1.00 49.19 741 ARG A N 1
ATOM 5821 C CA . ARG A 1 741 ? -22.832 10.234 44.316 1.00 49.19 741 ARG A CA 1
ATOM 5822 C C . ARG A 1 741 ? -21.840 9.989 45.445 1.00 49.19 741 ARG A C 1
ATOM 5824 O O . ARG A 1 741 ? -22.175 9.372 46.451 1.00 49.19 741 ARG A O 1
ATOM 5831 N N . GLN A 1 742 ? -20.658 10.597 45.321 1.00 47.56 742 GLN A N 1
ATOM 5832 C CA . GLN A 1 742 ? -20.144 11.310 46.489 1.00 47.56 742 GLN A CA 1
ATOM 5833 C C . GLN A 1 742 ? -21.099 12.475 46.740 1.00 47.56 742 GLN A C 1
ATOM 5835 O O . GLN A 1 742 ? -21.284 13.320 45.864 1.00 47.56 742 GLN A O 1
ATOM 5840 N N . TYR A 1 743 ? -21.749 12.504 47.896 1.00 46.88 743 TYR A N 1
ATOM 5841 C CA . TYR A 1 743 ? -22.527 13.666 48.308 1.00 46.88 743 TYR A CA 1
ATOM 5842 C C . TYR A 1 743 ? -21.913 14.239 49.583 1.00 46.88 743 TYR A C 1
ATOM 5844 O O . TYR A 1 743 ? -21.552 13.515 50.514 1.00 46.88 743 TYR A O 1
ATOM 5852 N N . VAL A 1 744 ? -21.714 15.557 49.565 1.00 44.62 744 VAL A N 1
ATOM 5853 C CA . VAL A 1 744 ? -21.210 16.330 50.697 1.00 44.62 744 VAL A CA 1
ATOM 5854 C C . VAL A 1 744 ? -22.423 16.867 51.432 1.00 44.62 744 VAL A C 1
ATOM 5856 O O . VAL A 1 744 ? -23.147 17.697 50.885 1.00 44.62 744 VAL A O 1
ATOM 5859 N N . GLU A 1 745 ? -22.629 16.423 52.665 1.00 47.97 745 GLU A N 1
ATOM 5860 C CA . GLU A 1 745 ? -23.606 17.032 53.559 1.00 47.97 745 GLU A CA 1
ATOM 5861 C C . GLU A 1 745 ? -22.869 17.837 54.616 1.00 47.97 745 GLU A C 1
ATOM 5863 O O . GLU A 1 745 ? -22.054 17.337 55.398 1.00 47.97 745 GLU A O 1
ATOM 5868 N N . ARG A 1 746 ? -23.115 19.143 54.573 1.00 49.38 746 ARG A N 1
ATOM 5869 C CA . ARG A 1 746 ? -22.612 20.082 55.558 1.00 49.38 746 ARG A CA 1
ATOM 5870 C C . ARG A 1 746 ? -23.759 20.423 56.478 1.00 49.38 746 ARG A C 1
ATOM 5872 O O . ARG A 1 746 ? -24.800 20.878 56.009 1.00 49.38 746 ARG A O 1
ATOM 5879 N N . GLU A 1 747 ? -23.538 20.236 57.766 1.00 51.19 747 GLU A N 1
ATOM 5880 C CA . GLU A 1 747 ? -24.537 20.551 58.757 1.00 51.19 747 GLU A CA 1
ATOM 5881 C C . GLU A 1 747 ? -24.094 21.725 59.619 1.00 51.19 747 GLU A C 1
ATOM 5883 O O . GLU A 1 747 ? -23.097 21.682 60.346 1.00 51.19 747 GLU A O 1
ATOM 5888 N N . GLU A 1 748 ? -24.854 22.805 59.493 1.00 52.94 748 GLU A N 1
ATOM 5889 C CA . GLU A 1 748 ? -24.832 23.933 60.412 1.00 52.94 748 GLU A CA 1
ATOM 5890 C C . GLU A 1 748 ? -25.920 23.660 61.451 1.00 52.94 748 GLU A C 1
ATOM 5892 O O . GLU A 1 748 ? -27.053 23.351 61.069 1.00 52.94 748 GLU A O 1
ATOM 5897 N N . PHE A 1 749 ? -25.590 23.728 62.747 1.00 56.25 749 PHE A N 1
ATOM 5898 C CA . PHE A 1 749 ? -26.493 23.366 63.849 1.00 56.25 749 PHE A CA 1
ATOM 5899 C C . PHE A 1 749 ? -27.640 24.388 63.994 1.00 56.25 749 PHE A C 1
ATOM 5901 O O . PHE A 1 749 ? -27.737 25.107 64.980 1.00 56.25 749 PHE A O 1
ATOM 5908 N N . SER A 1 750 ? -28.515 24.498 62.997 1.00 44.84 750 SER A N 1
ATOM 5909 C CA . SER A 1 750 ? -29.561 25.514 62.892 1.00 44.84 750 SER A CA 1
ATOM 5910 C C . SER A 1 750 ? -30.907 24.978 63.402 1.00 44.84 750 SER A C 1
ATOM 5912 O O . SER A 1 750 ? -31.677 24.341 62.683 1.00 44.84 750 SER A O 1
ATOM 5914 N N . GLY A 1 751 ? -31.203 25.233 64.680 1.00 51.91 751 GLY A N 1
ATOM 5915 C CA . GLY A 1 751 ? -32.527 25.001 65.270 1.00 51.91 751 GLY A CA 1
ATOM 5916 C C . GLY A 1 751 ? -32.548 25.018 66.803 1.00 51.91 751 GLY A C 1
ATOM 5917 O O . GLY A 1 751 ? -31.571 24.638 67.444 1.00 51.91 751 GLY A O 1
ATOM 5918 N N . GLU A 1 752 ? -33.674 25.434 67.398 1.00 46.19 752 GLU A N 1
ATOM 5919 C CA . GLU A 1 752 ? -33.957 25.212 68.824 1.00 46.19 752 GLU A CA 1
ATOM 5920 C C . GLU A 1 752 ? -34.245 23.724 69.084 1.00 46.19 752 GLU A C 1
ATOM 5922 O O . GLU A 1 752 ? -35.049 23.096 68.392 1.00 46.19 752 GLU A O 1
ATOM 5927 N N . PHE A 1 753 ? -33.605 23.158 70.109 1.00 42.06 753 PHE A N 1
ATOM 5928 C CA . PHE A 1 753 ? -33.826 21.781 70.549 1.00 42.06 753 PHE A CA 1
ATOM 5929 C C . PHE A 1 753 ? -35.230 21.633 71.168 1.00 42.06 753 PHE A C 1
ATOM 5931 O O . PHE A 1 753 ? -35.502 22.225 72.212 1.00 42.06 753 PHE A O 1
ATOM 5938 N N . LYS A 1 754 ? -36.115 20.822 70.567 1.00 39.59 754 LYS A N 1
ATOM 5939 C CA . LYS A 1 754 ? -37.417 20.460 71.161 1.00 39.59 754 LYS A CA 1
ATOM 5940 C C . LYS A 1 754 ? -37.364 19.048 71.773 1.00 39.59 754 LYS A C 1
ATOM 5942 O O . LYS A 1 754 ? -37.026 18.119 71.046 1.00 39.59 754 LYS A O 1
ATOM 5947 N N . PRO A 1 755 ? -37.707 18.863 73.065 1.00 35.56 755 PRO A N 1
ATOM 5948 C CA . PRO A 1 755 ? -37.575 17.573 73.757 1.00 35.56 755 PRO A CA 1
ATOM 5949 C C . PRO A 1 755 ? -38.527 16.449 73.304 1.00 35.56 755 PRO A C 1
ATOM 5951 O O . PRO A 1 755 ? -38.231 15.291 73.570 1.00 35.56 755 PRO A O 1
ATOM 5954 N N . ASP A 1 756 ? -39.640 16.756 72.628 1.00 30.59 756 ASP A N 1
ATOM 5955 C CA . ASP A 1 756 ? -40.778 15.818 72.515 1.00 30.59 756 ASP A CA 1
ATOM 5956 C C . ASP A 1 756 ? -40.875 15.023 71.197 1.00 30.59 756 ASP A C 1
ATOM 5958 O O . ASP A 1 756 ? -41.933 14.490 70.866 1.00 30.59 756 ASP A O 1
ATOM 5962 N N . PHE A 1 757 ? -39.809 14.916 70.401 1.00 27.20 757 PHE A N 1
ATOM 5963 C CA . PHE A 1 757 ? -39.902 14.257 69.091 1.00 27.20 757 PHE A CA 1
ATOM 5964 C C . PHE A 1 757 ? -39.553 12.761 69.146 1.00 27.20 757 PHE A C 1
ATOM 5966 O O . PHE A 1 757 ? -38.488 12.347 68.705 1.00 27.20 757 PHE A O 1
ATOM 5973 N N . TYR A 1 758 ? -40.473 11.942 69.669 1.00 32.09 758 TYR A N 1
ATOM 5974 C CA . TYR A 1 758 ? -40.416 10.479 69.560 1.00 32.09 758 TYR A CA 1
ATOM 5975 C C . TYR A 1 758 ? -41.795 9.879 69.264 1.00 32.09 758 TYR A C 1
ATOM 5977 O O . TYR A 1 758 ? -42.578 9.575 70.160 1.00 32.09 758 TYR A O 1
ATOM 5985 N N . GLY A 1 759 ? -42.087 9.689 67.975 1.00 27.88 759 GLY A N 1
ATOM 5986 C CA . GLY A 1 759 ? -43.266 8.960 67.514 1.00 27.88 759 GLY A CA 1
ATOM 5987 C C . GLY A 1 759 ? -43.536 9.154 66.023 1.00 27.88 759 GLY A C 1
ATOM 5988 O O . GLY A 1 759 ? -43.963 10.223 65.617 1.00 27.88 759 GLY A O 1
ATOM 5989 N N . GLN A 1 760 ? -43.358 8.075 65.253 1.00 22.95 760 GLN A N 1
ATOM 5990 C CA . GLN A 1 760 ? -43.607 7.905 63.808 1.00 22.95 760 GLN A CA 1
ATOM 5991 C C . GLN A 1 760 ? -42.473 8.321 62.853 1.00 22.95 760 GLN A C 1
ATOM 5993 O O . GLN A 1 760 ? -42.162 9.488 62.641 1.00 22.95 760 GLN A O 1
ATOM 5998 N N . TRP A 1 761 ? -41.886 7.297 62.227 1.00 29.84 761 TRP A N 1
ATOM 5999 C CA . TRP A 1 761 ? -41.014 7.394 61.061 1.00 29.84 761 TRP A CA 1
ATOM 6000 C C . TRP A 1 761 ? -41.751 8.016 59.865 1.00 29.84 761 TRP A C 1
ATOM 6002 O O . TRP A 1 761 ? -42.798 7.509 59.469 1.00 29.84 761 TRP A O 1
ATOM 6012 N N . ASN A 1 762 ? -41.156 9.036 59.238 1.00 25.70 762 ASN A N 1
ATOM 6013 C CA . ASN A 1 762 ? -41.176 9.210 57.782 1.00 25.70 762 ASN A CA 1
ATOM 6014 C C . ASN A 1 762 ? -40.071 10.179 57.325 1.00 25.70 762 ASN A C 1
ATOM 6016 O O . ASN A 1 762 ? -40.003 11.331 57.747 1.00 25.70 762 ASN A O 1
ATOM 6020 N N . ILE A 1 763 ? -39.198 9.669 56.456 1.00 40.47 763 ILE A N 1
ATOM 6021 C CA . ILE A 1 763 ? -38.044 10.332 55.841 1.00 40.47 763 ILE A CA 1
ATOM 6022 C C . ILE A 1 763 ? -38.532 11.293 54.756 1.00 40.47 763 ILE A C 1
ATOM 6024 O O . ILE A 1 763 ? -39.075 10.796 53.776 1.00 40.47 763 ILE A O 1
ATOM 6028 N N . VAL A 1 764 ? -38.253 12.602 54.848 1.00 29.34 764 VAL A N 1
ATOM 6029 C CA . VAL A 1 764 ? -38.102 13.471 53.660 1.00 29.34 764 VAL A CA 1
ATOM 6030 C C . VAL A 1 764 ? -37.160 14.660 53.953 1.00 29.34 764 VAL A C 1
ATOM 6032 O O . VAL A 1 764 ? -37.531 15.599 54.647 1.00 29.34 764 VAL A O 1
ATOM 6035 N N . ASN A 1 765 ? -35.984 14.616 53.315 1.00 41.03 765 ASN A N 1
ATOM 6036 C CA . ASN A 1 765 ? -35.036 15.698 52.991 1.00 41.03 765 ASN A CA 1
ATOM 6037 C C . ASN A 1 765 ? -34.220 16.365 54.128 1.00 41.03 765 ASN A C 1
ATOM 6039 O O . ASN A 1 765 ? -34.718 17.201 54.876 1.00 41.03 765 ASN A O 1
ATOM 6043 N N . ALA A 1 766 ? -32.909 16.069 54.084 1.00 36.72 766 ALA A N 1
ATOM 6044 C CA . ALA A 1 766 ? -31.788 16.406 54.977 1.00 36.72 766 ALA A CA 1
ATOM 6045 C C . ALA A 1 766 ? -31.653 15.497 56.222 1.00 36.72 766 ALA A C 1
ATOM 6047 O O . ALA A 1 766 ? -32.581 15.433 57.031 1.00 36.72 766 ALA A O 1
ATOM 6048 N N . PRO A 1 767 ? -30.515 14.793 56.410 1.00 46.59 767 PRO A N 1
ATOM 6049 C CA . PRO A 1 767 ? -30.220 14.148 57.678 1.00 46.59 767 PRO A CA 1
ATOM 6050 C C . PRO A 1 767 ? -29.966 15.233 58.710 1.00 46.59 767 PRO A C 1
ATOM 6052 O O . PRO A 1 767 ? -29.156 16.128 58.494 1.00 46.59 767 PRO A O 1
ATOM 6055 N N . LYS A 1 768 ? -30.693 15.141 59.819 1.00 47.16 768 LYS A N 1
ATOM 6056 C CA . LYS A 1 768 ? -30.390 15.877 61.038 1.00 47.16 768 LYS A CA 1
ATOM 6057 C C . LYS A 1 768 ? -29.880 14.879 62.080 1.00 47.16 768 LYS A C 1
ATOM 6059 O O . LYS A 1 768 ? -30.391 13.758 62.120 1.00 47.16 768 LYS A O 1
ATOM 6064 N N . PRO A 1 769 ? -28.905 15.246 62.918 1.00 47.47 769 PRO A N 1
ATOM 6065 C CA . PRO A 1 769 ? -28.306 14.402 63.914 1.00 47.47 769 PRO A CA 1
ATOM 6066 C C . PRO A 1 769 ? -29.371 14.198 64.967 1.00 47.47 769 PRO A C 1
ATOM 6068 O O . PRO A 1 769 ? -29.810 15.151 65.616 1.00 47.47 769 PRO A O 1
ATOM 6071 N N . ASP A 1 770 ? -29.789 12.951 65.139 1.00 52.53 770 ASP A N 1
ATOM 6072 C CA . ASP A 1 770 ? -30.613 12.606 66.279 1.00 52.53 770 ASP A CA 1
ATOM 6073 C C . ASP A 1 770 ? -29.687 12.525 67.502 1.00 52.53 770 ASP A C 1
ATOM 6075 O O . ASP A 1 770 ? -28.811 11.661 67.586 1.00 52.53 770 ASP A O 1
ATOM 6079 N N . LEU A 1 771 ? -29.817 13.490 68.417 1.00 53.44 771 LEU A N 1
ATOM 6080 C CA . LEU A 1 771 ? -29.011 13.608 69.645 1.00 53.44 771 LEU A CA 1
ATOM 6081 C C . LEU A 1 771 ? -29.537 12.714 70.783 1.00 53.44 771 LEU A C 1
ATOM 6083 O O . LEU A 1 771 ? -29.158 12.865 71.945 1.00 53.44 771 LEU A O 1
ATOM 6087 N N . SER A 1 772 ? -30.467 11.826 70.456 1.00 46.09 772 SER A N 1
ATOM 6088 C CA . SER A 1 772 ? -31.283 11.041 71.373 1.00 46.09 772 SER A CA 1
ATOM 6089 C C . SER A 1 772 ? -30.569 9.958 72.155 1.00 46.09 772 SER A C 1
ATOM 6091 O O . SER A 1 772 ? -31.118 9.492 73.151 1.00 46.09 772 SER A O 1
ATOM 6093 N N . PHE A 1 773 ? -29.384 9.527 71.719 1.00 48.88 773 PHE A N 1
ATOM 6094 C CA . PHE A 1 773 ? -28.819 8.313 72.289 1.00 48.88 773 PHE A CA 1
ATOM 6095 C C . PHE A 1 773 ? -28.283 8.554 73.701 1.00 48.88 773 PHE A C 1
ATOM 6097 O O . PHE A 1 773 ? -28.601 7.779 74.591 1.00 48.88 773 PHE A O 1
ATOM 6104 N N . MET A 1 774 ? -27.533 9.641 73.936 1.00 54.28 774 MET A N 1
ATOM 6105 C CA . MET A 1 774 ? -27.075 10.053 75.270 1.00 54.28 774 MET A CA 1
ATOM 6106 C C . MET A 1 774 ? -26.556 11.507 75.249 1.00 54.28 774 MET A C 1
ATOM 6108 O O . MET A 1 774 ? -25.720 11.858 74.412 1.00 54.28 774 MET A O 1
ATOM 6112 N N . LYS A 1 775 ? -26.987 12.341 76.207 1.00 56.16 775 LYS A N 1
ATOM 6113 C CA . LYS A 1 775 ? -26.396 13.665 76.476 1.00 56.16 775 LYS A CA 1
ATOM 6114 C C . LYS A 1 775 ? -26.159 13.862 77.969 1.00 56.16 775 LYS A C 1
ATOM 6116 O O . LYS A 1 775 ? -26.989 13.453 78.780 1.00 56.16 775 LYS A O 1
ATOM 6121 N N . SER A 1 776 ? -25.067 14.528 78.330 1.00 61.81 776 SER A N 1
ATOM 6122 C CA . SER A 1 776 ? -24.855 14.985 79.707 1.00 61.81 776 SER A CA 1
ATOM 6123 C C . SER A 1 776 ? -25.731 16.201 80.035 1.00 61.81 776 SER A C 1
ATOM 6125 O O . SER A 1 776 ? -26.146 16.969 79.157 1.00 61.81 776 SER A O 1
ATOM 6127 N N . THR A 1 777 ? -26.017 16.403 81.322 1.00 60.38 777 THR A N 1
ATOM 6128 C CA . THR A 1 777 ? -26.781 17.559 81.809 1.00 60.38 777 THR A CA 1
ATOM 6129 C C . THR A 1 777 ? -26.028 18.851 81.472 1.00 60.38 777 THR A C 1
ATOM 6131 O O . THR A 1 777 ? -24.941 19.078 81.991 1.00 60.38 777 THR A O 1
ATOM 6134 N N . GLY A 1 778 ? -26.589 19.699 80.601 1.00 62.06 778 GLY A N 1
ATOM 6135 C CA . GLY A 1 778 ? -25.951 20.949 80.151 1.00 62.06 778 GLY A CA 1
ATOM 6136 C C . GLY A 1 778 ? -25.493 20.971 78.687 1.00 62.06 778 GLY A C 1
ATOM 6137 O O . GLY A 1 778 ? -25.003 22.006 78.238 1.00 62.06 778 GLY A O 1
ATOM 6138 N N . ALA A 1 779 ? -25.683 19.883 77.930 1.00 67.12 779 ALA A N 1
ATOM 6139 C CA . ALA A 1 779 ? -25.401 19.840 76.495 1.00 67.12 779 ALA A CA 1
ATOM 6140 C C . ALA A 1 779 ? -26.651 20.085 75.615 1.00 67.12 779 ALA A C 1
ATOM 6142 O O . ALA A 1 779 ? -27.741 19.574 75.899 1.00 67.12 779 ALA A O 1
ATOM 6143 N N . GLY A 1 780 ? -26.503 20.861 74.536 1.00 67.25 780 GLY A N 1
ATOM 6144 C CA . GLY A 1 780 ? -27.574 21.203 73.590 1.00 67.25 780 GLY A CA 1
ATOM 6145 C C . GLY A 1 780 ? -27.148 22.231 72.535 1.00 67.25 780 GLY A C 1
ATOM 6146 O O . GLY A 1 780 ? -26.041 22.751 72.586 1.00 67.25 780 GLY A O 1
ATOM 6147 N N . ILE A 1 781 ? -28.019 22.535 71.570 1.00 66.12 781 ILE A N 1
ATOM 6148 C CA . ILE A 1 781 ? -27.742 23.549 70.537 1.00 66.12 781 ILE A CA 1
ATOM 6149 C C . ILE A 1 781 ? -28.094 24.941 71.082 1.00 66.12 781 ILE A C 1
ATOM 6151 O O . ILE A 1 781 ? -29.223 25.156 71.524 1.00 66.12 781 ILE A O 1
ATOM 6155 N N . LYS A 1 782 ? -27.139 25.879 71.053 1.00 67.75 782 LYS A N 1
ATOM 6156 C CA . LYS A 1 782 ? -27.320 27.296 71.419 1.00 67.75 782 LYS A CA 1
ATOM 6157 C C . LYS A 1 782 ? -26.705 28.181 70.331 1.00 67.75 782 LYS A C 1
ATOM 6159 O O . LYS A 1 782 ? -25.593 27.907 69.892 1.00 67.75 782 LYS A O 1
ATOM 6164 N N . ASP A 1 783 ? -27.414 29.221 69.892 1.00 66.50 783 ASP A N 1
ATOM 6165 C CA . ASP A 1 783 ? -26.943 30.195 68.885 1.00 66.50 783 ASP A CA 1
ATOM 6166 C C . ASP A 1 783 ? -26.363 29.578 67.595 1.00 66.50 783 ASP A C 1
ATOM 6168 O O . ASP A 1 783 ? -25.379 30.066 67.040 1.00 66.50 783 ASP A O 1
ATOM 6172 N N . GLY A 1 784 ? -26.946 28.481 67.108 1.00 61.59 784 GLY A N 1
ATOM 6173 C CA . GLY A 1 784 ? -26.466 27.835 65.884 1.00 61.59 784 GLY A CA 1
ATOM 6174 C C . GLY A 1 784 ? -25.247 26.919 66.071 1.00 61.59 784 GLY A C 1
ATOM 6175 O O . GLY A 1 784 ? -24.671 26.476 65.078 1.00 61.59 784 GLY A O 1
ATOM 6176 N N . LYS A 1 785 ? -24.830 26.654 67.318 1.00 67.06 785 LYS A N 1
ATOM 6177 C CA . LYS A 1 785 ? -23.667 25.826 67.675 1.00 67.06 785 LYS A CA 1
ATOM 6178 C C . LYS A 1 785 ? -24.064 24.702 68.625 1.00 67.06 785 LYS A C 1
ATOM 6180 O O . LYS A 1 785 ? -24.933 24.881 69.479 1.00 67.06 785 LYS A O 1
ATOM 6185 N N . LEU A 1 786 ? -23.411 23.547 68.514 1.00 71.06 786 LEU A N 1
ATOM 6186 C CA . LEU A 1 786 ? -23.563 22.471 69.493 1.00 71.06 786 LEU A CA 1
ATOM 6187 C C . LEU A 1 786 ? -22.724 22.793 70.728 1.00 71.06 786 LEU A C 1
ATOM 6189 O O . LEU A 1 786 ? -21.499 22.766 70.655 1.00 71.06 786 LEU A O 1
ATOM 6193 N N . THR A 1 787 ? -23.372 23.051 71.857 1.00 70.19 787 THR A N 1
ATOM 6194 C CA . THR A 1 787 ? -22.726 23.506 73.086 1.00 70.19 787 THR A CA 1
ATOM 6195 C C . THR A 1 787 ? -22.758 22.430 74.168 1.00 70.19 787 THR A C 1
ATOM 6197 O O . THR A 1 787 ? -23.793 21.819 74.430 1.00 70.19 787 THR A O 1
ATOM 6200 N N . ILE A 1 788 ? -21.618 22.199 74.814 1.00 71.06 788 ILE A N 1
ATOM 6201 C CA . ILE A 1 788 ? -21.404 21.215 75.874 1.00 71.06 788 ILE A CA 1
ATOM 6202 C C . ILE A 1 788 ? -20.969 21.967 77.131 1.00 71.06 788 ILE A C 1
ATOM 6204 O O . ILE A 1 788 ? -19.859 22.497 77.194 1.00 71.06 788 ILE A O 1
ATOM 6208 N N . GLY A 1 789 ? -21.863 22.033 78.119 1.00 67.38 789 GLY A N 1
ATOM 6209 C CA . GLY A 1 789 ? -21.586 22.602 79.434 1.00 67.38 789 GLY A CA 1
ATOM 6210 C C . GLY A 1 789 ? -21.210 21.529 80.454 1.00 67.38 789 GLY A C 1
ATOM 6211 O O . GLY A 1 789 ? -21.932 20.550 80.630 1.00 67.38 789 GLY A O 1
ATOM 6212 N N . LEU A 1 790 ? -20.110 21.745 81.166 1.00 65.38 790 LEU A N 1
ATOM 6213 C CA . LEU A 1 790 ? -19.700 20.978 82.338 1.00 65.38 790 LEU A CA 1
ATOM 6214 C C . LEU A 1 790 ? -20.247 21.699 83.576 1.00 65.38 790 LEU A C 1
ATOM 6216 O O . LEU A 1 790 ? -19.586 22.556 84.151 1.00 65.38 790 LEU A O 1
ATOM 6220 N N . ALA A 1 791 ? -21.485 21.414 83.979 1.00 62.12 791 ALA A N 1
ATOM 6221 C CA . ALA A 1 791 ? -22.123 22.047 85.142 1.00 62.12 791 ALA A CA 1
ATOM 6222 C C . ALA A 1 791 ? -21.659 21.418 86.478 1.00 62.12 791 ALA A C 1
ATOM 6224 O O . ALA A 1 791 ? -22.476 20.964 87.275 1.00 62.12 791 ALA A O 1
ATOM 6225 N N . GLY A 1 792 ? -20.341 21.324 86.699 1.00 59.50 792 GLY A N 1
ATOM 6226 C CA . GLY A 1 792 ? -19.741 20.635 87.855 1.00 59.50 792 GLY A CA 1
ATOM 6227 C C . GLY A 1 792 ? -19.653 19.106 87.720 1.00 59.50 792 GLY A C 1
ATOM 6228 O O . GLY A 1 792 ? -19.350 18.419 88.692 1.00 59.50 792 GLY A O 1
ATOM 6229 N N . GLN A 1 793 ? -19.920 18.567 86.526 1.00 60.84 793 GLN A N 1
ATOM 6230 C CA . GLN A 1 793 ? -19.687 17.159 86.190 1.00 60.84 793 GLN A CA 1
ATOM 6231 C C . GLN A 1 793 ? -18.248 16.954 85.705 1.00 60.84 793 GLN A C 1
ATOM 6233 O O . GLN A 1 793 ? -17.713 17.826 85.027 1.00 60.84 793 GLN A O 1
ATOM 6238 N N . LYS A 1 794 ? -17.657 15.789 86.017 1.00 62.75 794 LYS A N 1
ATOM 6239 C CA . LYS A 1 794 ? -16.303 15.415 85.563 1.00 62.75 794 LYS A CA 1
ATOM 6240 C C . LYS A 1 794 ? -16.194 15.211 84.048 1.00 62.75 794 LYS A C 1
ATOM 6242 O O . LYS A 1 794 ? -15.123 15.361 83.466 1.00 62.75 794 LYS A O 1
ATOM 6247 N N . GLU A 1 795 ? -17.306 14.853 83.416 1.00 65.56 795 GLU A N 1
ATOM 6248 C CA . GLU A 1 795 ? -17.395 14.545 81.994 1.00 65.56 795 GLU A CA 1
ATOM 6249 C C . GLU A 1 795 ? -18.719 15.059 81.437 1.00 65.56 795 GLU A C 1
ATOM 6251 O O . GLU A 1 795 ? -19.764 14.939 82.079 1.00 65.56 795 GLU A O 1
ATOM 6256 N N . ALA A 1 796 ? -18.674 15.616 80.231 1.00 65.38 796 ALA A N 1
ATOM 6257 C CA . ALA A 1 796 ? -19.837 16.015 79.464 1.00 65.38 796 ALA A CA 1
ATOM 6258 C C . ALA A 1 796 ? -19.660 15.592 78.005 1.00 65.38 796 ALA A C 1
ATOM 6260 O O . ALA A 1 796 ? -18.573 15.699 77.437 1.00 65.38 796 ALA A O 1
ATOM 6261 N N . PHE A 1 797 ? -20.728 15.111 77.379 1.00 64.00 797 PHE A N 1
ATOM 6262 C CA . PHE A 1 797 ? -20.650 14.582 76.025 1.00 64.00 797 PHE A CA 1
ATOM 6263 C C . PHE A 1 797 ? -21.983 14.668 75.292 1.00 64.00 797 PHE A C 1
ATOM 6265 O O . PHE A 1 797 ? -23.060 14.773 75.888 1.00 64.00 797 PHE A O 1
ATOM 6272 N N . VAL A 1 798 ? -21.878 14.601 73.971 1.00 61.62 798 VAL A N 1
ATOM 6273 C CA . VAL A 1 798 ? -22.993 14.512 73.040 1.00 61.62 798 VAL A CA 1
ATOM 6274 C C . VAL A 1 798 ? -22.698 13.393 72.059 1.00 61.62 798 VAL A C 1
ATOM 6276 O O . VAL A 1 798 ? -21.658 13.393 71.394 1.00 61.62 798 VAL A O 1
ATOM 6279 N N . VAL A 1 799 ? -23.638 12.458 71.958 1.00 59.03 799 VAL A N 1
ATOM 6280 C CA . VAL A 1 799 ? -23.631 11.421 70.927 1.00 59.03 799 VAL A CA 1
ATOM 6281 C C . VAL A 1 799 ? -24.707 11.749 69.914 1.00 59.03 799 VAL A C 1
ATOM 6283 O O . VAL A 1 799 ? -25.870 11.922 70.273 1.00 59.03 799 VAL A O 1
ATOM 6286 N N . SER A 1 800 ? -24.323 11.812 68.648 1.00 57.84 800 SER A N 1
ATOM 6287 C CA . SER A 1 800 ? -25.273 11.867 67.547 1.00 57.84 800 SER A CA 1
ATOM 6288 C C . SER A 1 800 ? -25.364 10.511 66.867 1.00 57.84 800 SER A C 1
ATOM 6290 O O . SER A 1 800 ? -24.344 9.850 66.661 1.00 57.84 800 SER A O 1
ATOM 6292 N N . ARG A 1 801 ? -26.579 10.135 66.466 1.00 57.03 801 ARG A N 1
ATOM 6293 C CA . ARG A 1 801 ? -26.824 9.088 65.476 1.00 57.03 801 ARG A CA 1
ATOM 6294 C C . ARG A 1 801 ? -27.178 9.723 64.130 1.00 57.03 801 ARG A C 1
ATOM 6296 O O . ARG A 1 801 ? -28.012 10.624 64.054 1.00 57.03 801 ARG A O 1
ATOM 6303 N N . LEU A 1 802 ? -26.551 9.214 63.077 1.00 55.94 802 LEU A N 1
ATOM 6304 C CA . LEU A 1 802 ? -26.776 9.535 61.673 1.00 55.94 802 LEU A CA 1
ATOM 6305 C C . LEU A 1 802 ? -27.080 8.230 60.940 1.00 55.94 802 LEU A C 1
ATOM 6307 O O . LEU A 1 802 ? -26.200 7.385 60.754 1.00 55.94 802 LEU A O 1
ATOM 6311 N N . SER A 1 803 ? -28.327 8.064 60.516 1.00 54.62 803 SER A N 1
ATOM 6312 C CA . SER A 1 803 ? -28.696 6.922 59.683 1.00 54.62 803 SER A CA 1
ATOM 6313 C C . SER A 1 803 ? -28.242 7.159 58.249 1.00 54.62 803 SER A C 1
ATOM 6315 O O . SER A 1 803 ? -28.608 8.159 57.628 1.00 54.62 803 SER A O 1
ATOM 6317 N N . VAL A 1 804 ? -27.423 6.245 57.723 1.00 52.84 804 VAL A N 1
ATOM 6318 C CA . VAL A 1 804 ? -26.908 6.347 56.356 1.00 52.84 804 VAL A CA 1
ATOM 6319 C C . VAL A 1 804 ? -28.034 5.970 55.382 1.00 52.84 804 VAL A C 1
ATOM 6321 O O . VAL A 1 804 ? -28.560 4.859 55.454 1.00 52.84 804 VAL A O 1
ATOM 6324 N N . PRO A 1 805 ? -28.426 6.853 54.446 1.00 49.00 805 PRO A N 1
ATOM 6325 C CA . PRO A 1 805 ? -29.632 6.674 53.631 1.00 49.00 805 PRO A CA 1
ATOM 6326 C C . PRO A 1 805 ? -29.531 5.564 52.570 1.00 49.00 805 PRO A C 1
ATOM 6328 O O . PRO A 1 805 ? -30.518 5.277 51.893 1.00 49.00 805 PRO A O 1
ATOM 6331 N N . LYS A 1 806 ? -28.355 4.952 52.378 1.00 50.41 806 LYS A N 1
ATOM 6332 C CA . LYS A 1 806 ? -28.114 3.896 51.383 1.00 50.41 806 LYS A CA 1
ATOM 6333 C C . LYS A 1 806 ? -27.299 2.758 51.993 1.00 50.41 806 LYS A C 1
ATOM 6335 O O . LYS A 1 806 ? -26.257 3.015 52.585 1.00 50.41 806 LYS A O 1
ATOM 6340 N N . ASN A 1 807 ? -27.711 1.513 51.736 1.00 49.53 807 ASN A N 1
ATOM 6341 C CA . ASN A 1 807 ? -27.105 0.267 52.250 1.00 49.53 807 ASN A CA 1
ATOM 6342 C C . ASN A 1 807 ? -25.633 0.024 51.830 1.00 49.53 807 ASN A C 1
ATOM 6344 O O . ASN A 1 807 ? -25.085 -1.030 52.112 1.00 49.53 807 ASN A O 1
ATOM 6348 N N . TYR A 1 808 ? -25.015 0.952 51.098 1.00 50.75 808 TYR A N 1
ATOM 6349 C CA . TYR A 1 808 ? -23.707 0.792 50.461 1.00 50.75 808 TYR A CA 1
ATOM 6350 C C . TYR A 1 808 ? -22.845 2.068 50.524 1.00 50.75 808 TYR A C 1
ATOM 6352 O O . TYR A 1 808 ? -21.790 2.141 49.899 1.00 50.75 808 TYR A O 1
ATOM 6360 N N . ALA A 1 809 ? -23.290 3.097 51.257 1.00 50.94 809 ALA A N 1
ATOM 6361 C CA . ALA A 1 809 ? -22.525 4.325 51.428 1.00 50.94 809 ALA A CA 1
ATOM 6362 C C . ALA A 1 809 ? -21.582 4.263 52.632 1.00 50.94 809 ALA A C 1
ATOM 6364 O O . ALA A 1 809 ? -21.986 3.980 53.755 1.00 50.94 809 ALA A O 1
ATOM 6365 N N . THR A 1 810 ? -20.310 4.560 52.382 1.00 53.44 810 THR A N 1
ATOM 6366 C CA . THR A 1 810 ? -19.237 4.595 53.372 1.00 53.44 810 THR A CA 1
ATOM 6367 C C . THR A 1 810 ? -18.910 6.041 53.715 1.00 53.44 810 THR A C 1
ATOM 6369 O O . THR A 1 810 ? -18.616 6.843 52.835 1.00 53.44 810 THR A O 1
ATOM 6372 N N . LEU A 1 811 ? -18.927 6.397 54.999 1.00 54.94 811 LEU A N 1
ATOM 6373 C CA . LEU A 1 811 ? -18.464 7.709 55.455 1.00 54.94 811 LEU A CA 1
ATOM 6374 C C . LEU A 1 811 ? -16.935 7.815 55.281 1.00 54.94 811 LEU A C 1
ATOM 6376 O O . LEU A 1 811 ? -16.188 7.060 55.913 1.00 54.94 811 LEU A O 1
ATOM 6380 N N . THR A 1 812 ? -16.482 8.741 54.432 1.00 54.00 812 THR A N 1
ATOM 6381 C CA . THR A 1 812 ? -15.069 8.942 54.052 1.00 54.00 812 THR A CA 1
ATOM 6382 C C . THR A 1 812 ? -14.431 10.190 54.668 1.00 54.00 812 THR A C 1
ATOM 6384 O O . THR A 1 812 ? -13.211 10.362 54.657 1.00 54.00 812 THR A O 1
ATOM 6387 N N . ARG A 1 813 ? -15.228 11.100 55.234 1.00 56.94 813 ARG A N 1
ATOM 6388 C CA . ARG A 1 813 ? -14.697 12.275 55.934 1.00 56.94 813 ARG A CA 1
ATOM 6389 C C . ARG A 1 813 ? -15.655 12.751 57.010 1.00 56.94 813 ARG A C 1
ATOM 6391 O O . ARG A 1 813 ? -16.839 12.934 56.737 1.00 56.94 813 ARG A O 1
ATOM 6398 N N . PHE A 1 814 ? -15.102 13.017 58.189 1.00 58.25 814 PHE A N 1
ATOM 6399 C CA . PHE A 1 814 ? -15.744 13.787 59.240 1.00 58.25 814 PHE A CA 1
ATOM 6400 C C . PHE A 1 814 ? -14.850 14.969 59.621 1.00 58.25 814 PHE A C 1
ATOM 6402 O O . PHE A 1 814 ? -13.645 14.820 59.829 1.00 58.25 814 PHE A O 1
ATOM 6409 N N . SER A 1 815 ? -15.425 16.160 59.718 1.00 60.16 815 SER A N 1
ATOM 6410 C CA . SER A 1 815 ? -14.711 17.319 60.254 1.00 60.16 815 SER A CA 1
ATOM 6411 C C . SER A 1 815 ? -15.606 18.140 61.154 1.00 60.16 815 SER A C 1
ATOM 6413 O O . SER A 1 815 ? -16.749 18.405 60.790 1.00 60.16 815 SER A O 1
ATOM 6415 N N . ALA A 1 816 ? -15.057 18.583 62.282 1.00 60.28 816 ALA A N 1
ATOM 6416 C CA . ALA A 1 816 ? -15.719 19.479 63.213 1.00 60.28 816 ALA A CA 1
ATOM 6417 C C . ALA A 1 816 ? -14.875 20.743 63.397 1.00 60.28 816 ALA A C 1
ATOM 6419 O O . ALA A 1 816 ? -13.646 20.698 63.410 1.00 60.28 816 ALA A O 1
ATOM 6420 N N . ARG A 1 817 ? -15.526 21.893 63.540 1.00 60.62 817 ARG A N 1
ATOM 6421 C CA . ARG A 1 817 ? -14.841 23.137 63.911 1.00 60.62 817 ARG A CA 1
ATOM 6422 C C . ARG A 1 817 ? -15.202 23.496 65.342 1.00 60.62 817 ARG A C 1
ATOM 6424 O O . ARG A 1 817 ? -16.382 23.514 65.677 1.00 60.62 817 ARG A O 1
ATOM 6431 N N . PHE A 1 818 ? -14.195 23.773 66.162 1.00 63.16 818 PHE A N 1
ATOM 6432 C CA . PHE A 1 818 ? -14.370 24.021 67.587 1.00 63.16 818 PHE A CA 1
ATOM 6433 C C . PHE A 1 818 ? -14.175 25.496 67.925 1.00 63.16 818 PHE A C 1
ATOM 6435 O O . PHE A 1 818 ? -13.189 26.102 67.503 1.00 63.16 818 PHE A O 1
ATOM 6442 N N . ASP A 1 819 ? -15.079 26.042 68.736 1.00 57.97 819 ASP A N 1
ATOM 6443 C CA . ASP A 1 819 ? -14.996 27.399 69.272 1.00 57.97 819 ASP A CA 1
ATOM 6444 C C . ASP A 1 819 ? -15.045 27.361 70.812 1.00 57.97 819 ASP A C 1
ATOM 6446 O O . ASP A 1 819 ? -15.894 26.690 71.417 1.00 57.97 819 ASP A O 1
ATOM 6450 N N . LYS A 1 820 ? -14.082 28.032 71.458 1.00 55.22 820 LYS A N 1
ATOM 6451 C CA . LYS A 1 820 ? -13.900 28.033 72.921 1.00 55.22 820 LYS A CA 1
ATOM 6452 C C . LYS A 1 820 ? -14.520 29.296 73.516 1.00 55.22 820 LYS A C 1
ATOM 6454 O O . LYS A 1 820 ? -14.176 30.399 73.106 1.00 55.22 820 LYS A O 1
ATOM 6459 N N . ARG A 1 821 ? -15.319 29.151 74.580 1.00 56.00 821 ARG A N 1
ATOM 6460 C CA . ARG A 1 821 ? -15.693 30.263 75.471 1.00 56.00 821 ARG A CA 1
ATOM 6461 C C . ARG A 1 821 ? -15.430 29.886 76.932 1.00 56.00 821 ARG A C 1
ATOM 6463 O O . ARG A 1 821 ? -16.164 29.095 77.508 1.00 56.00 821 ARG A O 1
ATOM 6470 N N . GLY A 1 822 ? -14.374 30.443 77.530 1.00 54.16 822 GLY A N 1
ATOM 6471 C CA . GLY A 1 822 ? -14.050 30.273 78.956 1.00 54.16 822 GLY A CA 1
ATOM 6472 C C . GLY A 1 822 ? -12.547 30.218 79.262 1.00 54.16 822 GLY A C 1
ATOM 6473 O O . GLY A 1 822 ? -11.736 29.908 78.389 1.00 54.16 822 GLY A O 1
ATOM 6474 N N . GLU A 1 823 ? -12.171 30.515 80.509 1.00 47.03 823 GLU A N 1
ATOM 6475 C CA . GLU A 1 823 ? -10.769 30.718 80.922 1.00 47.03 823 GLU A CA 1
ATOM 6476 C C . GLU A 1 823 ? -9.985 29.430 81.251 1.00 47.03 823 GLU A C 1
ATOM 6478 O O . GLU A 1 823 ? -8.760 29.479 81.310 1.00 47.03 823 GLU A O 1
ATOM 6483 N N . GLN A 1 824 ? -10.626 28.263 81.413 1.00 55.66 824 GLN A N 1
ATOM 6484 C CA . GLN A 1 824 ? -9.941 27.040 81.879 1.00 55.66 824 GLN A CA 1
ATOM 6485 C C . GLN A 1 824 ? -9.846 25.910 80.837 1.00 55.66 824 GLN A C 1
ATOM 6487 O O . GLN A 1 824 ? -10.470 25.948 79.775 1.00 55.66 824 GLN A O 1
ATOM 6492 N N . LEU A 1 825 ? -8.935 24.972 81.111 1.00 55.03 825 LEU A N 1
ATOM 6493 C CA . LEU A 1 825 ? -8.383 23.977 80.192 1.00 55.03 825 LEU A CA 1
ATOM 6494 C C . LEU A 1 825 ? -9.135 22.639 80.324 1.00 55.03 825 LEU A C 1
ATOM 6496 O O . LEU A 1 825 ? -9.210 22.092 81.420 1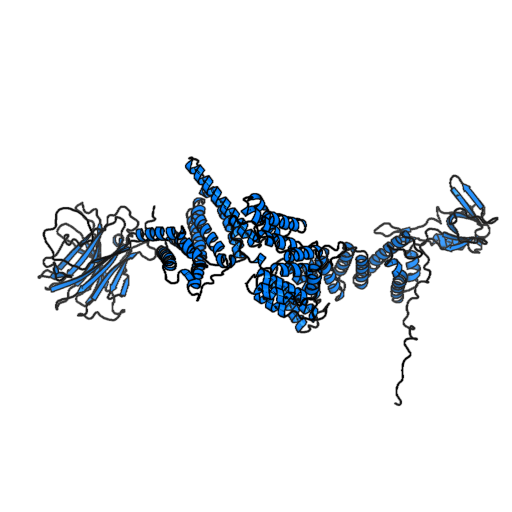.00 55.03 825 LEU A O 1
ATOM 6500 N N . PHE A 1 826 ? -9.661 22.101 79.219 1.00 57.72 826 PHE A N 1
ATOM 6501 C CA . PHE A 1 826 ? -10.429 20.846 79.188 1.00 57.72 826 PHE A CA 1
ATOM 6502 C C . PHE A 1 826 ? -9.797 19.860 78.212 1.00 57.72 826 PHE A C 1
ATOM 6504 O O . PHE A 1 826 ? -9.361 20.275 77.134 1.00 57.72 826 PHE A O 1
ATOM 6511 N N . HIS A 1 827 ? -9.822 18.562 78.536 1.00 57.84 827 HIS A N 1
ATOM 6512 C CA . HIS A 1 827 ? -9.644 17.560 77.489 1.00 57.84 827 HIS A CA 1
ATOM 6513 C C . HIS A 1 827 ? -10.879 17.614 76.591 1.00 57.84 827 HIS A C 1
ATOM 6515 O O . HIS A 1 827 ? -12.001 17.484 77.078 1.00 57.84 827 HIS A O 1
ATOM 6521 N N . ARG A 1 828 ? -10.688 17.836 75.294 1.00 65.00 828 ARG A N 1
ATOM 6522 C CA . ARG A 1 828 ? -11.792 17.996 74.337 1.00 65.00 828 ARG A CA 1
ATOM 6523 C C . ARG A 1 828 ? -11.467 17.310 73.036 1.00 65.00 828 ARG A C 1
ATOM 6525 O O . ARG A 1 828 ? -10.315 17.345 72.609 1.00 65.00 828 ARG A O 1
ATOM 6532 N N . GLY A 1 829 ? -12.465 16.730 72.389 1.00 63.09 829 GLY A N 1
ATOM 6533 C CA . GLY A 1 829 ? -12.209 16.006 71.159 1.00 63.09 829 GLY A CA 1
ATOM 6534 C C . GLY A 1 829 ? -13.445 15.568 70.404 1.00 63.09 829 GLY A C 1
ATOM 6535 O O . GLY A 1 829 ? -14.586 15.726 70.843 1.00 63.09 829 GLY A O 1
ATOM 6536 N N . VAL A 1 830 ? -13.170 14.988 69.244 1.00 61.06 830 VAL A N 1
ATOM 6537 C CA . VAL A 1 830 ? -14.149 14.321 68.395 1.00 61.06 830 VAL A CA 1
ATOM 6538 C C . VAL A 1 830 ? -13.735 12.896 68.137 1.00 61.06 830 VAL A C 1
ATOM 6540 O O . VAL A 1 830 ? -12.557 12.543 68.117 1.00 61.06 830 VAL A O 1
ATOM 6543 N N . SER A 1 831 ? -14.744 12.073 67.937 1.00 62.12 831 SER A N 1
ATOM 6544 C CA . SER A 1 831 ? -14.589 10.652 67.748 1.00 62.12 831 SER A CA 1
ATOM 6545 C C . SER A 1 831 ? -15.631 10.172 66.753 1.00 62.12 831 SER A C 1
ATOM 6547 O O . SER A 1 831 ? -16.774 10.637 66.771 1.00 62.12 831 SER A O 1
ATOM 6549 N N . LEU A 1 832 ? -15.221 9.259 65.876 1.00 57.47 832 LEU A N 1
ATOM 6550 C CA . LEU A 1 832 ? -16.079 8.705 64.837 1.00 57.47 832 LEU A CA 1
ATOM 6551 C C . LEU A 1 832 ? -16.353 7.233 65.125 1.00 57.47 832 LEU A C 1
ATOM 6553 O O . LEU A 1 832 ? -15.440 6.412 65.047 1.00 57.47 832 LEU A O 1
ATOM 6557 N N . THR A 1 833 ? -17.608 6.897 65.424 1.00 56.97 833 THR A N 1
ATOM 6558 C CA . THR A 1 833 ? -18.004 5.530 65.783 1.00 56.97 833 THR A CA 1
ATOM 6559 C C . THR A 1 833 ? -18.922 4.935 64.721 1.00 56.97 833 THR A C 1
ATOM 6561 O O . THR A 1 833 ? -19.904 5.556 64.307 1.00 56.97 833 THR A O 1
ATOM 6564 N N . LYS A 1 834 ? -18.627 3.699 64.305 1.00 52.56 834 LYS A N 1
ATOM 6565 C CA . LYS A 1 834 ? -19.558 2.863 63.540 1.00 52.56 834 LYS A CA 1
ATOM 6566 C C . LYS A 1 834 ? -20.548 2.216 64.509 1.00 52.56 834 LYS A C 1
ATOM 6568 O O . LYS A 1 834 ? -20.134 1.514 65.428 1.00 52.56 834 LYS A O 1
ATOM 6573 N N . LEU A 1 835 ? -21.842 2.425 64.296 1.00 51.72 835 LEU A N 1
ATOM 6574 C CA . LEU A 1 835 ? -22.915 1.732 65.004 1.00 51.72 835 LEU A CA 1
ATOM 6575 C C . LEU A 1 835 ? -23.453 0.650 64.055 1.00 51.72 835 LEU A C 1
ATOM 6577 O O . LEU A 1 835 ? -23.956 0.948 62.974 1.00 51.72 835 LEU A O 1
ATOM 6581 N N . SER A 1 836 ? -23.290 -0.630 64.401 1.00 47.94 836 SER A N 1
ATOM 6582 C CA . SER A 1 836 ? -23.877 -1.701 63.581 1.00 47.94 836 SER A CA 1
ATOM 6583 C C . SER A 1 836 ? -25.385 -1.774 63.835 1.00 47.94 836 SER A C 1
ATOM 6585 O O . SER A 1 836 ? -25.799 -1.716 64.991 1.00 47.94 836 SER A O 1
ATOM 6587 N N . SER A 1 837 ? -26.194 -1.971 62.794 1.00 43.69 837 SER A N 1
ATOM 6588 C CA . SER A 1 837 ? -27.659 -2.073 62.887 1.00 43.69 837 SER A CA 1
ATOM 6589 C C . SER A 1 837 ? -28.188 -3.322 63.615 1.00 43.69 837 SER A C 1
ATOM 6591 O O . SER A 1 837 ? -29.391 -3.439 63.831 1.00 43.69 837 SER A O 1
ATOM 6593 N N . ASN A 1 838 ? -27.327 -4.245 64.062 1.00 44.25 838 ASN A N 1
ATOM 6594 C CA . ASN A 1 838 ? -27.732 -5.436 64.826 1.00 44.25 838 ASN A CA 1
ATOM 6595 C C . ASN A 1 838 ? -27.970 -5.161 66.330 1.00 44.25 838 ASN A C 1
ATOM 6597 O O . ASN A 1 838 ? -27.876 -6.057 67.170 1.00 44.25 838 ASN A O 1
ATOM 6601 N N . THR A 1 839 ? -28.306 -3.922 66.687 1.00 43.31 839 THR A N 1
ATOM 6602 C CA . THR A 1 839 ? -28.496 -3.404 68.055 1.00 43.31 839 THR A CA 1
ATOM 6603 C C . THR A 1 839 ? -29.853 -3.764 68.670 1.00 43.31 839 THR A C 1
ATOM 6605 O O . THR A 1 839 ? -30.471 -2.970 69.370 1.00 43.31 839 THR A O 1
ATOM 6608 N N . GLY A 1 840 ? -30.318 -4.993 68.433 1.00 40.94 840 GLY A N 1
ATOM 6609 C CA . GLY A 1 840 ? -31.547 -5.540 69.017 1.00 40.94 840 GLY A CA 1
ATOM 6610 C C . GLY A 1 840 ? -31.340 -6.564 70.142 1.00 40.94 840 GLY A C 1
ATOM 6611 O O . GLY A 1 840 ? -32.321 -7.158 70.582 1.00 40.94 840 GLY A O 1
ATOM 6612 N N . LYS A 1 841 ? -30.103 -6.840 70.590 1.00 34.22 841 LYS A N 1
ATOM 6613 C CA . LYS A 1 841 ? -29.829 -7.838 71.646 1.00 34.22 841 LYS A CA 1
ATOM 6614 C C . LYS A 1 841 ? -28.947 -7.274 72.776 1.00 34.22 841 LYS A C 1
ATOM 6616 O O . LYS A 1 841 ? -27.906 -6.699 72.463 1.00 34.22 841 LYS A O 1
ATOM 6621 N N . PRO A 1 842 ? -29.307 -7.480 74.061 1.00 33.44 842 PRO A N 1
ATOM 6622 C CA . PRO A 1 842 ? -28.458 -7.132 75.205 1.00 33.44 842 PRO A CA 1
ATOM 6623 C C . PRO A 1 842 ? -27.197 -8.011 75.238 1.00 33.44 842 PRO A C 1
ATOM 6625 O O . PRO A 1 842 ? -27.295 -9.219 75.009 1.00 33.44 842 PRO A O 1
ATOM 6628 N N . GLY A 1 843 ? -26.032 -7.418 75.531 1.00 45.62 843 GLY A N 1
ATOM 6629 C CA . GLY A 1 843 ? -24.721 -8.095 75.551 1.00 45.62 843 GLY A CA 1
ATOM 6630 C C . GLY A 1 843 ? -23.751 -7.633 74.453 1.00 45.62 843 GLY A C 1
ATOM 6631 O O . GLY A 1 843 ? -23.160 -8.460 73.758 1.00 45.62 843 GLY A O 1
ATOM 6632 N N . LEU A 1 844 ? -23.616 -6.317 74.260 1.00 47.31 844 LEU A N 1
ATOM 6633 C CA . LEU A 1 844 ? -22.854 -5.709 73.163 1.00 47.31 844 LEU A CA 1
ATOM 6634 C C . LEU A 1 844 ? -21.342 -5.979 73.258 1.00 47.31 844 LEU A C 1
ATOM 6636 O O . LEU A 1 844 ? -20.705 -5.767 74.292 1.00 47.31 844 LEU A O 1
ATOM 6640 N N . ALA A 1 845 ? -20.757 -6.405 72.133 1.00 45.56 845 ALA A N 1
ATOM 6641 C CA . ALA A 1 845 ? -19.311 -6.449 71.960 1.00 45.56 845 ALA A CA 1
ATOM 6642 C C . ALA A 1 845 ? -18.724 -5.027 72.092 1.00 45.56 845 ALA A C 1
ATOM 6644 O O . ALA A 1 845 ? -19.350 -4.063 71.642 1.00 45.56 845 ALA A O 1
ATOM 6645 N N . PRO A 1 846 ? -17.534 -4.879 72.696 1.00 50.09 846 PRO A N 1
ATOM 6646 C CA . PRO A 1 846 ? -16.889 -3.583 72.817 1.00 50.09 846 PRO A CA 1
ATOM 6647 C C . PRO A 1 846 ? -16.650 -2.942 71.440 1.00 50.09 846 PRO A C 1
ATOM 6649 O O . PRO A 1 846 ? -16.067 -3.584 70.570 1.00 50.09 846 PRO A O 1
ATOM 6652 N N . VAL A 1 847 ? -17.049 -1.681 71.251 1.00 62.50 847 VAL A N 1
ATOM 6653 C CA . VAL A 1 847 ? -16.776 -0.930 70.011 1.00 62.50 847 VAL A CA 1
ATOM 6654 C C . VAL A 1 847 ? -15.497 -0.122 70.203 1.00 62.50 847 VAL A C 1
ATOM 6656 O O . VAL A 1 847 ? -15.447 0.752 71.074 1.00 62.50 847 VAL A O 1
ATOM 6659 N N . ASN A 1 848 ? -14.456 -0.421 69.421 1.00 70.62 848 ASN A N 1
ATOM 6660 C CA . ASN A 1 848 ? -13.247 0.398 69.386 1.00 70.62 848 ASN A CA 1
ATOM 6661 C C . ASN A 1 848 ? -13.508 1.651 68.544 1.00 70.62 848 ASN A C 1
ATOM 6663 O O . ASN A 1 848 ? -14.089 1.590 67.460 1.00 70.62 848 ASN A O 1
ATOM 6667 N N . CYS A 1 849 ? -13.069 2.801 69.039 1.00 70.88 849 CYS A N 1
ATOM 6668 C CA . CYS A 1 849 ? -13.331 4.078 68.408 1.00 70.88 849 CYS A CA 1
ATOM 6669 C C . CYS A 1 849 ? -12.095 4.967 68.396 1.00 70.88 849 CYS A C 1
ATOM 6671 O O . CYS A 1 849 ? -11.480 5.183 69.440 1.00 70.88 849 CYS A O 1
ATOM 6673 N N . VAL A 1 850 ? -11.759 5.508 67.223 1.00 75.38 850 VAL A N 1
ATOM 6674 C CA . VAL A 1 850 ? -10.656 6.460 67.069 1.00 75.38 850 VAL A CA 1
ATOM 6675 C C . VAL A 1 850 ? -11.132 7.843 67.494 1.00 75.38 850 VAL A C 1
ATOM 6677 O O . VAL A 1 850 ? -12.146 8.353 67.010 1.00 75.38 850 VAL A O 1
ATOM 6680 N N . MET A 1 851 ? -10.379 8.447 68.398 1.00 77.12 851 MET A N 1
ATOM 6681 C CA . MET A 1 851 ? -10.623 9.755 68.976 1.00 77.12 851 MET A CA 1
ATOM 6682 C C . MET A 1 851 ? -9.447 10.670 68.670 1.00 77.12 851 MET A C 1
ATOM 6684 O O . MET A 1 851 ? -8.294 10.247 68.730 1.00 77.12 851 MET A O 1
ATOM 6688 N N . LEU A 1 852 ? -9.752 11.933 68.399 1.00 78.38 852 LEU A N 1
ATOM 6689 C CA . LEU A 1 852 ? -8.788 13.016 68.271 1.00 78.38 852 LEU A CA 1
ATOM 6690 C C . LEU A 1 852 ? -9.150 14.085 69.296 1.00 78.38 852 LEU A C 1
ATOM 6692 O O . LEU A 1 852 ? -10.296 14.544 69.325 1.00 78.38 852 LEU A O 1
ATOM 6696 N N . GLY A 1 853 ? -8.198 14.476 70.133 1.00 75.88 853 GLY A N 1
ATOM 6697 C CA . GLY A 1 853 ? -8.439 15.441 71.193 1.00 75.88 853 GLY A CA 1
ATOM 6698 C C . GLY A 1 853 ? -7.260 16.354 71.473 1.00 75.88 853 GLY A C 1
ATOM 6699 O O . GLY A 1 853 ? -6.184 16.216 70.898 1.00 75.88 853 GLY A O 1
ATOM 6700 N N . ILE A 1 854 ? -7.496 17.316 72.355 1.00 73.25 854 ILE A N 1
ATOM 6701 C CA . ILE A 1 854 ? -6.495 18.245 72.875 1.00 73.25 854 ILE A CA 1
ATOM 6702 C C . ILE A 1 854 ? -6.484 18.105 74.382 1.00 73.25 854 ILE A C 1
ATOM 6704 O O . ILE A 1 854 ? -7.556 18.044 74.990 1.00 73.25 854 ILE A O 1
ATOM 6708 N N . ASP A 1 855 ? -5.303 18.038 74.973 1.00 72.06 855 ASP A N 1
ATOM 6709 C CA . ASP A 1 855 ? -5.141 18.037 76.420 1.00 72.06 855 ASP A CA 1
ATOM 6710 C C . ASP A 1 855 ? -5.172 19.465 77.012 1.00 72.06 855 ASP A C 1
ATOM 6712 O O . ASP A 1 855 ? -5.142 20.464 76.281 1.00 72.06 855 ASP A O 1
ATOM 6716 N N . PRO A 1 856 ? -5.235 19.598 78.348 1.00 67.06 856 PRO A N 1
ATOM 6717 C CA . PRO A 1 856 ? -5.142 20.886 79.016 1.00 67.06 856 PRO A CA 1
ATOM 6718 C C . PRO A 1 856 ? -3.862 21.672 78.701 1.00 67.06 856 PRO A C 1
ATOM 6720 O O . PRO A 1 856 ? -3.835 22.887 78.839 1.00 67.06 856 PRO A O 1
ATOM 6723 N N . GLN A 1 857 ? -2.789 21.018 78.272 1.00 69.31 857 GLN A N 1
ATOM 6724 C CA . GLN A 1 857 ? -1.518 21.649 77.925 1.00 69.31 857 GLN A CA 1
ATOM 6725 C C . GLN A 1 857 ? -1.485 22.155 76.470 1.00 69.31 857 GLN A C 1
ATOM 6727 O O . GLN A 1 857 ? -0.484 22.741 76.054 1.00 69.31 857 GLN A O 1
ATOM 6732 N N . GLY A 1 858 ? -2.568 21.976 75.705 1.00 66.56 858 GLY A N 1
ATOM 6733 C CA . GLY A 1 858 ? -2.678 22.398 74.308 1.00 66.56 858 GLY A CA 1
ATOM 6734 C C . GLY A 1 858 ? -2.048 21.421 73.311 1.00 66.56 858 GLY A C 1
ATOM 6735 O O . GLY A 1 858 ? -1.867 21.774 72.145 1.00 66.56 858 GLY A O 1
ATOM 6736 N N . GLN A 1 859 ? -1.704 20.206 73.741 1.00 74.00 859 GLN A N 1
ATOM 6737 C CA . GLN A 1 859 ? -1.144 19.165 72.884 1.00 74.00 859 GLN A CA 1
ATOM 6738 C C . GLN A 1 859 ? -2.269 18.369 72.231 1.00 74.00 859 GLN A C 1
ATOM 6740 O O . GLN A 1 859 ? -3.240 17.986 72.884 1.00 74.00 859 GLN A O 1
ATOM 6745 N N . VAL A 1 860 ? -2.138 18.113 70.929 1.00 77.88 860 VAL A N 1
ATOM 6746 C CA . VAL A 1 860 ? -3.082 17.265 70.199 1.00 77.88 860 VAL A CA 1
ATOM 6747 C C . VAL A 1 860 ? -2.677 15.810 70.401 1.00 77.88 860 VAL A C 1
ATOM 6749 O O . VAL A 1 860 ? -1.511 15.463 70.235 1.00 77.88 860 VAL A O 1
ATOM 6752 N N . PHE A 1 861 ? -3.630 14.953 70.733 1.00 83.06 861 PHE A N 1
ATOM 6753 C CA . PHE A 1 861 ? -3.427 13.518 70.887 1.00 83.06 861 PHE A CA 1
ATOM 6754 C C . PHE A 1 861 ? -4.500 12.754 70.123 1.00 83.06 861 PHE A C 1
ATOM 6756 O O . PHE A 1 861 ? -5.603 13.258 69.894 1.00 83.06 861 PHE A O 1
ATOM 6763 N N . TRP A 1 862 ? -4.206 11.507 69.780 1.00 86.50 862 TRP A N 1
ATOM 6764 C CA . TRP A 1 862 ? -5.217 10.562 69.324 1.00 86.50 862 TRP A CA 1
ATOM 6765 C C . TRP A 1 862 ? -5.242 9.347 70.242 1.00 86.50 862 TRP A C 1
ATOM 6767 O O . TRP A 1 862 ? -4.226 8.964 70.816 1.00 86.50 862 TRP A O 1
ATOM 6777 N N . GLN A 1 863 ? -6.415 8.745 70.399 1.00 84.88 863 GLN A N 1
ATOM 6778 C CA . GLN A 1 863 ? -6.609 7.536 71.195 1.00 84.88 863 GLN A CA 1
ATOM 6779 C C . GLN A 1 863 ? -7.607 6.615 70.506 1.00 84.88 863 GLN A C 1
ATOM 6781 O O . GLN A 1 863 ? -8.580 7.079 69.925 1.00 84.88 863 GLN A O 1
ATOM 6786 N N . VAL A 1 864 ? -7.406 5.308 70.606 1.00 79.75 864 VAL A N 1
ATOM 6787 C CA . VAL A 1 864 ? -8.451 4.317 70.365 1.00 79.75 864 VAL A CA 1
ATOM 6788 C C . VAL A 1 864 ? -9.030 3.943 71.711 1.00 79.75 864 VAL A C 1
ATOM 6790 O O . VAL A 1 864 ? -8.328 3.399 72.565 1.00 79.75 864 VAL A O 1
ATOM 6793 N N . ARG A 1 865 ? -10.311 4.236 71.904 1.00 75.50 865 ARG A N 1
ATOM 6794 C CA . ARG A 1 865 ? -11.031 3.874 73.121 1.00 75.50 865 ARG A CA 1
ATOM 6795 C C . ARG A 1 865 ? -12.042 2.791 72.836 1.00 75.50 865 ARG A C 1
ATOM 6797 O O . ARG A 1 865 ? -12.702 2.794 71.799 1.00 75.50 865 ARG A O 1
ATOM 6804 N N . ARG A 1 866 ? -12.145 1.859 73.767 1.00 71.56 866 ARG A N 1
ATOM 6805 C CA . ARG A 1 866 ? -13.074 0.746 73.726 1.00 71.56 866 ARG A CA 1
ATOM 6806 C C . ARG A 1 866 ? -14.252 1.048 74.624 1.00 71.56 866 ARG A C 1
ATOM 6808 O O . ARG A 1 866 ? -14.084 1.285 75.819 1.00 71.56 866 ARG A O 1
ATOM 6815 N N . PHE A 1 867 ? -15.440 0.998 74.039 1.00 64.56 867 PHE A N 1
ATOM 6816 C CA . PHE A 1 867 ? -16.682 1.269 74.741 1.00 64.56 867 PHE A CA 1
ATOM 6817 C C . PHE A 1 867 ? -17.517 0.009 74.882 1.00 64.56 867 PHE A C 1
ATOM 6819 O O . PHE A 1 867 ? -17.899 -0.598 73.881 1.00 64.56 867 PHE A O 1
ATOM 6826 N N . LYS A 1 868 ? -17.850 -0.350 76.124 1.00 57.22 868 LYS A N 1
ATOM 6827 C CA . LYS A 1 868 ? -18.963 -1.260 76.409 1.00 57.22 868 LYS A CA 1
ATOM 6828 C C . LYS A 1 868 ? -20.235 -0.428 76.530 1.00 57.22 868 LYS A C 1
ATOM 6830 O O . LYS A 1 868 ? -20.398 0.328 77.486 1.00 57.22 868 LYS A O 1
ATOM 6835 N N . LEU A 1 869 ? -21.085 -0.518 75.515 1.00 51.66 869 LEU A N 1
ATOM 6836 C CA . LEU A 1 869 ? -22.390 0.133 75.480 1.00 51.66 869 LEU A CA 1
ATOM 6837 C C . LEU A 1 869 ? -23.398 -0.778 76.199 1.00 51.66 869 LEU A C 1
ATOM 6839 O O . LEU A 1 869 ? -24.145 -1.487 75.541 1.00 51.66 869 LEU A O 1
ATOM 6843 N N . ASP A 1 870 ? -23.367 -0.823 77.532 1.00 50.19 870 ASP A N 1
ATOM 6844 C CA . ASP A 1 870 ? -24.471 -1.388 78.327 1.00 50.19 870 ASP A CA 1
ATOM 6845 C C . ASP A 1 870 ? -25.372 -0.248 78.805 1.00 50.19 870 ASP A C 1
ATOM 6847 O O . ASP A 1 870 ? -24.877 0.849 79.078 1.00 50.19 870 ASP A O 1
ATOM 6851 N N . ASP A 1 871 ? -26.676 -0.516 78.920 1.00 46.78 871 ASP A N 1
ATOM 6852 C CA . ASP A 1 871 ? -27.748 0.493 78.914 1.00 46.78 871 ASP A CA 1
ATOM 6853 C C . ASP A 1 871 ? -27.609 1.647 79.921 1.00 46.78 871 ASP A C 1
ATOM 6855 O O . ASP A 1 871 ? -28.267 2.661 79.725 1.00 46.78 871 ASP A O 1
ATOM 6859 N N . GLN A 1 872 ? -26.772 1.567 80.968 1.00 46.19 872 GLN A N 1
ATOM 6860 C CA . GLN A 1 872 ? -26.567 2.682 81.915 1.00 46.19 872 GLN A CA 1
ATOM 6861 C C . GLN A 1 872 ? -25.168 2.784 82.561 1.00 46.19 872 GLN A C 1
ATOM 6863 O O . GLN A 1 872 ? -24.968 3.627 83.436 1.00 46.19 872 GLN A O 1
ATOM 6868 N N . ALA A 1 873 ? -24.174 1.982 82.160 1.00 48.53 873 ALA A N 1
ATOM 6869 C CA . ALA A 1 873 ? -22.833 2.037 82.760 1.00 48.53 873 ALA A CA 1
ATOM 6870 C C . ALA A 1 873 ? -21.737 1.810 81.713 1.00 48.53 873 ALA A C 1
ATOM 6872 O O . ALA A 1 873 ? -21.328 0.684 81.430 1.00 48.53 873 ALA A O 1
ATOM 6873 N N . ARG A 1 874 ? -21.237 2.908 81.139 1.00 54.88 874 ARG A N 1
ATOM 6874 C CA . ARG A 1 874 ? -20.120 2.879 80.192 1.00 54.88 874 ARG A CA 1
ATOM 6875 C C . ARG A 1 874 ? -18.830 2.540 80.945 1.00 54.88 874 ARG A C 1
ATOM 6877 O O . ARG A 1 874 ? -18.346 3.348 81.732 1.00 54.88 874 ARG A O 1
ATOM 6884 N N . GLN A 1 875 ? -18.259 1.363 80.694 1.00 57.09 875 GLN A N 1
ATOM 6885 C CA . GLN A 1 875 ? -16.846 1.109 80.993 1.00 57.09 875 GLN A CA 1
ATOM 6886 C C . GLN A 1 875 ? -16.019 1.514 79.773 1.00 57.09 875 GLN A C 1
ATOM 6888 O O . GLN A 1 875 ? -16.222 0.987 78.675 1.00 57.09 875 GLN A O 1
ATOM 6893 N N . GLU A 1 876 ? -15.123 2.473 79.977 1.00 63.88 876 GLU A N 1
ATOM 6894 C CA . GLU A 1 876 ? -14.201 2.991 78.973 1.00 63.88 876 GLU A CA 1
ATOM 6895 C C . GLU A 1 876 ? -12.790 2.464 79.250 1.00 63.88 876 GLU A C 1
ATOM 6897 O O . GLU A 1 876 ? -12.286 2.563 80.367 1.00 63.88 876 GLU A O 1
ATOM 6902 N N . GLU A 1 877 ? -12.155 1.902 78.225 1.00 73.69 877 GLU A N 1
ATOM 6903 C CA . GLU A 1 877 ? -10.760 1.463 78.274 1.00 73.69 877 GLU A CA 1
ATOM 6904 C C . GLU A 1 877 ? -9.992 2.112 77.118 1.00 73.69 877 GLU A C 1
ATOM 6906 O O . GLU A 1 877 ? -10.418 2.047 75.962 1.00 73.69 877 GLU A O 1
ATOM 6911 N N . VAL A 1 878 ? -8.858 2.752 77.409 1.00 76.94 878 VAL A N 1
ATOM 6912 C CA . VAL A 1 878 ? -7.954 3.264 76.369 1.00 76.94 878 VAL A CA 1
ATOM 6913 C C . VAL A 1 878 ? -7.117 2.094 75.856 1.00 76.94 878 VAL A C 1
ATOM 6915 O O . VAL A 1 878 ? -6.309 1.542 76.595 1.00 76.94 878 VAL A O 1
ATOM 6918 N N . VAL A 1 879 ? -7.319 1.715 74.595 1.00 80.31 879 VAL A N 1
ATOM 6919 C CA . VAL A 1 879 ? -6.659 0.561 73.957 1.00 80.31 879 VAL A CA 1
ATOM 6920 C C . VAL A 1 879 ? -5.336 0.960 73.312 1.00 80.31 879 VAL A C 1
ATOM 6922 O O . VAL A 1 879 ? -4.380 0.192 73.315 1.00 80.31 879 VAL A O 1
ATOM 6925 N N . ALA A 1 880 ? -5.285 2.159 72.736 1.00 82.75 880 ALA A N 1
ATOM 6926 C CA . ALA A 1 880 ? -4.097 2.714 72.101 1.00 82.75 880 ALA A CA 1
ATOM 6927 C C . ALA A 1 880 ? -4.168 4.240 72.106 1.00 82.75 880 ALA A C 1
ATOM 6929 O O . ALA A 1 880 ? -5.251 4.810 72.230 1.00 82.75 880 ALA A O 1
ATOM 6930 N N . GLY A 1 881 ? -3.041 4.911 71.919 1.00 84.88 881 GLY A N 1
ATOM 6931 C CA . GLY A 1 881 ? -3.013 6.347 71.686 1.00 84.88 881 GLY A CA 1
ATOM 6932 C C . GLY A 1 881 ? -1.609 6.913 71.745 1.00 84.88 881 GLY A C 1
ATOM 6933 O O . GLY A 1 881 ? -0.719 6.297 72.326 1.00 84.88 881 GLY A O 1
ATOM 6934 N N . ASP A 1 882 ? -1.434 8.082 71.143 1.00 85.06 882 ASP A N 1
ATOM 6935 C CA . ASP A 1 882 ? -0.163 8.797 71.121 1.00 85.06 882 ASP A CA 1
ATOM 6936 C C . ASP A 1 882 ? -0.385 10.315 71.022 1.00 85.06 882 ASP A C 1
ATOM 6938 O O . ASP A 1 882 ? -1.462 10.791 70.634 1.00 85.06 882 ASP A O 1
ATOM 6942 N N . LEU A 1 883 ? 0.646 11.080 71.373 1.00 83.94 883 LEU A N 1
ATOM 6943 C CA . LEU A 1 883 ? 0.703 12.523 71.165 1.00 83.94 883 LEU A CA 1
ATOM 6944 C C . LEU A 1 883 ? 1.093 12.824 69.714 1.00 83.94 883 LEU A C 1
ATOM 6946 O O . LEU A 1 883 ? 1.994 12.214 69.146 1.00 83.94 883 LEU A O 1
ATOM 6950 N N . ILE A 1 884 ? 0.434 13.808 69.108 1.00 80.06 884 ILE A N 1
ATOM 6951 C CA . ILE A 1 884 ? 0.766 14.294 67.769 1.00 80.06 884 ILE A CA 1
ATOM 6952 C C . ILE A 1 884 ? 1.747 15.460 67.917 1.00 80.06 884 ILE A C 1
ATOM 6954 O O . ILE A 1 884 ? 1.393 16.521 68.436 1.00 80.06 884 ILE A O 1
ATOM 6958 N N . ASP A 1 885 ? 2.987 15.286 67.445 1.00 72.12 885 ASP A N 1
ATOM 6959 C CA . ASP A 1 885 ? 3.977 16.369 67.432 1.00 72.12 885 ASP A CA 1
ATOM 6960 C C . ASP A 1 885 ? 3.629 17.427 66.371 1.00 72.12 885 ASP A C 1
ATOM 6962 O O . ASP A 1 885 ? 4.026 17.361 65.206 1.00 72.12 885 ASP A O 1
ATOM 6966 N N . VAL A 1 886 ? 2.881 18.441 66.801 1.00 65.88 886 VAL A N 1
ATOM 6967 C CA . VAL A 1 886 ? 2.463 19.576 65.967 1.00 65.88 886 VAL A CA 1
ATOM 6968 C C . VAL A 1 886 ? 3.577 20.604 65.723 1.00 65.88 886 VAL A C 1
ATOM 6970 O O . VAL A 1 886 ? 3.426 21.478 64.869 1.00 65.88 886 VAL A O 1
ATOM 6973 N N . ARG A 1 887 ? 4.732 20.514 66.408 1.00 60.84 887 ARG A N 1
ATOM 6974 C CA . ARG A 1 887 ? 5.813 21.523 66.311 1.00 60.84 887 ARG A CA 1
ATOM 6975 C C . ARG A 1 887 ? 6.490 21.546 64.942 1.00 60.84 887 ARG A C 1
ATOM 6977 O O . ARG A 1 887 ? 7.092 22.554 64.584 1.00 60.84 887 ARG A O 1
ATOM 6984 N N . ARG A 1 888 ? 6.355 20.473 64.158 1.00 53.72 888 ARG A N 1
ATOM 6985 C CA . ARG A 1 888 ? 6.846 20.379 62.773 1.00 53.72 888 ARG A CA 1
ATOM 6986 C C . ARG A 1 888 ? 6.015 21.176 61.753 1.00 53.72 888 ARG A C 1
ATOM 6988 O O . ARG A 1 888 ? 6.436 21.262 60.604 1.00 53.72 888 ARG A O 1
ATOM 6995 N N . TYR A 1 889 ? 4.886 21.778 62.150 1.00 55.72 889 TYR A N 1
ATOM 6996 C CA . TYR A 1 889 ? 3.879 22.319 61.222 1.00 55.72 889 TYR A CA 1
ATOM 6997 C C . TYR A 1 889 ? 3.337 23.712 61.633 1.00 55.72 889 TYR A C 1
ATOM 6999 O O . TYR A 1 889 ? 2.131 23.936 61.616 1.00 55.72 889 TYR A O 1
ATOM 7007 N N . ASN A 1 890 ? 4.236 24.658 61.963 1.00 48.03 890 ASN A N 1
ATOM 7008 C CA . ASN A 1 890 ? 3.977 26.043 62.435 1.00 48.03 890 ASN A CA 1
ATOM 7009 C C . ASN A 1 890 ? 3.592 26.235 63.922 1.00 48.03 890 ASN A C 1
ATOM 7011 O O . ASN A 1 890 ? 2.776 27.088 64.261 1.00 48.03 890 ASN A O 1
ATOM 7015 N N . GLY A 1 891 ? 4.303 25.548 64.823 1.00 52.34 891 GLY A N 1
ATOM 7016 C CA . GLY A 1 891 ? 4.421 25.952 66.234 1.00 52.34 891 GLY A CA 1
ATOM 7017 C C . GLY A 1 891 ? 3.255 25.545 67.151 1.00 52.34 891 GLY A C 1
ATOM 7018 O O . GLY A 1 891 ? 2.251 25.009 66.686 1.00 52.34 891 GLY A O 1
ATOM 7019 N N . PRO A 1 892 ? 3.401 25.726 68.481 1.00 49.62 892 PRO A N 1
ATOM 7020 C CA . PRO A 1 892 ? 2.336 25.427 69.433 1.00 49.62 892 PRO A CA 1
ATOM 7021 C C . PRO A 1 892 ? 1.115 26.287 69.113 1.00 49.62 892 PRO A C 1
ATOM 7023 O O . PRO A 1 892 ? 1.238 27.494 68.907 1.00 49.62 892 PRO A O 1
ATOM 7026 N N . LEU A 1 893 ? -0.052 25.647 69.059 1.00 54.81 893 LEU A N 1
ATOM 7027 C CA . LEU A 1 893 ? -1.329 26.325 68.885 1.00 54.81 893 LEU A CA 1
ATOM 7028 C C . LEU A 1 893 ? -1.438 27.412 69.955 1.00 54.81 893 LEU A C 1
ATOM 7030 O O . LEU A 1 893 ? -1.340 27.105 71.145 1.00 54.81 893 LEU A O 1
ATOM 7034 N N . ASP A 1 894 ? -1.594 28.670 69.539 1.00 54.25 894 ASP A N 1
ATOM 7035 C CA . ASP A 1 894 ? -1.894 29.744 70.478 1.00 54.25 894 ASP A CA 1
ATOM 7036 C C . ASP A 1 894 ? -3.139 29.324 71.269 1.00 54.25 894 ASP A C 1
ATOM 7038 O O . ASP A 1 894 ? -4.168 28.962 70.691 1.00 54.25 894 ASP A O 1
ATOM 7042 N N . LYS A 1 895 ? -3.011 29.293 72.597 1.00 50.81 895 LYS A N 1
ATOM 7043 C CA . LYS A 1 895 ? -4.008 28.744 73.531 1.00 50.81 895 LYS A CA 1
ATOM 7044 C C . LYS A 1 895 ? -5.379 29.426 73.404 1.00 50.81 895 LYS A C 1
ATOM 7046 O O . LYS A 1 895 ? -6.388 28.846 73.817 1.00 50.81 895 LYS A O 1
ATOM 7051 N N . ASP A 1 896 ? -5.389 30.618 72.808 1.00 52.78 896 ASP A N 1
ATOM 7052 C CA . ASP A 1 896 ? -6.547 31.487 72.637 1.00 52.78 896 ASP A CA 1
ATOM 7053 C C . ASP A 1 896 ? -7.020 31.597 71.165 1.00 52.78 896 ASP A C 1
ATOM 7055 O O . ASP A 1 896 ? -8.042 32.231 70.899 1.00 52.78 896 ASP A O 1
ATOM 7059 N N . ALA A 1 897 ? -6.343 30.957 70.198 1.00 57.56 897 ALA A N 1
ATOM 7060 C CA . ALA A 1 897 ? -6.736 30.980 68.784 1.00 57.56 897 ALA A CA 1
ATOM 7061 C C . ALA A 1 897 ? -7.781 29.894 68.433 1.00 57.56 897 ALA A C 1
ATOM 7063 O O . ALA A 1 897 ? -7.730 28.778 68.962 1.00 57.56 897 ALA A O 1
ATOM 7064 N N . PRO A 1 898 ? -8.720 30.172 67.503 1.00 57.84 898 PRO A N 1
ATOM 7065 C CA . PRO A 1 898 ? -9.667 29.170 67.027 1.00 57.84 898 PRO A CA 1
ATOM 7066 C C . PRO A 1 898 ? -8.930 28.027 66.322 1.00 57.84 898 PRO A C 1
ATOM 7068 O O . PRO A 1 898 ? -8.081 28.256 65.459 1.00 57.84 898 PRO A O 1
ATOM 7071 N N . LEU A 1 899 ? -9.289 26.789 66.663 1.00 62.78 899 LEU A N 1
ATOM 7072 C CA . LEU A 1 899 ? -8.641 25.589 66.147 1.00 62.78 899 LEU A CA 1
ATOM 7073 C C . LEU A 1 899 ? -9.602 24.763 65.296 1.00 62.78 899 LEU A C 1
ATOM 7075 O O . LEU A 1 899 ? -10.711 24.440 65.724 1.00 62.78 899 LEU A O 1
ATOM 7079 N N . THR A 1 900 ? -9.147 24.351 64.113 1.00 65.06 900 THR A N 1
ATOM 7080 C CA . THR A 1 900 ? -9.869 23.371 63.294 1.00 65.06 900 THR A CA 1
ATOM 7081 C C . THR A 1 900 ? -9.222 22.002 63.453 1.00 65.06 900 THR A C 1
ATOM 7083 O O . THR A 1 900 ? -8.055 21.826 63.104 1.00 65.06 900 THR A O 1
ATOM 7086 N N . LEU A 1 901 ? -9.986 21.034 63.955 1.00 69.12 901 LEU A N 1
ATOM 7087 C CA . LEU A 1 901 ? -9.565 19.642 64.082 1.00 69.12 901 LEU A CA 1
ATOM 7088 C C . LEU A 1 901 ? -10.540 18.754 63.320 1.00 69.12 901 LEU A C 1
ATOM 7090 O O . LEU A 1 901 ? -11.732 18.734 63.609 1.00 69.12 901 LEU A O 1
ATOM 7094 N N . ALA A 1 902 ? -10.037 17.970 62.379 1.00 68.75 902 ALA A N 1
ATOM 7095 C CA . ALA A 1 902 ? -10.839 16.966 61.702 1.00 68.75 902 ALA A CA 1
ATOM 7096 C C . ALA A 1 902 ? -10.205 15.587 61.824 1.00 68.75 902 ALA A C 1
ATOM 7098 O O . ALA A 1 902 ? -8.988 15.449 61.868 1.00 68.75 902 ALA A O 1
ATOM 7099 N N . LEU A 1 903 ? -11.052 14.565 61.882 1.00 71.75 903 LEU A N 1
ATOM 7100 C CA . LEU A 1 903 ? -10.633 13.174 61.856 1.00 71.75 903 LEU A CA 1
ATOM 7101 C C . LEU A 1 903 ? -11.188 12.559 60.575 1.00 71.75 903 LEU A C 1
ATOM 7103 O O . LEU A 1 903 ? -12.384 12.300 60.447 1.00 71.75 903 LEU A O 1
ATOM 7107 N N . VAL A 1 904 ? -10.310 12.368 59.602 1.00 69.81 904 VAL A N 1
ATOM 7108 C CA . VAL A 1 904 ? -10.637 11.836 58.282 1.00 69.81 904 VAL A CA 1
ATOM 7109 C C . VAL A 1 904 ? -10.446 10.323 58.297 1.00 69.81 904 VAL A C 1
ATOM 7111 O O . VAL A 1 904 ? -9.483 9.818 58.865 1.00 69.81 904 VAL A O 1
ATOM 7114 N N . ARG A 1 905 ? -11.366 9.596 57.665 1.00 70.62 905 ARG A N 1
ATOM 7115 C CA . ARG A 1 905 ? -11.356 8.134 57.548 1.00 70.62 905 ARG A CA 1
ATOM 7116 C C . ARG A 1 905 ? -11.381 7.781 56.064 1.00 70.62 905 ARG A C 1
ATOM 7118 O O . ARG A 1 905 ? -12.433 7.905 55.457 1.00 70.62 905 ARG A O 1
ATOM 7125 N N . ARG A 1 906 ? -10.274 7.345 55.459 1.00 66.31 906 ARG A N 1
ATOM 7126 C CA . ARG A 1 906 ? -10.202 7.064 54.006 1.00 66.31 906 ARG A CA 1
ATOM 7127 C C . ARG A 1 906 ? -9.699 5.653 53.710 1.00 66.31 906 ARG A C 1
ATOM 7129 O O . ARG A 1 906 ? -9.129 5.008 54.580 1.00 66.31 906 ARG A O 1
ATOM 7136 N N . LEU A 1 907 ? -9.911 5.174 52.486 1.00 62.62 907 LEU A N 1
ATOM 7137 C CA . LEU A 1 907 ? -9.289 3.936 52.009 1.00 62.62 907 LEU A CA 1
ATOM 7138 C C . LEU A 1 907 ? -7.770 4.108 51.889 1.00 62.62 907 LEU A C 1
ATOM 7140 O O . LEU A 1 907 ? -7.299 5.172 51.479 1.00 62.62 907 LEU A O 1
ATOM 7144 N N . SER A 1 908 ? -7.024 3.051 52.197 1.00 66.31 908 SER A N 1
ATOM 7145 C CA . SER A 1 908 ? -5.609 2.933 51.850 1.00 66.31 908 SER A CA 1
ATOM 7146 C C . SER A 1 908 ? -5.409 2.981 50.328 1.00 66.31 908 SER A C 1
ATOM 7148 O O . SER A 1 908 ? -6.337 2.746 49.549 1.00 66.31 908 SER A O 1
ATOM 7150 N N . THR A 1 909 ? -4.191 3.287 49.876 1.00 63.53 909 THR A N 1
ATOM 7151 C CA . THR A 1 909 ? -3.859 3.431 48.443 1.00 63.53 909 THR A CA 1
ATOM 7152 C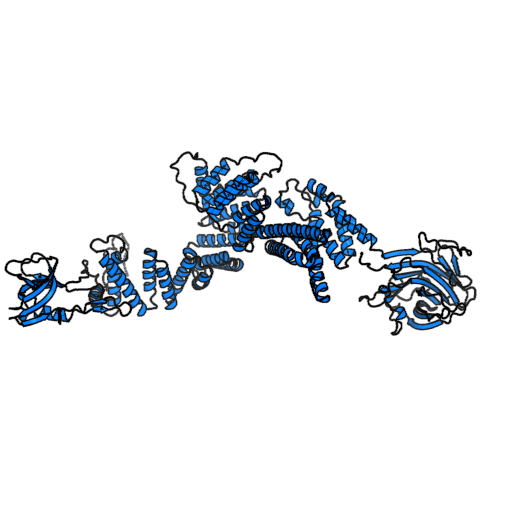 C . THR A 1 909 ? -4.167 2.172 47.624 1.00 63.53 909 THR A C 1
ATOM 7154 O O . THR A 1 909 ? -4.583 2.262 46.472 1.00 63.53 909 THR A O 1
ATOM 7157 N N . ASP A 1 910 ? -4.006 0.998 48.229 1.00 63.00 910 ASP A N 1
ATOM 7158 C CA . ASP A 1 910 ? -4.322 -0.322 47.670 1.00 63.00 910 ASP A CA 1
ATOM 7159 C C . ASP A 1 910 ? -5.790 -0.745 47.886 1.00 63.00 910 ASP A C 1
ATOM 7161 O O . ASP A 1 910 ? -6.189 -1.826 47.459 1.00 63.00 910 ASP A O 1
ATOM 7165 N N . ARG A 1 911 ? -6.600 0.104 48.538 1.00 61.78 911 ARG A N 1
ATOM 7166 C CA . ARG A 1 911 ? -8.014 -0.108 48.897 1.00 61.78 911 ARG A CA 1
ATOM 7167 C C . ARG A 1 911 ? -8.283 -1.335 49.776 1.00 61.78 911 ARG A C 1
ATOM 7169 O O . ARG A 1 911 ? -9.436 -1.743 49.907 1.00 61.78 911 ARG A O 1
ATOM 7176 N N . SER A 1 912 ? -7.250 -1.908 50.392 1.00 64.44 912 SER A N 1
ATOM 7177 C CA . SER A 1 912 ? -7.380 -3.108 51.221 1.00 64.44 912 SER A CA 1
ATOM 7178 C C . SER A 1 912 ? -7.981 -2.812 52.597 1.00 64.44 912 SER A C 1
ATOM 7180 O O . SER A 1 912 ? -8.709 -3.642 53.134 1.00 64.44 912 SER A O 1
ATOM 7182 N N . ASN A 1 913 ? -7.716 -1.629 53.161 1.00 69.19 913 ASN A N 1
ATOM 7183 C CA . ASN A 1 913 ? -8.093 -1.271 54.527 1.00 69.19 913 ASN A CA 1
ATOM 7184 C C . ASN A 1 913 ? -8.447 0.215 54.661 1.00 69.19 913 ASN A C 1
ATOM 7186 O O . ASN A 1 913 ? -8.312 1.014 53.733 1.00 69.19 913 ASN A O 1
ATOM 7190 N N . ILE A 1 914 ? -8.904 0.589 55.851 1.00 70.00 914 ILE A N 1
ATOM 7191 C CA . ILE A 1 914 ? -9.229 1.964 56.218 1.00 70.00 914 ILE A CA 1
ATOM 7192 C C . ILE A 1 914 ? -8.097 2.575 57.038 1.00 70.00 914 ILE A C 1
ATOM 7194 O O . ILE A 1 914 ? -7.650 1.998 58.029 1.00 70.00 914 ILE A O 1
ATOM 7198 N N . VAL A 1 915 ? -7.684 3.778 56.644 1.00 76.62 915 VAL A N 1
ATOM 7199 C CA . VAL A 1 915 ? -6.698 4.609 57.339 1.00 76.62 915 VAL A CA 1
ATOM 7200 C C . VAL A 1 915 ? -7.364 5.848 57.936 1.00 76.62 915 VAL A C 1
ATOM 7202 O O . VAL A 1 915 ? -8.288 6.431 57.357 1.00 76.62 915 VAL A O 1
ATOM 7205 N N . PHE A 1 916 ? -6.889 6.257 59.111 1.00 80.12 916 PHE A N 1
ATOM 7206 C CA . PHE A 1 916 ? -7.361 7.450 59.810 1.00 80.12 916 PHE A CA 1
ATOM 7207 C C . PHE A 1 916 ? -6.317 8.551 59.706 1.00 80.12 916 PHE A C 1
ATOM 7209 O O . PHE A 1 916 ? -5.127 8.302 59.860 1.00 80.12 916 PHE A O 1
ATOM 7216 N N . VAL A 1 917 ? -6.761 9.775 59.460 1.00 80.25 917 VAL A N 1
ATOM 7217 C CA . VAL A 1 917 ? -5.902 10.941 59.272 1.00 80.25 917 VAL A CA 1
ATOM 7218 C C . VAL A 1 917 ? -6.429 12.068 60.151 1.00 80.25 917 VAL A C 1
ATOM 7220 O O . VAL A 1 917 ? -7.565 12.514 59.993 1.00 80.25 917 VAL A O 1
ATOM 7223 N N . ALA A 1 918 ? -5.616 12.532 61.092 1.00 80.62 918 ALA A N 1
ATOM 7224 C CA . ALA A 1 918 ? -5.890 13.745 61.845 1.00 80.62 918 ALA A CA 1
ATOM 7225 C C . ALA A 1 918 ? -5.555 14.963 60.983 1.00 80.62 918 ALA A C 1
ATOM 7227 O O . ALA A 1 918 ? -4.486 15.035 60.387 1.00 80.62 918 ALA A O 1
ATOM 7228 N N . VAL A 1 919 ? -6.460 15.933 60.923 1.00 74.62 919 VAL A N 1
ATOM 7229 C CA . VAL A 1 919 ? -6.259 17.191 60.208 1.00 74.62 919 VAL A CA 1
ATOM 7230 C C . VAL A 1 919 ? -6.286 18.331 61.204 1.00 74.62 919 VAL A C 1
ATOM 7232 O O . VAL A 1 919 ? -7.306 18.567 61.850 1.00 74.62 919 VAL A O 1
ATOM 7235 N N . ILE A 1 920 ? -5.174 19.046 61.320 1.00 75.56 920 ILE A N 1
ATOM 7236 C CA . ILE A 1 920 ? -4.976 20.104 62.312 1.00 75.56 920 ILE A CA 1
ATOM 7237 C C . ILE A 1 920 ? -4.721 21.394 61.542 1.00 75.56 920 ILE A C 1
ATOM 7239 O O . ILE A 1 920 ? -3.709 21.514 60.860 1.00 75.56 920 ILE A O 1
ATOM 7243 N N . ASN A 1 921 ? -5.667 22.337 61.577 1.00 70.25 921 ASN A N 1
ATOM 7244 C CA . ASN A 1 921 ? -5.609 23.594 60.812 1.00 70.25 921 ASN A CA 1
ATOM 7245 C C . ASN A 1 921 ? -5.275 23.413 59.313 1.00 70.25 921 ASN A C 1
ATOM 7247 O O . ASN A 1 921 ? -4.628 24.261 58.706 1.00 70.25 921 ASN A O 1
ATOM 7251 N N . GLY A 1 922 ? -5.728 22.305 58.715 1.00 65.94 922 GLY A N 1
ATOM 7252 C CA . GLY A 1 922 ? -5.518 21.981 57.299 1.00 65.94 922 GLY A CA 1
ATOM 7253 C C . GLY A 1 922 ? -4.332 21.056 56.998 1.00 65.94 922 GLY A C 1
ATOM 7254 O O . GLY A 1 922 ? -4.228 20.596 55.865 1.00 65.94 922 GLY A O 1
ATOM 7255 N N . TYR A 1 923 ? -3.486 20.727 57.979 1.00 71.19 923 TYR A N 1
ATOM 7256 C CA . TYR A 1 923 ? -2.385 19.769 57.813 1.00 71.19 923 TYR A CA 1
ATOM 7257 C C . TYR A 1 923 ? -2.829 18.341 58.127 1.00 71.19 923 TYR A C 1
ATOM 7259 O O . TYR A 1 923 ? -3.380 18.116 59.200 1.00 71.19 923 TYR A O 1
ATOM 7267 N N . GLU A 1 924 ? -2.569 17.388 57.227 1.00 79.00 924 GLU A N 1
ATOM 7268 C CA . GLU A 1 924 ? -2.917 15.967 57.378 1.00 79.00 924 GLU A CA 1
ATOM 7269 C C . GLU A 1 924 ? -1.795 15.160 58.058 1.00 79.00 924 GLU A C 1
ATOM 7271 O O . GLU A 1 924 ? -0.643 15.201 57.627 1.00 79.00 924 GLU A O 1
ATOM 7276 N N . VAL A 1 925 ? -2.139 14.380 59.085 1.00 81.62 925 VAL A N 1
ATOM 7277 C CA . VAL A 1 925 ? -1.253 13.445 59.793 1.00 81.62 925 VAL A CA 1
ATOM 7278 C C . VAL A 1 925 ? -1.934 12.081 59.860 1.00 81.62 925 VAL A C 1
ATOM 7280 O O . VAL A 1 925 ? -2.966 11.927 60.510 1.00 81.62 925 VAL A O 1
ATOM 7283 N N . GLU A 1 926 ? -1.374 11.080 59.185 1.00 83.50 926 GLU A N 1
ATOM 7284 C CA . GLU A 1 926 ? -1.901 9.713 59.221 1.00 83.50 926 GLU A CA 1
ATOM 7285 C C . GLU A 1 926 ? -1.633 9.051 60.580 1.00 83.50 926 GLU A C 1
ATOM 7287 O O . GLU A 1 926 ? -0.520 9.094 61.106 1.00 83.50 926 GLU A O 1
ATOM 7292 N N . LEU A 1 927 ? -2.671 8.459 61.170 1.00 85.94 927 LEU A N 1
ATOM 7293 C CA . LEU A 1 927 ? -2.619 7.828 62.482 1.00 85.94 927 LEU A CA 1
ATOM 7294 C C . LEU A 1 927 ? -2.146 6.382 62.350 1.00 85.94 927 LEU A C 1
ATOM 7296 O O . LEU A 1 927 ? -2.778 5.561 61.683 1.00 85.94 927 LEU A O 1
ATOM 7300 N N . THR A 1 928 ? -1.060 6.050 63.043 1.00 83.06 928 THR A N 1
ATOM 7301 C CA . THR A 1 928 ? -0.521 4.686 63.066 1.00 83.06 928 THR A CA 1
ATOM 7302 C C . THR A 1 928 ? -1.211 3.878 64.163 1.00 83.06 928 THR A C 1
ATOM 7304 O O . THR A 1 928 ? -0.760 3.830 65.306 1.00 83.06 928 THR A O 1
ATOM 7307 N N . LEU A 1 929 ? -2.344 3.259 63.827 1.00 82.31 929 LEU A N 1
ATOM 7308 C CA . LEU A 1 929 ? -3.058 2.367 64.747 1.00 82.31 929 LEU A CA 1
ATOM 7309 C C . LEU A 1 929 ? -2.238 1.078 64.990 1.00 82.31 929 LEU A C 1
ATOM 7311 O O . LEU A 1 929 ? -1.618 0.610 64.038 1.00 82.31 929 LEU A O 1
ATOM 7315 N N . PRO A 1 930 ? -2.253 0.454 66.184 1.00 78.00 930 PRO A N 1
ATOM 7316 C CA . PRO A 1 930 ? -1.611 -0.848 66.420 1.00 78.00 930 PRO A CA 1
ATOM 7317 C C . PRO A 1 930 ? -2.268 -2.014 65.663 1.00 78.00 930 PRO A C 1
ATOM 7319 O O . PRO A 1 930 ? -3.437 -1.939 65.276 1.00 78.00 930 PRO A O 1
ATOM 7322 N N . GLU A 1 931 ? -1.525 -3.106 65.461 1.00 74.12 931 GLU A N 1
ATOM 7323 C CA . GLU A 1 931 ? -2.065 -4.372 64.938 1.00 74.12 931 GLU A CA 1
ATOM 7324 C C . GLU A 1 931 ? -3.087 -4.995 65.914 1.00 74.12 931 GLU A C 1
ATOM 7326 O O . GLU A 1 931 ? -2.944 -4.867 67.129 1.00 74.12 931 GLU A O 1
ATOM 7331 N N . GLY A 1 932 ? -4.141 -5.646 65.394 1.00 70.56 932 GLY A N 1
ATOM 7332 C CA . GLY A 1 932 ? -5.222 -6.248 66.198 1.00 70.56 932 GLY A CA 1
ATOM 7333 C C . GLY A 1 932 ? -6.499 -5.403 66.357 1.00 70.56 932 GLY A C 1
ATOM 7334 O O . GLY A 1 932 ? -7.414 -5.812 67.068 1.00 70.56 932 GLY A O 1
ATOM 7335 N N . LEU A 1 933 ? -6.587 -4.249 65.684 1.00 74.88 933 LEU A N 1
ATOM 7336 C CA . LEU A 1 933 ? -7.785 -3.393 65.593 1.00 74.88 933 LEU A CA 1
ATOM 7337 C C . LEU A 1 933 ? -8.519 -3.579 64.251 1.00 74.88 933 LEU A C 1
ATOM 7339 O O . LEU A 1 933 ? -8.843 -2.613 63.554 1.00 74.88 933 LEU A O 1
ATOM 7343 N N . ASP A 1 934 ? -8.741 -4.832 63.850 1.00 70.56 934 ASP A N 1
ATOM 7344 C CA . ASP A 1 934 ? -9.331 -5.163 62.544 1.00 70.56 934 ASP A CA 1
ATOM 7345 C C . ASP A 1 934 ? -10.768 -4.650 62.404 1.00 70.56 934 ASP A C 1
ATOM 7347 O O . ASP A 1 934 ? -11.204 -4.325 61.306 1.00 70.56 934 ASP A O 1
ATOM 7351 N N . ASP A 1 935 ? -11.496 -4.510 63.511 1.00 65.88 935 ASP A N 1
ATOM 7352 C CA . ASP A 1 935 ? -12.827 -3.900 63.554 1.00 65.88 935 ASP A CA 1
ATOM 7353 C C . ASP A 1 935 ? -12.816 -2.406 63.185 1.00 65.88 935 ASP A C 1
ATOM 7355 O O . ASP A 1 935 ? -13.798 -1.898 62.645 1.00 65.88 935 ASP A O 1
ATOM 7359 N N . VAL A 1 936 ? -11.692 -1.722 63.418 1.00 68.69 936 VAL A N 1
ATOM 7360 C CA . VAL A 1 936 ? -11.472 -0.309 63.070 1.00 68.69 936 VAL A CA 1
ATOM 7361 C C . VAL A 1 936 ? -10.918 -0.156 61.648 1.00 68.69 936 VAL A C 1
ATOM 7363 O O . VAL A 1 936 ? -11.241 0.816 60.963 1.00 68.69 936 VAL A O 1
ATOM 7366 N N . ARG A 1 937 ? -10.095 -1.111 61.190 1.00 70.62 937 ARG A N 1
ATOM 7367 C CA . ARG A 1 937 ? -9.418 -1.086 59.876 1.00 70.62 937 ARG A CA 1
ATOM 7368 C C . ARG A 1 937 ? -10.227 -1.709 58.732 1.00 70.62 937 ARG A C 1
ATOM 7370 O O . ARG A 1 937 ? -9.890 -1.469 57.574 1.00 70.62 937 ARG A O 1
ATOM 7377 N N . ARG A 1 938 ? -11.269 -2.496 59.029 1.00 68.12 938 ARG A N 1
ATOM 7378 C CA . ARG A 1 938 ? -12.064 -3.242 58.037 1.00 68.12 938 ARG A CA 1
ATOM 7379 C C . ARG A 1 938 ? -12.638 -2.334 56.946 1.00 68.12 938 ARG A C 1
ATOM 7381 O O . ARG A 1 938 ? -13.329 -1.362 57.241 1.00 68.12 938 ARG A O 1
ATOM 7388 N N . ASN A 1 939 ? -12.393 -2.696 55.685 1.00 64.25 939 ASN A N 1
ATOM 7389 C CA . ASN A 1 939 ? -13.056 -2.089 54.535 1.00 64.25 939 ASN A CA 1
ATOM 7390 C C . ASN A 1 939 ? -14.503 -2.599 54.431 1.00 64.25 939 ASN A C 1
ATOM 7392 O O . ASN A 1 939 ? -14.744 -3.778 54.191 1.00 64.25 939 ASN A O 1
ATOM 7396 N N . ASP A 1 940 ? -15.462 -1.696 54.611 1.00 57.16 940 ASP A N 1
ATOM 7397 C CA . ASP A 1 940 ? -16.890 -2.021 54.641 1.00 57.16 940 ASP A CA 1
ATOM 7398 C C . ASP A 1 940 ? -17.580 -1.896 53.269 1.00 57.16 940 ASP A C 1
ATOM 7400 O O . ASP A 1 940 ? -18.765 -2.199 53.154 1.00 57.16 940 ASP A O 1
ATOM 7404 N N . LEU A 1 941 ? -16.867 -1.453 52.223 1.00 53.69 941 LEU A N 1
ATOM 7405 C CA . LEU A 1 941 ? -17.437 -1.211 50.887 1.00 53.69 941 LEU A CA 1
ATOM 7406 C C . LEU A 1 941 ? -17.860 -2.490 50.148 1.00 53.69 941 LEU A C 1
ATOM 7408 O O . LEU A 1 941 ? -18.641 -2.412 49.201 1.00 53.69 941 LEU A O 1
ATOM 7412 N N . GLU A 1 942 ? -17.344 -3.655 50.546 1.00 49.31 942 GLU A N 1
ATOM 7413 C CA . GLU A 1 942 ? -17.591 -4.934 49.863 1.00 49.31 942 GLU A CA 1
ATOM 7414 C C . GLU A 1 942 ? -18.710 -5.773 50.508 1.00 49.31 942 GLU A C 1
ATOM 7416 O O . GLU A 1 942 ? -19.180 -6.745 49.910 1.00 49.31 942 GLU A O 1
ATOM 7421 N N . ASP A 1 943 ? -19.189 -5.393 51.696 1.00 53.06 943 ASP A N 1
ATOM 7422 C CA . ASP A 1 943 ? -20.194 -6.153 52.442 1.00 53.06 943 ASP A CA 1
ATOM 7423 C C . ASP A 1 943 ? -21.611 -5.605 52.207 1.00 53.06 943 ASP A C 1
ATOM 7425 O O . ASP A 1 943 ? -22.071 -4.650 52.834 1.00 53.06 943 ASP A O 1
ATOM 7429 N N . LYS A 1 944 ? -22.334 -6.266 51.296 1.00 46.72 944 LYS A N 1
ATOM 7430 C CA . LYS A 1 944 ? -23.706 -5.916 50.889 1.00 46.72 944 LYS A CA 1
ATOM 7431 C C . LYS A 1 944 ? -24.765 -6.107 51.987 1.00 46.72 944 LYS A C 1
ATOM 7433 O O . LYS A 1 944 ? -25.927 -5.778 51.752 1.00 46.72 944 LYS A O 1
ATOM 7438 N N . SER A 1 945 ? -24.410 -6.683 53.138 1.00 45.59 945 SER A N 1
ATOM 7439 C CA . SER A 1 945 ? -25.356 -7.026 54.210 1.00 45.59 945 SER A CA 1
ATOM 7440 C C . SER A 1 945 ? -25.468 -5.971 55.318 1.00 45.59 945 SER A C 1
ATOM 7442 O O . SER A 1 945 ? -26.358 -6.062 56.166 1.00 45.59 945 SER A O 1
ATOM 7444 N N . LEU A 1 946 ? -24.604 -4.952 55.315 1.00 48.56 946 LEU A N 1
ATOM 7445 C CA . LEU A 1 946 ? -24.505 -3.976 56.400 1.00 48.56 946 LEU A CA 1
ATOM 7446 C C . LEU A 1 946 ? -25.373 -2.730 56.151 1.00 48.56 946 LEU A C 1
ATOM 7448 O O . LEU A 1 946 ? -25.064 -1.895 55.307 1.00 48.56 946 LEU A O 1
ATOM 7452 N N . GLN A 1 947 ? -26.415 -2.537 56.966 1.00 50.09 947 GLN A N 1
ATOM 7453 C CA . GLN A 1 947 ? -26.946 -1.192 57.221 1.00 50.09 947 GLN A CA 1
ATOM 7454 C C . GLN A 1 947 ? -26.025 -0.494 58.226 1.00 50.09 947 GLN A C 1
ATOM 7456 O O . GLN A 1 947 ? -25.788 -1.008 59.321 1.00 50.09 947 GLN A O 1
ATOM 7461 N N . ILE A 1 948 ? -25.476 0.658 57.843 1.00 52.56 948 ILE A N 1
ATOM 7462 C CA . ILE A 1 948 ? -24.535 1.410 58.675 1.00 52.56 948 ILE A CA 1
ATOM 7463 C C . ILE A 1 948 ? -25.289 2.570 59.325 1.00 52.56 948 ILE A C 1
ATOM 7465 O O . ILE A 1 948 ? -25.791 3.452 58.633 1.00 52.56 948 ILE A O 1
ATOM 7469 N N . ASP A 1 949 ? -25.333 2.596 60.654 1.00 53.09 949 ASP A N 1
ATOM 7470 C CA . ASP A 1 949 ? -25.556 3.836 61.386 1.00 53.09 949 ASP A CA 1
ATOM 7471 C C . ASP A 1 949 ? -24.177 4.414 61.721 1.00 53.09 949 ASP A C 1
ATOM 7473 O O . ASP A 1 949 ? -23.304 3.739 62.272 1.00 53.09 949 ASP A O 1
ATOM 7477 N N . CYS A 1 950 ? -23.936 5.665 61.357 1.00 53.44 950 CYS A N 1
ATOM 7478 C CA . CYS A 1 950 ? -22.745 6.377 61.804 1.00 53.44 950 CYS A CA 1
ATOM 7479 C C . CYS A 1 950 ? -23.127 7.272 62.975 1.00 53.44 950 CYS A C 1
ATOM 7481 O O . CYS A 1 950 ? -24.242 7.772 63.051 1.00 53.44 950 CYS A O 1
ATOM 7483 N N . GLY A 1 951 ? -22.204 7.493 63.897 1.00 56.75 951 GLY A N 1
ATOM 7484 C CA . GLY A 1 951 ? -22.372 8.507 64.922 1.00 56.75 951 GLY A CA 1
ATOM 7485 C C . GLY A 1 951 ? -21.103 9.314 65.073 1.00 56.75 951 GLY A C 1
ATOM 7486 O O . GLY A 1 951 ? -19.997 8.791 64.905 1.00 56.75 951 GLY A O 1
ATOM 7487 N N . PHE A 1 952 ? -21.258 10.593 65.392 1.00 59.44 952 PHE A N 1
ATOM 7488 C CA . PHE A 1 952 ? -20.143 11.375 65.898 1.00 59.44 952 PHE A CA 1
ATOM 7489 C C . PHE A 1 952 ? -20.322 11.586 67.395 1.00 59.44 952 PHE A C 1
ATOM 7491 O O . PHE A 1 952 ? -21.429 11.782 67.905 1.00 59.44 952 PHE A O 1
ATOM 7498 N N . PHE A 1 953 ? -19.201 11.506 68.093 1.00 63.03 953 PHE A N 1
ATOM 7499 C CA . PHE A 1 953 ? -19.115 11.667 69.528 1.00 63.03 953 PHE A CA 1
ATOM 7500 C C . PHE A 1 953 ? -18.281 12.911 69.809 1.00 63.03 953 PHE A C 1
ATOM 7502 O O . PHE A 1 953 ? -17.112 12.982 69.416 1.00 63.03 953 PHE A O 1
ATOM 7509 N N . VAL A 1 954 ? -18.889 13.895 70.465 1.00 65.81 954 VAL A N 1
ATOM 7510 C CA . VAL A 1 954 ? -18.204 15.096 70.948 1.00 65.81 954 VAL A CA 1
ATOM 7511 C C . VAL A 1 954 ? -18.170 15.035 72.460 1.00 65.81 954 VAL A C 1
ATOM 7513 O O . VAL A 1 954 ? -19.186 14.750 73.093 1.00 65.81 954 VAL A O 1
ATOM 7516 N N . TRP A 1 955 ? -17.014 15.315 73.044 1.00 65.50 955 TRP A N 1
ATOM 7517 C CA . TRP A 1 955 ? -16.828 15.182 74.480 1.00 65.50 955 TRP A CA 1
ATOM 7518 C C . TRP A 1 955 ? -15.914 16.252 75.050 1.00 65.50 955 TRP A C 1
ATOM 7520 O O . TRP A 1 955 ? -15.056 16.810 74.358 1.00 65.50 955 TRP A O 1
ATOM 7530 N N . ALA A 1 956 ? -16.121 16.504 76.336 1.00 65.62 956 ALA A N 1
ATOM 7531 C CA . ALA A 1 956 ? -15.318 17.362 77.178 1.00 65.62 956 ALA A CA 1
ATOM 7532 C C . ALA A 1 956 ? -15.138 16.689 78.550 1.00 65.62 956 ALA A C 1
ATOM 7534 O O . ALA A 1 956 ? -16.108 16.261 79.172 1.00 65.62 956 ALA A O 1
ATOM 7535 N N . LEU A 1 957 ? -13.899 16.603 79.025 1.00 66.12 957 LEU A N 1
ATOM 7536 C CA . LEU A 1 957 ? -13.539 16.092 80.352 1.00 66.12 957 LEU A CA 1
ATOM 7537 C C . LEU A 1 957 ? -12.876 17.216 81.151 1.00 66.12 957 LEU A C 1
ATOM 7539 O O . LEU A 1 957 ? -11.956 17.881 80.656 1.00 66.12 957 LEU A O 1
ATOM 7543 N N . SER A 1 958 ? -13.352 17.423 82.377 1.00 63.75 958 SER A N 1
ATOM 7544 C CA . SER A 1 958 ? -12.889 18.488 83.263 1.00 63.75 958 SER A CA 1
ATOM 7545 C C . SER A 1 958 ? -13.305 18.274 84.710 1.00 63.75 958 SER A C 1
ATOM 7547 O O . SER A 1 958 ? -14.464 17.983 84.973 1.00 63.75 958 SER A O 1
ATOM 7549 N N . ASP A 1 959 ? -12.421 18.574 85.658 1.00 60.66 959 ASP A N 1
ATOM 7550 C CA . ASP A 1 959 ? -12.779 18.655 87.080 1.00 60.66 959 ASP A CA 1
ATOM 7551 C C . ASP A 1 959 ? -13.407 20.012 87.482 1.00 60.66 959 ASP A C 1
ATOM 7553 O O . ASP A 1 959 ? -13.788 20.206 88.637 1.00 60.66 959 ASP A O 1
ATOM 7557 N N . VAL A 1 960 ? -13.523 20.964 86.548 1.00 60.03 960 VAL A N 1
ATOM 7558 C CA . VAL A 1 960 ? -14.008 22.339 86.781 1.00 60.03 960 VAL A CA 1
ATOM 7559 C C . VAL A 1 960 ? -15.086 22.725 85.765 1.00 60.03 960 VAL A C 1
ATOM 7561 O O . VAL A 1 960 ? -15.089 22.247 84.629 1.00 60.03 960 VAL A O 1
ATOM 7564 N N . ALA A 1 961 ? -16.004 23.611 86.159 1.00 62.25 961 ALA A N 1
ATOM 7565 C CA . ALA A 1 961 ? -17.096 24.043 85.298 1.00 62.25 961 ALA A CA 1
ATOM 7566 C C . ALA A 1 961 ? -16.632 24.879 84.087 1.00 62.25 961 ALA A C 1
ATOM 7568 O O . ALA A 1 961 ? -15.750 25.730 84.208 1.00 62.25 961 ALA A O 1
ATOM 7569 N N . GLY A 1 962 ? -17.266 24.676 82.929 1.00 67.25 962 GLY A N 1
ATOM 7570 C CA . GLY A 1 962 ? -17.023 25.466 81.717 1.00 67.25 962 GLY A CA 1
ATOM 7571 C C . GLY A 1 962 ? -17.859 25.041 80.514 1.00 67.25 962 GLY A C 1
ATOM 7572 O O . GLY A 1 962 ? -18.649 24.102 80.603 1.00 67.25 962 GLY A O 1
ATOM 7573 N N . GLU A 1 963 ? -17.710 25.759 79.397 1.00 66.19 963 GLU A N 1
ATOM 7574 C CA . GLU A 1 963 ? -18.536 25.594 78.197 1.00 66.19 963 GLU A CA 1
ATOM 7575 C C . GLU A 1 963 ? -17.675 25.461 76.927 1.00 66.19 963 GLU A C 1
ATOM 7577 O O . GLU A 1 963 ? -16.654 26.130 76.748 1.00 66.19 963 GLU A O 1
ATOM 7582 N N . PHE A 1 964 ? -18.082 24.559 76.039 1.00 69.00 964 PHE A N 1
ATOM 7583 C CA . PHE A 1 964 ? -17.398 24.234 74.789 1.00 69.00 964 PHE A CA 1
ATOM 7584 C C . PHE A 1 964 ? -18.406 24.183 73.646 1.00 69.00 964 PHE A C 1
ATOM 7586 O O . PHE A 1 964 ? -19.487 23.637 73.837 1.00 69.00 964 PHE A O 1
ATOM 7593 N N . SER A 1 965 ? -18.071 24.710 72.464 1.00 66.50 965 SER A N 1
ATOM 7594 C CA . SER A 1 965 ? -18.996 24.708 71.327 1.00 66.50 965 SER A CA 1
ATOM 7595 C C . SER A 1 965 ? -18.382 24.162 70.038 1.00 66.50 965 SER A C 1
ATOM 7597 O O .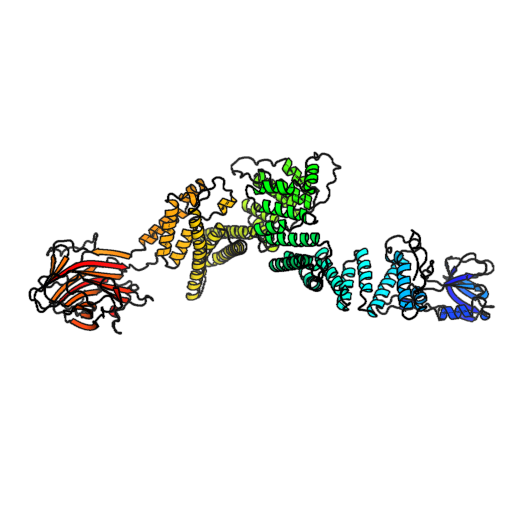 SER A 1 965 ? -17.190 24.329 69.772 1.00 66.50 965 SER A O 1
ATOM 7599 N N . VAL A 1 966 ? -19.212 23.504 69.231 1.00 66.94 966 VAL A N 1
ATOM 7600 C CA . VAL A 1 966 ? -18.894 23.045 67.877 1.00 66.94 966 VAL A CA 1
ATOM 7601 C C . VAL A 1 966 ? -19.701 23.880 66.890 1.00 66.94 966 VAL A C 1
ATOM 7603 O O . VAL A 1 966 ? -20.927 23.929 66.976 1.00 66.94 966 VAL A O 1
ATOM 7606 N N . ASP A 1 967 ? -19.015 24.529 65.953 1.00 64.38 967 ASP A N 1
ATOM 7607 C CA . ASP A 1 967 ? -19.621 25.452 64.985 1.00 64.38 967 ASP A CA 1
ATOM 7608 C C . ASP A 1 967 ? -20.374 24.717 63.876 1.00 64.38 967 ASP A C 1
ATOM 7610 O O . ASP A 1 967 ? -21.445 25.128 63.446 1.00 64.38 967 ASP A O 1
ATOM 7614 N N . SER A 1 968 ? -19.776 23.645 63.360 1.00 62.00 968 SER A N 1
ATOM 7615 C CA . SER A 1 968 ? -20.356 22.828 62.293 1.00 62.00 968 SER A CA 1
ATOM 7616 C C . SER A 1 968 ? -19.717 21.448 62.278 1.00 62.00 968 SER A C 1
ATOM 7618 O O . SER A 1 968 ? -18.574 21.281 62.722 1.00 62.00 968 SER A O 1
ATOM 7620 N N . ALA A 1 969 ? -20.454 20.486 61.733 1.00 62.34 969 ALA A N 1
ATOM 7621 C CA . ALA A 1 969 ? -19.958 19.167 61.385 1.00 62.34 969 ALA A CA 1
ATOM 7622 C C . ALA A 1 969 ? -20.154 18.939 59.879 1.00 62.34 969 ALA A C 1
ATOM 7624 O O . ALA A 1 969 ? -21.154 19.352 59.291 1.00 62.34 969 ALA A O 1
ATOM 7625 N N . GLN A 1 970 ? -19.183 18.304 59.230 1.00 60.06 970 GLN A N 1
ATOM 7626 C CA . GLN A 1 970 ? -19.274 17.945 57.816 1.00 60.06 970 GLN A CA 1
ATOM 7627 C C . GLN A 1 970 ? -19.102 16.442 57.656 1.00 60.06 970 GLN A C 1
ATOM 7629 O O . GLN A 1 970 ? -18.144 15.874 58.186 1.00 60.06 970 GLN A O 1
ATOM 7634 N N . PHE A 1 971 ? -19.996 15.839 56.875 1.00 58.09 971 PHE A N 1
ATOM 7635 C CA . PHE A 1 971 ? -19.994 14.423 56.536 1.00 58.09 971 PHE A CA 1
ATOM 7636 C C . PHE A 1 971 ? -19.842 14.271 55.023 1.00 58.09 971 PHE A C 1
ATOM 7638 O O . PHE A 1 971 ? -20.551 14.905 54.238 1.00 58.09 971 PHE A O 1
ATOM 7645 N N . VAL A 1 972 ? -18.897 13.436 54.600 1.00 55.94 972 VAL A N 1
ATOM 7646 C CA . VAL A 1 972 ? -18.748 13.057 53.189 1.00 55.94 972 VAL A CA 1
ATOM 7647 C C . VAL A 1 972 ? -18.964 11.564 53.076 1.00 55.94 972 VAL A C 1
ATOM 7649 O O . VAL A 1 972 ? -18.254 10.787 53.715 1.00 55.94 972 VAL A O 1
ATOM 7652 N N . PHE A 1 973 ? -19.943 11.173 52.267 1.00 54.62 973 PHE A N 1
ATOM 7653 C CA . PHE A 1 973 ? -20.264 9.776 52.008 1.00 54.62 973 PHE A CA 1
ATOM 7654 C C . PHE A 1 973 ? -19.813 9.387 50.602 1.00 54.62 973 PHE A C 1
ATOM 7656 O O . PHE A 1 973 ? -20.024 10.131 49.645 1.00 54.62 973 PHE A O 1
ATOM 7663 N N . ASP A 1 974 ? -19.214 8.207 50.480 1.00 54.16 974 ASP A N 1
ATOM 7664 C CA . ASP A 1 974 ? -18.877 7.552 49.222 1.00 54.16 974 ASP A CA 1
ATOM 7665 C C . ASP A 1 974 ? -19.786 6.336 49.054 1.00 54.16 974 ASP A C 1
ATOM 7667 O O . ASP A 1 974 ? -19.696 5.376 49.817 1.00 54.16 974 ASP A O 1
ATOM 7671 N N . SER A 1 975 ? -20.699 6.380 48.086 1.00 50.91 975 SER A N 1
ATOM 7672 C CA . SER A 1 975 ? -21.617 5.271 47.824 1.00 50.91 975 SER A CA 1
ATOM 7673 C C . SER A 1 975 ? -20.971 4.068 47.133 1.00 50.91 975 SER A C 1
ATOM 7675 O O . SER A 1 975 ? -21.684 3.172 46.703 1.00 50.91 975 SER A O 1
ATOM 7677 N N . GLY A 1 976 ? -19.650 4.041 46.963 1.00 48.09 976 GLY A N 1
ATOM 7678 C CA . GLY A 1 976 ? -19.003 3.015 46.164 1.00 48.09 976 GLY A CA 1
ATOM 7679 C C . GLY A 1 976 ? -19.370 3.138 44.682 1.00 48.09 976 GLY A C 1
ATOM 7680 O O . GLY A 1 976 ? -20.445 3.590 44.277 1.00 48.09 976 GLY A O 1
ATOM 7681 N N . LEU A 1 977 ? -18.430 2.744 43.832 1.00 41.22 977 LEU A N 1
ATOM 7682 C CA . LEU A 1 977 ? -18.613 2.713 42.387 1.00 41.22 977 LEU A CA 1
ATOM 7683 C C . LEU A 1 977 ? -19.429 1.467 42.042 1.00 41.22 977 LEU A C 1
ATOM 7685 O O . LEU A 1 977 ? -18.874 0.409 41.746 1.00 41.22 977 LEU A O 1
ATOM 7689 N N . GLY A 1 978 ? -20.754 1.573 42.128 1.00 38.69 978 GLY A N 1
ATOM 7690 C CA . GLY A 1 978 ? -21.637 0.556 41.579 1.00 38.69 978 GLY A CA 1
ATOM 7691 C C . GLY A 1 978 ? -21.350 0.407 40.086 1.00 38.69 978 GLY A C 1
ATOM 7692 O O . GLY A 1 978 ? -21.505 1.366 39.330 1.00 38.69 978 GLY A O 1
ATOM 7693 N N . LYS A 1 979 ? -20.934 -0.788 39.650 1.00 32.34 979 LYS A N 1
ATOM 7694 C CA . LYS A 1 979 ? -21.191 -1.195 38.265 1.00 32.34 979 LYS A CA 1
ATOM 7695 C C . LYS A 1 979 ? -22.704 -1.032 38.046 1.00 32.34 979 LYS A C 1
ATOM 7697 O O . LYS A 1 979 ? -23.449 -1.585 38.858 1.00 32.34 979 LYS A O 1
ATOM 7702 N N . PRO A 1 980 ? -23.169 -0.278 37.039 1.00 33.78 980 PRO A N 1
ATOM 7703 C CA . PRO A 1 980 ? -24.576 -0.322 36.673 1.00 33.78 980 PRO A CA 1
ATOM 7704 C C . PRO A 1 980 ? -24.889 -1.724 36.139 1.00 33.78 980 PRO A C 1
ATOM 7706 O O . PRO A 1 980 ? -24.018 -2.344 35.522 1.00 33.78 980 PRO A O 1
ATOM 7709 N N . GLU A 1 981 ? -26.100 -2.207 36.409 1.00 29.78 981 GLU A N 1
ATOM 7710 C CA . GLU A 1 981 ? -26.684 -3.362 35.711 1.00 29.78 981 GLU A CA 1
ATOM 7711 C C . GLU A 1 981 ? -26.804 -3.118 34.204 1.00 29.78 981 GLU A C 1
ATOM 7713 O O . GLU A 1 981 ? -27.105 -1.962 33.810 1.00 29.78 981 GLU A O 1
#

Foldseek 3Di:
DDDDDDDDDDDPPDDPDPDDFQDQDPLDQDAFDAFWWKDFAPDPDIFGWQWAFKDAPNDTPDGCVHQSPFDFDADPVPRHGQKTDCPSVCVVLVCQADQHPNLVRMKTKTQTDVPNDDDDPPAKDWDDDDPDIIIIGRRDRMDTDDGRTAPNRSLCVQLVVDDDVNSVSSVVSHCVSCVVLLLPLPHDPDPDDNVSSVSVNVSVVVVLVVVCVVVVQDLVSLVVQLVSCVSVVNLVRNLVSLVSNLVSPHDPPSVLVSLLVNLCCCVPPVVVLVVNQVSLVSNVLELVSLLSNLVSCVVVVVLVVSLVSLVVSLVCLVVVPPSHDYPDDSLQSLQSSLLSNLVSCVVLVVLVSSVVSLVSRDPPYPNNLVSLLSNLVSLLVVPDPCSLVVSCVSLVPDPLSVVLVVQLPPDPPPPPDQAAQDLSSLSSLLSNLCSDCLLVDQDDPDPDDFDDDDPSSVSSLVSSCRNHVLALSSLQSQLSSCVSRVNLVVSLVSLVSSCVSPVLDLSSLQSNLVSCVVVVVLVSSLVSLVSSCVSPVLPLSSLVSQLVSLVVVLVVVLVVQVVCVVVVDDDPNLVVNQVSLVRSLVSLVSNCVSPVQFQVSLLVNLVSLQVCLVRVLVPDPDNVVSNVSSLVSLVSSLVSLVVLVVQLVVLLPDPDADQPDGPVSQRSQHDLLSLCSNLSSCVVVVVLVSSLVSLVVSVCCLVDPSVCSRHRHPVRSVVVCPDVSNVSSVVVNVVSVVLDDFDKDWDFQDDDDDPPPDDDDDDDDDWDWDQPQDWDDQWDDDPRWTKWWPPQPQKTKTKTKTFDPDLQKDWFWKWWWKDFDDDFFWWWWKKKWKDFPPPPDADDDWTWIWIWTAGSVQWIKIWTWTWDPHPPDTDIDTPDMDTDPCCVPPHRDDPNDTKIWIWGWHADPVSQWIWIWIATPRDTDTDDDDPPVCVRTPRPNPDSPTRIIMMMMIMIGDSDIGMIIIRIMMITIDSDRDPDD

pLDDT: mean 77.49, std 17.04, range [22.95, 97.56]

Sequence (981 aa):
MTRLLPWLVLLPLLAPALFGQAPLPDATLEKPRTNLVIRVQGATRDWEVMPLAIKKGGTTIASTANDFRLERDKWERTGAPKRYRLDKWRKVFNDFTDTAPQAQGAFFEFQARAPRTPTLAGVVEERTSGRSTYFRVPCDKVKVLGYPQTWVNIYEDYVGQFEGDQRRLAVKAWEEANRSLIENADQVASGFSAEERNDFAEFYQKQFVYVRDRNPQLASIYQELAEYHRQRGNLDAELSTYLDGIENKVPSPQMEEFNLNVGRIFVTRLLLHRQALPYLQAARAFSEARVLAARCHIELGELDQAREMLKSLLAAIASSAADLVLELTPENETGRANLLLARVEFSEANYAGAEATIKLIPQASTSWQEGQLLFAAMLTQRGLRDDFQKVKETLDPLPKMAEAKRLTSTKSTDPNLIYPYDPAMCEALVLYAQTDAQFRQPIETGDKPPVKPSDAVLRMLEVAKATDPLSAEPYLAEGRLKQRLGDFPGALEAYMAGLVIDPGNVRLNYAVAALRYKAGVVSEAKDLASRCLRQNPKFHPALVLLGEIALSDLDRLRDDLMQRRAAGEKVAFESELLGPLKEATAFFQGALEVQPAQPEVKLTLASLYLQLADITPATMNVKADADDVRRAYLVKARDLAGELMAAVRKLGERSSVDEQATASEIAATPTPACFNVYAAACYAMGEYAQARSALEEHLAILRGPNARKHFASNRVLSDYRNSEHVKYAERWLAAIRANERQYVEREEFSGEFKPDFYGQWNIVNAPKPDLSFMKSTGAGIKDGKLTIGLAGQKEAFVVSRLSVPKNYATLTRFSARFDKRGEQLFHRGVSLTKLSSNTGKPGLAPVNCVMLGIDPQGQVFWQVRRFKLDDQARQEEVVAGDLIDVRRYNGPLDKDAPLTLALVRRLSTDRSNIVFVAVINGYEVELTLPEGLDDVRRNDLEDKSLQIDCGFFVWALSDVAGEFSVDSAQFVFDSGLGKPE

Mean predicted aligned error: 19.97 Å

Secondary structure (DSSP, 8-state):
-----------SSS---SS-PPPPPPSSPPPPBSSEEEEETT-SS-EEEEEEEEEETTEEEEETTTTS--EEEE-TTT--EEEEE-HHHHHHHHHHSTT-GGGTTEEEEEEEEESSS---TTT-EEEEETTEEEEEEEGGGEEEEE--B-HHHHHHHHHTT--HHHHHHHHHHHHHHHHHHHHTSSS--TT--HHHHHHHHHHHHHHHHHHHHHSTT-HHHHHHHHHHHHHTT-HHHHHHHHHHHHHTTPPTTHHHHHHHHHHHHHHHTS--HHHHHHHHHHTTTBHHHHHHHHHHHHHTT-HHHHHHHHHHHHHHHHTT-TTPBPSS-HHHHHHHHHHHHHHHHHHTT-HHHHHHHHHTS-TTSTTHHHHHHHHHHHHHHH--TTHHHHHHHHHTTSHHHHHHHHHHHS-TT-TT-PPP--HHHHHHHHHHHTTSGGGT-----SSPPPPPPPHHHHHHHHHHHHH-TT-SHHHHHHHHHHHHTT-HHHHHHHHHHHHHH-TT-HHHHHHHHHHHHHTT-HHHHHHHHHHHHHH-TT-HHHHHHHHHHHHHHHHHHHHHHHHHHHTT----HHHHHHHHHHHHHHHHHHHHHH----HHHHHHHHHHHHHHHHHTGGG-S-HHHHHHHHHHHHHHHHHHHHHHHHHHHHHHT-S---TT--HHHHHTSPPTTHHHHHHHHHHHTT-HHHHHHHHHHHHHHHHSTTGGGGSS-HHHHHHHHTSHHHHHHHHHHHHHHHH--EEEEEEE--SPPPTT--S-----S----EEEEEE-TTEEEETTEEEEEESS-SEEEEEEEEE-SSTTPEEEEEEEEEEEESSS--EEEEEEEEEES-TTSSSPPPEEEEEEEE-TTS-EEEEEEEEE--TT--EEEEEEEEEE-GGGTTSSPPTTS-EEEEEEEEE-TTSSSEEEEEEETTEEEE--PPTT-HHHH---TT-TT-PEEEEEEEEEE-SS-EEEEEEEEEEEEE---PPP-

Solvent-accessible surface area (backbone atoms only — not comparable to full-atom values): 53533 Å² total; per-residue (Å²): 138,86,88,79,89,87,81,80,93,87,80,97,79,88,82,92,80,90,76,91,72,42,76,62,71,61,97,73,70,78,72,65,36,90,42,36,29,33,36,47,73,91,56,95,62,72,32,32,28,46,66,43,34,34,34,42,90,90,42,77,77,41,31,34,91,79,43,53,49,84,43,64,46,51,38,90,90,74,67,47,77,46,32,60,59,49,67,60,44,54,51,53,45,58,50,35,18,58,76,24,82,64,3,65,78,22,32,36,31,27,33,55,65,38,54,69,76,78,80,44,92,96,55,48,45,82,48,75,58,91,96,46,68,34,37,39,31,50,14,52,43,31,35,81,75,45,67,50,33,32,68,51,43,55,47,47,64,58,38,67,76,38,63,77,72,52,23,57,40,27,51,51,29,50,49,64,76,41,41,69,58,70,76,32,55,91,49,90,49,88,93,61,57,66,65,62,30,50,54,49,52,54,48,51,56,51,48,48,53,55,51,37,76,74,40,51,45,52,57,67,61,40,53,56,51,23,50,56,23,51,78,69,68,35,59,71,59,20,49,50,33,37,51,50,35,52,74,47,57,24,57,79,70,58,37,32,54,34,24,31,52,50,18,48,44,25,51,75,76,65,67,35,38,79,76,17,39,66,30,12,59,65,10,53,46,30,50,60,22,47,54,52,38,27,49,28,26,50,80,70,67,39,48,67,60,19,45,53,50,38,52,52,49,49,53,39,60,76,67,62,40,91,72,56,44,68,88,56,56,72,54,39,51,44,6,48,41,27,44,53,45,19,50,50,30,44,76,72,67,34,57,68,57,15,54,56,32,39,72,65,28,38,81,90,14,83,39,28,64,57,31,43,49,51,51,32,50,50,31,61,72,68,58,50,88,68,26,44,58,51,32,47,68,57,43,62,79,35,71,56,43,53,53,49,51,53,65,54,67,50,72,91,78,54,93,80,72,78,64,65,83,35,62,69,44,18,51,48,31,41,54,56,44,60,48,42,67,67,69,67,54,80,66,78,89,59,98,66,78,58,59,79,81,55,71,70,46,53,41,29,33,51,50,17,36,59,16,23,74,76,54,34,60,37,26,44,53,50,11,52,38,30,44,46,31,61,34,53,70,64,11,50,53,29,28,51,55,16,38,71,63,37,76,81,37,48,68,46,34,34,54,50,14,56,52,31,41,75,70,66,42,50,71,61,14,51,52,30,23,49,50,22,39,73,75,36,76,72,45,44,73,35,28,44,50,51,18,52,50,31,45,52,53,41,51,52,49,51,52,52,53,50,52,42,41,74,71,68,48,93,67,64,63,50,67,67,46,49,58,47,53,50,53,22,44,50,25,38,48,54,24,38,75,65,49,71,92,38,44,58,57,42,46,50,43,21,50,48,26,47,53,45,27,66,32,53,32,76,71,48,93,47,69,69,62,20,53,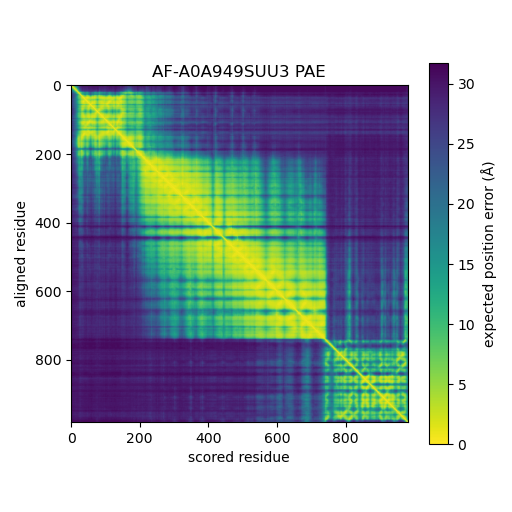52,52,22,49,54,26,28,50,53,13,26,53,47,15,48,56,42,44,54,53,36,54,58,35,50,71,52,93,76,68,59,86,79,63,48,74,67,56,45,60,60,50,42,61,69,61,25,28,54,50,24,17,51,27,28,44,78,72,68,40,50,70,60,15,46,51,32,33,52,49,43,53,43,47,68,72,40,96,55,30,67,42,49,36,63,41,75,65,55,47,55,55,50,69,74,31,70,64,45,56,48,35,54,52,50,44,52,48,48,58,68,59,58,49,69,48,78,49,75,44,64,42,78,60,83,81,71,93,81,85,79,82,83,92,79,92,81,86,80,93,68,70,44,56,77,82,46,64,35,78,62,49,48,53,53,97,43,18,45,30,43,27,22,80,72,38,57,60,28,39,43,33,30,44,38,78,54,96,48,59,54,52,42,74,43,35,40,36,44,34,45,46,86,57,73,97,77,68,44,35,35,38,45,29,58,38,83,42,67,71,80,76,83,62,94,84,57,72,66,47,68,28,55,30,42,34,31,42,62,87,62,47,42,32,38,34,32,34,32,36,34,74,48,100,85,60,75,53,78,43,82,77,46,68,52,75,53,80,51,65,87,73,83,45,79,66,59,92,86,57,86,51,42,49,28,56,30,36,38,69,38,98,84,61,74,33,42,43,43,28,42,26,55,75,83,47,81,42,76,58,87,73,71,90,90,48,58,89,69,28,56,58,67,85,81,49,83,85,47,53,52,31,39,29,48,37,41,42,40,38,28,95,55,65,49,46,42,33,34,52,35,45,36,44,30,34,38,44,56,86,69,77,79,133